Protein AF-A0A9E6JR99-F1 (afdb_monomer_lite)

Secondary structure (DSSP, 8-state):
--HHHHHHHHTTTSEEEEE-TTSSEEEEEEEETTEEEEEEEEE--S--S-S-HHHHHHHHTHHHHTTS-TTGGGGEEEEEE-SS--HHHHHHHHT--SSSEEEEE-HHHHHHHT-PPPP-------HHHHHHHHHHHTT-GGGGSS--HHHHHHHHHHT---------------------S-EEEEEE-TTS-S--S--EEE--SEEEEE-STTSSHHHHHHHHHHHHHSS-SS-TT--PPTTSEEEEETT-TT-EEE--TT-HHHHHHHHHHHH----SSS--HHHHHHHHHEE-HHHHHHHHH---HHHHHHHHHHHHH-HHHHHHHHHHHHHHHHHHHHHHHHHHHHHHHHHHHHHHHHHHHTS-----HHHHHHHHHHHHHHTT--S----STTS--HHHHHHHHHHHHHHHHHHHHHHHH---SHHHHHHHHHHHHHHHHHHHHHHHHHHHHHHHHHHHHHHHHHHHHHHHHHGGGGGGGG-GGGGGGTTHHHHHHHHHHHHHHHHHHHHHHTT-S-GGGGG--SBHHHHHHHHHHHHHHHHHHHHHHHHHHHHHHHHHHHHHHHHHHHHHHHHHHHHH-TT--B-TTT--B--HHHHHHHHH------TTHHHHHHHHHHHHHHHHHHHHHHHHHHHHHHHHHHHHHTT--TTGGGSBHHHHHHHHHHHHHHHHHHHHHHHHHHHHHHHHHHTT--HHHHHHHHHHHHHH-TT---SGGGHHHHHHHHHHHHHHHHHHHHHHHHHHHHHHHHHHHHHHHHHHH-TT--TTTHHHHHHHHHHHHHHHHHHHHHHTTTS---TT--HHHHHHHHHHHHHHHHHHHHHHHHHHHHHHHHHHHHHHHHHHHHHHHHHHHHHHHHHHHHHHHHHS-HHHHHHHHHHTTHHHHHHHHHHHSSS--EEEEEEETTTTEEEEEETTT--EEEGGGS-HHHHHHHHHHHHHHHHHT-SSS--EEEEES--SS--HHHHHHHHHHHHHHHHHH--EEEEEES-HHHHHHHHHHHGGGGGGEEEEE--SS-------

Radius of gyration: 55.4 Å; chains: 1; bounding box: 132×65×150 Å

pLDDT: mean 76.02, std 11.15, range [28.84, 95.31]

Structure (mmCIF, N/CA/C/O backbone):
data_AF-A0A9E6JR99-F1
#
_entry.id   AF-A0A9E6JR99-F1
#
loop_
_atom_site.group_PDB
_atom_site.id
_atom_site.type_symbol
_atom_site.label_atom_id
_atom_site.label_alt_id
_atom_site.label_comp_id
_atom_site.label_asym_id
_atom_site.label_entity_id
_atom_site.label_seq_id
_atom_site.pdbx_PDB_ins_code
_atom_site.Cartn_x
_atom_site.Cartn_y
_atom_site.Cartn_z
_atom_site.occupancy
_atom_site.B_iso_or_equiv
_atom_site.auth_seq_id
_atom_site.auth_comp_id
_atom_site.auth_asym_id
_atom_site.auth_atom_id
_atom_site.pdbx_PDB_model_num
ATOM 1 N N . MET A 1 1 ? 15.930 -29.385 -51.401 1.00 67.44 1 MET A N 1
ATOM 2 C CA . MET A 1 1 ? 14.508 -29.037 -51.634 1.00 67.44 1 MET A CA 1
ATOM 3 C C . MET A 1 1 ? 14.262 -28.978 -53.143 1.00 67.44 1 MET A C 1
ATOM 5 O O . MET A 1 1 ? 15.228 -28.753 -53.863 1.00 67.44 1 MET A O 1
ATOM 9 N N . GLN A 1 2 ? 13.046 -29.218 -53.656 1.00 72.00 2 GLN A N 1
ATOM 10 C CA . GLN A 1 2 ? 12.792 -29.095 -55.106 1.00 72.00 2 GLN A CA 1
ATOM 11 C C . GLN A 1 2 ? 12.828 -27.627 -55.553 1.00 72.00 2 GLN A C 1
ATOM 13 O O . GLN A 1 2 ? 12.330 -26.742 -54.858 1.00 72.00 2 GLN A O 1
ATOM 18 N N . LYS A 1 3 ? 13.423 -27.377 -56.723 1.00 71.75 3 LYS A N 1
ATOM 19 C CA . LYS A 1 3 ? 13.660 -26.036 -57.272 1.00 71.75 3 LYS A CA 1
ATOM 20 C C . LYS A 1 3 ? 12.361 -25.265 -57.508 1.00 71.75 3 LYS A C 1
ATOM 22 O O . LYS A 1 3 ? 12.309 -24.076 -57.197 1.00 71.75 3 LYS A O 1
ATOM 27 N N . GLU A 1 4 ? 11.323 -25.931 -58.018 1.00 72.25 4 GLU A N 1
ATOM 28 C CA . GLU A 1 4 ? 10.032 -25.291 -58.295 1.00 72.25 4 GLU A CA 1
ATOM 29 C C . GLU A 1 4 ? 9.395 -24.726 -57.014 1.00 72.25 4 GLU A C 1
ATOM 31 O O . GLU A 1 4 ? 8.879 -23.611 -57.025 1.00 72.25 4 GLU A O 1
ATOM 36 N N . VAL A 1 5 ? 9.529 -25.438 -55.889 1.00 75.81 5 VAL A N 1
ATOM 37 C CA . VAL A 1 5 ? 8.978 -25.033 -54.583 1.00 75.81 5 VAL A CA 1
ATOM 38 C C . VAL A 1 5 ? 9.647 -23.757 -54.066 1.00 75.81 5 VAL A C 1
ATOM 40 O O . VAL A 1 5 ? 8.979 -22.847 -53.581 1.00 75.81 5 VAL A O 1
ATOM 43 N N . VAL A 1 6 ? 10.973 -23.651 -54.196 1.00 75.75 6 VAL A N 1
ATOM 44 C CA . VAL A 1 6 ? 11.715 -22.457 -53.754 1.00 75.75 6 VAL A CA 1
ATOM 45 C C . VAL A 1 6 ? 11.389 -21.253 -54.636 1.00 75.75 6 VAL A C 1
ATOM 47 O O . VAL A 1 6 ? 11.233 -20.148 -54.121 1.00 75.75 6 VAL A O 1
ATOM 50 N N . GLN A 1 7 ? 11.242 -21.459 -55.949 1.00 75.94 7 GLN A N 1
ATOM 51 C CA . GLN A 1 7 ? 10.844 -20.402 -56.881 1.00 75.94 7 GLN A CA 1
ATOM 52 C C . GLN A 1 7 ? 9.421 -19.897 -56.614 1.00 75.94 7 GLN A C 1
ATOM 54 O O . GLN A 1 7 ? 9.189 -18.693 -56.699 1.00 75.94 7 GLN A O 1
ATOM 59 N N . GLU A 1 8 ? 8.493 -20.780 -56.243 1.00 78.31 8 GLU A N 1
ATOM 60 C CA . GLU A 1 8 ? 7.129 -20.403 -55.861 1.00 78.31 8 GLU A CA 1
ATOM 61 C C . GLU A 1 8 ? 7.104 -19.553 -54.578 1.00 78.31 8 GLU A C 1
ATOM 63 O O . GLU A 1 8 ? 6.392 -18.551 -54.515 1.00 78.31 8 GLU A O 1
ATOM 68 N N . LEU A 1 9 ? 7.938 -19.880 -53.581 1.00 75.31 9 LEU A N 1
ATOM 69 C CA . LEU A 1 9 ? 8.017 -19.139 -52.311 1.00 75.31 9 LEU A CA 1
ATOM 70 C C . LEU A 1 9 ? 8.501 -17.687 -52.465 1.00 75.31 9 LEU A C 1
ATOM 72 O O . LEU A 1 9 ? 8.133 -16.831 -51.658 1.00 75.31 9 LEU A O 1
ATOM 76 N N . ILE A 1 10 ? 9.316 -17.400 -53.482 1.00 78.00 10 ILE A N 1
ATOM 77 C CA . ILE A 1 10 ? 9.897 -16.068 -53.730 1.00 78.00 10 ILE A CA 1
ATOM 78 C C . ILE A 1 10 ? 9.244 -15.323 -54.904 1.00 78.00 10 ILE A C 1
ATOM 80 O O . ILE A 1 10 ? 9.599 -14.169 -55.179 1.00 78.00 10 ILE A O 1
ATOM 84 N N . ALA A 1 11 ? 8.309 -15.966 -55.608 1.00 73.56 11 ALA A N 1
ATOM 85 C CA . ALA A 1 11 ? 7.645 -15.408 -56.778 1.00 73.56 11 ALA A CA 1
ATOM 86 C C . ALA A 1 11 ? 6.922 -14.097 -56.428 1.00 73.56 11 ALA A C 1
ATOM 88 O O . ALA A 1 11 ? 6.152 -14.015 -55.471 1.00 73.56 11 ALA A O 1
ATOM 89 N N . GLY A 1 12 ? 7.197 -13.039 -57.196 1.00 69.31 12 GLY A N 1
ATOM 90 C CA . GLY A 1 12 ? 6.629 -11.705 -56.969 1.00 69.31 12 GLY A CA 1
ATOM 91 C C . GLY A 1 12 ? 7.204 -10.942 -55.766 1.00 69.31 12 GLY A C 1
ATOM 92 O O . GLY A 1 12 ? 6.765 -9.823 -55.509 1.00 69.31 12 GLY A O 1
ATOM 93 N N . LYS A 1 13 ? 8.179 -11.507 -55.038 1.00 75.38 13 LYS A N 1
ATOM 94 C CA . LYS A 1 13 ? 8.875 -10.848 -53.915 1.00 75.38 13 LYS A CA 1
ATOM 95 C C . LYS A 1 13 ? 10.273 -10.369 -54.293 1.00 75.38 13 LYS A C 1
ATOM 97 O O . LYS A 1 13 ? 10.665 -9.277 -53.894 1.00 75.38 13 LYS A O 1
ATOM 102 N N . LEU A 1 14 ? 11.012 -11.165 -55.066 1.00 80.19 14 LEU A N 1
ATOM 103 C CA . LEU A 1 14 ? 12.335 -10.819 -55.590 1.00 80.19 14 LEU A CA 1
ATOM 104 C C . LEU A 1 14 ? 12.273 -10.620 -57.112 1.00 80.19 14 LEU A C 1
ATOM 106 O O . LEU A 1 14 ? 11.574 -11.349 -57.814 1.00 80.19 14 LEU A O 1
ATOM 110 N N . ILE A 1 15 ? 13.021 -9.639 -57.614 1.00 76.50 15 ILE A N 1
ATOM 111 C CA . ILE A 1 15 ? 13.238 -9.361 -59.038 1.00 76.50 15 ILE A CA 1
ATOM 112 C C . ILE A 1 15 ? 14.622 -9.860 -59.481 1.00 76.50 15 ILE A C 1
ATOM 114 O O . ILE A 1 15 ? 15.508 -10.074 -58.653 1.00 76.50 15 ILE A O 1
ATOM 118 N N . ASP A 1 16 ? 14.814 -10.045 -60.790 1.00 74.69 16 ASP A N 1
ATOM 119 C CA . ASP A 1 16 ? 16.084 -10.480 -61.401 1.00 74.69 16 ASP A CA 1
ATOM 120 C C . ASP A 1 16 ? 16.668 -11.759 -60.786 1.00 74.69 16 ASP A C 1
ATOM 122 O O . ASP A 1 16 ? 17.859 -11.850 -60.475 1.00 74.69 16 ASP A O 1
ATOM 126 N N . VAL A 1 17 ? 15.793 -12.745 -60.587 1.00 76.62 17 VAL A N 1
ATOM 127 C CA . VAL A 1 17 ? 16.146 -14.029 -59.989 1.00 76.62 17 VAL A CA 1
ATOM 128 C C . VAL A 1 17 ? 17.011 -14.839 -60.956 1.00 76.62 17 VAL A C 1
ATOM 130 O O . VAL A 1 17 ? 16.530 -15.321 -61.980 1.00 76.62 17 VAL A O 1
ATOM 133 N N . ASN A 1 18 ? 18.284 -15.014 -60.608 1.00 76.12 18 ASN A N 1
ATOM 134 C CA . ASN A 1 18 ? 19.246 -15.833 -61.335 1.00 76.12 18 ASN A CA 1
ATOM 135 C C . ASN A 1 18 ? 19.590 -17.079 -60.523 1.00 76.12 18 ASN A C 1
ATOM 137 O O . ASN A 1 18 ? 19.822 -17.017 -59.316 1.00 76.12 18 ASN A O 1
ATOM 141 N N . ILE A 1 19 ? 19.657 -18.218 -61.203 1.00 65.44 19 ILE A N 1
ATOM 142 C CA . ILE A 1 19 ? 20.003 -19.496 -60.585 1.00 65.44 19 ILE A CA 1
ATOM 143 C C . ILE A 1 19 ? 21.328 -19.939 -61.168 1.00 65.44 19 ILE A C 1
ATOM 145 O O . ILE A 1 19 ? 21.461 -20.069 -62.386 1.00 65.44 19 ILE A O 1
ATOM 149 N N . ASN A 1 20 ? 22.305 -20.155 -60.297 1.00 66.88 20 ASN A N 1
ATOM 150 C CA . ASN A 1 20 ? 23.578 -20.704 -60.720 1.00 66.88 20 ASN A CA 1
ATOM 151 C C . ASN A 1 20 ? 23.377 -22.196 -61.030 1.00 66.88 20 ASN A C 1
ATOM 153 O O . ASN A 1 20 ? 22.970 -22.951 -60.159 1.00 66.88 20 ASN A O 1
ATOM 157 N N . GLN A 1 21 ? 23.594 -22.622 -62.276 1.00 55.81 21 GLN A N 1
ATOM 158 C CA . GLN A 1 21 ? 23.295 -24.000 -62.701 1.00 55.81 21 GLN A CA 1
ATOM 159 C C . GLN A 1 21 ? 24.216 -25.044 -62.039 1.00 55.81 21 GLN A C 1
ATOM 161 O O . GLN A 1 21 ? 23.830 -26.205 -61.946 1.00 55.81 21 GLN A O 1
ATOM 166 N N . ASP A 1 22 ? 25.370 -24.611 -61.518 1.00 55.47 22 ASP A N 1
ATOM 167 C CA . ASP A 1 22 ? 26.383 -25.457 -60.871 1.00 55.47 22 ASP A CA 1
ATOM 168 C C . ASP A 1 22 ? 26.304 -25.462 -59.325 1.00 55.47 22 ASP A C 1
ATOM 170 O O . ASP A 1 22 ? 27.141 -26.072 -58.657 1.00 55.47 22 ASP A O 1
ATOM 174 N N . SER A 1 23 ? 25.330 -24.770 -58.720 1.00 64.00 23 SER A N 1
ATOM 175 C CA . SER A 1 23 ? 25.145 -24.737 -57.259 1.00 64.00 23 SER A CA 1
ATOM 176 C C . SER A 1 23 ? 23.675 -24.558 -56.881 1.00 64.00 23 SER A C 1
ATOM 178 O O . SER A 1 23 ? 23.007 -23.729 -57.488 1.00 64.00 23 SER A O 1
ATOM 180 N N . ASP A 1 24 ? 23.198 -25.215 -55.822 1.00 78.69 24 ASP A N 1
ATOM 181 C CA . ASP A 1 24 ? 21.837 -25.057 -55.261 1.00 78.69 24 ASP A CA 1
ATOM 182 C C . ASP A 1 24 ? 21.623 -23.692 -54.550 1.00 78.69 24 ASP A C 1
ATOM 184 O O . ASP A 1 24 ? 21.050 -23.605 -53.463 1.00 78.69 24 ASP A O 1
ATOM 188 N N . ILE A 1 25 ? 22.122 -22.608 -55.152 1.00 81.69 25 ILE A N 1
ATOM 189 C CA . ILE A 1 25 ? 22.058 -21.233 -54.659 1.00 81.69 25 ILE A CA 1
ATOM 190 C C . ILE A 1 25 ? 21.282 -20.386 -55.662 1.00 81.69 25 ILE A C 1
ATOM 192 O O . ILE A 1 25 ? 21.608 -20.313 -56.852 1.00 81.69 25 ILE A O 1
ATOM 196 N N . LEU A 1 26 ? 20.273 -19.695 -55.149 1.00 84.62 26 LEU A N 1
ATOM 197 C CA . LEU A 1 26 ? 19.468 -18.735 -55.882 1.00 84.62 26 LEU A CA 1
ATOM 198 C C . LEU A 1 26 ? 19.881 -17.315 -55.505 1.00 84.62 26 LEU A C 1
ATOM 200 O O . LEU A 1 26 ? 19.999 -16.994 -54.327 1.00 84.62 26 LEU A O 1
ATOM 204 N N . TYR A 1 27 ? 20.061 -16.454 -56.500 1.00 83.88 27 TYR A N 1
ATOM 205 C CA . TYR A 1 27 ? 20.299 -15.028 -56.305 1.00 83.88 27 TYR A CA 1
ATOM 206 C C . TYR A 1 27 ? 19.080 -14.233 -56.767 1.00 83.88 27 TYR A C 1
ATOM 208 O O . TYR A 1 27 ? 18.587 -14.457 -57.869 1.00 83.88 27 TYR A O 1
ATOM 216 N N . GLY A 1 28 ? 18.607 -13.289 -55.957 1.00 83.25 28 GLY A N 1
ATOM 217 C CA . GLY A 1 28 ? 17.520 -12.383 -56.321 1.00 83.25 28 GLY A CA 1
ATOM 218 C C . GLY A 1 28 ? 17.668 -11.016 -55.662 1.00 83.25 28 GLY A C 1
ATOM 219 O O . GLY A 1 28 ? 18.274 -10.878 -54.598 1.00 83.25 28 GLY A O 1
ATOM 220 N N . ARG A 1 29 ? 17.106 -9.984 -56.293 1.00 81.25 29 ARG A N 1
ATOM 221 C CA . ARG A 1 29 ? 17.128 -8.609 -55.782 1.00 81.25 29 ARG A CA 1
ATOM 222 C C . ARG A 1 29 ? 15.774 -8.233 -55.201 1.00 81.25 29 ARG A C 1
ATOM 224 O O . ARG A 1 29 ? 14.744 -8.423 -55.834 1.00 81.25 29 ARG A O 1
ATOM 231 N N . TYR A 1 30 ? 15.764 -7.664 -54.005 1.00 81.12 30 TYR A N 1
ATOM 232 C CA . TYR A 1 30 ? 14.579 -7.039 -53.428 1.00 81.12 30 TYR A CA 1
ATOM 233 C C . TYR A 1 30 ? 14.566 -5.563 -53.816 1.00 81.12 30 TYR A C 1
ATOM 235 O O . TYR A 1 30 ? 15.539 -4.853 -53.541 1.00 81.12 30 TYR A O 1
ATOM 243 N N . ALA A 1 31 ? 13.499 -5.102 -54.469 1.00 74.50 31 ALA A N 1
ATOM 244 C CA . ALA A 1 31 ? 13.420 -3.751 -55.016 1.00 74.50 31 ALA A CA 1
ATOM 245 C C . ALA A 1 31 ? 12.130 -3.021 -54.629 1.00 74.50 31 ALA A C 1
ATOM 247 O O . ALA A 1 31 ? 11.076 -3.633 -54.480 1.00 74.50 31 ALA A O 1
ATOM 248 N N . TYR A 1 32 ? 12.226 -1.697 -54.518 1.00 70.19 32 TYR A N 1
ATOM 249 C CA . TYR A 1 32 ? 11.114 -0.774 -54.285 1.00 70.19 32 TYR A CA 1
ATOM 250 C C . TYR A 1 32 ? 11.232 0.375 -55.273 1.00 70.19 32 TYR A C 1
ATOM 252 O O . TYR A 1 32 ? 12.299 0.971 -55.385 1.00 70.19 32 TYR A O 1
ATOM 260 N N . ASN A 1 33 ? 10.164 0.659 -56.021 1.00 64.88 33 ASN A N 1
ATOM 261 C CA . ASN A 1 33 ? 10.154 1.679 -57.077 1.00 64.88 33 ASN A CA 1
ATOM 262 C C . ASN A 1 33 ? 11.367 1.582 -58.029 1.00 64.88 33 ASN A C 1
ATOM 264 O O . ASN A 1 33 ? 11.985 2.588 -58.351 1.00 64.88 33 ASN A O 1
ATOM 268 N N . GLN A 1 34 ? 11.718 0.361 -58.462 1.00 65.38 34 GLN A N 1
ATOM 269 C CA . GLN A 1 34 ? 12.872 0.043 -59.331 1.00 65.38 34 GLN A CA 1
ATOM 270 C C . GLN A 1 34 ? 14.269 0.229 -58.696 1.00 65.38 34 GLN A C 1
ATOM 272 O O . GLN A 1 34 ? 15.272 -0.114 -59.322 1.00 65.38 34 GLN A O 1
ATOM 277 N N . LEU A 1 35 ? 14.356 0.671 -57.438 1.00 70.00 35 LEU A N 1
ATOM 278 C CA . LEU A 1 35 ? 15.606 0.806 -56.687 1.00 70.00 35 LEU A CA 1
ATOM 279 C C . LEU A 1 35 ? 15.903 -0.480 -55.907 1.00 70.00 35 LEU A C 1
ATOM 281 O O . LEU A 1 35 ? 15.032 -1.032 -55.233 1.00 70.00 35 LEU A O 1
ATOM 285 N N . THR A 1 36 ? 17.139 -0.978 -55.997 1.00 72.19 36 THR A N 1
ATOM 286 C CA . THR A 1 36 ? 17.559 -2.202 -55.292 1.00 72.19 36 THR A CA 1
ATOM 287 C C . THR A 1 36 ? 17.780 -1.904 -53.808 1.00 72.19 36 THR A C 1
ATOM 289 O O . THR A 1 36 ? 18.669 -1.135 -53.453 1.00 72.19 36 THR A O 1
ATOM 292 N N . ILE A 1 37 ? 16.997 -2.544 -52.939 1.00 73.62 37 ILE A N 1
ATOM 293 C CA . ILE A 1 37 ? 17.062 -2.385 -51.479 1.00 73.62 37 ILE A CA 1
ATOM 294 C C . ILE A 1 37 ? 17.915 -3.475 -50.824 1.00 73.62 37 ILE A C 1
ATOM 296 O O . ILE A 1 37 ? 18.542 -3.234 -49.791 1.00 73.62 37 ILE A O 1
ATOM 300 N N . GLY A 1 38 ? 17.931 -4.683 -51.394 1.00 79.12 38 GLY A N 1
ATOM 301 C CA . GLY A 1 38 ? 18.677 -5.810 -50.841 1.00 79.12 38 GLY A CA 1
ATOM 302 C C . GLY A 1 38 ? 18.996 -6.890 -51.863 1.00 79.12 38 GLY A C 1
ATOM 303 O O . GLY A 1 38 ? 18.229 -7.126 -52.792 1.00 79.12 38 GLY A O 1
ATOM 304 N N . ASN A 1 39 ? 20.137 -7.543 -51.677 1.00 82.88 39 ASN A N 1
ATOM 305 C CA . ASN A 1 39 ? 20.600 -8.667 -52.481 1.00 82.88 39 ASN A CA 1
ATOM 306 C C . ASN A 1 39 ? 20.463 -9.942 -51.651 1.00 82.88 39 ASN A C 1
ATOM 308 O O . ASN A 1 39 ? 21.081 -10.041 -50.594 1.00 82.88 39 ASN A O 1
ATOM 312 N N . TYR A 1 40 ? 19.660 -10.894 -52.117 1.00 86.06 40 TYR A N 1
ATOM 313 C CA . TYR A 1 40 ? 19.358 -12.130 -51.404 1.00 86.06 40 TYR A CA 1
ATOM 314 C C . TYR A 1 40 ? 19.995 -13.324 -52.111 1.00 86.06 40 TYR A C 1
ATOM 316 O O . TYR A 1 40 ? 19.755 -13.557 -53.295 1.00 86.06 40 TYR A O 1
ATOM 324 N N . PHE A 1 41 ? 20.781 -14.088 -51.361 1.00 86.56 41 PHE A N 1
ATOM 325 C CA . PHE A 1 41 ? 21.331 -15.384 -51.734 1.00 86.56 41 PHE A CA 1
ATOM 326 C C . PHE A 1 41 ? 20.587 -16.439 -50.926 1.00 86.56 41 PHE A C 1
ATOM 328 O O . PHE A 1 41 ? 20.580 -16.367 -49.703 1.00 86.56 41 PHE A O 1
ATOM 335 N N . ILE A 1 42 ? 19.943 -17.396 -51.579 1.00 87.06 42 ILE A N 1
ATOM 336 C CA . ILE A 1 42 ? 19.162 -18.444 -50.922 1.00 87.06 42 ILE A CA 1
ATOM 337 C C . ILE A 1 42 ? 19.801 -19.787 -51.257 1.00 87.06 42 ILE A C 1
ATOM 339 O O . ILE A 1 42 ? 19.734 -20.231 -52.400 1.00 87.06 42 ILE A O 1
ATOM 343 N N . ASP A 1 43 ? 20.430 -20.415 -50.267 1.00 86.75 43 ASP A N 1
ATOM 344 C CA . ASP A 1 43 ? 20.947 -21.780 -50.346 1.00 86.75 43 ASP A CA 1
ATOM 345 C C . ASP A 1 43 ? 19.841 -22.768 -49.964 1.00 86.75 43 ASP A C 1
ATOM 347 O O . ASP A 1 43 ? 19.431 -22.842 -48.803 1.00 86.75 43 ASP A O 1
ATOM 351 N N . PHE A 1 44 ? 19.385 -23.551 -50.939 1.00 83.75 44 PHE A N 1
ATOM 352 C CA . PHE A 1 44 ? 18.362 -24.587 -50.771 1.00 83.75 44 PHE A CA 1
ATOM 353 C C . PHE A 1 44 ? 18.923 -26.012 -50.929 1.00 83.75 44 PHE A C 1
ATOM 355 O O . PHE A 1 44 ? 18.154 -26.968 -51.127 1.00 83.75 44 PHE A O 1
ATOM 362 N N . SER A 1 45 ? 20.251 -26.159 -50.832 1.00 79.31 45 SER A N 1
ATOM 363 C CA . SER A 1 45 ? 20.927 -27.455 -50.835 1.00 79.31 45 SER A CA 1
ATOM 364 C C . SER A 1 45 ? 20.442 -28.338 -49.684 1.00 79.31 45 SER A C 1
ATOM 366 O O . SER A 1 45 ? 20.080 -27.871 -48.603 1.00 79.31 45 SER A O 1
ATOM 368 N N . ASN A 1 46 ? 20.463 -29.653 -49.902 1.00 67.12 46 ASN A N 1
ATOM 369 C CA . ASN A 1 46 ? 20.158 -30.638 -48.858 1.00 67.12 46 ASN A CA 1
ATOM 370 C C . ASN A 1 46 ? 21.366 -30.932 -47.941 1.00 67.12 46 ASN A C 1
ATOM 372 O O . ASN A 1 46 ? 21.346 -31.908 -47.195 1.00 67.12 46 ASN A O 1
ATOM 376 N N . ASN A 1 47 ? 22.426 -30.121 -48.004 1.00 69.56 47 ASN A N 1
ATOM 377 C CA . ASN A 1 47 ? 23.633 -30.319 -47.206 1.00 69.56 47 ASN A CA 1
ATOM 378 C C . ASN A 1 47 ? 23.414 -29.844 -45.758 1.00 69.56 47 ASN A C 1
ATOM 380 O O . ASN A 1 47 ? 22.700 -28.863 -45.516 1.00 69.56 47 ASN A O 1
ATOM 384 N N . GLY A 1 48 ? 24.048 -30.529 -44.798 1.00 65.00 48 GLY A N 1
ATOM 385 C CA . GLY A 1 48 ? 24.038 -30.138 -43.384 1.00 65.00 48 GLY A CA 1
ATOM 386 C C . GLY A 1 48 ? 24.616 -28.735 -43.153 1.00 65.00 48 GLY A C 1
ATOM 387 O O . GLY A 1 48 ? 25.329 -28.204 -44.003 1.00 65.00 48 GLY A O 1
ATOM 388 N N . LEU A 1 49 ? 24.298 -28.130 -42.006 1.00 73.69 49 LEU A N 1
ATOM 389 C CA . LEU A 1 49 ? 24.720 -26.769 -41.641 1.00 73.69 49 LEU A CA 1
ATOM 390 C C . LEU A 1 49 ? 26.108 -26.714 -40.966 1.00 73.69 49 LEU A C 1
ATOM 392 O O . LEU A 1 49 ? 26.562 -25.634 -40.578 1.00 73.69 49 LEU A O 1
ATOM 396 N N . ASP A 1 50 ? 26.808 -27.847 -40.857 1.00 68.69 50 ASP A N 1
ATOM 397 C CA . ASP A 1 50 ? 28.199 -27.943 -40.396 1.00 68.69 50 ASP A CA 1
ATOM 398 C C . ASP A 1 50 ? 29.182 -27.618 -41.535 1.00 68.69 50 ASP A C 1
ATOM 400 O O . ASP A 1 50 ? 29.789 -28.484 -42.165 1.00 68.69 50 ASP A O 1
ATOM 404 N N . LEU A 1 51 ? 29.252 -26.331 -41.874 1.00 74.25 51 LEU A N 1
ATOM 405 C CA . LEU A 1 51 ? 30.086 -25.793 -42.947 1.00 74.25 51 LEU A CA 1
ATOM 406 C C . LEU A 1 51 ? 30.941 -24.613 -42.469 1.00 74.25 51 LEU A C 1
ATOM 408 O O . LEU A 1 51 ? 30.539 -23.844 -41.583 1.00 74.25 51 LEU A O 1
ATOM 412 N N . ASP A 1 52 ? 32.123 -24.470 -43.080 1.00 78.12 52 ASP A N 1
ATOM 413 C CA . ASP A 1 52 ? 32.996 -23.305 -42.918 1.00 78.12 52 ASP A CA 1
ATOM 414 C C . ASP A 1 52 ? 32.379 -22.110 -43.664 1.00 78.12 52 ASP A C 1
ATOM 416 O O . ASP A 1 52 ? 32.494 -21.961 -44.886 1.00 78.12 52 ASP A O 1
ATOM 420 N N . LEU A 1 53 ? 31.691 -21.257 -42.898 1.00 80.94 53 LEU A N 1
ATOM 421 C CA . LEU A 1 53 ? 30.980 -20.077 -43.393 1.00 80.94 53 LEU A CA 1
ATOM 422 C C . LEU A 1 53 ? 31.897 -19.101 -44.133 1.00 80.94 53 LEU A C 1
ATOM 424 O O . LEU A 1 53 ? 31.430 -18.386 -45.022 1.00 80.94 53 LEU A O 1
ATOM 428 N N . ARG A 1 54 ? 33.188 -19.046 -43.794 1.00 77.62 54 ARG A N 1
ATOM 429 C CA . ARG A 1 54 ? 34.119 -18.112 -44.427 1.00 77.62 54 ARG A CA 1
ATOM 430 C C . ARG A 1 54 ? 34.463 -18.571 -45.837 1.00 77.62 54 ARG A C 1
ATOM 432 O O . ARG A 1 54 ? 34.274 -17.807 -46.782 1.00 77.62 54 ARG A O 1
ATOM 439 N N . GLN A 1 55 ? 34.866 -19.832 -45.991 1.00 78.19 55 GLN A N 1
ATOM 440 C CA . GLN A 1 55 ? 35.162 -20.411 -47.307 1.00 78.19 55 GLN A CA 1
ATOM 441 C C . GLN A 1 55 ? 33.933 -20.418 -48.221 1.00 78.19 55 GLN A C 1
ATOM 443 O O . GLN A 1 55 ? 34.035 -20.141 -49.418 1.00 78.19 55 GLN A O 1
ATOM 448 N N . TYR A 1 56 ? 32.754 -20.692 -47.657 1.00 82.00 56 TYR A N 1
ATOM 449 C CA . TYR A 1 56 ? 31.498 -20.686 -48.402 1.00 82.00 56 TYR A CA 1
ATOM 450 C C . TYR A 1 56 ? 31.191 -19.304 -49.004 1.00 82.00 56 TYR A C 1
ATOM 452 O O . TYR A 1 56 ? 30.898 -19.180 -50.196 1.00 82.00 56 TYR A O 1
ATOM 460 N N . GLN A 1 57 ? 31.311 -18.244 -48.202 1.00 79.88 57 GLN A N 1
ATOM 461 C CA . GLN A 1 57 ? 31.044 -16.874 -48.648 1.00 79.88 57 GLN A CA 1
ATOM 462 C C . GLN A 1 57 ? 32.117 -16.347 -49.608 1.00 79.88 57 GLN A C 1
ATOM 464 O O . GLN A 1 57 ? 31.780 -15.663 -50.578 1.00 79.88 57 GLN A O 1
ATOM 469 N N . GLU A 1 58 ? 33.388 -16.699 -49.396 1.00 79.06 58 GLU A N 1
ATOM 470 C CA . GLU A 1 58 ? 34.481 -16.356 -50.315 1.00 79.06 58 GLU A CA 1
ATOM 471 C C . GLU A 1 58 ? 34.260 -16.960 -51.710 1.00 79.06 58 GLU A C 1
ATOM 473 O O . GLU A 1 58 ? 34.462 -16.282 -52.719 1.00 79.06 58 GLU A O 1
ATOM 478 N N . LYS A 1 59 ? 33.762 -18.200 -51.781 1.00 79.31 59 LYS A N 1
ATOM 479 C CA . LYS A 1 59 ? 33.496 -18.891 -53.048 1.00 79.31 59 LYS A CA 1
ATOM 480 C C . LYS A 1 59 ? 32.319 -18.300 -53.827 1.00 79.31 59 LYS A C 1
ATOM 482 O O . LYS A 1 59 ? 32.420 -18.138 -55.042 1.00 79.31 59 LYS A O 1
ATOM 487 N N . PHE A 1 60 ? 31.201 -18.012 -53.159 1.00 74.25 60 PHE A N 1
ATOM 488 C CA . PHE A 1 60 ? 29.939 -17.703 -53.846 1.00 74.25 60 PHE A CA 1
ATOM 489 C C . PHE A 1 60 ? 29.528 -16.227 -53.806 1.00 74.25 60 PHE A C 1
ATOM 491 O O . PHE A 1 60 ? 28.796 -15.783 -54.690 1.00 74.25 60 PHE A O 1
ATOM 498 N N . ILE A 1 61 ? 29.993 -15.452 -52.823 1.00 78.06 61 ILE A N 1
ATOM 499 C CA . ILE A 1 61 ? 29.466 -14.105 -52.549 1.00 78.06 61 ILE A CA 1
ATOM 500 C C . ILE A 1 61 ? 30.526 -13.016 -52.748 1.00 78.06 61 ILE A C 1
ATOM 502 O O . ILE A 1 61 ? 30.212 -11.957 -53.296 1.00 78.06 61 ILE A O 1
ATOM 506 N N . ALA A 1 62 ? 31.786 -13.264 -52.370 1.00 75.56 62 ALA A N 1
ATOM 507 C CA . ALA A 1 62 ? 32.836 -12.238 -52.339 1.00 75.56 62 ALA A CA 1
ATOM 508 C C . ALA A 1 62 ? 33.016 -11.486 -53.672 1.00 75.56 62 ALA A C 1
ATOM 510 O O . ALA A 1 62 ? 33.094 -10.259 -53.684 1.00 75.56 62 ALA A O 1
ATOM 511 N N . ASN A 1 63 ? 33.004 -12.190 -54.809 1.00 73.19 63 ASN A N 1
ATOM 512 C CA . ASN A 1 63 ? 33.150 -11.567 -56.133 1.00 73.19 63 ASN A CA 1
ATOM 513 C C . ASN A 1 63 ? 32.038 -10.538 -56.426 1.00 73.19 63 ASN A C 1
ATOM 515 O O . ASN A 1 63 ? 32.302 -9.489 -57.006 1.00 73.19 63 ASN A O 1
ATOM 519 N N . GLN A 1 64 ? 30.798 -10.812 -56.012 1.00 69.50 64 GLN A N 1
ATOM 520 C CA . GLN A 1 64 ? 29.690 -9.867 -56.182 1.00 69.50 64 GLN A CA 1
ATOM 521 C C . GLN A 1 64 ? 29.734 -8.753 -55.130 1.00 69.50 64 GLN A C 1
ATOM 523 O O . GLN A 1 64 ? 29.559 -7.586 -55.474 1.00 69.50 64 GLN A O 1
ATOM 528 N N . TYR A 1 65 ? 30.066 -9.087 -53.881 1.00 70.44 65 TYR A N 1
ATOM 529 C CA . TYR A 1 65 ? 30.184 -8.133 -52.776 1.00 70.44 65 TYR A CA 1
ATOM 530 C C . TYR A 1 65 ? 31.165 -6.983 -53.085 1.00 70.44 65 TYR A C 1
ATOM 532 O O . TYR A 1 65 ? 30.836 -5.813 -52.888 1.00 70.44 65 TYR A O 1
ATOM 540 N N . TYR A 1 66 ? 32.341 -7.283 -53.649 1.00 71.38 66 TYR A N 1
ATOM 541 C CA . TYR A 1 66 ? 33.353 -6.264 -53.966 1.00 71.38 66 TYR A CA 1
ATOM 542 C C . TYR A 1 66 ? 33.076 -5.450 -55.243 1.00 71.38 66 TYR A C 1
ATOM 544 O O . TYR A 1 66 ? 33.712 -4.419 -55.447 1.00 71.38 66 TYR A O 1
ATOM 552 N N . LYS A 1 67 ? 32.131 -5.869 -56.098 1.00 69.12 67 LYS A N 1
ATOM 553 C CA . LYS A 1 67 ? 31.797 -5.173 -57.358 1.00 69.12 67 LYS A CA 1
ATOM 554 C C . LYS A 1 67 ? 30.789 -4.033 -57.200 1.00 69.12 67 LYS A C 1
ATOM 556 O O . LYS A 1 67 ? 30.660 -3.211 -58.102 1.00 69.12 67 LYS A O 1
ATOM 561 N N . VAL A 1 68 ? 30.050 -3.997 -56.094 1.00 64.00 68 VAL A N 1
ATOM 562 C CA . VAL A 1 68 ? 28.927 -3.071 -55.884 1.00 64.00 68 VAL A CA 1
ATOM 563 C C . VAL A 1 68 ? 29.359 -1.893 -54.991 1.00 64.00 68 VAL A C 1
ATOM 565 O O . VAL A 1 68 ? 30.132 -2.107 -54.054 1.00 64.00 68 VAL A O 1
ATOM 568 N N . PRO A 1 69 ? 28.888 -0.649 -55.236 1.00 60.75 69 PRO A N 1
ATOM 569 C CA . PRO A 1 69 ? 29.235 0.515 -54.419 1.00 60.75 69 PRO A CA 1
ATOM 570 C C . PRO A 1 69 ? 28.928 0.316 -52.925 1.00 60.75 69 PRO A C 1
ATOM 572 O O . PRO A 1 69 ? 27.932 -0.300 -52.542 1.00 60.75 69 PRO A O 1
ATOM 575 N N . GLY A 1 70 ? 29.788 0.880 -52.071 1.00 59.03 70 GLY A N 1
ATOM 576 C CA . GLY A 1 70 ? 29.935 0.510 -50.655 1.00 59.03 70 GLY A CA 1
ATOM 577 C C . GLY A 1 70 ? 28.720 0.669 -49.727 1.00 59.03 70 GLY A C 1
ATOM 578 O O . GLY A 1 70 ? 28.781 0.198 -48.595 1.00 59.03 70 GLY A O 1
ATOM 579 N N . HIS A 1 71 ? 27.616 1.290 -50.155 1.00 62.19 71 HIS A N 1
ATOM 580 C CA . HIS A 1 71 ? 26.370 1.342 -49.372 1.00 62.19 71 HIS A CA 1
ATOM 581 C C . HIS A 1 71 ? 25.510 0.077 -49.562 1.00 62.19 71 HIS A C 1
ATOM 583 O O . HIS A 1 71 ? 24.954 -0.439 -48.596 1.00 62.19 71 HIS A O 1
ATOM 589 N N . LEU A 1 72 ? 25.472 -0.494 -50.772 1.00 63.47 72 LEU A N 1
ATOM 590 C CA . LEU A 1 72 ? 24.710 -1.714 -51.078 1.00 63.47 72 LEU A CA 1
ATOM 591 C C . LEU A 1 72 ? 25.345 -2.981 -50.491 1.00 63.47 72 LEU A C 1
ATOM 593 O O . LEU A 1 72 ? 24.641 -3.967 -50.291 1.00 63.47 72 LEU A O 1
ATOM 597 N N . GLN A 1 73 ? 26.643 -2.947 -50.172 1.00 70.00 73 GLN A N 1
ATOM 598 C CA . GLN A 1 73 ? 27.358 -4.029 -49.477 1.00 70.00 73 GLN A CA 1
ATOM 599 C C . GLN A 1 73 ? 26.713 -4.384 -48.126 1.00 70.00 73 GLN A C 1
ATOM 601 O O . GLN A 1 73 ? 26.654 -5.548 -47.751 1.00 70.00 73 GLN A O 1
ATOM 606 N N . TRP A 1 74 ? 26.126 -3.401 -47.436 1.00 68.50 74 TRP A N 1
ATOM 607 C CA . TRP A 1 74 ? 25.462 -3.586 -46.138 1.00 68.50 74 TRP A CA 1
ATOM 608 C C . TRP A 1 74 ? 24.054 -4.189 -46.250 1.00 68.50 74 TRP A C 1
ATOM 610 O O . TRP A 1 74 ? 23.388 -4.405 -45.236 1.00 68.50 74 TRP A O 1
ATOM 620 N N . ASN A 1 75 ? 23.596 -4.463 -47.474 1.00 76.06 75 ASN A N 1
ATOM 621 C CA . ASN A 1 75 ? 22.281 -5.015 -47.793 1.00 76.06 75 ASN A CA 1
ATOM 622 C C . ASN A 1 75 ? 22.378 -6.374 -48.506 1.00 76.06 75 ASN A C 1
ATOM 624 O O . ASN A 1 75 ? 21.519 -6.708 -49.323 1.00 76.06 75 ASN A O 1
ATOM 628 N N . TYR A 1 76 ? 23.432 -7.142 -48.227 1.00 83.12 76 TYR A N 1
ATOM 629 C CA . TYR A 1 76 ? 23.563 -8.528 -48.671 1.00 83.12 76 TYR A CA 1
ATOM 630 C C . TYR A 1 76 ? 23.018 -9.477 -47.606 1.00 83.12 76 TYR A C 1
ATOM 632 O O . TYR A 1 76 ? 23.415 -9.409 -46.441 1.00 83.12 76 TYR A O 1
ATOM 640 N N . TYR A 1 77 ? 22.146 -10.383 -48.028 1.00 85.44 77 TYR A N 1
ATOM 641 C CA . TYR A 1 77 ? 21.463 -11.350 -47.185 1.00 85.44 77 TYR A CA 1
ATOM 642 C C . TYR A 1 77 ? 21.711 -12.762 -47.719 1.00 85.44 77 TYR A C 1
ATOM 644 O O . TYR A 1 77 ? 21.536 -13.009 -48.908 1.00 85.44 77 TYR A O 1
ATOM 652 N N . LEU A 1 78 ? 22.104 -13.683 -46.847 1.00 87.06 78 LEU A N 1
ATOM 653 C CA . LEU A 1 78 ? 22.284 -15.102 -47.122 1.00 87.06 78 LEU A CA 1
ATOM 654 C C . LEU A 1 78 ? 21.264 -15.896 -46.304 1.00 87.06 78 LEU A C 1
ATOM 656 O O . LEU A 1 78 ? 21.248 -15.830 -45.081 1.00 87.06 78 LEU A O 1
ATOM 660 N N . ILE A 1 79 ? 20.406 -16.651 -46.972 1.00 87.62 79 ILE A N 1
ATOM 661 C CA . ILE A 1 79 ? 19.370 -17.465 -46.350 1.00 87.62 79 ILE A CA 1
ATOM 662 C C . ILE A 1 79 ? 19.702 -18.932 -46.599 1.00 87.62 79 ILE A C 1
ATOM 664 O O . ILE A 1 79 ? 19.768 -19.366 -47.746 1.00 87.62 79 ILE A O 1
ATOM 668 N N . PHE A 1 80 ? 19.865 -19.702 -45.531 1.00 87.69 80 PHE A N 1
ATOM 669 C CA . PHE A 1 80 ? 19.919 -21.158 -45.578 1.00 87.69 80 PHE A CA 1
ATOM 670 C C . PHE A 1 80 ? 18.506 -21.706 -45.393 1.00 87.69 80 PHE A C 1
ATOM 672 O O . PHE A 1 80 ? 17.925 -21.589 -44.314 1.00 87.69 80 PHE A O 1
ATOM 679 N N . LEU A 1 81 ? 17.940 -22.286 -46.449 1.00 85.56 81 LEU A N 1
ATOM 680 C CA . LEU A 1 81 ? 16.603 -22.868 -46.438 1.00 85.56 81 LEU A CA 1
ATOM 681 C C . LEU A 1 81 ? 16.699 -24.374 -46.160 1.00 85.56 81 LEU A C 1
ATOM 683 O O . LEU A 1 81 ? 17.264 -25.117 -46.966 1.00 85.56 81 LEU A O 1
ATOM 687 N N . ARG A 1 82 ? 16.173 -24.831 -45.019 1.00 86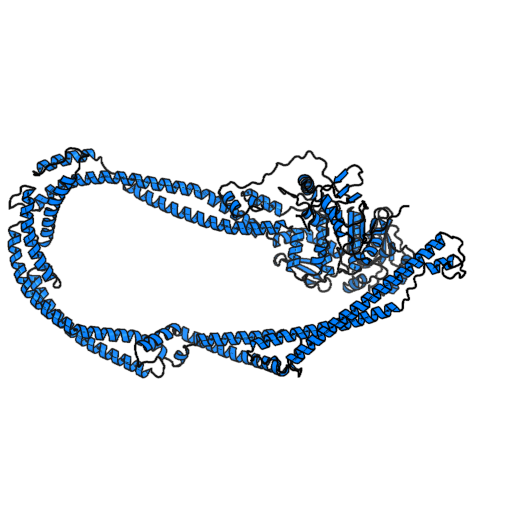.31 82 ARG A N 1
ATOM 688 C CA . ARG A 1 82 ? 16.200 -26.244 -44.587 1.00 86.31 82 ARG A CA 1
ATOM 689 C C . ARG A 1 82 ? 14.827 -26.670 -44.070 1.00 86.31 82 ARG A C 1
ATOM 691 O O . ARG A 1 82 ? 14.143 -25.882 -43.433 1.00 86.31 82 ARG A O 1
ATOM 698 N N . GLU A 1 83 ? 14.412 -27.911 -44.332 1.00 79.94 83 GLU A N 1
ATOM 699 C CA . GLU A 1 83 ? 13.134 -28.422 -43.798 1.00 79.94 83 GLU A CA 1
ATOM 700 C C . GLU A 1 83 ? 13.174 -28.566 -42.273 1.00 79.94 83 GLU A C 1
ATOM 702 O O . GLU A 1 83 ? 12.204 -28.218 -41.611 1.00 79.94 83 GLU A O 1
ATOM 707 N N . ASN A 1 84 ? 14.314 -29.008 -41.733 1.00 76.94 84 ASN A N 1
ATOM 708 C CA . ASN A 1 84 ? 14.600 -29.093 -40.303 1.00 76.94 84 ASN A CA 1
ATOM 709 C C . ASN A 1 84 ? 16.053 -28.661 -40.046 1.00 76.94 84 ASN A C 1
ATOM 711 O O . ASN A 1 84 ? 16.929 -28.922 -40.873 1.00 76.94 84 ASN A O 1
ATOM 715 N N . TYR A 1 85 ? 16.314 -28.033 -38.902 1.00 80.38 85 TYR A N 1
ATOM 716 C CA . TYR A 1 85 ? 17.649 -27.627 -38.448 1.00 80.38 85 TYR A CA 1
ATOM 717 C C . TYR A 1 85 ? 17.722 -27.682 -36.913 1.00 80.38 85 TYR A C 1
ATOM 719 O O . TYR A 1 85 ? 16.692 -27.611 -36.244 1.00 80.38 85 TYR A O 1
ATOM 727 N N . GLN A 1 86 ? 18.928 -27.805 -36.349 1.00 80.12 86 GLN A N 1
ATOM 728 C CA . GLN A 1 86 ? 19.143 -27.670 -34.903 1.00 80.12 86 GLN A CA 1
ATOM 729 C C . GLN A 1 86 ? 19.229 -26.182 -34.521 1.00 80.12 86 GLN A C 1
ATOM 731 O O . GLN A 1 86 ? 19.876 -25.395 -35.214 1.00 80.12 86 GLN A O 1
ATOM 736 N N . GLU A 1 87 ? 18.607 -25.778 -33.408 1.00 76.56 87 GLU A N 1
ATOM 737 C CA . GLU A 1 87 ? 18.614 -24.373 -32.950 1.00 76.56 87 GLU A CA 1
ATOM 738 C C . GLU A 1 87 ? 20.036 -23.870 -32.636 1.00 76.56 87 GLU A C 1
ATOM 740 O O . GLU A 1 87 ? 20.369 -22.719 -32.915 1.00 76.56 87 GLU A O 1
ATOM 745 N N . GLU A 1 88 ? 20.921 -24.741 -32.142 1.00 75.94 88 GLU A N 1
ATOM 746 C CA . GLU A 1 88 ? 22.332 -24.408 -31.897 1.00 75.94 88 GLU A CA 1
ATOM 747 C C . GLU A 1 88 ? 23.078 -24.033 -33.191 1.00 75.94 88 GLU A C 1
ATOM 749 O O . GLU A 1 88 ? 23.848 -23.069 -33.217 1.00 75.94 88 GLU A O 1
ATOM 754 N N . GLU A 1 89 ? 22.808 -24.744 -34.291 1.00 76.81 89 GLU A N 1
ATOM 755 C CA . GLU A 1 89 ? 23.399 -24.472 -35.606 1.00 76.81 89 GLU A CA 1
ATOM 756 C C . GLU A 1 89 ? 22.856 -23.173 -36.211 1.00 76.81 89 GLU A C 1
ATOM 758 O O . GLU A 1 89 ? 23.624 -22.381 -36.763 1.00 76.81 89 GLU A O 1
ATOM 763 N N . LYS A 1 90 ? 21.551 -22.910 -36.053 1.00 83.12 90 LYS A N 1
ATOM 764 C CA . LYS A 1 90 ? 20.916 -21.646 -36.460 1.00 83.12 90 LYS A CA 1
ATOM 765 C C . LYS A 1 90 ? 21.549 -20.455 -35.747 1.00 83.12 90 LYS A C 1
ATOM 767 O O . LYS A 1 90 ? 22.000 -19.516 -36.403 1.00 83.12 90 LYS A O 1
ATOM 772 N N . LEU A 1 91 ? 21.672 -20.522 -34.421 1.00 77.69 91 LEU A N 1
ATOM 773 C CA . LEU A 1 91 ? 22.309 -19.477 -33.617 1.00 77.69 91 LEU A CA 1
ATOM 774 C C . LEU A 1 91 ? 23.776 -19.257 -34.010 1.00 77.69 91 LEU A C 1
ATOM 776 O O . LEU A 1 91 ? 24.228 -18.113 -34.047 1.00 77.69 91 LEU A O 1
ATOM 780 N N . ARG A 1 92 ? 24.523 -20.328 -34.313 1.00 83.19 92 ARG A N 1
ATOM 781 C CA . ARG A 1 92 ? 25.918 -20.244 -34.777 1.00 83.19 92 ARG A CA 1
ATOM 782 C C . ARG A 1 92 ? 26.034 -19.458 -36.083 1.00 83.19 92 ARG A C 1
ATOM 784 O O . ARG A 1 92 ? 26.917 -18.614 -36.198 1.00 83.19 92 ARG A O 1
ATOM 791 N N . ILE A 1 93 ? 25.151 -19.727 -37.045 1.00 82.31 93 ILE A N 1
ATOM 792 C CA . ILE A 1 93 ? 25.157 -19.083 -38.365 1.00 82.31 93 ILE A CA 1
ATOM 793 C C . ILE A 1 93 ? 24.686 -17.625 -38.283 1.00 82.31 93 ILE A C 1
ATOM 795 O O . ILE A 1 93 ? 25.307 -16.753 -38.884 1.00 82.31 93 ILE A O 1
ATOM 799 N N . GLU A 1 94 ? 23.622 -17.336 -37.531 1.00 81.75 94 GLU A N 1
ATOM 800 C CA . GLU A 1 94 ? 23.056 -15.980 -37.421 1.00 81.75 94 GLU A CA 1
ATOM 801 C C . GLU A 1 94 ? 23.922 -15.011 -36.595 1.00 81.75 94 GLU A C 1
ATOM 803 O O . GLU A 1 94 ? 23.782 -13.794 -36.734 1.00 81.75 94 GLU A O 1
ATOM 808 N N . LYS A 1 95 ? 24.827 -15.530 -35.751 1.00 78.56 95 LYS A N 1
ATOM 809 C CA . LYS A 1 95 ? 25.821 -14.731 -35.012 1.00 78.56 95 LYS A CA 1
ATOM 810 C C . LYS A 1 95 ? 26.976 -14.229 -35.886 1.00 78.56 95 LYS A C 1
ATOM 812 O O . LYS A 1 95 ? 27.673 -13.311 -35.464 1.00 78.56 95 LYS A O 1
ATOM 817 N N . ASP A 1 96 ? 27.199 -14.818 -37.061 1.00 78.31 96 ASP A N 1
ATOM 818 C CA . ASP A 1 96 ? 28.290 -14.429 -37.959 1.00 78.31 96 ASP A CA 1
ATOM 819 C C . ASP A 1 96 ? 27.915 -13.179 -38.774 1.00 78.31 96 ASP A C 1
ATOM 821 O O . ASP A 1 96 ? 26.996 -13.192 -39.600 1.00 78.31 96 ASP A O 1
ATOM 825 N N . ASP A 1 97 ? 28.668 -12.100 -38.573 1.00 69.69 97 ASP A N 1
ATOM 826 C CA . ASP A 1 97 ? 28.474 -10.787 -39.191 1.00 69.69 97 ASP A CA 1
ATOM 827 C C . ASP A 1 97 ? 29.349 -10.547 -40.439 1.00 69.69 97 ASP A C 1
ATOM 829 O O . ASP A 1 97 ? 29.299 -9.476 -41.049 1.00 69.69 97 ASP A O 1
ATOM 833 N N . ILE A 1 98 ? 30.131 -11.546 -40.860 1.00 73.50 98 ILE A N 1
ATOM 834 C CA . ILE A 1 98 ? 31.131 -11.424 -41.925 1.00 73.50 98 ILE A CA 1
ATOM 835 C C . ILE A 1 98 ? 30.451 -11.534 -43.299 1.00 73.50 98 ILE A C 1
ATOM 837 O O . ILE A 1 98 ? 29.687 -12.466 -43.535 1.00 73.50 98 ILE A O 1
ATOM 841 N N . PHE A 1 99 ? 30.768 -10.628 -44.234 1.00 68.12 99 PHE A N 1
ATOM 842 C CA . PHE A 1 99 ? 30.257 -10.522 -45.622 1.00 68.12 99 PHE A CA 1
ATOM 843 C C . PHE A 1 99 ? 28.749 -10.275 -45.793 1.00 68.12 99 PHE A C 1
ATOM 845 O O . PHE A 1 99 ? 28.367 -9.382 -46.546 1.00 68.12 99 PHE A O 1
ATOM 852 N N . THR A 1 100 ? 27.884 -11.074 -45.167 1.00 76.62 100 THR A N 1
ATOM 853 C CA . THR A 1 100 ? 26.428 -11.037 -45.376 1.00 76.62 100 THR A CA 1
ATOM 854 C C . THR A 1 100 ? 25.646 -11.216 -44.087 1.00 76.62 100 THR A C 1
ATOM 856 O O . THR A 1 100 ? 26.109 -11.852 -43.138 1.00 76.62 100 THR A O 1
ATOM 859 N N . ARG A 1 101 ? 24.412 -10.707 -44.078 1.00 82.12 101 ARG A N 1
ATOM 860 C CA . ARG A 1 101 ? 23.427 -11.032 -43.049 1.00 82.12 101 ARG A CA 1
ATOM 861 C C . ARG A 1 101 ? 22.866 -12.420 -43.273 1.00 82.12 101 ARG A C 1
ATOM 863 O O . ARG A 1 101 ? 22.258 -12.658 -44.309 1.00 82.12 101 ARG A O 1
ATOM 870 N N . LYS A 1 102 ? 23.045 -13.309 -42.302 1.00 86.56 102 LYS A N 1
ATOM 871 C CA . LYS A 1 102 ? 22.681 -14.717 -42.442 1.00 86.56 102 LYS A CA 1
ATOM 872 C C . LYS A 1 102 ? 21.390 -15.026 -41.708 1.00 86.56 102 LYS A C 1
ATOM 874 O O . LYS A 1 102 ? 21.182 -14.521 -40.609 1.00 86.56 102 LYS A O 1
ATOM 879 N N . TYR A 1 103 ? 20.567 -15.873 -42.308 1.00 85.62 103 TYR A N 1
ATOM 880 C CA . TYR A 1 103 ? 19.358 -16.417 -41.705 1.00 85.62 103 TYR A CA 1
ATOM 881 C C . TYR A 1 103 ? 19.258 -17.906 -41.996 1.00 85.62 103 TYR A C 1
ATOM 883 O O . TYR A 1 103 ? 19.634 -18.348 -43.083 1.00 85.62 103 TYR A O 1
ATOM 891 N N . VAL A 1 104 ? 18.716 -18.668 -41.051 1.00 85.94 104 VAL A N 1
ATOM 892 C CA . VAL A 1 104 ? 18.348 -20.070 -41.277 1.00 85.94 104 VAL A CA 1
ATOM 893 C C . VAL A 1 104 ? 16.839 -20.185 -41.145 1.00 85.94 104 VAL A C 1
ATOM 895 O O . VAL A 1 104 ? 16.290 -19.944 -40.068 1.00 85.94 104 VAL A O 1
ATOM 898 N N . PHE A 1 105 ? 16.174 -20.524 -42.249 1.00 85.81 105 PHE A N 1
ATOM 899 C CA . PHE A 1 105 ? 14.719 -20.576 -42.322 1.00 85.81 105 PHE A CA 1
ATOM 900 C C . PHE A 1 105 ? 14.214 -21.935 -42.783 1.00 85.81 105 PHE A C 1
ATOM 902 O O . PHE A 1 105 ? 14.837 -22.608 -43.606 1.00 85.81 105 PHE A O 1
ATOM 909 N N . ASN A 1 106 ? 13.029 -22.294 -42.300 1.00 85.69 106 ASN A N 1
ATOM 910 C CA . ASN A 1 106 ? 12.190 -23.294 -42.951 1.00 85.69 106 ASN A CA 1
ATOM 911 C C . ASN A 1 106 ? 11.286 -22.649 -44.032 1.00 85.69 106 ASN A C 1
ATOM 913 O O . ASN A 1 106 ? 11.173 -21.420 -44.101 1.00 85.69 106 ASN A O 1
ATOM 917 N N . PRO A 1 107 ? 10.630 -23.441 -44.904 1.00 82.56 107 PRO A N 1
ATOM 918 C CA . PRO A 1 107 ? 9.748 -22.908 -45.950 1.00 82.56 107 PRO A CA 1
ATOM 919 C C . PRO A 1 107 ? 8.644 -21.966 -45.453 1.00 82.56 107 PRO A C 1
ATOM 921 O O . PRO A 1 107 ? 8.309 -20.997 -46.137 1.00 82.56 107 PRO A O 1
ATOM 924 N N . ALA A 1 108 ? 8.084 -22.226 -44.269 1.00 79.94 108 ALA A N 1
ATOM 925 C CA . ALA A 1 108 ? 7.039 -21.390 -43.687 1.00 79.94 108 ALA A CA 1
ATOM 926 C C . ALA A 1 108 ? 7.602 -20.051 -43.178 1.00 79.94 108 ALA A C 1
ATOM 928 O O . ALA A 1 108 ? 7.040 -18.998 -43.480 1.00 79.94 108 ALA A O 1
ATOM 929 N N . GLU A 1 109 ? 8.746 -20.077 -42.491 1.00 79.31 109 GLU A N 1
ATOM 930 C CA . GLU A 1 109 ? 9.453 -18.891 -41.993 1.00 79.31 109 GLU A CA 1
ATOM 931 C C . GLU A 1 109 ? 9.910 -17.978 -43.138 1.00 79.31 109 GLU A C 1
ATOM 933 O O . GLU A 1 109 ? 9.755 -16.760 -43.057 1.00 79.31 109 GLU A O 1
ATOM 938 N N . LEU A 1 110 ? 10.406 -18.546 -44.246 1.00 82.50 110 LEU A N 1
ATOM 939 C CA . LEU A 1 110 ? 10.787 -17.772 -45.432 1.00 82.50 110 LEU A CA 1
ATOM 940 C C . LEU A 1 110 ? 9.581 -17.040 -46.043 1.00 82.50 110 LEU A C 1
ATOM 942 O O . LEU A 1 110 ? 9.683 -15.874 -46.434 1.00 82.50 110 LEU A O 1
ATOM 946 N N . LYS A 1 111 ? 8.425 -17.714 -46.101 1.00 80.06 111 LYS A N 1
ATOM 947 C CA . LYS A 1 111 ? 7.174 -17.123 -46.591 1.00 80.06 111 LYS A CA 1
ATOM 948 C C . LYS A 1 111 ? 6.697 -15.985 -45.688 1.00 80.06 111 LYS A C 1
ATOM 950 O O . LYS A 1 111 ? 6.199 -14.978 -46.190 1.00 80.06 111 LYS A O 1
ATOM 955 N N . GLU A 1 112 ? 6.846 -16.125 -44.373 1.00 75.12 112 GLU A N 1
ATOM 956 C CA . GLU A 1 112 ? 6.502 -15.077 -43.407 1.00 75.12 112 GLU A CA 1
ATOM 957 C C . GLU A 1 112 ? 7.477 -13.891 -43.468 1.00 75.12 112 GLU A C 1
ATOM 959 O O . GLU A 1 112 ? 7.045 -12.740 -43.417 1.00 75.12 112 GLU A O 1
ATOM 964 N N . TYR A 1 113 ? 8.774 -14.138 -43.673 1.00 77.81 113 TYR A N 1
ATOM 965 C CA . TYR A 1 113 ? 9.804 -13.097 -43.740 1.00 77.81 113 TYR A CA 1
ATOM 966 C C . TYR A 1 113 ? 9.516 -12.031 -44.815 1.00 77.81 113 TYR A C 1
ATOM 968 O O . TYR A 1 113 ? 9.638 -10.833 -44.546 1.00 77.81 113 TYR A O 1
ATOM 976 N N . PHE A 1 114 ? 9.075 -12.446 -46.009 1.00 74.69 114 PHE A N 1
ATOM 977 C CA . PHE A 1 114 ? 8.721 -11.537 -47.113 1.00 74.69 114 PHE A CA 1
ATOM 978 C C . PHE A 1 114 ? 7.265 -11.030 -47.083 1.00 74.69 114 PHE A C 1
ATOM 980 O O . PHE A 1 114 ? 6.869 -10.216 -47.929 1.00 74.69 114 PHE A O 1
ATOM 987 N N . ASN A 1 115 ? 6.439 -11.500 -46.145 1.00 71.75 115 ASN A N 1
ATOM 988 C CA . ASN A 1 115 ? 5.058 -11.053 -45.987 1.00 71.75 115 ASN A CA 1
ATOM 989 C C . ASN A 1 115 ? 4.954 -10.040 -44.846 1.00 71.75 115 ASN A C 1
ATOM 991 O O . ASN A 1 115 ? 4.928 -10.378 -43.665 1.00 71.75 115 ASN A O 1
ATOM 995 N N . TYR A 1 116 ? 4.861 -8.763 -45.216 1.00 67.00 116 TYR A N 1
ATOM 996 C CA . TYR A 1 116 ? 4.565 -7.706 -44.260 1.00 67.00 116 TYR A CA 1
ATOM 997 C C . TYR A 1 116 ? 3.094 -7.770 -43.834 1.00 67.00 116 TYR A C 1
ATOM 999 O O . TYR A 1 116 ? 2.203 -7.602 -44.665 1.00 67.00 116 TYR A O 1
ATOM 1007 N N . GLN A 1 117 ? 2.836 -7.991 -42.545 1.00 62.12 117 GLN A N 1
ATOM 1008 C CA . GLN A 1 117 ? 1.495 -7.890 -41.970 1.00 62.12 117 GLN A CA 1
ATOM 1009 C C . GLN A 1 117 ? 1.256 -6.458 -41.480 1.00 62.12 117 GLN A C 1
ATOM 1011 O O . GLN A 1 117 ? 1.942 -5.974 -40.571 1.00 62.12 117 GLN A O 1
ATOM 1016 N N . LYS A 1 118 ? 0.281 -5.784 -42.098 1.00 59.72 118 LYS A N 1
ATOM 1017 C CA . LYS A 1 118 ? -0.287 -4.549 -41.551 1.00 59.72 118 LYS A CA 1
ATOM 1018 C C . LYS A 1 118 ? -1.091 -4.897 -40.298 1.00 59.72 118 LYS A C 1
ATOM 1020 O O . LYS A 1 118 ? -1.714 -5.953 -40.241 1.00 59.72 118 LYS A O 1
ATOM 1025 N N . SER A 1 119 ? -1.030 -4.031 -39.298 1.00 58.03 119 SER A N 1
ATOM 1026 C CA . SER A 1 119 ? -1.851 -4.108 -38.090 1.00 58.03 119 SER A CA 1
ATOM 1027 C C . SER A 1 119 ? -3.335 -4.003 -38.479 1.00 58.03 119 SER A C 1
ATOM 1029 O O . SER A 1 119 ? -3.735 -3.043 -39.130 1.00 58.03 119 SER A O 1
ATOM 1031 N N . GLU A 1 120 ? -4.145 -5.007 -38.125 1.00 48.84 120 GLU A N 1
ATOM 1032 C CA . GLU A 1 120 ? -5.597 -5.029 -38.404 1.00 48.84 120 GLU A CA 1
ATOM 1033 C C . GLU A 1 120 ? -6.435 -4.408 -37.271 1.00 48.84 120 GLU A C 1
ATOM 1035 O O . GLU A 1 120 ? -7.615 -4.123 -37.462 1.00 48.84 120 GLU A O 1
ATOM 1040 N N . SER A 1 121 ? -5.847 -4.187 -36.090 1.00 48.97 121 SER A N 1
ATOM 1041 C CA . SER A 1 121 ? -6.570 -3.696 -34.912 1.00 48.97 121 SER A CA 1
ATOM 1042 C C . SER A 1 121 ? -6.516 -2.172 -34.791 1.00 48.97 121 SER A C 1
ATOM 1044 O O . SER A 1 121 ? -5.444 -1.571 -34.727 1.00 48.97 121 SER A O 1
ATOM 1046 N N . SER A 1 122 ? -7.696 -1.549 -34.723 1.00 52.69 122 SER A N 1
ATOM 1047 C CA . SER A 1 122 ? -7.864 -0.161 -34.286 1.00 52.69 122 SER A CA 1
ATOM 1048 C C . SER A 1 122 ? -7.432 0.010 -32.828 1.00 52.69 122 SER A C 1
ATOM 1050 O O . SER A 1 122 ? -7.445 -0.955 -32.064 1.00 52.69 122 SER A O 1
ATOM 1052 N N . VAL A 1 123 ? -7.072 1.240 -32.442 1.00 50.94 123 VAL A N 1
ATOM 1053 C CA . VAL A 1 123 ? -6.847 1.633 -31.040 1.00 50.94 123 VAL A CA 1
ATOM 1054 C C . VAL A 1 123 ? -8.057 1.200 -30.210 1.00 50.94 123 VAL A C 1
ATOM 1056 O O . VAL A 1 123 ? -9.126 1.795 -30.319 1.00 50.94 123 VAL A O 1
ATOM 1059 N N . ASP A 1 124 ? -7.904 0.126 -29.437 1.00 46.94 124 ASP A N 1
ATOM 1060 C CA . ASP A 1 124 ? -8.967 -0.362 -28.568 1.00 46.94 124 ASP A CA 1
ATOM 1061 C C . ASP A 1 124 ? -9.066 0.535 -27.328 1.00 46.94 124 ASP A C 1
ATOM 1063 O O . ASP A 1 124 ? -8.069 1.067 -26.831 1.00 46.94 124 ASP A O 1
ATOM 1067 N N . THR A 1 125 ? -10.307 0.744 -26.902 1.00 48.69 125 THR A N 1
ATOM 1068 C CA . THR A 1 125 ? -10.809 1.845 -26.066 1.00 48.69 125 THR A CA 1
ATOM 1069 C C . THR A 1 125 ? -10.012 2.171 -24.799 1.00 48.69 125 THR A C 1
ATOM 1071 O O . THR A 1 125 ? -9.676 1.308 -23.989 1.00 48.69 125 THR A O 1
ATOM 1074 N N . ASP A 1 126 ? -9.804 3.474 -24.598 1.00 60.91 126 ASP A N 1
ATOM 1075 C CA . ASP A 1 126 ? -9.171 4.097 -23.439 1.00 60.91 126 ASP A CA 1
ATOM 1076 C C . ASP A 1 126 ? -9.890 3.747 -22.117 1.00 60.91 126 ASP A C 1
ATOM 1078 O O . ASP A 1 126 ? -11.019 4.162 -21.841 1.00 60.91 126 ASP A O 1
ATOM 1082 N N . VAL A 1 127 ? -9.216 2.980 -21.264 1.00 65.19 127 VAL A N 1
ATOM 1083 C CA . VAL A 1 127 ? -9.703 2.539 -19.943 1.00 65.19 127 VAL A CA 1
ATOM 1084 C C . VAL A 1 127 ? -10.060 3.733 -19.051 1.00 65.19 127 VAL A C 1
ATOM 1086 O O . VAL A 1 127 ? -11.021 3.677 -18.280 1.00 65.19 127 VAL A O 1
ATOM 1089 N N . ILE A 1 128 ? -9.344 4.852 -19.201 1.00 65.44 128 ILE A N 1
ATOM 1090 C CA . ILE A 1 128 ? -9.603 6.089 -18.458 1.00 65.44 128 ILE A CA 1
ATOM 1091 C C . ILE A 1 128 ? -10.953 6.692 -18.862 1.00 65.44 128 ILE A C 1
ATOM 1093 O O . ILE A 1 128 ? -11.687 7.192 -18.005 1.00 65.44 128 ILE A O 1
ATOM 1097 N N . SER A 1 129 ? -11.318 6.606 -20.140 1.00 66.50 129 SER A N 1
ATOM 1098 C CA . SER A 1 129 ? -12.624 7.051 -20.631 1.00 66.50 129 SER A CA 1
ATOM 1099 C C . SER A 1 129 ? -13.762 6.237 -20.000 1.00 66.50 129 SER A C 1
ATOM 1101 O O . SER A 1 129 ? -14.722 6.817 -19.490 1.00 66.50 129 SER A O 1
ATOM 1103 N N . THR A 1 130 ? -13.589 4.917 -19.874 1.00 70.38 130 THR A N 1
ATOM 1104 C CA . THR A 1 130 ? -14.549 4.036 -19.176 1.00 70.38 130 THR A CA 1
ATOM 1105 C C . THR A 1 130 ? -14.695 4.403 -17.690 1.00 70.38 130 THR A C 1
ATOM 1107 O O . THR A 1 130 ? -15.804 4.422 -17.149 1.00 70.38 130 THR A O 1
ATOM 1110 N N . TRP A 1 131 ? -13.595 4.738 -17.002 1.00 77.00 131 TRP A N 1
ATOM 1111 C CA . TRP A 1 131 ? -13.645 5.186 -15.602 1.00 77.00 131 TRP A CA 1
ATOM 1112 C C . TRP A 1 131 ? -14.385 6.513 -15.454 1.00 77.00 131 TRP A C 1
ATOM 1114 O O . TRP A 1 131 ? -15.232 6.654 -14.570 1.00 77.00 131 TRP A O 1
ATOM 1124 N N . LYS A 1 132 ? -14.084 7.482 -16.326 1.00 74.38 132 LYS A N 1
ATOM 1125 C CA . LYS A 1 132 ? -14.733 8.798 -16.331 1.00 74.38 132 LYS A CA 1
ATOM 1126 C C . LYS A 1 132 ? -16.245 8.652 -16.544 1.00 74.38 132 LYS A C 1
ATOM 1128 O O . LYS A 1 132 ? -17.006 9.305 -15.838 1.00 74.38 132 LYS A O 1
ATOM 1133 N N . GLU A 1 133 ? -16.702 7.762 -17.426 1.00 77.88 133 GLU A N 1
ATOM 1134 C CA . GLU A 1 133 ? -18.135 7.485 -17.629 1.00 77.88 133 GLU A CA 1
ATOM 1135 C C . GLU A 1 133 ? -18.816 6.868 -16.402 1.00 77.88 133 GLU A C 1
ATOM 1137 O O . GLU A 1 133 ? -19.857 7.362 -15.958 1.00 77.88 133 GLU A O 1
ATOM 1142 N N . LYS A 1 134 ? -18.210 5.834 -15.803 1.00 79.44 134 LYS A N 1
ATOM 1143 C CA . LYS A 1 134 ? -18.741 5.201 -14.586 1.00 79.44 134 LYS A CA 1
ATOM 1144 C C . LYS A 1 134 ? -18.851 6.192 -13.426 1.00 79.44 134 LYS A C 1
ATOM 1146 O O . LYS A 1 134 ? -19.853 6.197 -12.714 1.00 79.44 134 LYS A O 1
ATOM 1151 N N . LEU A 1 135 ? -17.852 7.059 -13.256 1.00 82.88 135 LEU A N 1
ATOM 1152 C CA . LEU A 1 135 ? -17.850 8.090 -12.215 1.00 82.88 135 LEU A CA 1
ATOM 1153 C C . LEU A 1 135 ? -18.895 9.181 -12.485 1.00 82.88 135 LEU A C 1
ATOM 1155 O O . LEU A 1 135 ? -19.593 9.587 -11.557 1.00 82.88 135 LEU A O 1
ATOM 1159 N N . LYS A 1 136 ? -19.081 9.598 -13.744 1.00 81.06 136 LYS A N 1
ATOM 1160 C CA . LYS A 1 136 ? -20.151 10.536 -14.137 1.00 81.06 136 LYS A CA 1
ATOM 1161 C C . LYS A 1 136 ? -21.547 9.987 -13.838 1.00 81.06 136 LYS A C 1
ATOM 1163 O O . LYS A 1 136 ? -22.412 10.738 -13.396 1.00 81.06 136 LYS A O 1
ATOM 1168 N N . ALA A 1 137 ? -21.771 8.683 -14.014 1.00 82.50 137 ALA A N 1
ATOM 1169 C CA . ALA A 1 137 ? -23.073 8.057 -13.756 1.00 82.50 137 ALA A CA 1
ATOM 1170 C C . ALA A 1 137 ? -23.553 8.203 -12.296 1.00 82.50 137 ALA A C 1
ATOM 1172 O O . ALA A 1 137 ? -24.755 8.143 -12.030 1.00 82.50 137 ALA A O 1
ATOM 1173 N N . VAL A 1 138 ? -22.631 8.425 -11.354 1.00 84.06 138 VAL A N 1
ATOM 1174 C CA . VAL A 1 138 ? -22.924 8.640 -9.928 1.00 84.06 138 VAL A CA 1
ATOM 1175 C C . VAL A 1 138 ? -22.641 10.070 -9.453 1.00 84.06 138 VAL A C 1
ATOM 1177 O O . VAL A 1 138 ? -22.663 10.313 -8.250 1.00 84.06 138 VAL A O 1
ATOM 1180 N N . ASP A 1 139 ? -22.430 11.022 -10.371 1.00 81.75 139 ASP A N 1
ATOM 1181 C CA . ASP A 1 139 ? -22.001 12.404 -10.099 1.00 81.75 139 ASP A CA 1
ATOM 1182 C C . ASP A 1 139 ? -20.674 12.484 -9.290 1.00 81.75 139 ASP A C 1
ATOM 1184 O O . ASP A 1 139 ? -20.525 13.318 -8.396 1.00 81.75 139 ASP A O 1
ATOM 1188 N N . LEU A 1 140 ? -19.704 11.599 -9.551 1.00 83.75 140 LEU A N 1
ATOM 1189 C CA . LEU A 1 140 ? -18.343 11.646 -8.984 1.00 83.75 140 LEU A CA 1
ATOM 1190 C C . LEU A 1 140 ? -17.328 12.263 -9.961 1.00 83.75 140 LEU A C 1
ATOM 1192 O O . LEU A 1 140 ? -16.158 11.892 -9.988 1.00 83.75 140 LEU A O 1
ATOM 1196 N N . ASP A 1 141 ? -17.755 13.246 -10.748 1.00 81.81 141 ASP A N 1
ATOM 1197 C CA . ASP A 1 141 ? -16.935 13.967 -11.727 1.00 81.81 141 ASP A CA 1
ATOM 1198 C C . ASP A 1 141 ? -15.671 14.588 -11.100 1.00 81.81 141 ASP A C 1
ATOM 1200 O O . ASP A 1 141 ? -14.588 14.606 -11.683 1.00 81.81 141 ASP A O 1
ATOM 1204 N N . GLU A 1 142 ? -15.778 15.069 -9.859 1.00 78.75 142 GLU A N 1
ATOM 1205 C CA . GLU A 1 142 ? -14.658 15.674 -9.132 1.00 78.75 142 GLU A CA 1
ATOM 1206 C C . GLU A 1 142 ? -13.626 14.640 -8.627 1.00 78.75 142 GLU A C 1
ATOM 1208 O O . GLU A 1 142 ? -12.556 15.014 -8.131 1.00 78.75 142 GLU A O 1
ATOM 1213 N N . ALA A 1 143 ? -13.887 13.336 -8.789 1.00 80.06 143 ALA A N 1
ATOM 1214 C CA . ALA A 1 143 ? -12.931 12.279 -8.461 1.00 80.06 143 ALA A CA 1
ATOM 1215 C C . ALA A 1 143 ? -11.713 12.273 -9.397 1.00 80.06 143 ALA A C 1
ATOM 1217 O O . ALA A 1 143 ? -10.642 11.838 -8.983 1.00 80.06 143 ALA A O 1
ATOM 1218 N N . TYR A 1 144 ? -11.832 12.829 -10.604 1.00 71.69 144 TYR A N 1
ATOM 1219 C CA . TYR A 1 144 ? -10.725 12.989 -11.554 1.00 71.69 144 TYR A CA 1
ATOM 1220 C C . TYR A 1 144 ? -10.347 14.461 -11.819 1.00 71.69 144 TYR A C 1
ATOM 1222 O O . TYR A 1 144 ? -9.523 14.735 -12.687 1.00 71.69 144 TYR A O 1
ATOM 1230 N N . SER A 1 145 ? -10.894 15.423 -11.064 1.00 72.00 145 SER A N 1
ATOM 1231 C CA . SER A 1 145 ? -10.505 16.842 -11.151 1.00 72.00 145 SER A CA 1
ATOM 1232 C C . SER A 1 145 ? -9.252 17.175 -10.314 1.00 72.00 145 SER A C 1
ATOM 1234 O O . SER A 1 145 ? -8.660 16.308 -9.671 1.00 72.00 145 SER A O 1
ATOM 1236 N N . GLU A 1 146 ? -8.832 18.445 -10.297 1.00 66.81 146 GLU A N 1
ATOM 1237 C CA . GLU A 1 146 ? -7.811 18.973 -9.367 1.00 66.81 146 GLU A CA 1
ATOM 1238 C C . GLU A 1 146 ? -8.397 19.439 -8.017 1.00 66.81 146 GLU A C 1
ATOM 1240 O O . GLU A 1 146 ? -7.662 19.873 -7.133 1.00 66.81 146 GLU A O 1
ATOM 1245 N N . THR A 1 147 ? -9.720 19.373 -7.814 1.00 76.50 147 THR A N 1
ATOM 1246 C CA . THR A 1 147 ? -10.366 19.984 -6.637 1.00 76.50 147 THR A CA 1
ATOM 1247 C C . THR A 1 147 ? -9.866 19.356 -5.321 1.00 76.50 147 THR A C 1
ATOM 1249 O O . THR A 1 147 ? -9.758 18.138 -5.228 1.00 76.50 147 THR A O 1
ATOM 1252 N N . PRO A 1 148 ? -9.596 20.100 -4.243 1.00 79.31 148 PRO A N 1
ATOM 1253 C CA . PRO A 1 148 ? -9.289 19.479 -2.953 1.00 79.31 148 PRO A CA 1
ATOM 1254 C C . PRO A 1 148 ? -10.464 18.649 -2.397 1.00 79.31 148 PRO A C 1
ATOM 1256 O O . PRO A 1 148 ? -11.626 19.044 -2.515 1.00 79.31 148 PRO A O 1
ATOM 1259 N N . TYR A 1 149 ? -10.180 17.534 -1.710 1.00 82.62 149 TYR A N 1
ATOM 1260 C CA . TYR A 1 149 ? -11.211 16.658 -1.117 1.00 82.62 149 TYR A CA 1
ATOM 1261 C C . TYR A 1 149 ? -12.153 17.384 -0.146 1.00 82.62 149 TYR A C 1
ATOM 1263 O O . TYR A 1 149 ? -13.328 17.041 -0.047 1.00 82.62 149 TYR A O 1
ATOM 1271 N N . THR A 1 150 ? -11.640 18.401 0.553 1.00 79.56 150 THR A N 1
ATOM 1272 C CA . THR A 1 150 ? -12.393 19.243 1.496 1.00 79.56 150 THR A CA 1
ATOM 1273 C C . THR A 1 150 ? -13.520 20.028 0.834 1.00 79.56 150 THR A C 1
ATOM 1275 O O . THR A 1 150 ? -14.446 20.438 1.521 1.00 79.56 150 THR A O 1
ATOM 1278 N N . GLN A 1 151 ? -13.453 20.234 -0.482 1.00 78.88 151 GLN A N 1
ATOM 1279 C CA . GLN A 1 151 ? -14.482 20.920 -1.259 1.00 78.88 151 GLN A CA 1
ATOM 1280 C C . GLN A 1 151 ? -15.322 19.927 -2.069 1.00 78.88 151 GLN A C 1
ATOM 1282 O O . GLN A 1 151 ? -16.542 20.059 -2.120 1.00 78.88 151 GLN A O 1
ATOM 1287 N N . ALA A 1 152 ? -14.686 18.906 -2.651 1.00 81.19 152 ALA A N 1
ATOM 1288 C CA . ALA A 1 152 ? -15.356 17.936 -3.516 1.00 81.19 152 ALA A CA 1
ATOM 1289 C C . ALA A 1 152 ? -16.349 17.029 -2.764 1.00 81.19 152 ALA A C 1
ATOM 1291 O O . ALA A 1 152 ? -17.429 16.740 -3.273 1.00 81.19 152 ALA A O 1
ATOM 1292 N N . ILE A 1 153 ? -16.022 16.596 -1.538 1.00 82.38 153 ILE A N 1
ATOM 1293 C CA . ILE A 1 153 ? -16.896 15.700 -0.761 1.00 82.38 153 ILE A CA 1
ATOM 1294 C C . ILE A 1 153 ? -18.169 16.413 -0.284 1.00 82.38 153 ILE A C 1
ATOM 1296 O O . ILE A 1 153 ? -19.252 15.880 -0.526 1.00 82.38 153 ILE A O 1
ATOM 1300 N N . PRO A 1 154 ? -18.107 17.621 0.314 1.00 81.06 154 PRO A N 1
ATOM 1301 C CA . PRO A 1 154 ? -19.320 18.363 0.649 1.00 81.06 154 PRO A CA 1
ATOM 1302 C C . PRO A 1 154 ? -20.220 18.634 -0.561 1.00 81.06 154 PRO A C 1
ATOM 1304 O O . PRO A 1 154 ? -21.429 18.467 -0.447 1.00 81.06 154 PRO A O 1
ATOM 1307 N N . ARG A 1 155 ? -19.651 18.964 -1.731 1.00 81.75 155 ARG A N 1
ATOM 1308 C CA . ARG A 1 155 ? -20.417 19.166 -2.978 1.00 81.75 155 ARG A CA 1
ATOM 1309 C C . ARG A 1 155 ? -21.084 17.895 -3.486 1.00 81.75 155 ARG A C 1
ATOM 1311 O O . ARG A 1 155 ? -22.214 17.933 -3.972 1.00 81.75 155 ARG A O 1
ATOM 1318 N N . PHE A 1 156 ? -20.408 16.756 -3.346 1.00 84.25 156 PHE A N 1
ATOM 1319 C CA . PHE A 1 156 ? -20.998 15.456 -3.639 1.00 84.25 156 PHE A CA 1
ATOM 1320 C C . PHE A 1 156 ? -22.220 15.177 -2.758 1.00 84.25 156 PHE A C 1
ATOM 1322 O O . PHE A 1 156 ? -23.237 14.709 -3.273 1.00 84.25 156 PHE A O 1
ATOM 1329 N N . LEU A 1 157 ? -22.156 15.528 -1.470 1.00 79.31 157 LEU A N 1
ATOM 1330 C CA . LEU A 1 157 ? -23.265 15.376 -0.523 1.00 79.31 157 LEU A CA 1
ATOM 1331 C C . LEU A 1 157 ? -24.408 16.369 -0.790 1.00 79.31 157 LEU A C 1
ATOM 1333 O O . LEU A 1 157 ? -25.567 15.960 -0.809 1.00 79.31 157 LEU A O 1
ATOM 1337 N N . SER A 1 158 ? -24.097 17.642 -1.063 1.00 75.12 158 SER A N 1
ATOM 1338 C CA . SER A 1 158 ? -25.089 18.704 -1.310 1.00 75.12 158 SER A CA 1
ATOM 1339 C C . SER A 1 158 ? -25.719 18.667 -2.705 1.00 75.12 158 SER A C 1
ATOM 1341 O O . SER A 1 158 ? -26.635 19.439 -2.984 1.00 75.12 158 SER A O 1
ATOM 1343 N N . LYS A 1 159 ? -25.278 17.748 -3.578 1.00 75.56 159 LYS A N 1
ATOM 1344 C CA . LYS A 1 159 ? -25.720 17.629 -4.980 1.00 75.56 159 LYS A CA 1
ATOM 1345 C C . LYS A 1 159 ? -25.321 18.829 -5.855 1.00 75.56 159 LYS A C 1
ATOM 1347 O O . LYS A 1 159 ? -25.902 19.049 -6.914 1.00 75.56 159 LYS A O 1
ATOM 1352 N N . GLU A 1 160 ? -24.283 19.549 -5.444 1.00 75.62 160 GLU A N 1
ATOM 1353 C CA . GLU A 1 160 ? -23.702 20.711 -6.130 1.00 75.62 160 GLU A CA 1
ATOM 1354 C C . GLU A 1 160 ? -22.365 20.352 -6.796 1.00 75.62 160 GLU A C 1
ATOM 1356 O O . GLU A 1 160 ? -21.427 21.149 -6.837 1.00 75.62 160 GLU A O 1
ATOM 1361 N N . VAL A 1 161 ? -22.252 19.113 -7.279 1.00 73.81 161 VAL A N 1
ATOM 1362 C CA . VAL A 1 161 ? -21.054 18.635 -7.976 1.00 73.81 161 VAL A CA 1
ATOM 1363 C C . VAL A 1 161 ? -20.842 19.482 -9.220 1.00 73.81 161 VAL A C 1
ATOM 1365 O O . VAL A 1 161 ? -21.766 19.673 -10.018 1.00 73.81 161 VAL A O 1
ATOM 1368 N N . ILE A 1 162 ? -19.614 19.963 -9.410 1.00 72.38 162 ILE A N 1
ATOM 1369 C CA . ILE A 1 162 ? -19.242 20.648 -10.644 1.00 72.38 162 ILE A CA 1
ATOM 1370 C C . ILE A 1 162 ? -19.179 19.600 -11.756 1.00 72.38 162 ILE A C 1
ATOM 1372 O O . ILE A 1 162 ? -18.169 18.916 -11.939 1.00 72.38 162 ILE A O 1
ATOM 1376 N N . LYS A 1 163 ? -20.286 19.461 -12.491 1.00 64.19 163 LYS A N 1
ATOM 1377 C CA . LYS A 1 163 ? -20.411 18.481 -13.568 1.00 64.19 163 LYS A CA 1
ATOM 1378 C C . LYS A 1 163 ? -19.383 18.741 -14.663 1.00 64.19 163 LYS A C 1
ATOM 1380 O O . LYS A 1 163 ? -19.129 19.865 -15.088 1.00 64.19 163 LYS A O 1
ATOM 1385 N N . ASP A 1 164 ? -18.752 17.675 -15.134 1.00 59.50 164 ASP A N 1
ATOM 1386 C CA . ASP A 1 164 ? -19.022 17.205 -16.486 1.00 59.50 164 ASP A CA 1
ATOM 1387 C C . ASP A 1 164 ? -19.630 18.111 -17.570 1.00 59.50 164 ASP A C 1
ATOM 1389 O O . ASP A 1 164 ? -20.600 17.620 -18.130 1.00 59.50 164 ASP A O 1
ATOM 1393 N N . ILE A 1 165 ? -19.257 19.371 -17.858 1.00 49.91 165 ILE A N 1
ATOM 1394 C CA . ILE A 1 165 ? -19.857 20.043 -19.034 1.00 49.91 165 ILE A CA 1
ATOM 1395 C C . ILE A 1 165 ? -19.378 19.301 -20.291 1.00 49.91 165 ILE A C 1
ATOM 1397 O O . ILE A 1 165 ? -18.340 19.627 -20.864 1.00 49.91 165 ILE A O 1
ATOM 1401 N N . GLN A 1 166 ? -20.155 18.302 -20.715 1.00 38.72 166 GLN A N 1
ATOM 1402 C CA . GLN A 1 166 ? -20.290 17.954 -22.115 1.00 38.72 166 GLN A CA 1
ATOM 1403 C C . GLN A 1 166 ? -20.777 19.233 -22.790 1.00 38.72 166 GLN A C 1
ATOM 1405 O O . GLN A 1 166 ? -21.925 19.636 -22.617 1.00 38.72 166 GLN A O 1
ATOM 1410 N N . GLN A 1 167 ? -19.905 19.889 -23.553 1.00 31.88 167 GLN A N 1
ATOM 1411 C CA . GLN A 1 167 ? -20.446 20.377 -24.806 1.00 31.88 167 GLN A CA 1
ATOM 1412 C C . GLN A 1 167 ? -20.933 19.129 -25.525 1.00 31.88 167 GLN A C 1
ATOM 1414 O O . GLN A 1 167 ? -20.231 18.110 -25.554 1.00 31.88 167 GLN A O 1
ATOM 1419 N N . ASP A 1 168 ? -22.170 19.224 -26.003 1.00 29.61 168 ASP A N 1
ATOM 1420 C CA . ASP A 1 168 ? -22.707 18.409 -27.072 1.00 29.61 168 ASP A CA 1
ATOM 1421 C C . ASP A 1 168 ? -21.592 17.986 -28.018 1.00 29.61 168 ASP A C 1
ATOM 1423 O O . ASP A 1 168 ? -20.600 18.702 -28.187 1.00 29.61 168 ASP A O 1
ATOM 1427 N N . GLN A 1 169 ? -21.778 16.842 -28.671 1.00 33.88 169 GLN A N 1
ATOM 1428 C CA . GLN A 1 169 ? -21.156 16.633 -29.965 1.00 33.88 169 GLN A CA 1
ATOM 1429 C C . GLN A 1 169 ? -21.248 17.957 -30.721 1.00 33.88 169 GLN A C 1
ATOM 1431 O O . GLN A 1 169 ? -22.311 18.342 -31.206 1.00 33.88 169 GLN A O 1
ATOM 1436 N N . VAL A 1 170 ? -20.136 18.689 -30.764 1.00 31.52 170 VAL A N 1
ATOM 1437 C CA . VAL A 1 170 ? -19.939 19.695 -31.771 1.00 31.52 170 VAL A CA 1
ATOM 1438 C C . VAL A 1 170 ? -19.937 18.793 -32.988 1.00 31.52 170 VAL A C 1
ATOM 1440 O O . VAL A 1 170 ? -18.957 18.107 -33.274 1.00 31.52 170 VAL A O 1
ATOM 1443 N N . THR A 1 171 ? -21.086 18.707 -33.662 1.00 32.72 171 THR A N 1
ATOM 1444 C CA . THR A 1 171 ? -21.105 18.713 -35.114 1.00 32.72 171 THR A CA 1
ATOM 1445 C C . THR A 1 171 ? -20.265 19.918 -35.486 1.00 32.72 171 THR A C 1
ATOM 1447 O O . THR A 1 171 ? -20.775 21.010 -35.717 1.00 32.72 171 THR A O 1
ATOM 1450 N N . ALA A 1 172 ? -18.948 19.734 -35.416 1.00 31.92 172 ALA A N 1
ATOM 1451 C CA . ALA A 1 172 ? -18.026 20.527 -36.157 1.00 31.92 172 ALA A CA 1
ATOM 1452 C C . ALA A 1 172 ? -18.496 20.227 -37.565 1.00 31.92 172 ALA A C 1
ATOM 1454 O O . ALA A 1 172 ? -18.427 19.085 -38.033 1.00 31.92 172 ALA A O 1
ATOM 1455 N N . GLU A 1 173 ? -19.088 21.233 -38.197 1.00 32.06 173 GLU A N 1
ATOM 1456 C CA . GLU A 1 173 ? -18.893 21.385 -39.624 1.00 32.06 173 GLU A CA 1
ATOM 1457 C C . GLU A 1 173 ? -17.440 20.983 -39.869 1.00 32.06 173 GLU A C 1
ATOM 1459 O O . GLU A 1 173 ? -16.533 21.547 -39.258 1.00 32.06 173 GLU A O 1
ATOM 1464 N N . GLN A 1 174 ? -17.259 19.869 -40.578 1.00 34.78 174 GLN A N 1
ATOM 1465 C CA . GLN A 1 174 ? -15.967 19.246 -40.798 1.00 34.78 174 GLN A CA 1
ATOM 1466 C C . GLN A 1 174 ? -15.091 20.231 -41.582 1.00 34.78 174 GLN A C 1
ATOM 1468 O O . GLN A 1 174 ? -14.965 20.124 -42.800 1.00 34.78 174 GLN A O 1
ATOM 1473 N N . GLU A 1 175 ? -14.467 21.190 -40.903 1.00 39.75 175 GLU A N 1
ATOM 1474 C CA . GLU A 1 175 ? -13.177 21.687 -41.340 1.00 39.75 175 GLU A CA 1
ATOM 1475 C C . GLU A 1 175 ? -12.256 20.471 -41.294 1.00 39.75 175 GLU A C 1
ATOM 1477 O O . GLU A 1 175 ? -12.128 19.798 -40.270 1.00 39.75 175 GLU A O 1
ATOM 1482 N N . GLN A 1 176 ? -11.745 20.100 -42.467 1.00 48.06 176 GLN A N 1
ATOM 1483 C CA . GLN A 1 176 ? -10.974 18.884 -42.692 1.00 48.06 176 GLN A CA 1
ATOM 1484 C C . GLN A 1 176 ? -9.914 18.739 -41.597 1.00 48.06 176 GLN A C 1
ATOM 1486 O O . GLN A 1 176 ? -8.985 19.543 -41.521 1.00 48.06 176 GLN A O 1
ATOM 1491 N N . ALA A 1 177 ? -10.072 17.728 -40.740 1.00 59.62 177 ALA A N 1
ATOM 1492 C CA . ALA A 1 177 ? -9.128 17.454 -39.671 1.00 59.62 177 ALA A CA 1
ATOM 1493 C C . ALA A 1 177 ? -7.701 17.412 -40.235 1.00 59.62 177 ALA A C 1
ATOM 1495 O O . ALA A 1 177 ? -7.451 16.769 -41.257 1.00 59.62 177 ALA A O 1
ATOM 1496 N N . LEU A 1 178 ? -6.770 18.125 -39.598 1.00 74.25 178 LEU A N 1
ATOM 1497 C CA . LEU A 1 178 ? -5.392 18.233 -40.072 1.00 74.25 178 LEU A CA 1
ATOM 1498 C C . LEU A 1 178 ? -4.731 16.848 -40.064 1.00 74.25 178 LEU A C 1
ATOM 1500 O O . LEU A 1 178 ? -4.332 16.355 -39.013 1.00 74.25 178 LEU A O 1
ATOM 1504 N N . ILE A 1 179 ? -4.581 16.225 -41.229 1.00 79.06 179 ILE A N 1
ATOM 1505 C CA . ILE A 1 179 ? -3.858 14.958 -41.378 1.00 79.06 179 ILE A CA 1
ATOM 1506 C C . ILE A 1 179 ? -2.390 15.277 -41.647 1.00 79.06 179 ILE A C 1
ATOM 1508 O O . ILE A 1 179 ? -2.060 15.884 -42.665 1.00 79.06 179 ILE A O 1
ATOM 1512 N N . ILE A 1 180 ? -1.491 14.850 -40.760 1.00 85.38 180 ILE A N 1
ATOM 1513 C CA . ILE A 1 180 ? -0.047 15.033 -40.944 1.00 85.38 180 ILE A CA 1
ATOM 1514 C C . ILE A 1 180 ? 0.568 13.720 -41.434 1.00 85.38 180 ILE A C 1
ATOM 1516 O O . ILE A 1 180 ? 0.892 12.836 -40.642 1.00 85.38 180 ILE A O 1
ATOM 1520 N N . ASN A 1 181 ? 0.761 13.603 -42.749 1.00 83.56 181 ASN A N 1
ATOM 1521 C CA . ASN A 1 181 ? 1.487 12.475 -43.337 1.00 83.56 181 ASN A CA 1
ATOM 1522 C C . ASN A 1 181 ? 2.999 12.710 -43.327 1.00 83.56 181 ASN A C 1
ATOM 1524 O O . ASN A 1 181 ? 3.771 11.778 -43.123 1.00 83.56 181 ASN A O 1
ATOM 1528 N N . LYS A 1 182 ? 3.419 13.957 -43.562 1.00 87.06 182 LYS A N 1
ATOM 1529 C CA . LYS A 1 182 ? 4.827 14.350 -43.640 1.00 87.06 182 LYS A CA 1
ATOM 1530 C C . LYS A 1 182 ? 4.987 15.809 -43.222 1.00 87.06 182 LYS A C 1
ATOM 1532 O O . LYS A 1 182 ? 4.223 16.662 -43.665 1.00 87.06 182 LYS A O 1
ATOM 1537 N N . ILE A 1 183 ? 6.006 16.125 -42.432 1.00 91.56 183 ILE A N 1
ATOM 1538 C CA . ILE A 1 183 ? 6.513 17.492 -42.273 1.00 91.56 183 ILE A CA 1
ATOM 1539 C C . ILE A 1 183 ? 7.470 17.747 -43.431 1.00 91.56 183 ILE A C 1
ATOM 1541 O O . ILE A 1 183 ? 8.443 17.013 -43.577 1.00 91.56 183 ILE A O 1
ATOM 1545 N N . SER A 1 184 ? 7.203 18.746 -44.268 1.00 89.31 184 SER A N 1
ATOM 1546 C CA . SER A 1 184 ? 8.067 19.086 -45.405 1.00 89.31 184 SER A CA 1
ATOM 1547 C C . SER A 1 184 ? 9.122 20.123 -45.032 1.00 89.31 184 SER A C 1
ATOM 1549 O O . SER A 1 184 ? 10.255 20.031 -45.500 1.00 89.31 184 SER A O 1
ATOM 1551 N N . HIS A 1 185 ? 8.772 21.085 -44.175 1.00 91.31 185 HIS A N 1
ATOM 1552 C CA . HIS A 1 185 ? 9.661 22.179 -43.785 1.00 91.31 185 HIS A CA 1
ATOM 1553 C C . HIS A 1 185 ? 9.454 22.596 -42.329 1.00 91.31 185 HIS A C 1
ATOM 1555 O O . HIS A 1 185 ? 8.323 22.568 -41.843 1.00 91.31 185 HIS A O 1
ATOM 1561 N N . LEU A 1 186 ? 10.526 23.030 -41.663 1.00 93.00 186 LEU A N 1
ATOM 1562 C CA . LEU A 1 186 ? 10.509 23.592 -40.310 1.00 93.00 186 LEU A CA 1
ATOM 1563 C C . LEU A 1 186 ? 11.464 24.790 -40.211 1.00 93.00 186 LEU A C 1
ATOM 1565 O O . LEU A 1 186 ? 12.637 24.686 -40.569 1.00 93.00 186 LEU A O 1
ATOM 1569 N N . SER A 1 187 ? 10.955 25.907 -39.693 1.00 92.00 187 SER A N 1
ATOM 1570 C CA . SER A 1 187 ? 11.683 27.158 -39.449 1.00 92.00 187 SER A CA 1
ATOM 1571 C C . SER A 1 187 ? 11.712 27.453 -37.947 1.00 92.00 187 SER A C 1
ATOM 1573 O O . SER A 1 187 ? 10.661 27.573 -37.315 1.00 92.00 187 SER A O 1
ATOM 1575 N N . LEU A 1 188 ? 12.905 27.648 -37.389 1.00 92.62 188 LEU A N 1
ATOM 1576 C CA . LEU A 1 188 ? 13.146 28.035 -35.998 1.00 92.62 188 LEU A CA 1
ATOM 1577 C C . LEU A 1 188 ? 13.573 29.507 -35.941 1.00 92.62 188 LEU A C 1
ATOM 1579 O O . LEU A 1 188 ? 14.656 29.870 -36.401 1.00 92.62 188 LEU A O 1
ATOM 1583 N N . LYS A 1 189 ? 12.754 30.384 -35.357 1.00 90.94 189 LYS A N 1
ATOM 1584 C CA . LYS A 1 189 ? 13.093 31.810 -35.226 1.00 90.94 189 LYS A CA 1
ATOM 1585 C C . LYS A 1 189 ? 14.189 32.024 -34.176 1.00 90.94 189 LYS A C 1
ATOM 1587 O O . LYS A 1 189 ? 14.435 31.182 -33.321 1.00 90.94 189 LYS A O 1
ATOM 1592 N N . GLN A 1 190 ? 14.816 33.203 -34.183 1.00 86.00 190 GLN A N 1
ATOM 1593 C CA . GLN A 1 190 ? 15.859 33.563 -33.203 1.00 86.00 190 GLN A CA 1
ATOM 1594 C C . GLN A 1 190 ? 15.352 33.634 -31.754 1.00 86.00 190 GLN A C 1
ATOM 1596 O O . GLN A 1 190 ? 16.147 33.596 -30.820 1.00 86.00 190 GLN A O 1
ATOM 1601 N N . THR A 1 191 ? 14.036 33.747 -31.570 1.00 87.38 191 THR A N 1
ATOM 1602 C CA . THR A 1 191 ? 13.366 33.679 -30.267 1.00 87.38 191 THR A CA 1
ATOM 1603 C C . THR A 1 191 ? 13.269 32.256 -29.721 1.00 87.38 191 THR A C 1
ATOM 1605 O O . THR A 1 191 ? 13.002 32.091 -28.536 1.00 87.38 191 THR A O 1
ATOM 1608 N N . TYR A 1 192 ? 13.491 31.237 -30.556 1.00 89.06 192 TYR A N 1
ATOM 1609 C CA . TYR A 1 192 ? 13.628 29.852 -30.128 1.00 89.06 192 TYR A CA 1
ATOM 1610 C C . TYR A 1 192 ? 15.043 29.589 -29.589 1.00 89.06 192 TYR A C 1
ATOM 1612 O O . TYR A 1 192 ? 15.998 30.288 -29.941 1.00 89.06 192 TYR A O 1
ATOM 1620 N N . ARG A 1 193 ? 15.182 28.560 -28.743 1.00 88.62 193 ARG A N 1
ATOM 1621 C CA . ARG A 1 193 ? 16.415 28.148 -28.041 1.00 88.62 193 ARG A CA 1
ATOM 1622 C C . ARG A 1 193 ? 17.705 28.343 -28.853 1.00 88.62 193 ARG A C 1
ATOM 1624 O O . ARG A 1 193 ? 17.743 28.159 -30.070 1.00 88.62 193 ARG A O 1
ATOM 1631 N N . LYS A 1 194 ? 18.813 28.647 -28.160 1.00 85.19 194 LYS A N 1
ATOM 1632 C CA . LYS A 1 194 ? 20.123 28.963 -28.775 1.00 85.19 194 LYS A CA 1
ATOM 1633 C C . LYS A 1 194 ? 20.639 27.894 -29.752 1.00 85.19 194 LYS A C 1
ATOM 1635 O O . LYS A 1 194 ? 21.276 28.245 -30.737 1.00 85.19 194 LYS A O 1
ATOM 1640 N N . PHE A 1 195 ? 20.391 26.618 -29.464 1.00 85.25 195 PHE A N 1
ATOM 1641 C CA . PHE A 1 195 ? 20.736 25.497 -30.338 1.00 85.25 195 PHE A CA 1
ATOM 1642 C C . PHE A 1 195 ? 19.454 24.774 -30.780 1.00 85.25 195 PHE A C 1
ATOM 1644 O O . PHE A 1 195 ? 18.552 24.627 -29.949 1.00 85.25 195 PHE A O 1
ATOM 1651 N N . PRO A 1 196 ? 19.376 24.283 -32.031 1.00 86.56 196 PRO A N 1
ATOM 1652 C CA . PRO A 1 196 ? 20.452 24.242 -33.034 1.00 86.56 196 PRO A CA 1
ATOM 1653 C C . PRO A 1 196 ? 20.782 25.583 -33.699 1.00 86.56 196 PRO A C 1
ATOM 1655 O O . PRO A 1 196 ? 19.959 26.493 -33.715 1.00 86.56 196 PRO A O 1
ATOM 1658 N N . LEU A 1 197 ? 22.002 25.689 -34.242 1.00 85.12 197 LEU A N 1
ATOM 1659 C CA . LEU A 1 197 ? 22.455 26.871 -34.990 1.00 85.12 197 LEU A CA 1
ATOM 1660 C C . LEU A 1 197 ? 21.741 26.996 -36.340 1.00 85.12 197 LEU A C 1
ATOM 1662 O O . LEU A 1 197 ? 21.360 28.095 -36.739 1.00 85.12 197 LEU A O 1
ATOM 1666 N N . THR A 1 198 ? 21.539 25.870 -37.025 1.00 86.56 198 THR A N 1
ATOM 1667 C CA . THR A 1 198 ? 20.713 25.800 -38.231 1.00 86.56 198 THR A CA 1
ATOM 1668 C C . THR A 1 198 ? 19.265 26.095 -37.861 1.00 86.56 198 THR A C 1
ATOM 1670 O O . THR A 1 198 ? 18.748 25.557 -36.881 1.00 86.56 198 THR A O 1
ATOM 1673 N N . ARG A 1 199 ? 18.623 26.976 -38.628 1.00 89.69 199 ARG A N 1
ATOM 1674 C CA . ARG A 1 199 ? 17.267 27.462 -38.345 1.00 89.69 199 ARG A CA 1
ATOM 1675 C C . ARG A 1 199 ? 16.227 27.032 -39.374 1.00 89.69 199 ARG A C 1
ATOM 1677 O O . ARG A 1 199 ? 15.056 26.985 -39.033 1.00 89.69 199 ARG A O 1
ATOM 1684 N N . GLU A 1 200 ? 16.645 26.683 -40.584 1.00 90.81 200 GLU A N 1
ATOM 1685 C CA . GLU A 1 200 ? 15.759 26.286 -41.680 1.00 90.81 200 GLU A CA 1
ATOM 1686 C C . GLU A 1 200 ? 16.038 24.838 -42.075 1.00 90.81 200 GLU A C 1
ATOM 1688 O O . GLU A 1 200 ? 17.192 24.471 -42.311 1.00 90.81 200 GLU A O 1
ATOM 1693 N N . PHE A 1 201 ? 14.990 24.019 -42.155 1.00 91.88 201 PHE A N 1
ATOM 1694 C CA . PHE A 1 201 ? 15.113 22.590 -42.424 1.00 91.88 201 PHE A CA 1
ATOM 1695 C C . PHE A 1 201 ? 14.056 22.118 -43.419 1.00 91.88 201 PHE A C 1
ATOM 1697 O O . PHE A 1 201 ? 12.865 22.279 -43.172 1.00 91.88 201 PHE A O 1
ATOM 1704 N N . ALA A 1 202 ? 14.496 21.476 -44.504 1.00 91.06 202 ALA A N 1
ATOM 1705 C CA . ALA A 1 202 ? 13.631 20.835 -45.495 1.00 91.06 202 ALA A CA 1
ATOM 1706 C C . ALA A 1 202 ? 13.783 19.308 -45.425 1.00 91.06 202 ALA A C 1
ATOM 1708 O O . ALA A 1 202 ? 14.883 18.784 -45.621 1.00 91.06 202 ALA A O 1
ATOM 1709 N N . PHE A 1 203 ? 12.692 18.594 -45.151 1.00 92.94 203 PHE A N 1
ATOM 1710 C CA . PHE A 1 203 ? 12.717 17.182 -44.771 1.00 92.94 203 PHE A CA 1
ATOM 1711 C C . PHE A 1 203 ? 12.364 16.216 -45.900 1.00 92.94 203 PHE A C 1
ATOM 1713 O O . PHE A 1 203 ? 11.518 16.473 -46.759 1.00 92.94 203 PHE A O 1
ATOM 1720 N N . GLY A 1 204 ? 12.991 15.044 -45.840 1.00 90.00 204 GLY A N 1
ATOM 1721 C CA . GLY A 1 204 ? 12.635 13.872 -46.631 1.00 90.00 204 GLY A CA 1
ATOM 1722 C C . GLY A 1 204 ? 11.718 12.927 -45.857 1.00 90.00 204 GLY A C 1
ATOM 1723 O O . GLY A 1 204 ? 11.271 13.232 -44.745 1.00 90.00 204 GLY A O 1
ATOM 1724 N N . GLN A 1 205 ? 11.438 11.767 -46.441 1.00 89.94 205 GLN A N 1
ATOM 1725 C CA . GLN A 1 205 ? 10.793 10.653 -45.751 1.00 89.94 205 GLN A CA 1
ATOM 1726 C C . GLN A 1 205 ? 11.631 10.147 -44.565 1.00 89.94 205 GLN A C 1
ATOM 1728 O O . GLN A 1 205 ? 11.077 9.740 -43.548 1.00 89.94 205 GLN A O 1
ATOM 1733 N N . VAL A 1 206 ? 12.962 10.202 -44.666 1.00 93.38 206 VAL A N 1
ATOM 1734 C CA . VAL A 1 206 ? 13.879 9.789 -43.597 1.00 93.38 206 VAL A CA 1
ATOM 1735 C C . VAL A 1 206 ? 14.890 10.897 -43.318 1.00 93.38 206 VAL A C 1
ATOM 1737 O O . VAL A 1 206 ? 15.545 11.395 -44.230 1.00 93.38 206 VAL A O 1
ATOM 1740 N N . ASN A 1 207 ? 15.036 11.275 -42.050 1.00 95.31 207 ASN A N 1
ATOM 1741 C CA . ASN A 1 207 ? 15.838 12.413 -41.609 1.00 95.31 207 ASN A CA 1
ATOM 1742 C C . ASN A 1 207 ? 16.789 11.981 -40.486 1.00 95.31 207 ASN A C 1
ATOM 1744 O O . ASN A 1 207 ? 16.346 11.617 -39.397 1.00 95.31 207 ASN A O 1
ATOM 1748 N N . LEU A 1 208 ? 18.097 12.032 -40.742 1.00 93.81 208 LEU A N 1
ATOM 1749 C CA . LEU A 1 208 ? 19.146 11.708 -39.774 1.00 93.81 208 LEU A CA 1
ATOM 1750 C C . LEU A 1 208 ? 19.741 12.990 -39.178 1.00 93.81 208 LEU A C 1
ATOM 1752 O O . LEU A 1 208 ? 20.320 13.805 -39.896 1.00 93.81 208 LEU A O 1
ATOM 1756 N N . LEU A 1 209 ? 19.650 13.142 -37.858 1.00 93.12 209 LEU A N 1
ATOM 1757 C CA . LEU A 1 209 ? 20.223 14.247 -37.090 1.00 93.12 209 LEU A CA 1
ATOM 1758 C C . LEU A 1 209 ? 21.499 13.738 -36.405 1.00 93.12 209 LEU A C 1
ATOM 1760 O O . LEU A 1 209 ? 21.428 12.982 -35.432 1.00 93.12 209 LEU A O 1
ATOM 1764 N N . LYS A 1 210 ? 22.677 14.124 -36.909 1.00 89.69 210 LYS A N 1
ATOM 1765 C CA . LYS A 1 210 ? 23.971 13.654 -36.378 1.00 89.69 210 LYS A CA 1
ATOM 1766 C C . LYS A 1 210 ? 24.773 14.795 -35.766 1.00 89.69 210 LYS A C 1
ATOM 1768 O O . LYS A 1 210 ? 24.865 15.868 -36.345 1.00 89.69 210 LYS A O 1
ATOM 1773 N N . GLY A 1 211 ? 25.375 14.572 -34.602 1.00 85.19 211 GLY A N 1
ATOM 1774 C CA . GLY A 1 211 ? 26.203 15.583 -33.935 1.00 85.19 211 GLY A CA 1
ATOM 1775 C C . GLY A 1 211 ? 26.511 15.230 -32.485 1.00 85.19 211 GLY A C 1
ATOM 1776 O O . GLY A 1 211 ? 25.838 14.388 -31.895 1.00 85.19 211 GLY A O 1
ATOM 1777 N N . VAL A 1 212 ? 27.508 15.874 -31.881 1.00 82.06 212 VAL A N 1
ATOM 1778 C CA . VAL A 1 212 ? 27.914 15.605 -30.486 1.00 82.06 212 VAL A CA 1
ATOM 1779 C C . VAL A 1 212 ? 26.801 15.919 -29.470 1.00 82.06 212 VAL A C 1
ATOM 1781 O O . VAL A 1 212 ? 25.824 16.609 -29.770 1.00 82.06 212 VAL A O 1
ATOM 1784 N N . ASN A 1 213 ? 26.914 15.414 -28.240 1.00 81.25 213 ASN A N 1
ATOM 1785 C CA . ASN A 1 213 ? 25.934 15.713 -27.192 1.00 81.25 213 ASN A CA 1
ATOM 1786 C C . ASN A 1 213 ? 25.835 17.217 -26.907 1.00 81.25 213 ASN A C 1
ATOM 1788 O O . ASN A 1 213 ? 26.833 17.936 -26.844 1.00 81.25 213 ASN A O 1
ATOM 1792 N N . GLY A 1 214 ? 24.597 17.694 -26.760 1.00 75.31 214 GLY A N 1
ATOM 1793 C CA . GLY A 1 214 ? 24.289 19.105 -26.548 1.00 75.31 214 GLY A CA 1
ATOM 1794 C C . GLY A 1 214 ? 24.619 20.025 -27.732 1.00 75.31 214 GLY A C 1
ATOM 1795 O O . GLY A 1 214 ? 24.944 21.186 -27.497 1.00 75.31 214 GLY A O 1
ATOM 1796 N N . SER A 1 215 ? 24.577 19.529 -28.975 1.00 84.00 215 SER A N 1
ATOM 1797 C CA . SER A 1 215 ? 24.583 20.348 -30.203 1.00 84.00 215 SER A CA 1
ATOM 1798 C C . SER A 1 215 ? 23.187 20.830 -30.642 1.00 84.00 215 SER A C 1
ATOM 1800 O O . SER A 1 215 ? 23.066 21.574 -31.610 1.00 84.00 215 SER A O 1
ATOM 1802 N N . GLY A 1 216 ? 22.127 20.437 -29.922 1.00 85.56 216 GLY A N 1
ATOM 1803 C CA . GLY A 1 216 ? 20.742 20.852 -30.189 1.00 85.56 216 GLY A CA 1
ATOM 1804 C C . GLY A 1 216 ? 19.851 19.808 -30.871 1.00 85.56 216 GLY A C 1
ATOM 1805 O O . GLY A 1 216 ? 18.758 20.169 -31.281 1.00 85.56 216 GLY A O 1
ATOM 1806 N N . LYS A 1 217 ? 20.279 18.539 -30.989 1.00 90.00 217 LYS A N 1
ATOM 1807 C CA . LYS A 1 217 ? 19.478 17.445 -31.585 1.00 90.00 217 LYS A CA 1
ATOM 1808 C C . LYS A 1 217 ? 18.137 17.232 -30.872 1.00 90.00 217 LYS A C 1
ATOM 1810 O O . LYS A 1 217 ? 17.088 17.345 -31.491 1.00 90.00 217 LYS A O 1
ATOM 1815 N N . THR A 1 218 ? 18.192 17.007 -29.561 1.00 89.31 218 THR A N 1
ATOM 1816 C CA . THR A 1 218 ? 17.019 16.892 -28.692 1.00 89.31 218 THR A CA 1
ATOM 1817 C C . THR A 1 218 ? 16.151 18.142 -28.780 1.00 89.31 218 THR A C 1
ATOM 1819 O O . THR A 1 218 ? 14.973 18.030 -29.078 1.00 89.31 218 THR A O 1
ATOM 1822 N N . SER A 1 219 ? 16.735 19.343 -28.649 1.00 89.44 219 SER A N 1
ATOM 1823 C CA . SER A 1 219 ? 15.992 20.602 -28.817 1.00 89.44 219 SER A CA 1
ATOM 1824 C C . SER A 1 219 ? 15.269 20.670 -30.164 1.00 89.44 219 SER A C 1
ATOM 1826 O O . SER A 1 219 ? 14.144 21.136 -30.239 1.00 89.44 219 SER A O 1
ATOM 1828 N N . PHE A 1 220 ? 15.885 20.188 -31.241 1.00 92.81 220 PHE A N 1
ATOM 1829 C CA . PHE A 1 220 ? 15.240 20.129 -32.545 1.00 92.81 220 PHE A CA 1
ATOM 1830 C C . PHE A 1 220 ? 14.067 19.136 -32.576 1.00 92.81 220 PHE A C 1
ATOM 1832 O O . PHE A 1 220 ? 12.998 19.493 -33.064 1.00 92.81 220 PHE A O 1
ATOM 1839 N N . LEU A 1 221 ? 14.210 17.925 -32.032 1.00 93.25 221 LEU A N 1
ATOM 1840 C CA . LEU A 1 221 ? 13.088 16.977 -31.955 1.00 93.25 221 LEU A CA 1
ATOM 1841 C C . LEU A 1 221 ? 11.947 17.529 -31.087 1.00 93.25 221 LEU A C 1
ATOM 1843 O O . LEU A 1 221 ? 10.782 17.445 -31.464 1.00 93.25 221 LEU A O 1
ATOM 1847 N N . GLU A 1 222 ? 12.282 18.200 -29.987 1.00 91.62 222 GLU A N 1
ATOM 1848 C CA . GLU A 1 222 ? 11.317 18.895 -29.136 1.00 91.62 222 GLU A CA 1
ATOM 1849 C C . GLU A 1 222 ? 10.656 20.078 -29.857 1.00 91.62 222 GLU A C 1
ATOM 1851 O O . GLU A 1 222 ? 9.510 20.397 -29.571 1.00 91.62 222 GLU A O 1
ATOM 1856 N N . SER A 1 223 ? 11.307 20.716 -30.835 1.00 92.69 223 SER A N 1
ATOM 1857 C CA . SER A 1 223 ? 10.647 21.734 -31.665 1.00 92.69 223 SER A CA 1
ATOM 1858 C C . SER A 1 223 ? 9.547 21.143 -32.556 1.00 92.69 223 SER A C 1
ATOM 1860 O O . SER A 1 223 ? 8.516 21.788 -32.755 1.00 92.69 223 SER A O 1
ATOM 1862 N N . ILE A 1 224 ? 9.726 19.901 -33.031 1.00 93.50 224 ILE A N 1
ATOM 1863 C CA . ILE A 1 224 ? 8.692 19.150 -33.757 1.00 93.50 224 ILE A CA 1
ATOM 1864 C C . ILE A 1 224 ? 7.554 18.765 -32.806 1.00 93.50 224 ILE A C 1
ATOM 1866 O O . ILE A 1 224 ? 6.386 18.913 -33.160 1.00 93.50 224 ILE A O 1
ATOM 1870 N N . GLU A 1 225 ? 7.878 18.319 -31.591 1.00 92.88 225 GLU A N 1
ATOM 1871 C CA . GLU A 1 225 ? 6.874 18.073 -30.553 1.00 92.88 225 GLU A CA 1
ATOM 1872 C C . GLU A 1 225 ? 6.071 19.354 -30.281 1.00 92.88 225 GLU A C 1
ATOM 1874 O O . GLU A 1 225 ? 4.863 19.366 -30.479 1.00 92.88 225 GLU A O 1
ATOM 1879 N N . LEU A 1 226 ? 6.733 20.469 -29.965 1.00 91.94 226 LEU A N 1
ATOM 1880 C CA . LEU A 1 226 ? 6.097 21.743 -29.625 1.00 91.94 226 LEU A CA 1
ATOM 1881 C C . LEU A 1 226 ? 5.148 22.258 -30.714 1.00 91.94 226 LEU A C 1
ATOM 1883 O O . LEU A 1 226 ? 4.032 22.659 -30.392 1.00 91.94 226 LEU A O 1
ATOM 1887 N N . ILE A 1 227 ? 5.537 22.246 -31.994 1.00 91.19 227 ILE A N 1
ATOM 1888 C CA . ILE A 1 227 ? 4.656 22.728 -33.077 1.00 91.19 227 ILE A CA 1
ATOM 1889 C C . ILE A 1 227 ? 3.418 21.837 -33.266 1.00 91.19 227 ILE A C 1
ATOM 1891 O O . ILE A 1 227 ? 2.331 22.329 -33.587 1.00 91.19 227 ILE A O 1
ATOM 1895 N N . ILE A 1 228 ? 3.555 20.530 -33.030 1.00 90.00 228 ILE A N 1
ATOM 1896 C CA . ILE A 1 228 ? 2.460 19.565 -33.159 1.00 90.00 228 ILE A CA 1
ATOM 1897 C C . ILE A 1 228 ? 1.536 19.630 -31.943 1.00 90.00 228 ILE A C 1
ATOM 1899 O O . ILE A 1 228 ? 0.314 19.658 -32.110 1.00 90.00 228 ILE A O 1
ATOM 1903 N N . THR A 1 229 ? 2.110 19.667 -30.744 1.00 89.75 229 THR A N 1
ATOM 1904 C CA . THR A 1 229 ? 1.422 19.371 -29.488 1.00 89.75 229 THR A CA 1
ATOM 1905 C C . THR A 1 229 ? 1.228 20.589 -28.599 1.00 89.75 229 THR A C 1
ATOM 1907 O O . THR A 1 229 ? 0.437 20.522 -27.674 1.00 89.75 229 THR A O 1
ATOM 1910 N N . GLY A 1 230 ? 1.946 21.689 -28.821 1.00 87.69 230 GLY A N 1
ATOM 1911 C CA . GLY A 1 230 ? 1.886 22.911 -28.017 1.00 87.69 230 GLY A CA 1
ATOM 1912 C C . GLY A 1 230 ? 2.660 22.885 -26.700 1.00 87.69 230 GLY A C 1
ATOM 1913 O O . GLY A 1 230 ? 2.869 23.950 -26.123 1.00 87.69 230 GLY A O 1
ATOM 1914 N N . LYS A 1 231 ? 3.083 21.711 -26.225 1.00 88.31 231 LYS A N 1
ATOM 1915 C CA . LYS A 1 231 ? 3.823 21.522 -24.970 1.00 88.31 231 LYS A CA 1
ATOM 1916 C C . LYS A 1 231 ? 4.866 20.423 -25.121 1.00 88.31 231 LYS A C 1
ATOM 1918 O O . LYS A 1 231 ? 4.715 19.520 -25.932 1.00 88.31 231 LYS A O 1
ATOM 1923 N N . ASN A 1 232 ? 5.901 20.476 -24.300 1.00 85.81 232 ASN A N 1
ATOM 1924 C CA . ASN A 1 232 ? 6.930 19.448 -24.257 1.00 85.81 232 ASN A CA 1
ATOM 1925 C C . ASN A 1 232 ? 6.671 18.469 -23.101 1.00 85.81 232 ASN A C 1
ATOM 1927 O O . ASN A 1 232 ? 6.287 18.895 -22.012 1.00 85.81 232 ASN A O 1
ATOM 1931 N N . ASN A 1 233 ? 6.900 17.171 -23.322 1.00 82.00 233 ASN A N 1
ATOM 1932 C CA . ASN A 1 233 ? 6.657 16.150 -22.299 1.00 82.00 233 ASN A CA 1
ATOM 1933 C C . ASN A 1 233 ? 7.607 16.233 -21.091 1.00 82.00 233 ASN A C 1
ATOM 1935 O O . ASN A 1 233 ? 7.198 15.929 -19.970 1.00 82.00 233 ASN A O 1
ATOM 1939 N N . ARG A 1 234 ? 8.855 16.675 -21.287 1.00 77.56 234 ARG A N 1
ATOM 1940 C CA . ARG A 1 234 ? 9.846 16.806 -20.205 1.00 77.56 234 ARG A CA 1
ATOM 1941 C C . ARG A 1 234 ? 9.569 17.996 -19.302 1.00 77.56 234 ARG A C 1
ATOM 1943 O O . ARG A 1 234 ? 9.781 17.906 -18.096 1.00 77.56 234 ARG A O 1
ATOM 1950 N N . GLU A 1 235 ? 9.075 19.095 -19.869 1.00 79.38 235 GLU A N 1
ATOM 1951 C CA . GLU A 1 235 ? 8.753 20.309 -19.116 1.00 79.38 235 GLU A CA 1
ATOM 1952 C C . GLU A 1 235 ? 7.407 20.934 -19.548 1.00 79.38 235 GLU A C 1
ATOM 1954 O O . GLU A 1 235 ? 7.377 21.989 -20.183 1.00 79.38 235 GLU A O 1
ATOM 1959 N N . PRO A 1 236 ? 6.256 20.334 -19.170 1.00 77.94 236 PRO A N 1
ATOM 1960 C CA . PRO A 1 236 ? 4.932 20.780 -19.633 1.00 77.94 236 PRO A CA 1
ATOM 1961 C C . PRO A 1 236 ? 4.512 22.165 -19.122 1.00 77.94 236 PRO A C 1
ATOM 1963 O O . PRO A 1 236 ? 3.602 22.789 -19.672 1.00 77.94 236 PRO A O 1
ATOM 1966 N N . SER A 1 237 ? 5.139 22.619 -18.033 1.00 75.44 237 SER A N 1
ATOM 1967 C CA . SER A 1 237 ? 4.877 23.910 -17.388 1.00 75.44 237 SER A CA 1
ATOM 1968 C C . SER A 1 237 ? 5.596 25.074 -18.070 1.00 75.44 237 SER A C 1
ATOM 1970 O O . SER A 1 237 ? 5.245 26.229 -17.827 1.00 75.44 237 SER A O 1
ATOM 1972 N N . PHE A 1 238 ? 6.605 24.788 -18.894 1.00 78.12 238 PHE A N 1
ATOM 1973 C CA . PHE A 1 238 ? 7.387 25.794 -19.596 1.00 78.12 238 PHE A CA 1
ATOM 1974 C C . PHE A 1 238 ? 6.889 25.936 -21.037 1.00 78.12 238 PHE A C 1
ATOM 1976 O O . PHE A 1 238 ? 6.725 24.952 -21.755 1.00 78.12 238 PHE A O 1
ATOM 1983 N N . ALA A 1 239 ? 6.652 27.174 -21.471 1.00 84.00 239 ALA A N 1
ATOM 1984 C CA . ALA A 1 239 ? 6.197 27.478 -22.822 1.00 84.00 239 ALA A CA 1
ATOM 1985 C C . ALA A 1 239 ? 7.197 28.398 -23.524 1.00 84.00 239 ALA A C 1
ATOM 1987 O O . ALA A 1 239 ? 7.524 29.477 -23.030 1.00 84.00 239 ALA A O 1
ATOM 1988 N N . GLU A 1 240 ? 7.644 27.982 -24.708 1.00 87.94 240 GLU A N 1
ATOM 1989 C CA . GLU A 1 240 ? 8.449 28.825 -25.595 1.00 87.94 240 GLU A CA 1
ATOM 1990 C C . GLU A 1 240 ? 7.636 30.034 -26.120 1.00 87.94 240 GLU A C 1
ATOM 1992 O O . GLU A 1 240 ? 6.400 30.010 -26.086 1.00 87.94 240 GLU A O 1
ATOM 1997 N N . PRO A 1 241 ? 8.281 31.096 -26.639 1.00 88.06 241 PRO A N 1
ATOM 1998 C CA . PRO A 1 241 ? 7.576 32.262 -27.173 1.00 88.06 241 PRO A CA 1
ATOM 1999 C C . PRO A 1 241 ? 6.627 31.922 -28.335 1.00 88.06 241 PRO A C 1
ATOM 2001 O O . PRO A 1 241 ? 6.938 31.090 -29.184 1.00 88.06 241 PRO A O 1
ATOM 2004 N N . ASN A 1 242 ? 5.484 32.608 -28.418 1.00 88.62 242 ASN A N 1
ATOM 2005 C CA . ASN A 1 242 ? 4.528 32.432 -29.518 1.00 88.62 242 ASN A CA 1
ATOM 2006 C C . ASN A 1 242 ? 5.181 32.735 -30.885 1.00 88.62 242 ASN A C 1
ATOM 2008 O O . ASN A 1 242 ? 5.891 33.731 -31.022 1.00 88.62 242 ASN A O 1
ATOM 2012 N N . GLY A 1 243 ? 4.937 31.885 -31.884 1.00 86.69 243 GLY A N 1
ATOM 2013 C CA . GLY A 1 243 ? 5.474 32.022 -33.242 1.00 86.69 243 GLY A CA 1
ATOM 2014 C C . GLY A 1 243 ? 6.974 31.751 -33.377 1.00 86.69 243 GLY A C 1
ATOM 2015 O O . GLY A 1 243 ? 7.572 32.099 -34.392 1.00 86.69 243 GLY A O 1
ATOM 2016 N N . CYS A 1 244 ? 7.619 31.153 -32.370 1.00 90.00 244 CYS A N 1
ATOM 2017 C CA . CYS A 1 244 ? 9.049 30.846 -32.441 1.00 90.00 244 CYS A CA 1
ATOM 2018 C C . CYS A 1 244 ? 9.382 29.675 -33.387 1.00 90.00 244 CYS A C 1
ATOM 2020 O O . CYS A 1 244 ? 10.534 29.544 -33.802 1.00 90.00 244 CYS A O 1
ATOM 2022 N N . ILE A 1 245 ? 8.389 28.853 -33.748 1.00 92.81 245 ILE A N 1
ATOM 2023 C CA . ILE A 1 245 ? 8.515 27.697 -34.644 1.00 92.81 245 ILE A CA 1
ATOM 2024 C C . ILE A 1 245 ? 7.407 27.762 -35.700 1.00 92.81 245 ILE A C 1
ATOM 2026 O O . ILE A 1 245 ? 6.247 28.015 -35.370 1.00 92.81 245 ILE A O 1
ATOM 2030 N N . GLU A 1 246 ? 7.763 27.489 -36.952 1.00 91.88 246 GLU A N 1
ATOM 2031 C CA . GLU A 1 246 ? 6.845 27.392 -38.091 1.00 91.88 246 GLU A CA 1
ATOM 2032 C C . GLU A 1 246 ? 7.071 26.065 -38.825 1.00 91.88 246 GLU A C 1
ATOM 2034 O O . GLU A 1 246 ? 8.219 25.701 -39.082 1.00 91.88 246 GLU A O 1
ATOM 2039 N N . ALA A 1 247 ? 6.002 25.356 -39.190 1.00 90.81 247 ALA A N 1
ATOM 2040 C CA . ALA A 1 247 ? 6.069 24.099 -39.936 1.00 90.81 247 ALA A CA 1
ATOM 2041 C C . ALA A 1 247 ? 5.177 24.119 -41.181 1.00 90.81 247 ALA A C 1
ATOM 2043 O O . ALA A 1 247 ? 4.136 24.774 -41.213 1.00 90.81 247 ALA A O 1
ATOM 2044 N N . LYS A 1 248 ? 5.571 23.359 -42.204 1.00 89.75 248 LYS A N 1
ATOM 2045 C CA . LYS A 1 248 ? 4.747 23.057 -43.383 1.00 89.75 248 LYS A CA 1
ATOM 2046 C C . LYS A 1 248 ? 4.557 21.550 -43.499 1.00 89.75 248 LYS A C 1
ATOM 2048 O O . LYS A 1 248 ? 5.500 20.790 -43.262 1.00 89.75 248 LYS A O 1
ATOM 2053 N N . TYR A 1 249 ? 3.356 21.125 -43.879 1.00 88.12 249 TYR A N 1
ATOM 2054 C CA . TYR A 1 249 ? 2.976 19.713 -43.948 1.00 88.12 249 TYR A CA 1
ATOM 2055 C C . TYR A 1 249 ? 2.635 19.273 -45.383 1.00 88.12 249 TYR A C 1
ATOM 2057 O O . TYR A 1 249 ? 2.256 20.082 -46.225 1.00 88.12 249 TYR A O 1
ATOM 2065 N N . ASN A 1 250 ? 2.784 17.976 -45.663 1.00 83.06 250 ASN A N 1
ATOM 2066 C CA . ASN A 1 250 ? 2.310 17.265 -46.861 1.00 83.06 250 ASN A CA 1
ATOM 2067 C C . ASN A 1 250 ? 2.741 17.845 -48.227 1.00 83.06 250 ASN A C 1
ATOM 2069 O O . ASN A 1 250 ? 2.091 17.584 -49.233 1.00 83.06 250 ASN A O 1
ATOM 2073 N N . ASN A 1 251 ? 3.848 18.595 -48.283 1.00 68.44 251 ASN A N 1
ATOM 2074 C CA . ASN A 1 251 ? 4.346 19.305 -49.476 1.00 68.44 251 ASN A CA 1
ATOM 2075 C C . ASN A 1 251 ? 3.406 20.397 -50.031 1.00 68.44 251 ASN A C 1
ATOM 2077 O O . ASN A 1 251 ? 3.668 20.935 -51.108 1.00 68.44 251 ASN A O 1
ATOM 2081 N N . GLU A 1 252 ? 2.360 20.782 -49.298 1.00 60.97 252 GLU A N 1
ATOM 2082 C CA . GLU A 1 252 ? 1.481 21.879 -49.695 1.00 60.97 252 GLU A CA 1
ATOM 2083 C C . GLU A 1 252 ? 2.077 23.224 -49.261 1.00 60.97 252 GLU A C 1
ATOM 2085 O O . GLU A 1 252 ? 2.404 23.451 -48.097 1.00 60.97 252 GLU A O 1
ATOM 2090 N N . ILE A 1 253 ? 2.233 24.145 -50.216 1.00 50.44 253 ILE A N 1
ATOM 2091 C CA . ILE A 1 253 ? 2.808 25.483 -49.983 1.00 50.44 253 ILE A CA 1
ATOM 2092 C C . ILE A 1 253 ? 1.868 26.360 -49.126 1.00 50.44 253 ILE A C 1
ATOM 2094 O O . ILE A 1 253 ? 2.314 27.346 -48.540 1.00 50.44 253 ILE A O 1
ATOM 2098 N N . THR A 1 254 ? 0.590 25.989 -49.022 1.00 47.59 254 THR A N 1
ATOM 2099 C CA . THR A 1 254 ? -0.513 26.799 -48.484 1.00 47.59 254 THR A CA 1
ATOM 2100 C C . THR A 1 254 ? -0.829 26.598 -46.999 1.00 47.59 254 THR A C 1
ATOM 2102 O O . THR A 1 254 ? -1.454 27.480 -46.418 1.00 47.59 254 THR A O 1
ATOM 2105 N N . VAL A 1 255 ? -0.391 25.507 -46.355 1.00 56.22 255 VAL A N 1
ATOM 2106 C CA . VAL A 1 255 ? -0.678 25.235 -44.930 1.00 56.22 255 VAL A CA 1
ATOM 2107 C C . VAL A 1 255 ? 0.590 25.431 -44.097 1.00 56.22 255 VAL A C 1
ATOM 2109 O O . VAL A 1 255 ? 1.356 24.496 -43.861 1.00 56.22 255 VAL A O 1
ATOM 2112 N N . SER A 1 256 ? 0.843 26.674 -43.683 1.00 70.38 256 SER A N 1
ATOM 2113 C CA . SER A 1 256 ? 1.877 26.993 -42.693 1.00 70.38 256 SER A CA 1
ATOM 2114 C C . SER A 1 256 ? 1.270 26.968 -41.296 1.00 70.38 256 SER A C 1
ATOM 2116 O O . SER A 1 256 ? 0.414 27.796 -40.983 1.00 70.38 256 SER A O 1
ATOM 2118 N N . ASP A 1 257 ? 1.725 26.045 -40.457 1.00 85.38 257 ASP A N 1
ATOM 2119 C CA . ASP A 1 257 ? 1.381 26.034 -39.045 1.00 85.38 257 ASP A CA 1
ATOM 2120 C C . ASP A 1 257 ? 2.410 26.816 -38.225 1.00 85.38 257 ASP A C 1
ATOM 2122 O O . ASP A 1 257 ? 3.610 26.757 -38.490 1.00 85.38 257 ASP A O 1
ATOM 2126 N N . SER A 1 258 ? 1.940 27.532 -37.209 1.00 88.19 258 SER A N 1
ATOM 2127 C CA . SER A 1 258 ? 2.772 28.312 -36.293 1.00 88.19 258 SER A CA 1
ATOM 2128 C C . SER A 1 258 ? 2.574 27.828 -34.862 1.00 88.19 258 SER A C 1
ATOM 2130 O O . SER A 1 258 ? 1.466 27.468 -34.449 1.00 88.19 258 SER A O 1
ATOM 2132 N N . TYR A 1 259 ? 3.652 27.834 -34.081 1.00 90.94 259 TYR A N 1
ATOM 2133 C CA . TYR A 1 259 ? 3.619 27.395 -32.693 1.00 90.94 259 TYR A CA 1
ATOM 2134 C C . TYR A 1 259 ? 2.896 28.423 -31.830 1.00 90.94 259 TYR A C 1
ATOM 2136 O O . TYR A 1 259 ? 3.354 29.552 -31.672 1.00 90.94 259 TYR A O 1
ATOM 2144 N N . THR A 1 260 ? 1.761 28.017 -31.267 1.00 88.88 260 THR A N 1
ATOM 2145 C CA . THR A 1 260 ? 0.863 28.881 -30.494 1.00 88.88 260 THR A CA 1
ATOM 2146 C C . THR A 1 260 ? 0.544 28.233 -29.146 1.00 88.88 260 THR A C 1
ATOM 2148 O O . THR A 1 260 ? -0.499 27.591 -29.035 1.00 88.88 260 THR A O 1
ATOM 2151 N N . PRO A 1 261 ? 1.396 28.355 -28.111 1.00 84.75 261 PRO A N 1
ATOM 2152 C CA . PRO A 1 261 ? 1.246 27.601 -26.856 1.00 84.75 261 PRO A CA 1
ATOM 2153 C C . PRO A 1 261 ? -0.068 27.877 -26.115 1.00 84.75 261 PRO A C 1
ATOM 2155 O O . PRO A 1 261 ? -0.589 27.004 -25.432 1.00 84.75 261 PRO A O 1
ATOM 2158 N N . GLY A 1 262 ? -0.632 29.078 -26.273 1.00 80.25 262 GLY A N 1
ATOM 2159 C CA . GLY A 1 262 ? -1.909 29.458 -25.660 1.00 80.25 262 GLY A CA 1
ATOM 2160 C C . GLY A 1 262 ? -3.160 28.954 -26.393 1.00 80.25 262 GLY A C 1
ATOM 2161 O O . GLY A 1 262 ? -4.261 29.108 -25.868 1.00 80.25 262 GLY A O 1
ATOM 2162 N N . ASN A 1 263 ? -3.032 28.368 -27.590 1.00 84.69 263 ASN A N 1
ATOM 2163 C CA . ASN A 1 263 ? -4.176 27.896 -28.375 1.00 84.69 263 ASN A CA 1
ATOM 2164 C C . ASN A 1 263 ? -4.541 26.448 -28.014 1.00 84.69 263 ASN A C 1
ATOM 2166 O O . ASN A 1 263 ? -4.304 25.513 -28.776 1.00 84.69 263 ASN A O 1
ATOM 2170 N N . ASN A 1 264 ? -5.120 26.268 -26.827 1.00 83.00 264 ASN A N 1
ATOM 2171 C CA . ASN A 1 264 ? -5.533 24.953 -26.330 1.00 83.00 264 ASN A CA 1
ATOM 2172 C C . ASN A 1 264 ? -6.587 24.271 -27.221 1.00 83.00 264 ASN A C 1
ATOM 2174 O O . ASN A 1 264 ? -6.577 23.048 -27.327 1.00 83.00 264 ASN A O 1
ATOM 2178 N N . ASN A 1 265 ? -7.459 25.039 -27.885 1.00 79.38 265 ASN A N 1
ATOM 2179 C CA . ASN A 1 265 ? -8.496 24.491 -28.767 1.00 79.38 265 ASN A CA 1
ATOM 2180 C C . ASN A 1 265 ? -7.880 23.774 -29.973 1.00 79.38 265 ASN A C 1
ATOM 2182 O O . ASN A 1 265 ? -8.195 22.611 -30.202 1.00 79.38 265 ASN A O 1
ATOM 2186 N N . LYS A 1 266 ? -6.915 24.412 -30.652 1.00 85.75 266 LYS A N 1
ATOM 2187 C CA . LYS A 1 266 ? -6.170 23.820 -31.777 1.00 85.75 266 LYS A CA 1
ATOM 2188 C C . LYS A 1 266 ? -5.574 22.453 -31.425 1.00 85.75 266 LYS A C 1
ATOM 2190 O O . LYS A 1 266 ? -5.693 21.498 -32.188 1.00 85.75 266 LYS A O 1
ATOM 2195 N N . TYR A 1 267 ? -4.888 22.355 -30.286 1.00 86.38 267 TYR A N 1
ATOM 2196 C CA . TYR A 1 267 ? -4.236 21.103 -29.886 1.00 86.38 267 TYR A CA 1
ATOM 2197 C C . TYR A 1 267 ? -5.236 20.057 -29.389 1.00 86.38 267 TYR A C 1
ATOM 2199 O O . TYR A 1 267 ? -5.029 18.868 -29.596 1.00 86.38 267 TYR A O 1
ATOM 2207 N N . ARG A 1 268 ? -6.358 20.485 -28.810 1.00 79.12 268 ARG A N 1
ATOM 2208 C CA . ARG A 1 268 ? -7.443 19.587 -28.411 1.00 79.12 268 ARG A CA 1
ATOM 2209 C C . ARG A 1 268 ? -8.177 18.977 -29.598 1.00 79.12 268 ARG A C 1
ATOM 2211 O O . ARG A 1 268 ? -8.457 17.786 -29.576 1.00 79.12 268 ARG A O 1
ATOM 2218 N N . GLU A 1 269 ? -8.453 19.755 -30.639 1.00 78.56 269 GLU A N 1
ATOM 2219 C CA . GLU A 1 269 ? -9.047 19.245 -31.882 1.00 78.56 269 GLU A CA 1
ATOM 2220 C C . GLU A 1 269 ? -8.149 18.195 -32.541 1.00 78.56 269 GLU A C 1
ATOM 2222 O O . GLU A 1 269 ? -8.627 17.140 -32.957 1.00 78.56 269 GLU A O 1
ATOM 2227 N N . ARG A 1 270 ? -6.833 18.442 -32.559 1.00 84.75 270 ARG A N 1
ATOM 2228 C CA . ARG A 1 270 ? -5.834 17.460 -33.001 1.00 84.75 270 ARG A CA 1
ATOM 2229 C C . ARG A 1 270 ? -5.879 16.186 -32.167 1.00 84.75 270 ARG A C 1
ATOM 2231 O O . ARG A 1 270 ? -5.892 15.105 -32.738 1.00 84.75 270 ARG A O 1
ATOM 2238 N N . ASP A 1 271 ? -5.928 16.297 -30.844 1.00 78.88 271 ASP A N 1
ATOM 2239 C CA . ASP A 1 271 ? -5.919 15.126 -29.962 1.00 78.88 271 ASP A CA 1
ATOM 2240 C C . ASP A 1 271 ? -7.184 14.265 -30.117 1.00 78.88 271 ASP A C 1
ATOM 2242 O O . ASP A 1 271 ? -7.099 13.051 -30.312 1.00 78.88 271 ASP A O 1
ATOM 2246 N N . ILE A 1 272 ? -8.358 14.904 -30.181 1.00 71.81 272 ILE A N 1
ATOM 2247 C CA . ILE A 1 272 ? -9.635 14.235 -30.477 1.00 71.81 272 ILE A CA 1
ATOM 2248 C C . ILE A 1 272 ? -9.576 13.552 -31.849 1.00 71.81 272 ILE A C 1
ATOM 2250 O O . ILE A 1 272 ? -9.974 12.396 -31.986 1.00 71.81 272 ILE A O 1
ATOM 2254 N N . SER A 1 273 ? -9.065 14.242 -32.871 1.00 74.94 273 SER A N 1
ATOM 2255 C CA . SER A 1 273 ? -9.014 13.692 -34.225 1.00 74.94 273 SER A CA 1
ATOM 2256 C C . SER A 1 273 ? -8.009 12.551 -34.381 1.00 74.94 273 SER A C 1
ATOM 2258 O O . SER A 1 273 ? -8.247 11.654 -35.187 1.00 74.94 273 SER A O 1
ATOM 2260 N N . TRP A 1 274 ? -6.866 12.610 -33.701 1.00 80.75 274 TRP A N 1
ATOM 2261 C CA . TRP A 1 274 ? -5.742 11.699 -33.930 1.00 80.75 274 TRP A CA 1
ATOM 2262 C C . TRP A 1 274 ? -5.736 10.509 -32.979 1.00 80.75 274 TRP A C 1
ATOM 2264 O O . TRP A 1 274 ? -5.408 9.398 -33.399 1.00 80.75 274 TRP A O 1
ATOM 2274 N N . TYR A 1 275 ? -6.097 10.740 -31.717 1.00 74.00 275 TYR A N 1
ATOM 2275 C CA . TYR A 1 275 ? -6.017 9.751 -30.642 1.00 74.00 275 TYR A CA 1
ATOM 2276 C C . TYR A 1 275 ? -7.356 9.530 -29.930 1.00 74.00 275 TYR A C 1
ATOM 2278 O O . TYR A 1 275 ? -7.421 8.703 -29.023 1.00 74.00 275 TYR A O 1
ATOM 2286 N N . SER A 1 276 ? -8.418 10.242 -30.332 1.00 64.31 276 SER A N 1
ATOM 2287 C CA . SER A 1 276 ? -9.766 10.125 -29.754 1.00 64.31 276 SER A CA 1
ATOM 2288 C C . SER A 1 276 ? -9.817 10.381 -28.243 1.00 64.31 276 SER A C 1
ATOM 2290 O O . SER A 1 276 ? -10.662 9.825 -27.543 1.00 64.31 276 SER A O 1
ATOM 2292 N N . SER A 1 277 ? -8.931 11.239 -27.730 1.00 60.94 277 SER A N 1
ATOM 2293 C CA . SER A 1 277 ? -8.895 11.590 -26.310 1.00 60.94 277 SER A CA 1
ATOM 2294 C C . SER A 1 277 ? -9.969 12.634 -25.962 1.00 60.94 277 SER A C 1
ATOM 2296 O O . SER A 1 277 ? -10.216 13.588 -26.701 1.00 60.94 277 SER A O 1
ATOM 2298 N N . ALA A 1 278 ? -10.632 12.469 -24.815 1.00 49.81 278 ALA A N 1
ATOM 2299 C CA . ALA A 1 278 ? -11.663 13.391 -24.340 1.00 49.81 278 ALA A CA 1
ATOM 2300 C C . ALA A 1 278 ? -11.237 14.051 -23.017 1.00 49.81 278 ALA A C 1
ATOM 2302 O O . ALA A 1 278 ? -11.433 13.499 -21.932 1.00 49.81 278 ALA A O 1
ATOM 2303 N N . TYR A 1 279 ? -10.668 15.258 -23.093 1.00 55.34 279 TYR A N 1
ATOM 2304 C CA . TYR A 1 279 ? -10.329 16.077 -21.921 1.00 55.34 279 TYR A CA 1
ATOM 2305 C C . TYR A 1 279 ? -10.966 17.466 -21.993 1.00 55.34 279 TYR A C 1
ATOM 2307 O O . TYR A 1 279 ? -11.315 17.957 -23.059 1.00 55.34 279 TYR A O 1
ATOM 2315 N N . LYS A 1 280 ? -11.179 18.079 -20.825 1.00 42.97 280 LYS A N 1
ATOM 2316 C CA . LYS A 1 280 ? -12.128 19.186 -20.614 1.00 42.97 280 LYS A CA 1
ATOM 2317 C C . LYS A 1 280 ? -11.524 20.583 -20.775 1.00 42.97 280 LYS A C 1
ATOM 2319 O O . LYS A 1 280 ? -12.190 21.492 -21.267 1.00 42.97 280 LYS A O 1
ATOM 2324 N N . THR A 1 281 ? -10.276 20.754 -20.348 1.00 50.94 281 THR A N 1
ATOM 2325 C CA . THR A 1 281 ? -9.546 22.029 -20.314 1.00 50.94 281 THR A CA 1
ATOM 2326 C C . THR A 1 281 ? -8.052 21.761 -20.394 1.00 50.94 281 THR A C 1
ATOM 2328 O O . THR A 1 281 ? -7.582 20.813 -19.775 1.00 50.94 281 THR A O 1
ATOM 2331 N N . GLY A 1 282 ? -7.300 22.628 -21.068 1.00 69.44 282 GLY A N 1
ATOM 2332 C CA . GLY A 1 282 ? -5.848 22.492 -21.182 1.00 69.44 282 GLY A CA 1
ATOM 2333 C C . GLY A 1 282 ? -5.429 21.847 -22.497 1.00 69.44 282 GLY A C 1
ATOM 2334 O O . GLY A 1 282 ? -6.081 22.049 -23.517 1.00 69.44 282 GLY A O 1
ATOM 2335 N N . ASN A 1 283 ? -4.310 21.133 -22.475 1.00 78.88 283 ASN A N 1
ATOM 2336 C CA . ASN A 1 283 ? -3.685 20.542 -23.648 1.00 78.88 283 ASN A CA 1
ATOM 2337 C C . ASN A 1 283 ? -2.782 19.397 -23.192 1.00 78.88 283 ASN A C 1
ATOM 2339 O O . ASN A 1 283 ? -1.748 19.682 -22.576 1.00 78.88 283 ASN A O 1
ATOM 2343 N N . ASP A 1 284 ? -3.199 18.169 -23.505 1.00 75.62 284 ASP A N 1
ATOM 2344 C CA . ASP A 1 284 ? -2.523 16.916 -23.145 1.00 75.62 284 ASP A CA 1
ATOM 2345 C C . ASP A 1 284 ? -2.083 16.112 -24.381 1.00 75.62 284 ASP A C 1
ATOM 2347 O O . ASP A 1 284 ? -1.528 15.019 -24.256 1.00 75.62 284 ASP A O 1
ATOM 2351 N N . LEU A 1 285 ? -2.219 16.701 -25.576 1.00 83.44 285 LEU A N 1
ATOM 2352 C CA . LEU A 1 285 ? -1.801 16.117 -26.852 1.00 83.44 285 LEU A CA 1
ATOM 2353 C C . LEU A 1 285 ? -0.337 15.656 -26.834 1.00 83.44 285 LEU A C 1
ATOM 2355 O O . LEU A 1 285 ? 0.026 14.677 -27.482 1.00 83.44 285 LEU A O 1
ATOM 2359 N N . TYR A 1 286 ? 0.519 16.350 -26.083 1.00 84.31 286 TYR A N 1
ATOM 2360 C CA . TYR A 1 286 ? 1.930 16.000 -25.946 1.00 84.31 286 TYR A CA 1
ATOM 2361 C C . TYR A 1 286 ? 2.137 14.620 -25.309 1.00 84.31 286 TYR A C 1
ATOM 2363 O O . TYR A 1 286 ? 3.050 13.909 -25.713 1.00 84.31 286 TYR A O 1
ATOM 2371 N N . VAL A 1 287 ? 1.264 14.198 -24.387 1.00 78.00 287 VAL A N 1
ATOM 2372 C CA . VAL A 1 287 ? 1.331 12.883 -23.732 1.00 78.00 287 VAL A CA 1
ATOM 2373 C C . VAL A 1 287 ? 0.995 11.780 -24.732 1.00 78.00 287 VAL A C 1
ATOM 2375 O O . VAL A 1 287 ? 1.733 10.800 -24.848 1.00 78.00 287 VAL A O 1
ATOM 2378 N N . ALA A 1 288 ? -0.093 11.954 -25.488 1.00 78.00 288 ALA A N 1
ATOM 2379 C CA . ALA A 1 288 ? -0.485 11.015 -26.535 1.00 78.00 288 ALA A CA 1
ATOM 2380 C C . ALA A 1 288 ? 0.579 10.952 -27.643 1.00 78.00 288 ALA A C 1
ATOM 2382 O O . ALA A 1 288 ? 0.995 9.872 -28.061 1.00 78.00 288 ALA A O 1
ATOM 2383 N N . PHE A 1 289 ? 1.105 12.102 -28.065 1.00 87.00 289 PHE A N 1
ATOM 2384 C CA . PHE A 1 289 ? 2.165 12.158 -29.065 1.00 87.00 289 PHE A CA 1
ATOM 2385 C C . PHE A 1 289 ? 3.444 11.445 -28.606 1.00 87.00 289 PHE A C 1
ATOM 2387 O O . PHE A 1 289 ? 4.002 10.667 -29.375 1.00 87.00 289 PHE A O 1
ATOM 2394 N N . ASN A 1 290 ? 3.885 11.635 -27.359 1.00 84.06 290 ASN A N 1
ATOM 2395 C CA . ASN A 1 290 ? 5.058 10.937 -26.826 1.00 84.06 290 ASN A CA 1
ATOM 2396 C C . ASN A 1 290 ? 4.819 9.417 -26.744 1.00 84.06 290 ASN A C 1
ATOM 2398 O O . ASN A 1 290 ? 5.657 8.627 -27.166 1.00 84.06 290 ASN A O 1
ATOM 2402 N N . ARG A 1 291 ? 3.618 8.995 -26.328 1.00 78.25 291 ARG A N 1
ATOM 2403 C CA . ARG A 1 291 ? 3.235 7.576 -26.252 1.00 78.25 291 ARG A CA 1
ATOM 2404 C C . ARG A 1 291 ? 3.324 6.845 -27.593 1.00 78.25 291 ARG A C 1
ATOM 2406 O O . ARG A 1 291 ? 3.754 5.694 -27.622 1.00 78.25 291 ARG A O 1
ATOM 2413 N N . TYR A 1 292 ? 2.880 7.484 -28.674 1.00 82.69 292 TYR A N 1
ATOM 2414 C CA . TYR A 1 292 ? 2.725 6.812 -29.964 1.00 82.69 292 TYR A CA 1
ATOM 2415 C C . TYR A 1 292 ? 3.733 7.237 -31.040 1.00 82.69 292 TYR A C 1
ATOM 2417 O O . TYR A 1 292 ? 3.864 6.524 -32.026 1.00 82.69 292 TYR A O 1
ATOM 2425 N N . ASN A 1 293 ? 4.414 8.381 -30.916 1.00 89.69 293 ASN A N 1
ATOM 2426 C CA . ASN A 1 293 ? 5.207 8.961 -32.012 1.00 89.69 293 ASN A CA 1
ATOM 2427 C C . ASN A 1 293 ? 6.611 9.426 -31.618 1.00 89.69 293 ASN A C 1
ATOM 2429 O O . ASN A 1 293 ? 7.458 9.527 -32.506 1.00 89.69 293 ASN A O 1
ATOM 2433 N N . PHE A 1 294 ? 6.903 9.671 -30.335 1.00 90.19 294 PHE A N 1
ATOM 2434 C CA . PHE A 1 294 ? 8.219 10.162 -29.912 1.00 90.19 294 PHE A CA 1
ATOM 2435 C C . PHE A 1 294 ? 8.861 9.298 -28.821 1.00 90.19 294 PHE A C 1
ATOM 2437 O O . PHE A 1 294 ? 8.452 9.315 -27.670 1.00 90.19 294 PHE A O 1
ATOM 2444 N N . TYR A 1 295 ? 9.923 8.582 -29.191 1.00 86.75 295 TYR A N 1
ATOM 2445 C CA . TYR A 1 295 ? 10.770 7.827 -28.275 1.00 86.75 295 TYR A CA 1
ATOM 2446 C C . TYR A 1 295 ? 11.961 8.684 -27.816 1.00 86.75 295 TYR A C 1
ATOM 2448 O O . TYR A 1 295 ? 12.934 8.860 -28.560 1.00 86.75 295 TYR A O 1
ATOM 2456 N N . ASP A 1 296 ? 11.867 9.247 -26.610 1.00 80.56 296 ASP A N 1
ATOM 2457 C CA . ASP A 1 296 ? 12.855 10.189 -26.075 1.00 80.56 296 ASP A CA 1
ATOM 2458 C C . ASP A 1 296 ? 14.095 9.519 -25.429 1.00 80.56 296 ASP A C 1
ATOM 2460 O O . ASP A 1 296 ? 14.130 8.315 -25.144 1.00 80.56 296 ASP A O 1
ATOM 2464 N N . SER A 1 297 ? 15.143 10.313 -25.173 1.00 70.75 297 SER A N 1
ATOM 2465 C CA . SER A 1 297 ? 16.402 9.805 -24.606 1.00 70.75 297 SER A CA 1
ATOM 2466 C C . SER A 1 297 ? 16.306 9.367 -23.134 1.00 70.75 297 SER A C 1
ATOM 2468 O O . SER A 1 297 ? 17.132 8.574 -22.678 1.00 70.75 297 SER A O 1
ATOM 2470 N N . ASP A 1 298 ? 15.323 9.864 -22.375 1.00 67.12 298 ASP A N 1
ATOM 2471 C CA . ASP A 1 298 ? 15.138 9.528 -20.956 1.00 67.12 298 ASP A CA 1
ATOM 2472 C C . ASP A 1 298 ? 14.450 8.167 -20.813 1.00 67.12 298 ASP A C 1
ATOM 2474 O O . ASP A 1 298 ? 14.813 7.367 -19.942 1.00 67.12 298 ASP A O 1
ATOM 2478 N N . ALA A 1 299 ? 13.517 7.862 -21.717 1.00 64.62 299 ALA A N 1
ATOM 2479 C CA . ALA A 1 299 ? 12.971 6.531 -21.928 1.00 64.62 299 ALA A CA 1
ATOM 2480 C C . ALA A 1 299 ? 14.105 5.542 -22.239 1.00 64.62 299 ALA A C 1
ATOM 2482 O O . ALA A 1 299 ? 14.273 4.555 -21.517 1.00 64.62 299 ALA A O 1
ATOM 2483 N N . ALA A 1 300 ? 14.959 5.849 -23.222 1.00 62.53 300 ALA A N 1
ATOM 2484 C CA . ALA A 1 300 ? 16.101 5.007 -23.593 1.00 62.53 300 ALA A CA 1
ATOM 2485 C C . ALA A 1 300 ? 17.103 4.779 -22.433 1.00 62.53 300 ALA A C 1
ATOM 2487 O O . ALA A 1 300 ? 17.640 3.676 -22.263 1.00 62.53 300 ALA A O 1
ATOM 2488 N N . TYR A 1 301 ? 17.345 5.795 -21.598 1.00 64.44 301 TYR A N 1
ATOM 2489 C CA . TYR A 1 301 ? 18.242 5.703 -20.441 1.00 64.44 301 TYR A CA 1
ATOM 2490 C C . TYR A 1 301 ? 17.658 4.881 -19.279 1.00 64.44 301 TYR A C 1
ATOM 2492 O O . TYR A 1 301 ? 18.332 3.999 -18.739 1.00 64.44 301 TYR A O 1
ATOM 2500 N N . ASN A 1 302 ? 16.399 5.124 -18.896 1.00 61.31 302 ASN A N 1
ATOM 2501 C CA . ASN A 1 302 ? 15.759 4.401 -17.789 1.00 61.31 302 ASN A CA 1
ATOM 2502 C C . ASN A 1 302 ? 15.696 2.885 -18.044 1.00 61.31 302 ASN A C 1
ATOM 2504 O O . ASN A 1 302 ? 15.850 2.097 -17.109 1.00 61.31 302 ASN A O 1
ATOM 2508 N N . LEU A 1 303 ? 15.544 2.491 -19.308 1.00 56.94 303 LEU A N 1
ATOM 2509 C CA . LEU A 1 303 ? 15.497 1.101 -19.761 1.00 56.94 303 LEU A CA 1
ATOM 2510 C C . LEU A 1 303 ? 16.852 0.381 -19.722 1.00 56.94 303 LEU A C 1
ATOM 2512 O O . LEU A 1 303 ? 16.904 -0.827 -19.480 1.00 56.94 303 LEU A O 1
ATOM 2516 N N . SER A 1 304 ? 17.949 1.107 -19.952 1.00 56.50 304 SER A N 1
ATOM 2517 C CA . SER A 1 304 ? 19.283 0.512 -20.090 1.00 56.50 304 SER A CA 1
ATOM 2518 C C . SER A 1 304 ? 20.009 0.307 -18.758 1.00 56.50 304 SER A C 1
ATOM 2520 O O . SER A 1 304 ? 20.761 -0.658 -18.637 1.00 56.50 304 SER A O 1
ATOM 2522 N N . TYR A 1 305 ? 19.778 1.146 -17.740 1.00 55.88 305 TYR A N 1
ATOM 2523 C CA . TYR A 1 305 ? 20.617 1.143 -16.527 1.00 55.88 305 TYR A CA 1
ATOM 2524 C C . TYR A 1 305 ? 19.983 0.601 -15.245 1.00 55.88 305 TYR A C 1
ATOM 2526 O O . TYR A 1 305 ? 20.711 0.112 -14.381 1.00 55.88 305 TYR A O 1
ATOM 2534 N N . LYS A 1 306 ? 18.659 0.661 -15.073 1.00 52.72 306 LYS A N 1
ATOM 2535 C CA . LYS A 1 306 ? 18.032 0.277 -13.796 1.00 52.72 306 LYS A CA 1
ATOM 2536 C C . LYS A 1 306 ? 17.611 -1.195 -13.842 1.00 52.72 306 LYS A C 1
ATOM 2538 O O . LYS A 1 306 ? 16.769 -1.591 -14.638 1.00 52.72 306 LYS A O 1
ATOM 2543 N N . SER A 1 307 ? 18.251 -2.030 -13.026 1.00 46.84 307 SER A N 1
ATOM 2544 C CA . SER A 1 307 ? 18.040 -3.487 -12.924 1.00 46.84 307 SER A CA 1
ATOM 2545 C C . SER A 1 307 ? 16.806 -3.895 -12.103 1.00 46.84 307 SER A C 1
ATOM 2547 O O . SER A 1 307 ? 16.585 -5.086 -11.887 1.00 46.84 307 SER A O 1
ATOM 2549 N N . ASP A 1 308 ? 15.999 -2.935 -11.646 1.00 53.91 308 ASP A N 1
ATOM 2550 C CA . ASP A 1 308 ? 14.835 -3.197 -10.801 1.00 53.91 308 ASP A CA 1
ATOM 2551 C C . ASP A 1 308 ? 13.595 -3.547 -11.643 1.00 53.91 308 ASP A C 1
ATOM 2553 O O . ASP A 1 308 ? 13.079 -2.730 -12.412 1.00 53.91 308 ASP A O 1
ATOM 2557 N N . VAL A 1 309 ? 13.111 -4.779 -11.473 1.00 52.28 309 VAL A N 1
ATOM 2558 C CA . VAL A 1 309 ? 11.932 -5.342 -12.154 1.00 52.28 309 VAL A CA 1
ATOM 2559 C C . VAL A 1 309 ? 10.680 -4.491 -11.900 1.00 52.28 309 VAL A C 1
ATOM 2561 O O . VAL A 1 309 ? 9.856 -4.337 -12.801 1.00 52.28 309 VAL A O 1
ATOM 2564 N N . ASN A 1 310 ? 10.580 -3.852 -10.728 1.00 53.78 310 ASN A N 1
ATOM 2565 C CA . ASN A 1 310 ? 9.441 -3.005 -10.357 1.00 53.78 310 ASN A CA 1
ATOM 2566 C C . ASN A 1 310 ? 9.411 -1.654 -11.086 1.00 53.78 310 ASN A C 1
ATOM 2568 O O . ASN A 1 310 ? 8.366 -1.010 -11.153 1.00 53.78 310 ASN A O 1
ATOM 2572 N N . ILE A 1 311 ? 10.552 -1.181 -11.595 1.00 52.31 311 ILE A N 1
ATOM 2573 C CA . ILE A 1 311 ? 10.631 0.093 -12.325 1.00 52.31 311 ILE A CA 1
ATOM 2574 C C . ILE A 1 311 ? 10.228 -0.121 -13.783 1.00 52.31 311 ILE A C 1
ATOM 2576 O O . ILE A 1 311 ? 9.553 0.726 -14.362 1.00 52.31 311 ILE A O 1
ATOM 2580 N N . LEU A 1 312 ? 10.587 -1.270 -14.360 1.00 53.03 312 LEU A N 1
ATOM 2581 C CA . LEU A 1 312 ? 10.225 -1.607 -15.731 1.00 53.03 312 LEU A CA 1
ATOM 2582 C C . LEU A 1 312 ? 8.730 -1.922 -15.871 1.00 53.03 312 LEU A C 1
ATOM 2584 O O . LEU A 1 312 ? 8.132 -1.459 -16.832 1.00 53.03 312 LEU A O 1
ATOM 2588 N N . SER A 1 313 ? 8.101 -2.630 -14.922 1.00 55.81 313 SER A N 1
ATOM 2589 C CA . SER A 1 313 ? 6.641 -2.837 -14.948 1.00 55.81 313 SER A CA 1
ATOM 2590 C C . SER A 1 313 ? 5.874 -1.516 -14.846 1.00 55.81 313 SER A C 1
ATOM 2592 O O . SER A 1 313 ? 4.971 -1.283 -15.641 1.00 55.81 313 SER A O 1
ATOM 2594 N N . LYS A 1 314 ? 6.311 -0.599 -13.970 1.00 58.16 314 LYS A N 1
ATOM 2595 C CA . LYS A 1 314 ? 5.794 0.780 -13.893 1.00 58.16 314 LYS A CA 1
ATOM 2596 C C . LYS A 1 314 ? 6.021 1.583 -15.172 1.00 58.16 314 LYS A C 1
ATOM 2598 O O . LYS A 1 314 ? 5.216 2.434 -15.527 1.00 58.16 314 LYS A O 1
ATOM 2603 N N . PHE A 1 315 ? 7.137 1.356 -15.857 1.00 57.75 315 PHE A N 1
ATOM 2604 C CA . PHE A 1 315 ? 7.431 2.017 -17.125 1.00 57.75 315 PHE A CA 1
ATOM 2605 C C . PHE A 1 315 ? 6.550 1.465 -18.255 1.00 57.75 315 PHE A C 1
ATOM 2607 O O . PHE A 1 315 ? 5.960 2.234 -19.008 1.00 57.75 315 PHE A O 1
ATOM 2614 N N . LEU A 1 316 ? 6.380 0.144 -18.327 1.00 59.38 316 LEU A N 1
ATOM 2615 C CA . LEU A 1 316 ? 5.463 -0.518 -19.256 1.00 59.38 316 LEU A CA 1
ATOM 2616 C C . LEU A 1 316 ? 4.010 -0.101 -19.004 1.00 59.38 316 LEU A C 1
ATOM 2618 O O . LEU A 1 316 ? 3.305 0.224 -19.958 1.00 59.38 316 LEU A O 1
ATOM 2622 N N . SER A 1 317 ? 3.588 -0.015 -17.739 1.00 59.28 317 SER A N 1
ATOM 2623 C CA . SER A 1 317 ? 2.277 0.520 -17.374 1.00 59.28 317 SER A CA 1
ATOM 2624 C C . SER A 1 317 ? 2.164 2.006 -17.711 1.00 59.28 317 SER A C 1
ATOM 2626 O O . SER A 1 317 ? 1.137 2.422 -18.227 1.00 59.28 317 SER A O 1
ATOM 2628 N N . SER A 1 318 ? 3.224 2.807 -17.557 1.00 58.31 318 SER A N 1
ATOM 2629 C CA . SER A 1 318 ? 3.210 4.215 -17.980 1.00 58.31 318 SER A CA 1
ATOM 2630 C C . SER A 1 318 ? 3.082 4.394 -19.500 1.00 58.31 318 SER A C 1
ATOM 2632 O O . SER A 1 318 ? 2.328 5.259 -19.943 1.00 58.31 318 SER A O 1
ATOM 2634 N N . ILE A 1 319 ? 3.742 3.547 -20.300 1.00 58.09 319 ILE A N 1
ATOM 2635 C CA . ILE A 1 319 ? 3.657 3.551 -21.770 1.00 58.09 319 ILE A CA 1
ATOM 2636 C C . ILE A 1 319 ? 2.280 3.058 -22.247 1.00 58.09 319 ILE A C 1
ATOM 2638 O O . ILE A 1 319 ? 1.743 3.567 -23.231 1.00 58.09 319 ILE A O 1
ATOM 2642 N N . ALA A 1 320 ? 1.688 2.081 -21.554 1.00 59.03 320 ALA A N 1
ATOM 2643 C CA . ALA A 1 320 ? 0.405 1.485 -21.923 1.00 59.03 320 ALA A CA 1
ATOM 2644 C C . ALA A 1 320 ? -0.828 2.235 -21.369 1.00 59.03 320 ALA A C 1
ATOM 2646 O O . ALA A 1 320 ? -1.861 2.269 -22.031 1.00 59.03 320 ALA A O 1
ATOM 2647 N N . LEU A 1 321 ? -0.747 2.833 -20.177 1.00 61.22 321 LEU A N 1
ATOM 2648 C CA . LEU A 1 321 ? -1.886 3.409 -19.434 1.00 61.22 321 LEU A CA 1
ATOM 2649 C C . LEU A 1 321 ? -1.796 4.933 -19.255 1.00 61.22 321 LEU A C 1
ATOM 2651 O O . LEU A 1 321 ? -2.804 5.579 -18.982 1.00 61.22 321 LEU A O 1
ATOM 2655 N N . GLY A 1 322 ? -0.611 5.524 -19.428 1.00 56.84 322 GLY A N 1
ATOM 2656 C CA . GLY A 1 322 ? -0.379 6.962 -19.299 1.00 56.84 322 GLY A CA 1
ATOM 2657 C C . GLY A 1 322 ? -0.275 7.485 -17.851 1.00 56.84 322 GLY A C 1
ATOM 2658 O O . GLY A 1 322 ? -0.520 6.759 -16.884 1.00 56.84 322 GLY A O 1
ATOM 2659 N N . PRO A 1 323 ? 0.085 8.772 -17.665 1.00 51.56 323 PRO A N 1
ATOM 2660 C CA . PRO A 1 323 ? 0.286 9.382 -16.344 1.00 51.56 323 PRO A CA 1
ATOM 2661 C C . PRO A 1 323 ? -1.015 9.592 -15.546 1.00 51.56 323 PRO A C 1
ATOM 2663 O O . PRO A 1 323 ? -0.989 9.614 -14.313 1.00 51.56 323 PRO A O 1
ATOM 2666 N N . GLU A 1 324 ? -2.159 9.750 -16.228 1.00 55.91 324 GLU A N 1
ATOM 2667 C CA . GLU A 1 324 ? -3.460 10.015 -15.591 1.00 55.91 324 GLU A CA 1
ATOM 2668 C C . GLU A 1 324 ? -3.987 8.822 -14.783 1.00 55.91 324 GLU A C 1
ATOM 2670 O O . GLU A 1 324 ? -4.628 9.024 -13.750 1.00 55.91 324 GLU A O 1
ATOM 2675 N N . PHE A 1 325 ? -3.687 7.589 -15.206 1.00 70.62 325 PHE A N 1
ATOM 2676 C CA . PHE A 1 325 ? -4.186 6.367 -14.571 1.00 70.62 325 PHE A CA 1
ATOM 2677 C C . PHE A 1 325 ? -3.831 6.314 -13.078 1.00 70.62 325 PHE A C 1
ATOM 2679 O O . PHE A 1 325 ? -4.707 6.246 -12.212 1.00 70.62 325 PHE A O 1
ATOM 2686 N N . ASN A 1 326 ? -2.540 6.459 -12.766 1.00 63.88 326 ASN A N 1
ATOM 2687 C CA . ASN A 1 326 ? -2.023 6.421 -11.395 1.00 63.88 326 ASN A CA 1
ATOM 2688 C C . ASN A 1 326 ? -2.584 7.555 -10.531 1.00 63.88 326 ASN A C 1
ATOM 2690 O O . ASN A 1 326 ? -2.869 7.382 -9.341 1.00 63.88 326 ASN A O 1
ATOM 2694 N N . ARG A 1 327 ? -2.777 8.729 -11.137 1.00 70.25 327 ARG A N 1
ATOM 2695 C CA . ARG A 1 327 ? -3.336 9.897 -10.463 1.00 70.25 327 ARG A CA 1
ATOM 2696 C C . ARG A 1 327 ? -4.802 9.680 -10.088 1.00 70.25 327 ARG A C 1
ATOM 2698 O O . ARG A 1 327 ? -5.158 9.899 -8.929 1.00 70.25 327 ARG A O 1
ATOM 2705 N N . ILE A 1 328 ? -5.641 9.258 -11.036 1.00 73.75 328 ILE A N 1
ATOM 2706 C CA . ILE A 1 328 ? -7.069 9.012 -10.787 1.00 73.75 328 ILE A CA 1
ATOM 2707 C C . ILE A 1 328 ? -7.222 7.872 -9.777 1.00 73.75 328 ILE A C 1
ATOM 2709 O O . ILE A 1 328 ? -7.982 8.006 -8.823 1.00 73.75 328 ILE A O 1
ATOM 2713 N N . GLN A 1 329 ? -6.437 6.801 -9.902 1.00 76.56 329 GLN A N 1
ATOM 2714 C CA . GLN A 1 329 ? -6.469 5.675 -8.970 1.00 76.56 329 GLN A CA 1
ATOM 2715 C C . GLN A 1 329 ? -6.124 6.092 -7.528 1.00 76.56 329 GLN A C 1
ATOM 2717 O O . GLN A 1 329 ? -6.836 5.741 -6.585 1.00 76.56 329 GLN A O 1
ATOM 2722 N N . SER A 1 330 ? -5.058 6.878 -7.341 1.00 73.62 330 SER A N 1
ATOM 2723 C CA . SER A 1 330 ? -4.674 7.412 -6.026 1.00 73.62 330 SER A CA 1
ATOM 2724 C C . SER A 1 330 ? -5.771 8.303 -5.437 1.00 73.62 330 SER A C 1
ATOM 2726 O O . SER A 1 330 ? -6.108 8.225 -4.251 1.00 73.62 330 SER A O 1
ATOM 2728 N N . ARG A 1 331 ? -6.405 9.106 -6.292 1.00 81.88 331 ARG A N 1
ATOM 2729 C CA . ARG A 1 331 ? -7.491 9.992 -5.896 1.00 81.88 331 ARG A CA 1
ATOM 2730 C C . ARG A 1 331 ? -8.758 9.232 -5.506 1.00 81.88 331 ARG A C 1
ATOM 2732 O O . ARG A 1 331 ? -9.345 9.548 -4.474 1.00 81.88 331 ARG A O 1
ATOM 2739 N N . LEU A 1 332 ? -9.125 8.183 -6.243 1.00 85.88 332 LEU A N 1
ATOM 2740 C CA . LEU A 1 332 ? -10.245 7.292 -5.921 1.00 85.88 332 LEU A CA 1
ATOM 2741 C C . LEU A 1 332 ? -10.069 6.611 -4.559 1.00 85.88 332 LEU A C 1
ATOM 2743 O O . LEU A 1 332 ? -11.012 6.600 -3.768 1.00 85.88 332 LEU A O 1
ATOM 2747 N N . LYS A 1 333 ? -8.855 6.149 -4.225 1.00 84.94 333 LYS A N 1
ATOM 2748 C CA . LYS A 1 333 ? -8.539 5.632 -2.878 1.00 84.94 333 LYS A CA 1
ATOM 2749 C C . LYS A 1 333 ? -8.772 6.691 -1.791 1.00 84.94 333 LYS A C 1
ATOM 2751 O O . LYS A 1 333 ? -9.351 6.397 -0.749 1.00 84.94 333 LYS A O 1
ATOM 2756 N N . GLY A 1 334 ? -8.398 7.944 -2.059 1.00 83.75 334 GLY A N 1
ATOM 2757 C CA . GLY A 1 334 ? -8.651 9.070 -1.155 1.00 83.75 334 GLY A CA 1
ATOM 2758 C C . GLY A 1 334 ? -10.132 9.454 -1.006 1.00 83.75 334 GLY A C 1
ATOM 2759 O O . GLY A 1 334 ? -10.522 9.967 0.049 1.00 83.75 334 GLY A O 1
ATOM 2760 N N . PHE A 1 335 ? -10.959 9.227 -2.031 1.00 86.94 335 PHE A N 1
ATOM 2761 C CA . PHE A 1 335 ? -12.417 9.372 -1.945 1.00 86.94 335 PHE A CA 1
ATOM 2762 C C . PHE A 1 335 ? -13.053 8.218 -1.162 1.00 86.94 335 PHE A C 1
ATOM 2764 O O . PHE A 1 335 ? -13.916 8.475 -0.324 1.00 86.94 335 PHE A O 1
ATOM 2771 N N . LEU A 1 336 ? -12.595 6.981 -1.378 1.00 87.88 336 LEU A N 1
ATOM 2772 C CA . LEU A 1 336 ? -13.085 5.777 -0.702 1.00 87.88 336 LEU A CA 1
ATOM 2773 C C . LEU A 1 336 ? -13.018 5.907 0.827 1.00 87.88 336 LEU A C 1
ATOM 2775 O O . LEU A 1 336 ? -14.022 5.741 1.521 1.00 87.88 336 LEU A O 1
ATOM 2779 N N . GLU A 1 337 ? -11.843 6.262 1.350 1.00 87.81 337 GLU A N 1
ATOM 2780 C CA . GLU A 1 337 ? -11.614 6.395 2.791 1.00 87.81 337 GLU A CA 1
ATOM 2781 C C . GLU A 1 337 ? -12.540 7.447 3.417 1.00 87.81 337 GLU A C 1
ATOM 2783 O O . GLU A 1 337 ? -13.205 7.195 4.421 1.00 87.81 337 GLU A O 1
ATOM 2788 N N . ARG A 1 338 ? -12.652 8.626 2.801 1.00 87.94 338 ARG A N 1
ATOM 2789 C CA . ARG A 1 338 ? -13.450 9.720 3.364 1.00 87.94 338 ARG A CA 1
ATOM 2790 C C . ARG A 1 338 ? -14.958 9.487 3.241 1.00 87.94 338 ARG A C 1
ATOM 2792 O O . ARG A 1 338 ? -15.681 9.748 4.200 1.00 87.94 338 ARG A O 1
ATOM 2799 N N . LEU A 1 339 ? -15.433 8.969 2.106 1.00 88.75 339 LEU A N 1
ATOM 2800 C CA . LEU A 1 339 ? -16.851 8.649 1.907 1.00 88.75 339 LEU A CA 1
ATOM 2801 C C . LEU A 1 339 ? -17.322 7.521 2.838 1.00 88.75 339 LEU A C 1
ATOM 2803 O O . LEU A 1 339 ? -18.419 7.608 3.383 1.00 88.75 339 LEU A O 1
ATOM 2807 N N . SER A 1 340 ? -16.485 6.511 3.103 1.00 87.06 340 SER A N 1
ATOM 2808 C CA . SER A 1 340 ? -16.804 5.443 4.066 1.00 87.06 340 SER A CA 1
ATOM 2809 C C . SER A 1 340 ? -17.006 5.967 5.500 1.00 87.06 340 SER A C 1
ATOM 2811 O O . SER A 1 340 ? -17.910 5.526 6.221 1.00 87.06 340 SER A O 1
ATOM 2813 N N . LYS A 1 341 ? -16.215 6.971 5.904 1.00 89.00 341 LYS A N 1
ATOM 2814 C CA . LYS A 1 341 ? -16.325 7.624 7.216 1.00 89.00 341 LYS A CA 1
ATOM 2815 C C . LYS A 1 341 ? -17.622 8.424 7.349 1.00 89.00 341 LYS A C 1
ATOM 2817 O O . LYS A 1 341 ? -18.316 8.299 8.358 1.00 89.00 341 LYS A O 1
ATOM 2822 N N . GLU A 1 342 ? -17.969 9.203 6.326 1.00 86.12 342 GLU A N 1
ATOM 2823 C CA . GLU A 1 342 ? -19.232 9.953 6.282 1.00 86.12 342 GLU A CA 1
ATOM 2824 C C . GLU A 1 342 ? -20.455 9.025 6.275 1.00 86.12 342 GLU A C 1
ATOM 2826 O O . GLU A 1 342 ? -21.417 9.266 7.008 1.00 86.12 342 GLU A O 1
ATOM 2831 N N . HIS A 1 343 ? -20.397 7.912 5.534 1.00 88.19 343 HIS A N 1
ATOM 2832 C CA . HIS A 1 343 ? -21.454 6.894 5.530 1.00 88.19 343 HIS A CA 1
ATOM 2833 C C . HIS A 1 343 ? -21.737 6.351 6.936 1.00 88.19 343 HIS A C 1
ATOM 2835 O O . HIS A 1 343 ? -22.887 6.326 7.382 1.00 88.19 343 HIS A O 1
ATOM 2841 N N . SER A 1 344 ? -20.678 5.999 7.668 1.00 86.62 344 SER A N 1
ATOM 2842 C CA . SER A 1 344 ? -20.779 5.462 9.029 1.00 86.62 344 SER A CA 1
ATOM 2843 C C . SER A 1 344 ? -21.394 6.469 10.011 1.00 86.62 344 SER A C 1
ATOM 2845 O O . SER A 1 344 ? -22.252 6.105 10.819 1.00 86.62 344 SER A O 1
ATOM 2847 N N . ASN A 1 345 ? -21.002 7.746 9.924 1.00 87.62 345 ASN A N 1
ATOM 2848 C CA . ASN A 1 345 ? -21.536 8.813 10.776 1.00 87.62 345 ASN A CA 1
ATOM 2849 C C . ASN A 1 345 ? -23.037 9.042 10.539 1.00 87.62 345 ASN A C 1
ATOM 2851 O O . ASN A 1 345 ? -23.820 9.049 11.491 1.00 87.62 345 ASN A O 1
ATOM 2855 N N . ARG A 1 346 ? -23.434 9.179 9.269 1.00 85.81 346 ARG A N 1
ATOM 2856 C CA . ARG A 1 346 ? -24.823 9.405 8.839 1.00 85.81 346 ARG A CA 1
ATOM 2857 C C . ARG A 1 346 ? -25.746 8.252 9.244 1.00 85.81 346 ARG A C 1
ATOM 2859 O O . ARG A 1 346 ? -26.856 8.483 9.720 1.00 85.81 346 ARG A O 1
ATOM 2866 N N . LYS A 1 347 ? -25.274 7.007 9.119 1.00 87.50 347 LYS A N 1
ATOM 2867 C CA . LYS A 1 347 ? -26.030 5.806 9.508 1.00 87.50 347 LYS A CA 1
ATOM 2868 C C . LYS A 1 347 ? -26.316 5.752 11.012 1.00 87.50 347 LYS A C 1
ATOM 2870 O O . LYS A 1 347 ? -27.419 5.375 11.403 1.00 87.50 347 LYS A O 1
ATOM 2875 N N . ARG A 1 348 ? -25.355 6.162 11.848 1.00 89.19 348 ARG A N 1
ATOM 2876 C CA . ARG A 1 348 ? -25.541 6.264 13.305 1.00 89.19 348 ARG A CA 1
ATOM 2877 C C . ARG A 1 348 ? -26.591 7.318 13.670 1.00 89.19 348 ARG A C 1
ATOM 2879 O O . ARG A 1 348 ? -27.488 7.031 14.451 1.00 89.19 348 ARG A O 1
ATOM 2886 N N . GLU A 1 349 ? -26.520 8.497 13.054 1.00 88.38 349 GLU A N 1
ATOM 2887 C CA . GLU A 1 349 ? -27.439 9.616 13.319 1.00 88.38 349 GLU A CA 1
ATOM 2888 C C . GLU A 1 349 ? -28.909 9.276 12.995 1.00 88.38 349 GLU A C 1
ATOM 2890 O O . GLU A 1 349 ? -29.816 9.639 13.744 1.00 88.38 349 GLU A O 1
ATOM 2895 N N . ILE A 1 350 ? -29.156 8.515 11.920 1.00 87.12 350 ILE A N 1
ATOM 2896 C CA . ILE A 1 350 ? -30.499 8.008 11.582 1.00 87.12 350 ILE A CA 1
ATOM 2897 C C . ILE A 1 350 ? -31.029 7.051 12.664 1.00 87.12 350 ILE A C 1
ATOM 2899 O O . ILE A 1 350 ? -32.221 7.091 12.982 1.00 87.12 350 ILE A O 1
ATOM 2903 N N . GLY A 1 351 ? -30.166 6.200 13.229 1.00 86.31 351 GLY A N 1
ATOM 2904 C CA . GLY A 1 351 ? -30.532 5.282 14.311 1.00 86.31 351 GLY A CA 1
ATOM 2905 C C . GLY A 1 351 ? -31.038 6.028 15.548 1.00 86.31 351 GLY A C 1
ATOM 2906 O O . GLY A 1 351 ? -32.159 5.787 15.995 1.00 86.31 351 GLY A O 1
ATOM 2907 N N . ASP A 1 352 ? -30.265 7.009 16.017 1.00 87.12 352 ASP A N 1
ATOM 2908 C CA . ASP A 1 352 ? -30.565 7.771 17.236 1.00 87.12 352 ASP A CA 1
ATOM 2909 C C . ASP A 1 352 ? -31.902 8.539 17.155 1.00 87.12 352 ASP A C 1
ATOM 2911 O O . ASP A 1 352 ? -32.688 8.556 18.108 1.00 87.12 352 ASP A O 1
ATOM 2915 N N . GLU A 1 353 ? -32.197 9.185 16.021 1.00 86.19 353 GLU A N 1
ATOM 2916 C CA . GLU A 1 353 ? -33.451 9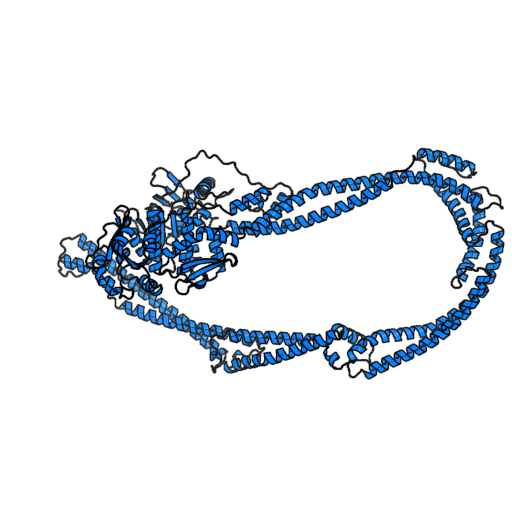.938 15.844 1.00 86.19 353 GLU A CA 1
ATOM 2917 C C . GLU A 1 353 ? -34.677 9.017 15.685 1.00 86.19 353 GLU A C 1
ATOM 2919 O O . GLU A 1 353 ? -35.786 9.384 16.089 1.00 86.19 353 GLU A O 1
ATOM 2924 N N . THR A 1 354 ? -34.496 7.799 15.162 1.00 84.75 354 THR A N 1
ATOM 2925 C CA . THR A 1 354 ? -35.583 6.811 15.023 1.00 84.75 354 THR A CA 1
ATOM 2926 C C . THR A 1 354 ? -36.070 6.328 16.392 1.00 84.75 354 THR A C 1
ATOM 2928 O O . THR A 1 354 ? -37.280 6.239 16.635 1.00 84.75 354 THR A O 1
ATOM 2931 N N . ASP A 1 355 ? -35.143 6.084 17.318 1.00 85.44 355 ASP A N 1
ATOM 2932 C CA . ASP A 1 355 ? -35.467 5.650 18.678 1.00 85.44 355 ASP A CA 1
ATOM 2933 C C . ASP A 1 355 ? -36.189 6.744 19.480 1.00 85.44 355 ASP A C 1
ATOM 2935 O O . ASP A 1 355 ? -37.160 6.465 20.195 1.00 85.44 355 ASP A O 1
ATOM 2939 N N . ARG A 1 356 ? -35.797 8.015 19.307 1.00 85.12 356 ARG A N 1
ATOM 2940 C CA . ARG A 1 356 ? -36.480 9.163 19.935 1.00 85.12 356 ARG A CA 1
ATOM 2941 C C . ARG A 1 356 ? -37.948 9.272 19.521 1.00 85.12 356 ARG A C 1
ATOM 2943 O O . ARG A 1 356 ? -38.818 9.415 20.384 1.00 85.12 356 ARG A O 1
ATOM 2950 N N . ALA A 1 357 ? -38.239 9.165 18.224 1.00 84.06 357 ALA A N 1
ATOM 2951 C CA . ALA A 1 357 ? -39.605 9.258 17.706 1.00 84.06 357 ALA A CA 1
ATOM 2952 C C . ALA A 1 357 ? -40.503 8.108 18.200 1.00 84.06 357 ALA A C 1
ATOM 2954 O O . ALA A 1 357 ? -41.693 8.306 18.465 1.00 84.06 357 ALA A O 1
ATOM 2955 N N . LYS A 1 358 ? -39.940 6.903 18.351 1.00 85.31 358 LYS A N 1
ATOM 2956 C CA . LYS A 1 358 ? -40.652 5.719 18.852 1.00 85.31 358 LYS A CA 1
ATOM 2957 C C . LYS A 1 358 ? -41.107 5.894 20.303 1.00 85.31 358 LYS A C 1
ATOM 2959 O O . LYS A 1 358 ? -42.263 5.609 20.615 1.00 85.31 358 LYS A O 1
ATOM 2964 N N . ASN A 1 359 ? -40.232 6.411 21.165 1.00 82.69 359 ASN A N 1
ATOM 2965 C CA . ASN A 1 359 ? -40.537 6.615 22.583 1.00 82.69 359 ASN A CA 1
ATOM 2966 C C . ASN A 1 359 ? -41.654 7.651 22.798 1.00 82.69 359 ASN A C 1
ATOM 2968 O O . ASN A 1 359 ? -42.568 7.411 23.582 1.00 82.69 359 ASN A O 1
ATOM 2972 N N . ALA A 1 360 ? -41.642 8.763 22.055 1.00 80.75 360 ALA A N 1
ATOM 2973 C CA . ALA A 1 360 ? -42.666 9.806 22.174 1.00 80.75 360 ALA A CA 1
ATOM 2974 C C . ALA A 1 360 ? -44.064 9.356 21.690 1.00 80.75 360 ALA A C 1
ATOM 2976 O O . ALA A 1 360 ? -45.078 9.780 22.249 1.00 80.75 360 ALA A O 1
ATOM 2977 N N . LYS A 1 361 ? -44.141 8.465 20.686 1.00 80.25 361 LYS A N 1
ATOM 2978 C CA . LYS A 1 361 ? -45.415 7.891 20.201 1.00 80.25 361 LYS A CA 1
ATOM 2979 C C . LYS A 1 361 ? -46.112 7.041 21.266 1.00 80.25 361 LYS A C 1
ATOM 2981 O O . LYS A 1 361 ? -47.325 7.156 21.421 1.00 80.25 361 LYS A O 1
ATOM 2986 N N . ALA A 1 362 ? -45.356 6.262 22.040 1.00 78.19 362 ALA A N 1
ATOM 2987 C CA . ALA A 1 362 ? -45.903 5.435 23.117 1.00 78.19 362 ALA A CA 1
ATOM 2988 C C . ALA A 1 362 ? -46.581 6.272 24.223 1.00 78.19 362 ALA A C 1
ATOM 2990 O O . ALA A 1 362 ? -47.590 5.859 24.790 1.00 78.19 362 ALA A O 1
ATOM 2991 N N . THR A 1 363 ? -46.074 7.477 24.501 1.00 72.88 363 THR A N 1
ATOM 2992 C CA . THR A 1 363 ? -46.643 8.383 25.513 1.00 72.88 363 THR A CA 1
ATOM 2993 C C . THR A 1 363 ? -48.005 8.965 25.101 1.00 72.88 363 THR A C 1
ATOM 2995 O O . THR A 1 363 ? -48.867 9.171 25.952 1.00 72.88 363 THR A O 1
ATOM 2998 N N . LEU A 1 364 ? -48.242 9.206 23.805 1.00 71.81 364 LEU A N 1
ATOM 2999 C CA . LEU A 1 364 ? -49.489 9.811 23.307 1.00 71.81 364 LEU A CA 1
ATOM 3000 C C . LEU A 1 364 ? -50.703 8.881 23.378 1.00 71.81 364 LEU A C 1
ATOM 3002 O O . LEU A 1 364 ? -51.827 9.350 23.579 1.00 71.81 364 LEU A O 1
ATOM 3006 N N . GLU A 1 365 ? -50.499 7.577 23.199 1.00 69.75 365 GLU A N 1
ATOM 3007 C CA . GLU A 1 365 ? -51.594 6.602 23.230 1.00 69.75 365 GLU A CA 1
ATOM 3008 C C . GLU A 1 365 ? -52.200 6.449 24.633 1.00 69.75 365 GLU A C 1
ATOM 3010 O O . GLU A 1 365 ? -53.378 6.124 24.763 1.00 69.75 365 GLU A O 1
ATOM 3015 N N . ALA A 1 366 ? -51.449 6.782 25.684 1.00 67.69 366 ALA A N 1
ATOM 3016 C CA . ALA A 1 366 ? -51.875 6.597 27.066 1.00 67.69 366 ALA A CA 1
ATOM 3017 C C . ALA A 1 366 ? -52.868 7.659 27.609 1.00 67.69 366 ALA A C 1
ATOM 3019 O O . ALA A 1 366 ? -53.490 7.412 28.641 1.00 67.69 366 ALA A O 1
ATOM 3020 N N . ILE A 1 367 ? -53.041 8.836 26.974 1.00 65.62 367 ILE A N 1
ATOM 3021 C CA . ILE A 1 367 ? -53.637 10.031 27.638 1.00 65.62 367 ILE A CA 1
ATOM 3022 C C . ILE A 1 367 ? -55.063 10.434 27.143 1.00 65.62 367 ILE A C 1
ATOM 3024 O O . ILE A 1 367 ? -55.739 11.240 27.781 1.00 65.62 367 ILE A O 1
ATOM 3028 N N . LYS A 1 368 ? -55.603 9.874 26.050 1.00 55.25 368 LYS A N 1
ATOM 3029 C CA . LYS A 1 368 ? -56.777 10.412 25.299 1.00 55.25 368 LYS A CA 1
ATOM 3030 C C . LYS A 1 368 ? -58.209 10.343 25.920 1.00 55.25 368 LYS A C 1
ATOM 3032 O O . LYS A 1 368 ? -59.152 10.676 25.209 1.00 55.25 368 LYS A O 1
ATOM 3037 N N . THR A 1 369 ? -58.451 9.966 27.184 1.00 53.00 369 THR A N 1
ATOM 3038 C CA . THR A 1 369 ? -59.809 9.554 27.664 1.00 53.00 369 THR A CA 1
ATOM 3039 C C . THR A 1 369 ? -60.419 10.309 28.881 1.00 53.00 369 THR A C 1
ATOM 3041 O O . THR A 1 369 ? -60.980 9.659 29.761 1.00 53.00 369 THR A O 1
ATOM 3044 N N . GLY A 1 370 ? -60.350 11.649 28.994 1.00 54.84 370 GLY A N 1
ATOM 3045 C CA . GLY A 1 370 ? -60.824 12.399 30.195 1.00 54.84 370 GLY A CA 1
ATOM 3046 C C . GLY A 1 370 ? -61.913 13.482 29.991 1.00 54.84 370 GLY A C 1
ATOM 3047 O O . GLY A 1 370 ? -61.950 14.115 28.942 1.00 54.84 370 GLY A O 1
ATOM 3048 N N . SER A 1 371 ? -62.770 13.692 31.011 1.00 56.81 371 SER A N 1
ATOM 3049 C CA . SER A 1 371 ? -63.973 14.572 31.061 1.00 56.81 371 SER A CA 1
ATOM 3050 C C . SER A 1 371 ? -63.729 16.093 31.227 1.00 56.81 371 SER A C 1
ATOM 3052 O O . SER A 1 371 ? -62.655 16.510 31.652 1.00 56.81 371 SER A O 1
ATOM 3054 N N . ASP A 1 372 ? -64.773 16.907 30.966 1.00 63.75 372 ASP A N 1
ATOM 3055 C CA . ASP A 1 372 ? -64.778 18.390 30.954 1.00 63.75 372 ASP A CA 1
ATOM 3056 C C . ASP A 1 372 ? -64.716 19.069 32.361 1.00 63.75 372 ASP A C 1
ATOM 3058 O O . ASP A 1 372 ? -65.603 18.841 33.196 1.00 63.75 372 ASP A O 1
ATOM 3062 N N . PRO A 1 373 ? -63.714 19.934 32.642 1.00 60.69 373 PRO A N 1
ATOM 3063 C CA . PRO A 1 373 ? -63.469 20.546 33.960 1.00 60.69 373 PRO A CA 1
ATOM 3064 C C . PRO A 1 373 ? -64.575 21.448 34.549 1.00 60.69 373 PRO A C 1
ATOM 3066 O O . PRO A 1 373 ? -64.670 21.559 35.773 1.00 60.69 373 PRO A O 1
ATOM 3069 N N . GLN A 1 374 ? -65.425 22.094 33.738 1.00 64.75 374 GLN A N 1
ATOM 3070 C CA . GLN A 1 374 ? -66.414 23.076 34.233 1.00 64.75 374 GLN A CA 1
ATOM 3071 C C . GLN A 1 374 ? -67.563 22.457 35.038 1.00 64.75 374 GLN A C 1
ATOM 3073 O O . GLN A 1 374 ? -68.083 23.061 35.981 1.00 64.75 374 GLN A O 1
ATOM 3078 N N . THR A 1 375 ? -67.942 21.229 34.697 1.00 68.12 375 THR A N 1
ATOM 3079 C CA . THR A 1 375 ? -69.046 20.514 35.351 1.00 68.12 375 THR A CA 1
ATOM 3080 C C . THR A 1 375 ? -68.664 20.058 36.766 1.00 68.12 375 THR A C 1
ATOM 3082 O O . THR A 1 375 ? -69.499 20.041 37.671 1.00 68.12 375 THR A O 1
ATOM 3085 N N . ILE A 1 376 ? -67.382 19.757 36.986 1.00 68.75 376 ILE A N 1
ATOM 3086 C CA . ILE A 1 376 ? -66.851 19.241 38.256 1.00 68.75 376 ILE A CA 1
ATOM 3087 C C . ILE A 1 376 ? -66.795 20.348 39.334 1.00 68.75 376 ILE A C 1
ATOM 3089 O O . ILE A 1 376 ? -67.031 20.077 40.511 1.00 68.75 376 ILE A O 1
ATOM 3093 N N . PHE A 1 377 ? -66.588 21.611 38.943 1.00 72.94 377 PHE A N 1
ATOM 3094 C CA . PHE A 1 377 ? -66.479 22.753 39.865 1.00 72.94 377 PHE A CA 1
ATOM 3095 C C . PHE A 1 377 ? -67.789 23.100 40.599 1.00 72.94 377 PHE A C 1
ATOM 3097 O O . PHE A 1 377 ? -67.780 23.362 41.800 1.00 72.94 377 PHE A O 1
ATOM 3104 N N . LYS A 1 378 ? -68.943 23.056 39.919 1.00 73.69 378 LYS A N 1
ATOM 3105 C CA . LYS A 1 378 ? -70.244 23.381 40.545 1.00 73.69 378 LYS A CA 1
ATOM 3106 C C . LYS A 1 378 ? -70.641 22.384 41.637 1.00 73.69 378 LYS A C 1
ATOM 3108 O O . LYS A 1 378 ? -71.255 22.762 42.631 1.00 73.69 378 LYS A O 1
ATOM 3113 N N . TYR A 1 379 ? -70.272 21.118 41.461 1.00 74.25 379 TYR A N 1
ATOM 3114 C CA . TYR A 1 379 ? -70.573 20.055 42.416 1.00 74.25 379 TYR A CA 1
ATOM 3115 C C . TYR A 1 379 ? -69.752 20.191 43.711 1.00 74.25 379 TYR A C 1
ATOM 3117 O O . TYR A 1 379 ? -70.287 20.003 44.803 1.00 74.25 379 TYR A O 1
ATOM 3125 N N . PHE A 1 380 ? -68.490 20.619 43.599 1.00 76.88 380 PHE A N 1
ATOM 3126 C CA . PHE A 1 380 ? -67.586 20.856 44.728 1.00 76.88 380 PHE A CA 1
ATOM 3127 C C . PHE A 1 380 ? -68.148 21.853 45.762 1.00 76.88 380 PHE A C 1
ATOM 3129 O O . PHE A 1 380 ? -68.174 21.553 46.955 1.00 76.88 380 PHE A O 1
ATOM 3136 N N . VAL A 1 381 ? -68.671 22.999 45.313 1.00 74.88 381 VAL A N 1
ATOM 3137 C CA . VAL A 1 381 ? -69.180 24.058 46.208 1.00 74.88 381 VAL A CA 1
ATOM 3138 C C . VAL A 1 381 ? -70.415 23.603 46.998 1.00 74.88 381 VAL A C 1
ATOM 3140 O O . VAL A 1 381 ? -70.527 23.885 48.188 1.00 74.88 381 VAL A O 1
ATOM 3143 N N . SER A 1 382 ? -71.320 22.848 46.365 1.00 73.75 382 SER A N 1
ATOM 3144 C CA . SER A 1 382 ? -72.567 22.388 46.999 1.00 73.75 382 SER A CA 1
ATOM 3145 C C . SER A 1 382 ? -72.353 21.395 48.150 1.00 73.75 382 SER A C 1
ATOM 3147 O O . SER A 1 382 ? -73.051 21.445 49.163 1.00 73.75 382 SER A O 1
ATOM 3149 N N . TYR A 1 383 ? -71.353 20.520 48.027 1.00 75.50 383 TYR A N 1
ATOM 3150 C CA . TYR A 1 383 ? -71.073 19.482 49.019 1.00 75.50 383 TYR A CA 1
ATOM 3151 C C . TYR A 1 383 ? -70.360 20.045 50.263 1.00 75.50 383 TYR A C 1
ATOM 3153 O O . TYR A 1 383 ? -70.569 19.568 51.378 1.00 75.50 383 TYR A O 1
ATOM 3161 N N . ALA A 1 384 ? -69.568 21.110 50.106 1.00 69.12 384 ALA A N 1
ATOM 3162 C CA . ALA A 1 384 ? -68.862 21.759 51.213 1.00 69.12 384 ALA A CA 1
ATOM 3163 C C . ALA A 1 384 ? -69.811 22.452 52.213 1.00 69.12 384 ALA A C 1
ATOM 3165 O O . ALA A 1 384 ? -69.557 22.463 53.418 1.00 69.12 384 ALA A O 1
ATOM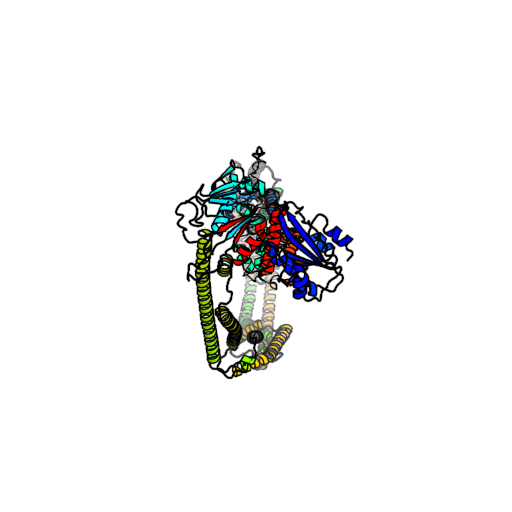 3166 N N . THR A 1 385 ? -70.940 22.985 51.738 1.00 71.94 385 THR A N 1
ATOM 3167 C CA . THR A 1 385 ? -71.969 23.591 52.598 1.00 71.94 385 THR A CA 1
ATOM 3168 C C . THR A 1 385 ? -72.769 22.567 53.413 1.00 71.94 385 THR A C 1
ATOM 3170 O O . THR A 1 385 ? -73.199 22.873 54.523 1.00 71.94 385 THR A O 1
ATOM 3173 N N . GLU A 1 386 ? -72.933 21.338 52.913 1.00 71.81 386 GLU A N 1
ATOM 3174 C CA . GLU A 1 386 ? -73.688 20.262 53.579 1.00 71.81 386 GLU A CA 1
ATOM 3175 C C . GLU A 1 386 ? -72.976 19.739 54.840 1.00 71.81 386 GLU A C 1
ATOM 3177 O O . GLU A 1 386 ? -73.607 19.453 55.857 1.00 71.81 386 GLU A O 1
ATOM 3182 N N . ILE A 1 387 ? -71.642 19.682 54.813 1.00 71.38 387 ILE A N 1
ATOM 3183 C CA . ILE A 1 387 ? -70.807 19.190 55.922 1.00 71.38 387 ILE A CA 1
ATOM 3184 C C . ILE A 1 387 ? -70.546 20.243 57.016 1.00 71.38 387 ILE A C 1
ATOM 3186 O O . ILE A 1 387 ? -69.716 20.015 57.895 1.00 71.38 387 ILE A O 1
ATOM 3190 N N . LYS A 1 388 ? -71.245 21.389 56.966 1.00 69.81 388 LYS A N 1
ATOM 3191 C CA . LYS A 1 388 ? -71.098 22.527 57.894 1.00 69.81 388 LYS A CA 1
ATOM 3192 C C . LYS A 1 388 ? -69.644 22.992 58.054 1.00 69.81 388 LYS A C 1
ATOM 3194 O O . LYS A 1 388 ? -69.175 23.241 59.166 1.00 69.81 388 LYS A O 1
ATOM 3199 N N . TRP A 1 389 ? -68.927 23.107 56.937 1.00 74.31 389 TRP A N 1
ATOM 3200 C CA . TRP A 1 389 ? -67.568 23.643 56.928 1.00 74.31 389 TRP A CA 1
ATOM 3201 C C . TRP A 1 389 ? -67.562 25.092 57.436 1.00 74.31 389 TRP A C 1
ATOM 3203 O O . TRP A 1 389 ? -68.262 25.945 56.893 1.00 74.31 389 TRP A O 1
ATOM 3213 N N . LYS A 1 390 ? -66.795 25.384 58.495 1.00 66.75 390 LYS A N 1
ATOM 3214 C CA . LYS A 1 390 ? -66.862 26.676 59.209 1.00 66.75 390 LYS A CA 1
ATOM 3215 C C . LYS A 1 390 ? -66.083 27.834 58.541 1.00 66.75 390 LYS A C 1
ATOM 3217 O O . LYS A 1 390 ? -66.080 28.935 59.087 1.00 66.75 390 LYS A O 1
ATOM 3222 N N . LYS A 1 391 ? -65.394 27.619 57.410 1.00 67.81 391 LYS A N 1
ATOM 3223 C CA . LYS A 1 391 ? -64.479 28.593 56.754 1.00 67.81 391 LYS A CA 1
ATOM 3224 C C . LYS A 1 391 ? -64.921 28.956 55.316 1.00 67.81 391 LYS A C 1
ATOM 3226 O O . LYS A 1 391 ? -65.733 28.246 54.734 1.00 67.81 391 LYS A O 1
ATOM 3231 N N . GLU A 1 392 ? -64.415 30.065 54.757 1.00 66.50 392 GLU A N 1
ATOM 3232 C CA . GLU A 1 392 ? -64.814 30.623 53.439 1.00 66.50 392 GLU A CA 1
ATOM 3233 C C . GLU A 1 392 ? -64.392 29.756 52.222 1.00 66.50 392 GLU A C 1
ATOM 3235 O O . GLU A 1 392 ? -63.368 29.078 52.276 1.00 66.50 392 GLU A O 1
ATOM 3240 N N . LEU A 1 393 ? -65.163 29.793 51.115 1.00 72.06 393 LEU A N 1
ATOM 3241 C CA . LEU A 1 393 ? -64.975 28.976 49.892 1.00 72.06 393 LEU A CA 1
ATOM 3242 C C . LEU A 1 393 ? -64.871 29.826 48.589 1.00 72.06 393 LEU A C 1
ATOM 3244 O O . LEU A 1 393 ? -65.474 30.903 48.539 1.00 72.06 393 LEU A O 1
ATOM 3248 N N . PRO A 1 394 ? -64.177 29.351 47.519 1.00 68.50 394 PRO A N 1
ATOM 3249 C CA . PRO A 1 394 ? -63.988 30.075 46.240 1.00 68.50 394 PRO A CA 1
ATOM 3250 C C . PRO A 1 394 ? -65.267 30.266 45.400 1.00 68.50 394 PRO A C 1
ATOM 3252 O O . PRO A 1 394 ? -66.193 29.457 45.495 1.00 68.50 394 PRO A O 1
ATOM 3255 N N . LYS A 1 395 ? -65.316 31.299 44.535 1.00 61.56 395 LYS A N 1
ATOM 3256 C CA . LYS A 1 395 ? -66.537 31.718 43.804 1.00 61.56 395 LYS A CA 1
ATOM 3257 C C . LYS A 1 395 ? -66.502 31.462 42.280 1.00 61.56 395 LYS A C 1
ATOM 3259 O O . LYS A 1 395 ? -67.574 31.303 41.697 1.00 61.56 395 LYS A O 1
ATOM 3264 N N . GLN A 1 396 ? -65.331 31.389 41.635 1.00 66.19 396 GLN A N 1
ATOM 3265 C CA . GLN A 1 396 ? -65.123 31.149 40.188 1.00 66.19 396 GLN A CA 1
ATOM 3266 C C . GLN A 1 396 ? -64.041 30.080 39.902 1.00 66.19 396 GLN A C 1
ATOM 3268 O O . GLN A 1 396 ? -63.288 29.699 40.791 1.00 66.19 396 GLN A O 1
ATOM 3273 N N . LEU A 1 397 ? -63.969 29.565 38.661 1.00 59.19 397 LEU A N 1
ATOM 3274 C CA . LEU A 1 397 ? -63.082 28.446 38.275 1.00 59.19 397 LEU A CA 1
ATOM 3275 C C . LEU A 1 397 ? -61.625 28.888 38.051 1.00 59.19 397 LEU A C 1
ATOM 3277 O O . LEU A 1 397 ? -60.704 28.082 38.188 1.00 59.19 397 LEU A O 1
ATOM 3281 N N . GLU A 1 398 ? -61.413 30.165 37.730 1.00 57.34 398 GLU A N 1
ATOM 3282 C CA . GLU A 1 398 ? -60.094 30.799 37.685 1.00 57.34 398 GLU A CA 1
ATOM 3283 C C . GLU A 1 398 ? -59.595 31.299 39.057 1.00 57.34 398 GLU A C 1
ATOM 3285 O O . GLU A 1 398 ? -58.436 31.712 39.147 1.00 57.34 398 GLU A O 1
ATOM 3290 N N . ASP A 1 399 ? -60.418 31.249 40.116 1.00 63.38 399 ASP A N 1
ATOM 3291 C CA . ASP A 1 399 ? -60.019 31.697 41.457 1.00 63.38 399 ASP A CA 1
ATOM 3292 C C . ASP A 1 399 ? -58.892 30.826 42.038 1.00 63.38 399 ASP A C 1
ATOM 3294 O O . ASP A 1 399 ? -58.720 29.649 41.708 1.00 63.38 399 ASP A O 1
ATOM 3298 N N . SER A 1 400 ? -58.117 31.403 42.959 1.00 60.06 400 SER A N 1
ATOM 3299 C CA . SER A 1 400 ? -57.102 30.653 43.697 1.00 60.06 400 SER A CA 1
ATOM 3300 C C . SER A 1 400 ? -57.756 29.657 44.659 1.00 60.06 400 SER A C 1
ATOM 3302 O O . SER A 1 400 ? -58.479 30.039 45.576 1.00 60.06 400 SER A O 1
ATOM 3304 N N . PHE A 1 401 ? -57.445 28.371 44.489 1.00 68.44 401 PHE A N 1
ATOM 3305 C CA . PHE A 1 401 ? -57.883 27.286 45.377 1.00 68.44 401 PHE A CA 1
ATOM 3306 C C . PHE A 1 401 ? -56.931 27.047 46.559 1.00 68.44 401 PHE A C 1
ATOM 3308 O O . PHE A 1 401 ? -57.139 26.114 47.334 1.00 68.44 401 PHE A O 1
ATOM 3315 N N . ALA A 1 402 ? -55.893 27.878 46.703 1.00 64.88 402 ALA A N 1
ATOM 3316 C CA . ALA A 1 402 ? -54.821 27.685 47.676 1.00 64.88 402 ALA A CA 1
ATOM 3317 C C . ALA A 1 402 ? -55.325 27.675 49.128 1.00 64.88 402 ALA A C 1
ATOM 3319 O O . ALA A 1 402 ? -54.873 26.855 49.925 1.00 64.88 402 ALA A O 1
ATOM 3320 N N . ASP A 1 403 ? -56.300 28.521 49.470 1.00 69.12 403 ASP A N 1
ATOM 3321 C CA . ASP A 1 403 ? -56.831 28.591 50.835 1.00 69.12 403 ASP A CA 1
ATOM 3322 C C . ASP A 1 403 ? -57.634 27.337 51.201 1.00 69.12 403 ASP A C 1
ATOM 3324 O O . ASP A 1 403 ? -57.482 26.802 52.300 1.00 69.12 403 ASP A O 1
ATOM 3328 N N . TYR A 1 404 ? -58.429 26.806 50.265 1.00 75.75 404 TYR A N 1
ATOM 3329 C CA . TYR A 1 404 ? -59.136 25.539 50.459 1.00 75.75 404 TYR A CA 1
ATOM 3330 C C . TYR A 1 404 ? -58.165 24.354 50.512 1.00 75.75 404 TYR A C 1
ATOM 3332 O O . TYR A 1 404 ? -58.289 23.528 51.412 1.00 75.75 404 TYR A O 1
ATOM 3340 N N . GLU A 1 405 ? -57.181 24.276 49.604 1.00 68.44 405 GLU A N 1
ATOM 3341 C CA . GLU A 1 405 ? -56.146 23.232 49.651 1.00 68.44 405 GLU A CA 1
ATOM 3342 C C . GLU A 1 405 ? -55.414 23.265 51.001 1.00 68.44 405 GLU A C 1
ATOM 3344 O O . GLU A 1 405 ? -55.242 22.218 51.614 1.00 68.44 405 GLU A O 1
ATOM 3349 N N . THR A 1 406 ? -55.066 24.449 51.515 1.00 74.81 406 THR A N 1
ATOM 3350 C CA . THR A 1 406 ? -54.362 24.604 52.800 1.00 74.81 406 THR A CA 1
ATOM 3351 C C . THR A 1 406 ? -55.232 24.170 53.982 1.00 74.81 406 THR A C 1
ATOM 3353 O O . THR A 1 406 ? -54.771 23.461 54.877 1.00 74.81 406 THR A O 1
ATOM 3356 N N . GLN A 1 407 ? -56.512 24.545 53.991 1.00 75.94 407 GLN A N 1
ATOM 3357 C CA . GLN A 1 407 ? -57.445 24.176 55.060 1.00 75.94 407 GLN A CA 1
ATOM 3358 C C . GLN A 1 407 ? -57.817 22.688 55.020 1.00 75.94 407 GLN A C 1
ATOM 3360 O O . GLN A 1 407 ? -57.833 22.024 56.058 1.00 75.94 407 GLN A O 1
ATOM 3365 N N . TYR A 1 408 ? -58.079 22.141 53.830 1.00 77.88 408 TYR A N 1
ATOM 3366 C CA . TYR A 1 408 ? -58.297 20.711 53.643 1.00 77.88 408 TYR A CA 1
ATOM 3367 C C . TYR A 1 408 ? -57.049 19.923 54.032 1.00 77.88 408 TYR A C 1
ATOM 3369 O O . TYR A 1 408 ? -57.168 18.924 54.731 1.00 77.88 408 TYR A O 1
ATOM 3377 N N . GLN A 1 409 ? -55.853 20.377 53.650 1.00 74.19 409 GLN A N 1
ATOM 3378 C CA . GLN A 1 409 ? -54.602 19.752 54.072 1.00 74.19 409 GLN A CA 1
ATOM 3379 C C . GLN A 1 409 ? -54.436 19.799 55.587 1.00 74.19 409 GLN A C 1
ATOM 3381 O O . GLN A 1 409 ? -54.025 18.796 56.152 1.00 74.19 409 GLN A O 1
ATOM 3386 N N . ALA A 1 410 ? -54.794 20.891 56.266 1.00 77.31 410 ALA A N 1
ATOM 3387 C CA . ALA A 1 410 ? -54.732 20.956 57.725 1.00 77.31 410 ALA A CA 1
ATOM 3388 C C . ALA A 1 410 ? -55.674 19.930 58.382 1.00 77.31 410 ALA A C 1
ATOM 3390 O O . ALA A 1 410 ? -55.245 19.143 59.224 1.00 77.31 410 ALA A O 1
ATOM 3391 N N . VAL A 1 411 ? -56.938 19.867 57.953 1.00 75.12 411 VAL A N 1
ATOM 3392 C CA . VAL A 1 411 ? -57.937 18.943 58.521 1.00 75.12 411 VAL A CA 1
ATOM 3393 C C . VAL A 1 411 ? -57.659 17.492 58.129 1.00 75.12 411 VAL A C 1
ATOM 3395 O O . VAL A 1 411 ? -57.671 16.612 58.983 1.00 75.12 411 VAL A O 1
ATOM 3398 N N . SER A 1 412 ? -57.350 17.228 56.861 1.00 72.12 412 SER A N 1
ATOM 3399 C CA . SER A 1 412 ? -56.943 15.909 56.372 1.00 72.12 412 SER A CA 1
ATOM 3400 C C . SER A 1 412 ? -55.631 15.467 57.016 1.00 72.12 412 SER A C 1
ATOM 3402 O O . SER A 1 412 ? -55.500 14.298 57.339 1.00 72.12 412 SER A O 1
ATOM 3404 N N . SER A 1 413 ? -54.683 16.368 57.292 1.00 76.44 413 SER A N 1
ATOM 3405 C CA . SER A 1 413 ? -53.460 16.056 58.046 1.00 76.44 413 SER A CA 1
ATOM 3406 C C . SER A 1 413 ? -53.777 15.658 59.482 1.00 76.44 413 SER A C 1
ATOM 3408 O O . SER A 1 413 ? -53.230 14.673 59.968 1.00 76.44 413 SER A O 1
ATOM 3410 N N . LEU A 1 414 ? -54.701 16.346 60.153 1.00 76.88 414 LEU A N 1
ATOM 3411 C CA . LEU A 1 414 ? -55.120 15.993 61.511 1.00 76.88 414 LEU A CA 1
ATOM 3412 C C . LEU A 1 414 ? -55.902 14.670 61.552 1.00 76.88 414 LEU A C 1
ATOM 3414 O O . LEU A 1 414 ? -55.628 13.824 62.402 1.00 76.88 414 LEU A O 1
ATOM 3418 N N . ILE A 1 415 ? -56.824 14.453 60.611 1.00 74.25 415 ILE A N 1
ATOM 3419 C CA . ILE A 1 415 ? -57.592 13.206 60.481 1.00 74.25 415 ILE A CA 1
ATOM 3420 C C . ILE A 1 415 ? -56.681 12.050 60.074 1.00 74.25 415 ILE A C 1
ATOM 3422 O O . ILE A 1 415 ? -56.786 10.975 60.648 1.00 74.25 415 ILE A O 1
ATOM 3426 N N . ASN A 1 416 ? -55.748 12.257 59.145 1.00 74.00 416 ASN A N 1
ATOM 3427 C CA . ASN A 1 416 ? -54.735 11.264 58.807 1.00 74.00 416 ASN A CA 1
ATOM 3428 C C . ASN A 1 416 ? -53.818 11.011 59.995 1.00 74.00 416 ASN A C 1
ATOM 3430 O O . ASN A 1 416 ? -53.530 9.859 60.269 1.00 74.00 416 ASN A O 1
ATOM 3434 N N . SER A 1 417 ? -53.408 12.034 60.744 1.00 78.25 417 SER A N 1
ATOM 3435 C CA . SER A 1 417 ? -52.617 11.847 61.965 1.00 78.25 417 SER A CA 1
ATOM 3436 C C . SER A 1 417 ? -53.380 10.988 62.973 1.00 78.25 417 SER A C 1
ATOM 3438 O O . SER A 1 417 ? -52.801 10.073 63.547 1.00 78.25 417 SER A O 1
ATOM 3440 N N . LEU A 1 418 ? -54.693 11.187 63.122 1.00 72.12 418 LEU A N 1
ATOM 3441 C CA . LEU A 1 418 ? -55.545 10.310 63.926 1.00 72.12 418 LEU A CA 1
ATOM 3442 C C . LEU A 1 418 ? -55.701 8.907 63.334 1.00 72.12 418 LEU A C 1
ATOM 3444 O O . LEU A 1 418 ? -55.496 7.935 64.045 1.00 72.12 418 LEU A O 1
ATOM 3448 N N . ASN A 1 419 ? -56.018 8.759 62.052 1.00 71.88 419 ASN A N 1
ATOM 3449 C CA . ASN A 1 419 ? -56.176 7.457 61.405 1.00 71.88 419 ASN A CA 1
ATOM 3450 C C . ASN A 1 419 ? -54.867 6.654 61.414 1.00 71.88 419 ASN A C 1
ATOM 3452 O O . ASN A 1 419 ? -54.893 5.449 61.648 1.00 71.88 419 ASN A O 1
ATOM 3456 N N . GLN A 1 420 ? -53.720 7.315 61.263 1.00 68.31 420 GLN A N 1
ATOM 3457 C CA . GLN A 1 420 ? -52.394 6.720 61.435 1.00 68.31 420 GLN A CA 1
ATOM 3458 C C . GLN A 1 420 ? -52.192 6.226 62.868 1.00 68.31 420 GLN A C 1
ATOM 3460 O O . GLN A 1 420 ? -51.728 5.110 63.082 1.00 68.31 420 GLN A O 1
ATOM 3465 N N . LEU A 1 421 ? -52.629 7.001 63.861 1.00 69.75 421 LEU A N 1
ATOM 3466 C CA . LEU A 1 421 ? -52.629 6.546 65.251 1.00 69.75 421 LEU A CA 1
ATOM 3467 C C . LEU A 1 421 ? -53.565 5.345 65.475 1.00 69.75 421 LEU A C 1
ATOM 3469 O O . LEU A 1 421 ? -53.233 4.434 66.238 1.00 69.75 421 LEU A O 1
ATOM 3473 N N . LEU A 1 422 ? -54.715 5.305 64.796 1.00 62.66 422 LEU A N 1
ATOM 3474 C CA . LEU A 1 422 ? -55.697 4.221 64.898 1.00 62.66 422 LEU A CA 1
ATOM 3475 C C . LEU A 1 422 ? -55.210 2.898 64.313 1.00 62.66 422 LEU A C 1
ATOM 3477 O O . LEU A 1 422 ? -55.612 1.848 64.817 1.00 62.66 422 LEU A O 1
ATOM 3481 N N . ILE A 1 423 ? -54.334 2.925 63.308 1.00 63.00 423 ILE A N 1
ATOM 3482 C CA . ILE A 1 423 ? -53.693 1.714 62.774 1.00 63.00 423 ILE A CA 1
ATOM 3483 C C . ILE A 1 423 ? -52.924 0.991 63.890 1.00 63.00 423 ILE A C 1
ATOM 3485 O O . ILE A 1 423 ? -53.020 -0.231 64.023 1.00 63.00 423 ILE A O 1
ATOM 3489 N N . THR A 1 424 ? -52.229 1.748 64.739 1.00 59.00 424 THR A N 1
ATOM 3490 C CA . THR A 1 424 ? -51.341 1.212 65.782 1.00 59.00 424 THR A CA 1
ATOM 3491 C C . THR A 1 424 ? -52.072 0.884 67.085 1.00 59.00 424 THR A C 1
ATOM 3493 O O . THR A 1 424 ? -51.738 -0.075 67.788 1.00 59.00 424 THR A O 1
ATOM 3496 N N . ILE A 1 425 ? -53.073 1.683 67.448 1.00 64.38 425 ILE A N 1
ATOM 3497 C CA . ILE A 1 425 ? -53.689 1.612 68.777 1.00 64.38 425 ILE A CA 1
ATOM 3498 C C . ILE A 1 425 ? -55.116 1.036 68.727 1.00 64.38 425 ILE A C 1
ATOM 3500 O O . ILE A 1 425 ? -55.586 0.529 69.734 1.00 64.38 425 ILE A O 1
ATOM 3504 N N . LYS A 1 426 ? -55.782 0.995 67.562 1.00 62.12 426 LYS A N 1
ATOM 3505 C CA . LYS A 1 426 ? -57.135 0.426 67.338 1.00 62.12 426 LYS A CA 1
ATOM 3506 C C . LYS A 1 426 ? -58.264 1.004 68.212 1.00 62.12 426 LYS A C 1
ATOM 3508 O O . LYS A 1 426 ? -59.372 0.471 68.209 1.00 62.12 426 LYS A O 1
ATOM 3513 N N . LEU A 1 427 ? -58.023 2.105 68.920 1.00 71.56 427 LEU A N 1
ATOM 3514 C CA . LEU A 1 427 ? -58.984 2.740 69.826 1.00 71.56 427 LEU A CA 1
ATOM 3515 C C . LEU A 1 427 ? -59.540 4.015 69.197 1.00 71.56 427 LEU A C 1
ATOM 3517 O O . LEU A 1 427 ? -58.834 5.010 69.094 1.00 71.56 427 LEU A O 1
ATOM 3521 N N . ARG A 1 428 ? -60.807 3.978 68.779 1.00 66.12 428 ARG A N 1
ATOM 3522 C CA . ARG A 1 428 ? -61.415 4.991 67.894 1.00 66.12 428 ARG A CA 1
ATOM 3523 C C . ARG A 1 428 ? -62.044 6.191 68.592 1.00 66.12 428 ARG A C 1
ATOM 3525 O O . ARG A 1 428 ? -62.556 7.081 67.926 1.00 66.12 428 ARG A O 1
ATOM 3532 N N . ASN A 1 429 ? -61.979 6.226 69.919 1.00 71.81 429 ASN A N 1
ATOM 3533 C CA . ASN A 1 429 ? -62.503 7.319 70.724 1.00 71.81 429 ASN A CA 1
ATOM 3534 C C . ASN A 1 429 ? -61.524 7.722 71.835 1.00 71.81 429 ASN A C 1
ATOM 3536 O O . ASN A 1 429 ? -60.655 6.955 72.261 1.00 71.81 429 ASN A O 1
ATOM 3540 N N . SER A 1 430 ? -61.684 8.956 72.309 1.00 66.12 430 SER A N 1
ATOM 3541 C CA . SER A 1 430 ? -60.765 9.610 73.249 1.00 66.12 430 SER A CA 1
ATOM 3542 C C . SER A 1 430 ? -60.707 8.945 74.638 1.00 66.12 430 SER A C 1
ATOM 3544 O O . SER A 1 430 ? -59.683 9.003 75.320 1.00 66.12 430 SER A O 1
ATOM 3546 N N . THR A 1 431 ? -61.776 8.273 75.073 1.00 66.75 431 THR A N 1
ATOM 3547 C CA . THR A 1 431 ? -61.856 7.609 76.386 1.00 66.75 431 THR A CA 1
ATOM 3548 C C . THR A 1 431 ? -61.054 6.314 76.448 1.00 66.75 431 THR A C 1
ATOM 3550 O O . THR A 1 431 ? -60.375 6.077 77.447 1.00 66.75 431 THR A O 1
ATOM 3553 N N . ALA A 1 432 ? -61.067 5.498 75.394 1.00 70.00 432 ALA A N 1
ATOM 3554 C CA . ALA A 1 432 ? -60.330 4.240 75.389 1.00 70.00 432 ALA A CA 1
ATOM 3555 C C . ALA A 1 432 ? -58.803 4.447 75.328 1.00 70.00 432 ALA A C 1
ATOM 3557 O O . ALA A 1 432 ? -58.063 3.737 76.011 1.00 70.00 432 ALA A O 1
ATOM 3558 N N . LEU A 1 433 ? -58.327 5.470 74.601 1.00 69.06 433 LEU A N 1
ATOM 3559 C CA . LEU A 1 433 ? -56.896 5.813 74.488 1.00 69.06 433 LEU A CA 1
ATOM 3560 C C . LEU A 1 433 ? -56.218 6.045 75.853 1.00 69.06 433 LEU A C 1
ATOM 3562 O O . LEU A 1 433 ? -55.047 5.720 76.034 1.00 69.06 433 LEU A O 1
ATOM 3566 N N . LYS A 1 434 ? -56.948 6.560 76.848 1.00 70.44 434 LYS A N 1
ATOM 3567 C CA . LYS A 1 434 ? -56.395 6.856 78.181 1.00 70.44 434 LYS A CA 1
ATOM 3568 C C . LYS A 1 434 ? -56.120 5.610 79.033 1.00 70.44 434 LYS A C 1
ATOM 3570 O O . LYS A 1 434 ? -55.247 5.661 79.893 1.00 70.44 434 LYS A O 1
ATOM 3575 N N . ALA A 1 435 ? -56.839 4.506 78.820 1.00 71.38 435 ALA A N 1
ATOM 3576 C CA . ALA A 1 435 ? -56.700 3.290 79.628 1.00 71.38 435 ALA A CA 1
ATOM 3577 C C . ALA A 1 435 ? -55.503 2.416 79.203 1.00 71.38 435 ALA A C 1
ATOM 3579 O O . ALA A 1 435 ? -54.856 1.805 80.052 1.00 71.38 435 ALA A O 1
ATOM 3580 N N . GLU A 1 436 ? -55.189 2.385 77.906 1.00 75.38 436 GLU A N 1
ATOM 3581 C CA . GLU A 1 436 ? -54.086 1.592 77.337 1.00 75.38 436 GLU A CA 1
ATOM 3582 C C . GLU A 1 436 ? -52.704 2.155 77.704 1.00 75.38 436 GLU A C 1
ATOM 3584 O O . GLU A 1 436 ? -51.760 1.406 77.956 1.00 75.38 436 GLU A O 1
ATOM 3589 N N . LEU A 1 437 ? -52.603 3.483 77.826 1.00 77.12 437 LEU A N 1
ATOM 3590 C CA . LEU A 1 437 ? -51.367 4.190 78.168 1.00 77.12 437 LEU A CA 1
ATOM 3591 C C . LEU A 1 437 ? -50.743 3.695 79.483 1.00 77.12 437 LEU A C 1
ATOM 3593 O O . LEU A 1 437 ? -49.533 3.511 79.557 1.00 77.12 437 LEU A O 1
ATOM 3597 N N . LYS A 1 438 ? -51.570 3.396 80.492 1.00 74.69 438 LYS A N 1
ATOM 3598 C CA . LYS A 1 438 ? -51.106 2.977 81.822 1.00 74.69 438 LYS A CA 1
ATOM 3599 C C . LYS A 1 438 ? -50.437 1.591 81.833 1.00 74.69 438 LYS A C 1
ATOM 3601 O O . LYS A 1 438 ? -49.528 1.365 82.618 1.00 74.69 438 LYS A O 1
ATOM 3606 N N . LYS A 1 439 ? -50.863 0.658 80.972 1.00 76.69 439 LYS A N 1
ATOM 3607 C CA . LYS A 1 439 ? -50.327 -0.721 80.943 1.00 76.69 439 LYS A CA 1
ATOM 3608 C C . LYS A 1 439 ? -48.941 -0.813 80.300 1.00 76.69 439 LYS A C 1
ATOM 3610 O O . LYS A 1 439 ? -48.121 -1.629 80.707 1.00 76.69 439 LYS A O 1
ATOM 3615 N N . ILE A 1 440 ? -48.682 0.017 79.290 1.00 77.25 440 ILE A N 1
ATOM 3616 C CA . ILE A 1 440 ? -47.425 0.002 78.526 1.00 77.25 440 ILE A CA 1
ATOM 3617 C C . ILE A 1 440 ? -46.263 0.575 79.357 1.00 77.25 440 ILE A C 1
ATOM 3619 O O . ILE A 1 440 ? -45.132 0.099 79.249 1.00 77.25 440 ILE A O 1
ATOM 3623 N N . GLU A 1 441 ? -46.540 1.543 80.234 1.00 76.94 441 GLU A N 1
ATOM 3624 C CA . GLU A 1 441 ? -45.535 2.161 81.111 1.00 76.94 441 GLU A CA 1
ATOM 3625 C C . GLU A 1 441 ? -44.898 1.154 82.093 1.00 76.94 441 GLU A C 1
ATOM 3627 O O . GLU A 1 441 ? -43.685 1.184 82.303 1.00 76.94 441 GLU A O 1
ATOM 3632 N N . GLU A 1 442 ? -45.671 0.210 82.641 1.00 77.06 442 GLU A N 1
ATOM 3633 C CA . GLU A 1 442 ? -45.178 -0.790 83.605 1.00 77.06 442 GLU A CA 1
ATOM 3634 C C . GLU A 1 442 ? -44.268 -1.857 82.950 1.00 77.06 442 GLU A C 1
ATOM 3636 O O . GLU A 1 442 ? -43.252 -2.256 83.525 1.00 77.06 442 GLU A O 1
ATOM 3641 N N . ALA A 1 443 ? -44.564 -2.277 81.714 1.00 76.56 443 ALA A N 1
ATOM 3642 C CA . ALA A 1 443 ? -43.788 -3.291 80.981 1.00 76.56 443 ALA A CA 1
ATOM 3643 C C . ALA A 1 443 ? -42.426 -2.789 80.464 1.00 76.56 443 ALA A C 1
ATOM 3645 O O . ALA A 1 443 ? -41.473 -3.568 80.321 1.00 76.56 443 ALA A O 1
ATOM 3646 N N . LEU A 1 444 ? -42.318 -1.483 80.203 1.00 79.88 444 LEU A N 1
ATOM 3647 C CA . LEU A 1 444 ? -41.093 -0.830 79.738 1.00 79.88 444 LEU A CA 1
ATOM 3648 C C . LEU A 1 444 ? -39.950 -0.940 80.757 1.00 79.88 444 LEU A C 1
ATOM 3650 O O . LEU A 1 444 ? -38.799 -1.179 80.389 1.00 79.88 444 LEU A O 1
ATOM 3654 N N . VAL A 1 445 ? -40.264 -0.789 82.044 1.00 78.31 445 VAL A N 1
ATOM 3655 C CA . VAL A 1 445 ? -39.267 -0.754 83.123 1.00 78.31 445 VAL A CA 1
ATOM 3656 C C . VAL A 1 445 ? -38.594 -2.117 83.317 1.00 78.31 445 VAL A C 1
ATOM 3658 O O . VAL A 1 445 ? -37.371 -2.193 83.426 1.00 78.31 445 VAL A O 1
ATOM 3661 N N . ALA A 1 446 ? -39.364 -3.208 83.315 1.00 75.12 446 ALA A N 1
ATOM 3662 C CA . ALA A 1 446 ? -38.834 -4.557 83.528 1.00 75.12 446 ALA A CA 1
ATOM 3663 C C . ALA A 1 446 ? -37.922 -5.031 82.380 1.00 75.12 446 ALA A C 1
ATOM 3665 O O . ALA A 1 446 ? -36.908 -5.688 82.615 1.00 75.12 446 ALA A O 1
ATOM 3666 N N . SER A 1 447 ? -38.252 -4.662 81.141 1.00 76.44 447 SER A N 1
ATOM 3667 C CA . SER A 1 447 ? -37.527 -5.103 79.943 1.00 76.44 447 SER A CA 1
ATOM 3668 C C . SER A 1 447 ? -36.180 -4.380 79.751 1.00 76.44 447 SER A C 1
ATOM 3670 O O . SER A 1 447 ? -35.225 -4.991 79.264 1.00 76.44 447 SER A O 1
ATOM 3672 N N . LYS A 1 448 ? -36.048 -3.125 80.217 1.00 78.75 448 LYS A N 1
ATOM 3673 C CA . LYS A 1 448 ? -34.781 -2.356 80.219 1.00 78.75 448 LYS A CA 1
ATOM 3674 C C . LYS A 1 448 ? -33.666 -3.034 81.017 1.00 78.75 448 LYS A C 1
ATOM 3676 O O . LYS A 1 448 ? -32.552 -3.184 80.525 1.00 78.75 448 LYS A O 1
ATOM 3681 N N . LYS A 1 449 ? -33.989 -3.546 82.206 1.00 80.25 449 LYS A N 1
ATOM 3682 C CA . LYS A 1 449 ? -33.030 -4.219 83.099 1.00 80.25 449 LYS A CA 1
ATOM 3683 C C . LYS A 1 449 ? -32.359 -5.446 82.458 1.00 80.25 449 LYS A C 1
ATOM 3685 O O . LYS A 1 449 ? -31.176 -5.701 82.675 1.00 80.25 449 LYS A O 1
ATOM 3690 N N . ASN A 1 450 ? -33.102 -6.205 81.648 1.00 79.25 450 ASN A N 1
ATOM 3691 C CA . ASN A 1 450 ? -32.561 -7.369 80.938 1.00 79.25 450 ASN A CA 1
ATOM 3692 C C . ASN A 1 450 ? -31.627 -6.962 79.784 1.00 79.25 450 ASN A C 1
ATOM 3694 O O . ASN A 1 450 ? -30.642 -7.652 79.529 1.00 79.25 450 ASN A O 1
ATOM 3698 N N . LYS A 1 451 ? -31.904 -5.835 79.114 1.00 78.56 451 LYS A N 1
ATOM 3699 C CA . LYS A 1 451 ? -31.088 -5.312 78.007 1.00 78.56 451 LYS A CA 1
ATOM 3700 C C . LYS A 1 451 ? -29.713 -4.820 78.472 1.00 78.56 451 LYS A C 1
ATOM 3702 O O . LYS A 1 451 ? -28.711 -5.173 77.857 1.00 78.56 451 LYS A O 1
ATOM 3707 N N . GLU A 1 452 ? -29.649 -4.113 79.599 1.00 80.25 452 GLU A N 1
ATOM 3708 C CA . GLU A 1 452 ? -28.382 -3.653 80.199 1.00 80.25 452 GLU A CA 1
ATOM 3709 C C . GLU A 1 452 ? -27.431 -4.822 80.524 1.00 80.25 452 GLU A C 1
ATOM 3711 O O . GLU A 1 452 ? -26.223 -4.743 80.310 1.00 80.25 452 GLU A O 1
ATOM 3716 N N . SER A 1 453 ? -27.979 -5.956 80.975 1.00 80.19 453 SER A N 1
ATOM 3717 C CA . SER A 1 453 ? -27.192 -7.165 81.263 1.00 80.19 453 SER A CA 1
ATOM 3718 C C . SER A 1 453 ? -26.631 -7.827 79.992 1.00 80.19 453 SER A C 1
ATOM 3720 O O . SER A 1 453 ? -25.565 -8.439 80.031 1.00 80.19 453 SER A O 1
ATOM 3722 N N . ILE A 1 454 ? -27.322 -7.701 78.852 1.00 80.69 454 ILE A N 1
ATOM 3723 C CA . ILE A 1 454 ? -26.863 -8.219 77.552 1.00 80.69 454 ILE A CA 1
ATOM 3724 C C . ILE A 1 454 ? -25.730 -7.363 76.978 1.00 80.69 454 ILE A C 1
ATOM 3726 O O . ILE A 1 454 ? -24.779 -7.915 76.422 1.00 80.69 454 ILE A O 1
ATOM 3730 N N . GLU A 1 455 ? -25.801 -6.036 77.112 1.00 78.81 455 GLU A N 1
ATOM 3731 C CA . GLU A 1 455 ? -24.753 -5.126 76.623 1.00 78.81 455 GLU A CA 1
ATOM 3732 C C . GLU A 1 455 ? -23.405 -5.389 77.306 1.00 78.81 455 GLU A C 1
ATOM 3734 O O . GLU A 1 455 ? -22.391 -5.529 76.623 1.00 78.81 455 GLU A O 1
ATOM 3739 N N . GLN A 1 456 ? -23.404 -5.617 78.622 1.00 80.94 456 GLN A N 1
ATOM 3740 C CA . GLN A 1 456 ? -22.192 -5.973 79.371 1.00 80.94 456 GLN A CA 1
ATOM 3741 C C . GLN A 1 456 ? -21.530 -7.267 78.861 1.00 80.94 456 GLN A C 1
ATOM 3743 O O . GLN A 1 456 ? -20.304 -7.350 78.752 1.00 80.94 456 GLN A O 1
ATOM 3748 N N . ILE A 1 457 ? -22.332 -8.278 78.505 1.00 80.88 457 ILE A N 1
ATOM 3749 C CA . ILE A 1 457 ? -21.825 -9.541 77.947 1.00 80.88 457 ILE A CA 1
ATOM 3750 C C . ILE A 1 457 ? -21.251 -9.310 76.541 1.00 80.88 457 ILE A C 1
ATOM 3752 O O . ILE A 1 457 ? -20.148 -9.781 76.249 1.00 80.88 457 ILE A O 1
ATOM 3756 N N . LYS A 1 458 ? -21.945 -8.542 75.687 1.00 78.81 458 LYS A N 1
ATOM 3757 C CA . LYS A 1 458 ? -21.482 -8.216 74.327 1.00 78.81 458 LYS A CA 1
ATOM 3758 C C . LYS A 1 458 ? -20.154 -7.455 74.342 1.00 78.81 458 LYS A C 1
ATOM 3760 O O . LYS A 1 458 ? -19.241 -7.844 73.611 1.00 78.81 458 LYS A O 1
ATOM 3765 N N . ASP A 1 459 ? -19.994 -6.464 75.213 1.00 79.62 459 ASP A N 1
ATOM 3766 C CA . ASP A 1 459 ? -18.752 -5.688 75.315 1.00 79.62 459 ASP A CA 1
ATOM 3767 C C . ASP A 1 459 ? -17.553 -6.545 75.741 1.00 79.62 459 ASP A C 1
ATOM 3769 O O . ASP A 1 459 ? -16.480 -6.452 75.139 1.00 79.62 459 ASP A O 1
ATOM 3773 N N . SER A 1 460 ? -17.741 -7.465 76.693 1.00 77.69 460 SER A N 1
ATOM 3774 C CA . SER A 1 460 ? -16.682 -8.394 77.123 1.00 77.69 460 SER A CA 1
ATOM 3775 C C . SER A 1 460 ? -16.238 -9.388 76.031 1.00 77.69 460 SER A C 1
ATOM 3777 O O . SER A 1 460 ? -15.114 -9.890 76.063 1.00 77.69 460 SER A O 1
ATOM 3779 N N . SER A 1 461 ? -17.097 -9.654 75.038 1.00 80.75 461 SER A N 1
ATOM 3780 C CA . SER A 1 461 ? -16.824 -10.570 73.917 1.00 80.75 461 SER A CA 1
ATOM 3781 C C . SER A 1 461 ? -16.185 -9.894 72.692 1.00 80.75 461 SER A C 1
ATOM 3783 O O . SER A 1 461 ? -15.617 -10.567 71.830 1.00 80.75 461 SER A O 1
ATOM 3785 N N . LYS A 1 462 ? -16.225 -8.557 72.613 1.00 81.50 462 LYS A N 1
ATOM 3786 C CA . LYS A 1 462 ? -15.818 -7.778 71.431 1.00 81.50 462 LYS A CA 1
ATOM 3787 C C . LYS A 1 462 ? -14.328 -7.902 71.101 1.00 81.50 462 LYS A C 1
ATOM 3789 O O . LYS A 1 462 ? -13.966 -8.045 69.933 1.00 81.50 462 LYS A O 1
ATOM 3794 N N . SER A 1 463 ? -13.462 -7.887 72.117 1.00 79.00 463 SER A N 1
ATOM 3795 C CA . SER A 1 463 ? -12.014 -8.073 71.941 1.00 79.00 463 SER A CA 1
ATOM 3796 C C . SER A 1 463 ? -11.688 -9.465 71.387 1.00 79.00 463 SER A C 1
ATOM 3798 O O . SER A 1 463 ? -10.895 -9.583 70.454 1.00 79.00 463 SER A O 1
ATOM 3800 N N . LYS A 1 464 ? -12.382 -10.500 71.870 1.00 82.31 464 LYS A N 1
ATOM 3801 C CA . LYS A 1 464 ? -12.223 -11.893 71.424 1.00 82.31 464 LYS A CA 1
ATOM 3802 C C . LYS A 1 464 ? -12.630 -12.086 69.961 1.00 82.31 464 LYS A C 1
ATOM 3804 O O . LYS A 1 464 ? -11.889 -12.697 69.198 1.00 82.31 464 LYS A O 1
ATOM 3809 N N . ILE A 1 465 ? -13.744 -11.480 69.538 1.00 82.38 465 ILE A N 1
ATOM 3810 C CA . ILE A 1 465 ? -14.194 -11.483 68.131 1.00 82.38 465 ILE A CA 1
ATOM 3811 C C . ILE A 1 465 ? -13.176 -10.776 67.227 1.00 82.38 465 ILE A C 1
ATOM 3813 O O . ILE A 1 465 ? -12.849 -11.270 66.151 1.00 82.38 465 ILE A O 1
ATOM 3817 N N . SER A 1 466 ? -12.641 -9.631 67.664 1.00 81.88 466 SER A N 1
ATOM 3818 C CA . SER A 1 466 ? -11.643 -8.895 66.879 1.00 81.88 466 SER A CA 1
ATOM 3819 C C . SER A 1 466 ? -10.352 -9.693 66.671 1.00 81.88 466 SER A C 1
ATOM 3821 O O . SER A 1 466 ? -9.773 -9.654 65.588 1.00 81.88 466 SER A O 1
ATOM 3823 N N . GLN A 1 467 ? -9.937 -10.463 67.679 1.00 82.31 467 GLN A N 1
ATOM 3824 C CA . GLN A 1 467 ? -8.762 -11.324 67.604 1.00 82.31 467 GLN A CA 1
ATOM 3825 C C . GLN A 1 467 ? -9.005 -12.554 66.718 1.00 82.31 467 GLN A C 1
ATOM 3827 O O . GLN A 1 467 ? -8.154 -12.891 65.904 1.00 82.31 467 GLN A O 1
ATOM 3832 N N . HIS A 1 468 ? -10.191 -13.163 66.793 1.00 84.62 468 HIS A N 1
ATOM 3833 C CA . HIS A 1 468 ? -10.597 -14.246 65.894 1.00 84.62 468 HIS A CA 1
ATOM 3834 C C . HIS A 1 468 ? -10.630 -13.800 64.420 1.00 84.62 468 HIS A C 1
ATOM 3836 O O . HIS A 1 468 ? -10.171 -14.520 63.536 1.00 84.62 468 HIS A O 1
ATOM 3842 N N . ASN A 1 469 ? -11.115 -12.585 64.143 1.00 82.56 469 ASN A N 1
ATOM 3843 C CA . ASN A 1 469 ? -11.128 -12.044 62.782 1.00 82.56 469 ASN A CA 1
ATOM 3844 C C . ASN A 1 469 ? -9.717 -11.791 62.242 1.00 82.56 469 ASN A C 1
ATOM 3846 O O . ASN A 1 469 ? -9.446 -12.166 61.107 1.00 82.56 469 ASN A O 1
ATOM 3850 N N . ARG A 1 470 ? -8.808 -11.246 63.065 1.00 82.81 470 ARG A N 1
ATOM 3851 C CA . ARG A 1 470 ? -7.389 -11.104 62.693 1.00 82.81 470 ARG A CA 1
ATOM 3852 C C . ARG A 1 470 ? -6.757 -12.453 62.358 1.00 82.81 470 ARG A C 1
ATOM 3854 O O . ARG A 1 470 ? -6.175 -12.584 61.293 1.00 82.81 470 ARG A O 1
ATOM 3861 N N . ASN A 1 471 ? -6.978 -13.472 63.191 1.00 83.75 471 ASN A N 1
ATOM 3862 C CA . ASN A 1 471 ? -6.501 -14.831 62.921 1.00 83.75 471 ASN A CA 1
ATOM 3863 C C . ASN A 1 471 ? -7.022 -15.375 61.575 1.00 83.75 471 ASN A C 1
ATOM 3865 O O . ASN A 1 471 ? -6.291 -16.051 60.858 1.00 83.75 471 ASN A O 1
ATOM 3869 N N . ASN A 1 472 ? -8.273 -15.082 61.206 1.00 82.44 472 ASN A N 1
ATOM 3870 C CA . ASN A 1 472 ? -8.827 -15.501 59.916 1.00 82.44 472 ASN A CA 1
ATOM 3871 C C . ASN A 1 472 ? -8.268 -14.709 58.729 1.00 82.44 472 ASN A C 1
ATOM 3873 O O . ASN A 1 472 ? -8.095 -15.282 57.656 1.00 82.44 472 ASN A O 1
ATOM 3877 N N . ASP A 1 473 ? -8.001 -13.416 58.893 1.00 81.62 473 ASP A N 1
ATOM 3878 C CA . ASP A 1 473 ? -7.380 -12.605 57.844 1.00 81.62 473 ASP A CA 1
ATOM 3879 C C . ASP A 1 473 ? -5.914 -13.014 57.624 1.00 81.62 473 ASP A C 1
ATOM 3881 O O . ASP A 1 473 ? -5.498 -13.185 56.478 1.00 81.62 473 ASP A O 1
ATOM 3885 N N . ASP A 1 474 ? -5.181 -13.320 58.696 1.00 82.25 474 ASP A N 1
ATOM 3886 C CA . ASP A 1 474 ? -3.835 -13.896 58.623 1.00 82.25 474 ASP A CA 1
ATOM 3887 C C . ASP A 1 474 ? -3.850 -15.263 57.912 1.00 82.25 474 ASP A C 1
ATOM 3889 O O . ASP A 1 474 ? -3.016 -15.530 57.048 1.00 82.25 474 ASP A O 1
ATOM 3893 N N . LEU A 1 475 ? -4.840 -16.124 58.188 1.00 82.06 475 LEU A N 1
ATOM 3894 C CA . LEU A 1 475 ? -4.994 -17.404 57.482 1.00 82.06 475 LEU A CA 1
ATOM 3895 C C . LEU A 1 475 ? -5.304 -17.230 55.989 1.00 82.06 475 LEU A C 1
ATOM 3897 O O . LEU A 1 475 ? -4.767 -17.984 55.180 1.00 82.06 475 LEU A O 1
ATOM 3901 N N . LYS A 1 476 ? -6.106 -16.233 55.595 1.00 82.94 476 LYS A N 1
ATOM 3902 C CA . LYS A 1 476 ? -6.375 -15.942 54.172 1.00 82.94 476 LYS A CA 1
ATOM 3903 C C . LYS A 1 476 ? -5.124 -15.507 53.415 1.00 82.94 476 LYS A C 1
ATOM 3905 O O . LYS A 1 476 ? -5.015 -15.806 52.231 1.00 82.94 476 LYS A O 1
ATOM 3910 N N . LEU A 1 477 ? -4.207 -14.802 54.079 1.00 80.81 477 LEU A N 1
ATOM 3911 C CA . LEU A 1 477 ? -2.921 -14.422 53.495 1.00 80.81 477 LEU A CA 1
ATOM 3912 C C . LEU A 1 477 ? -1.974 -15.623 53.394 1.00 80.81 477 LEU A C 1
ATOM 3914 O O . LEU A 1 477 ? -1.217 -15.727 52.430 1.00 80.81 477 LEU A O 1
ATOM 3918 N N . LEU A 1 478 ? -2.021 -16.535 54.371 1.00 80.00 478 LEU A N 1
ATOM 3919 C CA . LEU A 1 478 ? -1.061 -17.631 54.463 1.00 80.00 478 LEU A CA 1
ATOM 3920 C C . LEU A 1 478 ? -1.461 -18.899 53.671 1.00 80.00 478 LEU A C 1
ATOM 3922 O O . LEU A 1 478 ? -0.625 -19.593 53.098 1.00 80.00 478 LEU A O 1
ATOM 3926 N N . GLU A 1 479 ? -2.745 -19.242 53.589 1.00 80.94 479 GLU A N 1
ATOM 3927 C CA . GLU A 1 479 ? -3.183 -20.485 52.932 1.00 80.94 479 GLU A CA 1
ATOM 3928 C C . GLU A 1 479 ? -2.877 -20.583 51.421 1.00 80.94 479 GLU A C 1
ATOM 3930 O O . GLU A 1 479 ? -2.472 -21.671 50.989 1.00 80.94 479 GLU A O 1
ATOM 3935 N N . PRO A 1 480 ? -2.987 -19.507 50.610 1.00 80.19 480 PRO A N 1
ATOM 3936 C CA . PRO A 1 480 ? -2.668 -19.548 49.181 1.00 80.19 480 PRO A CA 1
ATOM 3937 C C . PRO A 1 480 ? -1.216 -19.931 48.881 1.00 80.19 480 PRO A C 1
ATOM 3939 O O . PRO A 1 480 ? -0.946 -20.541 47.848 1.00 80.19 480 PRO A O 1
ATOM 3942 N N . ALA A 1 481 ? -0.275 -19.638 49.783 1.00 80.38 481 ALA A N 1
ATOM 3943 C CA . ALA A 1 481 ? 1.137 -19.941 49.572 1.00 80.38 481 ALA A CA 1
ATOM 3944 C C . ALA A 1 481 ? 1.454 -21.447 49.621 1.00 80.38 481 ALA A C 1
ATOM 3946 O O . ALA A 1 481 ? 2.460 -21.885 49.060 1.00 80.38 481 ALA A O 1
ATOM 3947 N N . ASN A 1 482 ? 0.590 -22.265 50.240 1.00 79.94 482 ASN A N 1
ATOM 3948 C CA . ASN A 1 482 ? 0.805 -23.708 50.400 1.00 79.94 482 ASN A CA 1
ATOM 3949 C C . ASN A 1 482 ? 0.998 -24.443 49.066 1.00 79.94 482 ASN A C 1
ATOM 3951 O O . ASN A 1 482 ? 1.754 -25.415 49.010 1.00 79.94 482 ASN A O 1
ATOM 3955 N N . LYS A 1 483 ? 0.368 -23.967 47.982 1.00 81.56 483 LYS A N 1
ATOM 3956 C CA . LYS A 1 483 ? 0.502 -24.578 46.649 1.00 81.56 483 LYS A CA 1
ATOM 3957 C C . LYS A 1 483 ? 1.935 -24.502 46.103 1.00 81.56 483 LYS A C 1
ATOM 3959 O O . LYS A 1 483 ? 2.378 -25.410 45.403 1.00 81.56 483 LYS A O 1
ATOM 3964 N N . TYR A 1 484 ? 2.699 -23.481 46.491 1.00 81.06 484 TYR A N 1
ATOM 3965 C CA . TYR A 1 484 ? 4.089 -23.311 46.065 1.00 81.06 484 TYR A CA 1
ATOM 3966 C C . TYR A 1 484 ? 5.070 -24.159 46.886 1.00 81.06 484 TYR A C 1
ATOM 3968 O O . TYR A 1 484 ? 6.095 -24.578 46.361 1.00 81.06 484 TYR A O 1
ATOM 3976 N N . PHE A 1 485 ? 4.728 -24.516 48.128 1.00 81.44 485 PHE A N 1
ATOM 3977 C CA . PHE A 1 485 ? 5.539 -25.385 48.997 1.00 81.44 485 PHE A CA 1
ATOM 3978 C C . PHE A 1 485 ? 5.454 -26.889 48.665 1.00 81.44 485 PHE A C 1
ATOM 3980 O O . PHE A 1 485 ? 6.071 -27.710 49.358 1.00 81.44 485 PHE A O 1
ATOM 3987 N N . ALA A 1 486 ? 4.697 -27.274 47.631 1.00 78.81 486 ALA A N 1
ATOM 3988 C CA . ALA A 1 486 ? 4.545 -28.666 47.208 1.00 78.81 486 ALA A CA 1
ATOM 3989 C C . ALA A 1 486 ? 5.867 -29.277 46.707 1.00 78.81 486 ALA A C 1
ATOM 3991 O O . ALA A 1 486 ? 6.213 -30.390 47.098 1.00 78.81 486 ALA A O 1
ATOM 3992 N N . GLU A 1 487 ? 6.629 -28.536 45.899 1.00 78.81 487 GLU A N 1
ATOM 3993 C CA . GLU A 1 487 ? 7.892 -28.980 45.305 1.00 78.81 487 GLU A CA 1
ATOM 3994 C C . GLU A 1 487 ? 8.923 -27.844 45.351 1.00 78.81 487 GLU A C 1
ATOM 3996 O O . GLU A 1 487 ? 8.596 -26.693 45.068 1.00 78.81 487 GLU A O 1
ATOM 4001 N N . GLU A 1 488 ? 10.188 -28.156 45.648 1.00 77.62 488 GLU A N 1
ATOM 4002 C CA . GLU A 1 488 ? 11.273 -27.159 45.698 1.00 77.62 488 GLU A CA 1
ATOM 4003 C C . GLU A 1 488 ? 11.439 -26.418 44.359 1.00 77.62 488 GLU A C 1
ATOM 4005 O O . GLU A 1 488 ? 11.645 -25.204 44.328 1.00 77.62 488 GLU A O 1
ATOM 4010 N N . LYS A 1 489 ? 11.247 -27.124 43.235 1.00 75.81 489 LYS A N 1
ATOM 4011 C CA . LYS A 1 489 ? 11.348 -26.544 41.889 1.00 75.81 489 LYS A CA 1
ATOM 4012 C C . LYS A 1 489 ? 10.335 -25.429 41.614 1.00 75.81 489 LYS A C 1
ATOM 4014 O O . LYS A 1 489 ? 10.603 -24.591 40.760 1.00 75.81 489 LYS A O 1
ATOM 4019 N N . ASN A 1 490 ? 9.227 -25.345 42.349 1.00 81.94 490 ASN A N 1
ATOM 4020 C CA . ASN A 1 490 ? 8.228 -24.288 42.155 1.00 81.94 490 ASN A CA 1
ATOM 4021 C C . ASN A 1 490 ? 8.775 -22.896 42.517 1.00 81.94 490 ASN A C 1
ATOM 4023 O O . ASN A 1 490 ? 8.293 -21.895 42.002 1.00 81.94 490 ASN A O 1
ATOM 4027 N N . PHE A 1 491 ? 9.824 -22.820 43.342 1.00 79.88 491 PHE A N 1
ATOM 4028 C CA . PHE A 1 491 ? 10.494 -21.561 43.682 1.00 79.88 491 PHE A CA 1
ATOM 4029 C C . PHE A 1 491 ? 11.419 -21.052 42.563 1.00 79.88 491 PHE A C 1
ATOM 4031 O O . PHE A 1 491 ? 11.769 -19.873 42.555 1.00 79.88 491 PHE A O 1
ATOM 4038 N N . SER A 1 492 ? 11.773 -21.903 41.587 1.00 74.38 492 SER A N 1
ATOM 4039 C CA . SER A 1 492 ? 12.533 -21.500 40.388 1.00 74.38 492 SER A CA 1
ATOM 4040 C C . SER A 1 492 ? 11.716 -20.666 39.393 1.00 74.38 492 SER A C 1
ATOM 4042 O O . SER A 1 492 ? 12.277 -20.103 38.459 1.00 74.38 492 SER A O 1
ATOM 4044 N N . LEU A 1 493 ? 10.405 -20.542 39.632 1.00 77.69 493 LEU A N 1
ATOM 4045 C CA . LEU A 1 493 ? 9.492 -19.645 38.925 1.00 77.69 493 LEU A CA 1
ATOM 4046 C C . LEU A 1 493 ? 9.924 -18.172 39.048 1.00 77.69 493 LEU A C 1
ATOM 4048 O O . LEU A 1 493 ? 9.688 -17.378 38.141 1.00 77.69 493 LEU A O 1
ATOM 4052 N N . LEU A 1 494 ? 10.585 -17.805 40.153 1.00 73.44 494 LEU A N 1
ATOM 4053 C CA . LEU A 1 494 ? 11.041 -16.441 40.395 1.00 73.44 494 LEU A CA 1
ATOM 4054 C C . LEU A 1 494 ? 12.111 -16.041 39.363 1.00 73.44 494 LEU A C 1
ATOM 4056 O O . LEU A 1 494 ? 13.225 -16.567 39.377 1.00 73.44 494 LEU A O 1
ATOM 4060 N N . ASN A 1 495 ? 11.789 -15.061 38.514 1.00 77.00 495 ASN A N 1
ATOM 4061 C CA . ASN A 1 495 ? 12.642 -14.553 37.432 1.00 77.00 495 ASN A CA 1
ATOM 4062 C C . ASN A 1 495 ? 12.825 -15.537 36.263 1.00 77.00 495 ASN A C 1
ATOM 4064 O O . ASN A 1 495 ? 13.738 -15.359 35.451 1.00 77.00 495 ASN A O 1
ATOM 4068 N N . LEU A 1 496 ? 11.968 -16.557 36.143 1.00 82.75 496 LEU A N 1
ATOM 4069 C CA . LEU A 1 496 ? 12.004 -17.506 35.028 1.00 82.75 496 LEU A CA 1
ATOM 4070 C C . LEU A 1 496 ? 11.728 -16.798 33.693 1.00 82.75 496 LEU A C 1
ATOM 4072 O O . LEU A 1 496 ? 12.457 -16.997 32.720 1.00 82.75 496 LEU A O 1
ATOM 4076 N N . SER A 1 497 ? 10.735 -15.903 33.666 1.00 80.00 497 SER A N 1
ATOM 4077 C CA . SER A 1 497 ? 10.439 -15.048 32.509 1.00 80.00 497 SER A CA 1
ATOM 4078 C C . SER A 1 497 ? 11.635 -14.180 32.097 1.00 80.00 497 SER A C 1
ATOM 4080 O O . SER A 1 497 ? 11.984 -14.119 30.918 1.00 80.00 497 SER A O 1
ATOM 4082 N N . GLU A 1 498 ? 12.336 -13.570 33.056 1.00 82.81 498 GLU A N 1
ATOM 4083 C CA . GLU A 1 498 ? 13.546 -12.787 32.780 1.00 82.81 498 GLU A CA 1
ATOM 4084 C C . GLU A 1 498 ? 14.693 -13.640 32.223 1.00 82.81 498 GLU A C 1
ATOM 4086 O O . GLU A 1 498 ? 15.422 -13.188 31.337 1.00 82.81 498 GLU A O 1
ATOM 4091 N N . GLN A 1 499 ? 14.868 -14.869 32.718 1.00 84.62 499 GLN A N 1
ATOM 4092 C CA . GLN A 1 499 ? 15.879 -15.799 32.206 1.00 84.62 499 GLN A CA 1
ATOM 4093 C C . GLN A 1 499 ? 15.580 -16.220 30.761 1.00 84.62 499 GLN A C 1
ATOM 4095 O O . GLN A 1 499 ? 16.494 -16.235 29.937 1.00 84.62 499 GLN A O 1
ATOM 4100 N N . ILE A 1 500 ? 14.311 -16.476 30.425 1.00 85.19 500 ILE A N 1
ATOM 4101 C CA . ILE A 1 500 ? 13.868 -16.782 29.053 1.00 85.19 500 ILE A CA 1
ATOM 4102 C C . ILE A 1 500 ? 14.106 -15.583 28.123 1.00 85.19 500 ILE A C 1
ATOM 4104 O O . ILE A 1 500 ? 14.620 -15.740 27.013 1.00 85.19 500 ILE A O 1
ATOM 4108 N N . ILE A 1 501 ? 13.799 -14.361 28.569 1.00 83.56 501 ILE A N 1
ATOM 4109 C CA . ILE A 1 501 ? 14.043 -13.137 27.786 1.00 83.56 501 ILE A CA 1
ATOM 4110 C C . ILE A 1 501 ? 15.546 -12.935 27.538 1.00 83.56 501 ILE A C 1
ATOM 4112 O O . ILE A 1 501 ? 15.956 -12.652 26.412 1.00 83.56 501 ILE A O 1
ATOM 4116 N N . LYS A 1 502 ? 16.390 -13.122 28.559 1.00 84.88 502 LYS A N 1
ATOM 4117 C CA . LYS A 1 502 ? 17.852 -13.019 28.413 1.00 84.88 502 LYS A CA 1
ATOM 4118 C C . LYS A 1 502 ? 18.406 -14.094 27.471 1.00 84.88 502 LYS A C 1
ATOM 4120 O O . LYS A 1 502 ? 19.159 -13.767 26.557 1.00 84.88 502 LYS A O 1
ATOM 4125 N N . SER A 1 503 ? 17.983 -15.347 27.642 1.00 85.31 503 SER A N 1
ATOM 4126 C CA . SER A 1 503 ? 18.425 -16.478 26.816 1.00 85.31 503 SER A CA 1
ATOM 4127 C C . SER A 1 503 ? 17.982 -16.340 25.351 1.00 85.31 503 SER A C 1
ATOM 4129 O O . SER A 1 503 ? 18.780 -16.530 24.433 1.00 85.31 503 SER A O 1
ATOM 4131 N N . SER A 1 504 ? 16.742 -15.911 25.098 1.00 84.56 504 SER A N 1
ATOM 4132 C CA . SER A 1 504 ? 16.244 -15.651 23.737 1.00 84.56 504 SER A CA 1
ATOM 4133 C C . SER A 1 504 ? 16.954 -14.477 23.050 1.00 84.56 504 SER A C 1
ATOM 4135 O O . SER A 1 504 ? 17.282 -14.568 21.865 1.00 84.56 504 SER A O 1
ATOM 4137 N N . ALA A 1 505 ? 17.273 -13.405 23.782 1.00 83.62 505 ALA A N 1
ATOM 4138 C CA . ALA A 1 505 ? 18.073 -12.299 23.260 1.00 83.62 505 ALA A CA 1
ATOM 4139 C C . ALA A 1 505 ? 19.501 -12.740 22.876 1.00 83.62 505 ALA A C 1
ATOM 4141 O O . ALA A 1 505 ? 20.004 -12.330 21.827 1.00 83.62 505 ALA A O 1
ATOM 4142 N N . GLU A 1 506 ? 20.140 -13.600 23.677 1.00 83.12 506 GLU A N 1
ATOM 4143 C CA . GLU A 1 506 ? 21.435 -14.218 23.345 1.00 83.12 506 GLU A CA 1
ATOM 4144 C C . GLU A 1 506 ? 21.343 -15.100 22.089 1.00 83.12 506 GLU A C 1
ATOM 4146 O O . GLU A 1 506 ? 22.166 -14.963 21.182 1.00 83.12 506 GLU A O 1
ATOM 4151 N N . ILE A 1 507 ? 20.309 -15.942 21.975 1.00 85.19 507 ILE A N 1
ATOM 4152 C CA . ILE A 1 507 ? 20.075 -16.797 20.796 1.00 85.19 507 ILE A CA 1
ATOM 4153 C C . ILE A 1 507 ? 19.923 -15.964 19.522 1.00 85.19 507 ILE A C 1
ATOM 4155 O O . ILE A 1 507 ? 20.481 -16.329 18.485 1.00 85.19 507 ILE A O 1
ATOM 4159 N N . ASN A 1 508 ? 19.193 -14.849 19.582 1.00 84.75 508 ASN A N 1
ATOM 4160 C CA . ASN A 1 508 ? 18.991 -13.970 18.431 1.00 84.75 508 ASN A CA 1
ATOM 4161 C C . ASN A 1 508 ? 20.304 -13.315 17.979 1.00 84.75 508 ASN A C 1
ATOM 4163 O O . ASN A 1 508 ? 20.598 -13.300 16.783 1.00 84.75 508 ASN A O 1
ATOM 4167 N N . ARG A 1 509 ? 21.131 -12.844 18.923 1.00 83.00 509 ARG A N 1
ATOM 4168 C CA . ARG A 1 509 ? 22.464 -12.292 18.617 1.00 83.00 509 ARG A CA 1
ATOM 4169 C C . ARG A 1 509 ? 23.369 -13.332 17.960 1.00 83.00 509 ARG A C 1
ATOM 4171 O O . ARG A 1 509 ? 23.938 -13.067 16.905 1.00 83.00 509 ARG A O 1
ATOM 4178 N N . ILE A 1 510 ? 23.451 -14.532 18.535 1.00 84.12 510 ILE A N 1
ATOM 4179 C CA . ILE A 1 510 ? 24.288 -15.616 18.002 1.00 84.12 510 ILE A CA 1
ATOM 4180 C C . ILE A 1 510 ? 23.773 -16.099 16.633 1.00 84.12 510 ILE A C 1
ATOM 4182 O O . ILE A 1 510 ? 24.561 -16.364 15.725 1.00 84.12 510 ILE A O 1
ATOM 4186 N N . SER A 1 511 ? 22.453 -16.172 16.438 1.00 83.88 511 SER A N 1
ATOM 4187 C CA . SER A 1 511 ? 21.863 -16.545 15.142 1.00 83.88 511 SER A CA 1
ATOM 4188 C C . SER A 1 511 ? 22.205 -15.521 14.058 1.00 83.88 511 SER A C 1
ATOM 4190 O O . SER A 1 511 ? 22.552 -15.906 12.943 1.00 83.88 511 SER A O 1
ATOM 4192 N N . ARG A 1 512 ? 22.216 -14.227 14.404 1.00 84.31 512 ARG A N 1
ATOM 4193 C CA . ARG A 1 512 ? 22.614 -13.150 13.492 1.00 84.31 512 ARG A CA 1
ATOM 4194 C C . ARG A 1 512 ? 24.082 -13.243 13.068 1.00 84.31 512 ARG A C 1
ATOM 4196 O O . ARG A 1 512 ? 24.389 -13.004 11.905 1.00 84.31 512 ARG A O 1
ATOM 4203 N N . VAL A 1 513 ? 24.978 -13.626 13.978 1.00 84.69 513 VAL A N 1
ATOM 4204 C CA . VAL A 1 513 ? 26.394 -13.899 13.657 1.00 84.69 513 VAL A CA 1
ATOM 4205 C C . VAL A 1 513 ? 26.510 -15.018 12.617 1.00 84.69 513 VAL A C 1
ATOM 4207 O O . VAL A 1 513 ? 27.245 -14.876 11.644 1.00 84.69 513 VAL A O 1
ATOM 4210 N N . ASN A 1 514 ? 25.745 -16.101 12.780 1.00 82.56 514 ASN A N 1
ATOM 4211 C CA . ASN A 1 514 ? 25.756 -17.242 11.859 1.00 82.56 514 ASN A CA 1
ATOM 4212 C C . ASN A 1 514 ? 25.213 -16.878 10.460 1.00 82.56 514 ASN A C 1
ATOM 4214 O O . ASN A 1 514 ? 25.741 -17.330 9.448 1.00 82.56 514 ASN A O 1
ATOM 4218 N N . GLU A 1 515 ? 24.189 -16.021 10.384 1.00 84.62 515 GLU A N 1
ATOM 4219 C CA . GLU A 1 515 ? 23.677 -15.493 9.109 1.00 84.62 515 GLU A CA 1
ATOM 4220 C C . GLU A 1 515 ? 24.696 -14.620 8.368 1.00 84.62 515 GLU A C 1
ATOM 4222 O O . GLU A 1 515 ? 24.777 -14.680 7.142 1.00 84.62 515 GLU A O 1
ATOM 4227 N N . LEU A 1 516 ? 25.444 -13.789 9.101 1.00 84.88 516 LEU A N 1
ATOM 4228 C CA . LEU A 1 516 ? 26.465 -12.908 8.532 1.00 84.88 516 LEU A CA 1
ATOM 4229 C C . LEU A 1 516 ? 27.685 -13.707 8.052 1.00 84.88 516 LEU A C 1
ATOM 4231 O O . LEU A 1 516 ? 28.187 -13.441 6.964 1.00 84.88 516 LEU A O 1
ATOM 4235 N N . GLU A 1 517 ? 28.108 -14.731 8.802 1.00 82.38 517 GLU A N 1
ATOM 4236 C CA . GLU A 1 517 ? 29.179 -15.656 8.393 1.00 82.38 517 GLU A CA 1
ATOM 4237 C C . GLU A 1 517 ? 28.822 -16.435 7.119 1.00 82.38 517 GLU A C 1
ATOM 4239 O O . GLU A 1 517 ? 29.668 -16.621 6.247 1.00 82.38 517 GLU A O 1
ATOM 4244 N N . ALA A 1 518 ? 27.560 -16.847 6.965 1.00 83.06 518 ALA A N 1
ATOM 4245 C CA . ALA A 1 518 ? 27.096 -17.571 5.782 1.00 83.06 518 ALA A CA 1
ATOM 4246 C C . ALA A 1 518 ? 27.137 -16.740 4.482 1.00 83.06 518 ALA A C 1
ATOM 4248 O O . ALA A 1 518 ? 27.122 -17.318 3.397 1.00 83.06 518 ALA A O 1
ATOM 4249 N N . GLN A 1 519 ? 27.182 -15.408 4.583 1.00 83.75 519 GLN A N 1
ATOM 4250 C CA . GLN A 1 519 ? 27.235 -14.488 3.438 1.00 83.75 519 GLN A CA 1
ATOM 4251 C C . GLN A 1 519 ? 28.662 -14.155 2.984 1.00 83.75 519 GLN A C 1
ATOM 4253 O O . GLN A 1 519 ? 28.821 -13.492 1.959 1.00 83.75 519 GLN A O 1
ATOM 4258 N N . ILE A 1 520 ? 29.681 -14.597 3.730 1.00 84.62 520 ILE A N 1
ATOM 4259 C CA . ILE A 1 520 ? 31.091 -14.393 3.388 1.00 84.62 520 ILE A CA 1
ATOM 4260 C C . ILE A 1 520 ? 31.444 -15.286 2.199 1.00 84.62 520 ILE A C 1
ATOM 4262 O O . ILE A 1 520 ? 31.279 -16.509 2.251 1.00 84.62 520 ILE A O 1
ATOM 4266 N N . SER A 1 521 ? 31.938 -14.660 1.133 1.00 78.06 521 SER A N 1
ATOM 4267 C CA . SER A 1 521 ? 32.201 -15.312 -0.151 1.00 78.06 521 SER A CA 1
ATOM 4268 C C . SER A 1 521 ? 33.461 -16.179 -0.093 1.00 78.06 521 SER A C 1
ATOM 4270 O O . SER A 1 521 ? 33.446 -17.317 -0.564 1.00 78.06 521 SER A O 1
ATOM 4272 N N . ASP A 1 522 ? 34.536 -15.668 0.517 1.00 79.19 522 ASP A N 1
ATOM 4273 C CA . ASP A 1 522 ? 35.807 -16.377 0.672 1.00 79.19 522 ASP A CA 1
ATOM 4274 C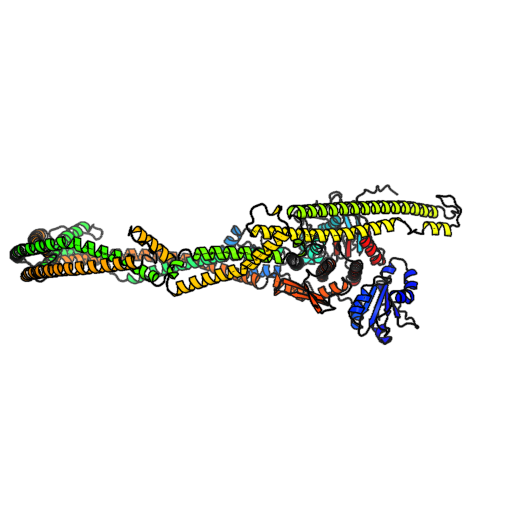 C . ASP A 1 522 ? 36.168 -16.622 2.147 1.00 79.19 522 ASP A C 1
ATOM 4276 O O . ASP A 1 522 ? 36.662 -15.756 2.869 1.00 79.19 522 ASP A O 1
ATOM 4280 N N . LYS A 1 523 ? 35.977 -17.863 2.607 1.00 76.00 523 LYS A N 1
ATOM 4281 C CA . LYS A 1 523 ? 36.296 -18.260 3.989 1.00 76.00 523 LYS A CA 1
ATOM 4282 C C . LYS A 1 523 ? 37.796 -18.409 4.257 1.00 76.00 523 LYS A C 1
ATOM 4284 O O . LYS A 1 523 ? 38.189 -18.566 5.414 1.00 76.00 523 LYS A O 1
ATOM 4289 N N . THR A 1 524 ? 38.649 -18.350 3.231 1.00 76.81 524 THR A N 1
ATOM 4290 C CA . THR A 1 524 ? 40.109 -18.409 3.410 1.00 76.81 524 THR A CA 1
ATOM 4291 C C . THR A 1 524 ? 40.671 -17.138 4.051 1.00 76.81 524 THR A C 1
ATOM 4293 O O . THR A 1 524 ? 41.769 -17.176 4.604 1.00 76.81 524 THR A O 1
ATOM 4296 N N . ILE A 1 525 ? 39.887 -16.050 4.107 1.00 78.00 525 ILE A N 1
ATOM 4297 C CA . ILE A 1 525 ? 40.224 -14.801 4.814 1.00 78.00 525 ILE A CA 1
ATOM 4298 C C . ILE A 1 525 ? 40.571 -15.065 6.289 1.00 78.00 525 ILE A C 1
ATOM 4300 O O . ILE A 1 525 ? 41.481 -14.443 6.838 1.00 78.00 525 ILE A O 1
ATOM 4304 N N . PHE A 1 526 ? 39.920 -16.045 6.922 1.00 78.56 526 PHE A N 1
ATOM 4305 C CA . PHE A 1 526 ? 40.204 -16.431 8.307 1.00 78.56 526 PHE A CA 1
ATOM 4306 C C . PHE A 1 526 ? 41.527 -17.192 8.483 1.00 78.56 526 PHE A C 1
ATOM 4308 O O . PHE A 1 526 ? 41.936 -17.425 9.610 1.00 78.56 526 PHE A O 1
ATOM 4315 N N . GLN A 1 527 ? 42.217 -17.588 7.410 1.00 78.50 527 GLN A N 1
ATOM 4316 C CA . GLN A 1 527 ? 43.528 -18.254 7.476 1.00 78.50 527 GLN A CA 1
ATOM 4317 C C . GLN A 1 527 ? 44.696 -17.256 7.406 1.00 78.50 527 GLN A C 1
ATOM 4319 O O . GLN A 1 527 ? 45.862 -17.639 7.513 1.00 78.50 527 GLN A O 1
ATOM 4324 N N . ILE A 1 528 ? 44.398 -15.967 7.224 1.00 79.75 528 ILE A N 1
ATOM 4325 C CA . ILE A 1 528 ? 45.395 -14.912 7.064 1.00 79.75 528 ILE A CA 1
ATOM 4326 C C . ILE A 1 528 ? 45.937 -14.508 8.438 1.00 79.75 528 ILE A C 1
ATOM 4328 O O . ILE A 1 528 ? 45.219 -13.987 9.287 1.00 79.75 528 ILE A O 1
ATOM 4332 N N . ASN A 1 529 ? 47.242 -14.691 8.646 1.00 80.31 529 ASN A N 1
ATOM 4333 C CA . ASN A 1 529 ? 47.923 -14.324 9.890 1.00 80.31 529 ASN A CA 1
ATOM 4334 C C . ASN A 1 529 ? 48.274 -12.821 9.932 1.00 80.31 529 ASN A C 1
ATOM 4336 O O . ASN A 1 529 ? 49.444 -12.437 9.972 1.00 80.31 529 ASN A O 1
ATOM 4340 N N . LYS A 1 530 ? 47.254 -11.963 9.839 1.00 83.06 530 LYS A N 1
ATOM 4341 C CA . LYS A 1 530 ? 47.362 -10.502 9.967 1.00 83.06 530 LYS A CA 1
ATOM 4342 C C . LYS A 1 530 ? 46.276 -9.981 10.900 1.00 83.06 530 LYS A C 1
ATOM 4344 O O . LYS A 1 530 ? 45.202 -10.578 10.994 1.00 83.06 530 LYS A O 1
ATOM 4349 N N . SER A 1 531 ? 46.549 -8.861 11.571 1.00 83.25 531 SER A N 1
ATOM 4350 C CA . SER A 1 531 ? 45.519 -8.188 12.359 1.00 83.25 531 SER A CA 1
ATOM 4351 C C . SER A 1 531 ? 44.441 -7.602 11.450 1.00 83.25 531 SER A C 1
ATOM 4353 O O . SER A 1 531 ? 44.729 -7.147 10.337 1.00 83.25 531 SER A O 1
ATOM 4355 N N . PHE A 1 532 ? 43.199 -7.593 11.935 1.00 82.31 532 PHE A N 1
ATOM 4356 C CA . PHE A 1 532 ? 42.038 -7.101 11.193 1.00 82.31 532 PHE A CA 1
ATOM 4357 C C . PHE A 1 532 ? 42.256 -5.679 10.652 1.00 82.31 532 PHE A C 1
ATOM 4359 O O . PHE A 1 532 ? 42.001 -5.403 9.479 1.00 82.31 532 PHE A O 1
ATOM 4366 N N . LYS A 1 533 ? 42.817 -4.787 11.478 1.00 83.38 533 LYS A N 1
ATOM 4367 C CA . LYS A 1 533 ? 43.131 -3.402 11.103 1.00 83.38 533 LYS A CA 1
ATOM 4368 C C . LYS A 1 533 ? 44.170 -3.303 9.989 1.00 83.38 533 LYS A C 1
ATOM 4370 O O . LYS A 1 533 ? 43.990 -2.505 9.071 1.00 83.38 533 LYS A O 1
ATOM 4375 N N . VAL A 1 534 ? 45.250 -4.081 10.073 1.00 84.06 534 VAL A N 1
ATOM 4376 C CA . VAL A 1 534 ? 46.329 -4.049 9.074 1.00 84.06 534 VAL A CA 1
ATOM 4377 C C . VAL A 1 534 ? 45.825 -4.598 7.746 1.00 84.06 534 VAL A C 1
ATOM 4379 O O . VAL A 1 534 ? 46.027 -3.968 6.714 1.00 84.06 534 VAL A O 1
ATOM 4382 N N . PHE A 1 535 ? 45.096 -5.713 7.770 1.00 84.81 535 PHE A N 1
ATOM 4383 C CA . PHE A 1 535 ? 44.548 -6.309 6.556 1.00 84.81 535 PHE A CA 1
ATOM 4384 C C . PHE A 1 535 ? 43.510 -5.404 5.874 1.00 84.81 535 PHE A C 1
ATOM 4386 O O . PHE A 1 535 ? 43.563 -5.204 4.662 1.00 84.81 535 PHE A O 1
ATOM 4393 N N . LYS A 1 536 ? 42.614 -4.776 6.650 1.00 84.56 536 LYS A N 1
ATOM 4394 C CA . LYS A 1 536 ? 41.646 -3.796 6.130 1.00 84.56 536 LYS A CA 1
ATOM 4395 C C . LYS A 1 536 ? 42.343 -2.581 5.506 1.00 84.56 536 LYS A C 1
ATOM 4397 O O . LYS A 1 536 ? 41.949 -2.148 4.427 1.00 84.56 536 LYS A O 1
ATOM 4402 N N . ALA A 1 537 ? 43.390 -2.055 6.145 1.00 84.50 537 ALA A N 1
ATOM 4403 C CA . ALA A 1 537 ? 44.161 -0.934 5.608 1.00 84.50 537 ALA A CA 1
ATOM 4404 C C . ALA A 1 537 ? 44.881 -1.294 4.295 1.00 84.50 537 ALA A C 1
ATOM 4406 O O . ALA A 1 537 ? 44.818 -0.524 3.341 1.00 84.50 537 ALA A O 1
ATOM 4407 N N . GLU A 1 538 ? 45.498 -2.477 4.212 1.00 84.69 538 GLU A N 1
ATOM 4408 C CA . GLU A 1 538 ? 46.163 -2.958 2.991 1.00 84.69 538 GLU A CA 1
ATOM 4409 C C . GLU A 1 538 ? 45.188 -3.155 1.819 1.00 84.69 538 GLU A C 1
ATOM 4411 O O . GLU A 1 538 ? 45.541 -2.879 0.669 1.00 84.69 538 GLU A O 1
ATOM 4416 N N . LEU A 1 539 ? 43.963 -3.621 2.087 1.00 84.12 539 LEU A N 1
ATOM 4417 C CA . LEU A 1 539 ? 42.922 -3.778 1.066 1.00 84.12 539 LEU A CA 1
ATOM 4418 C C . LEU A 1 539 ? 42.442 -2.431 0.527 1.00 84.12 539 LEU A C 1
ATOM 4420 O O . LEU A 1 539 ? 42.324 -2.271 -0.686 1.00 84.12 539 LEU A O 1
ATOM 4424 N N . ILE A 1 540 ? 42.218 -1.457 1.413 1.00 83.75 540 ILE A N 1
ATOM 4425 C CA . ILE A 1 540 ? 41.838 -0.092 1.025 1.00 83.75 540 ILE A CA 1
ATOM 4426 C C . ILE A 1 540 ? 42.960 0.548 0.198 1.00 83.75 540 ILE A C 1
ATOM 4428 O O . ILE A 1 540 ? 42.704 1.078 -0.880 1.00 83.75 540 ILE A O 1
ATOM 4432 N N . GLU A 1 541 ? 44.215 0.420 0.639 1.00 86.12 541 GLU A N 1
ATOM 4433 C CA . GLU A 1 541 ? 45.375 0.930 -0.103 1.00 86.12 541 GLU A CA 1
ATOM 4434 C C . GLU A 1 541 ? 45.524 0.247 -1.477 1.00 86.12 541 GLU A C 1
ATOM 4436 O O . GLU A 1 541 ? 45.913 0.874 -2.465 1.00 86.12 541 GLU A O 1
ATOM 4441 N N . SER A 1 542 ? 45.199 -1.045 -1.568 1.00 84.50 542 SER A N 1
ATOM 4442 C CA . SER A 1 542 ? 45.220 -1.792 -2.829 1.00 84.50 542 SER A CA 1
ATOM 4443 C C . SER A 1 542 ? 44.097 -1.360 -3.777 1.00 84.50 542 SER A C 1
ATOM 4445 O O . SER A 1 542 ? 44.361 -1.180 -4.966 1.00 84.50 542 SER A O 1
ATOM 4447 N N . ASP A 1 543 ? 42.876 -1.130 -3.280 1.00 85.12 543 ASP A N 1
ATOM 4448 C CA . ASP A 1 543 ? 41.765 -0.602 -4.088 1.00 85.12 543 ASP A CA 1
ATOM 4449 C C . ASP A 1 543 ? 42.068 0.811 -4.609 1.00 85.12 543 ASP A C 1
ATOM 4451 O O . ASP A 1 543 ? 41.895 1.078 -5.800 1.00 85.12 543 ASP A O 1
ATOM 4455 N N . GLU A 1 544 ? 42.648 1.683 -3.776 1.00 84.12 544 GLU A N 1
ATOM 4456 C CA . GLU A 1 544 ? 43.114 3.009 -4.202 1.00 84.12 544 GLU A CA 1
ATOM 4457 C C . GLU A 1 544 ? 44.203 2.920 -5.284 1.00 84.12 544 GLU A C 1
ATOM 4459 O O . GLU A 1 544 ? 44.166 3.656 -6.276 1.00 84.12 544 GLU A O 1
ATOM 4464 N N . LYS A 1 545 ? 45.162 1.991 -5.151 1.00 87.19 545 LYS A N 1
ATOM 4465 C CA . LYS A 1 545 ? 46.188 1.742 -6.181 1.00 87.19 545 LYS A CA 1
ATOM 4466 C C . LYS A 1 545 ? 45.574 1.274 -7.498 1.00 87.19 545 LYS A C 1
ATOM 4468 O O . LYS A 1 545 ? 45.978 1.767 -8.556 1.00 87.19 545 LYS A O 1
ATOM 4473 N N . PHE A 1 546 ? 44.606 0.357 -7.461 1.00 85.19 546 PHE A N 1
ATOM 4474 C CA . PHE A 1 546 ? 43.915 -0.102 -8.667 1.00 85.19 546 PHE A CA 1
ATOM 4475 C C . PHE A 1 546 ? 43.105 1.021 -9.317 1.00 85.19 546 PHE A C 1
ATOM 4477 O O . PHE A 1 546 ? 43.198 1.206 -10.532 1.00 85.19 546 PHE A O 1
ATOM 4484 N N . LEU A 1 547 ? 42.395 1.827 -8.525 1.00 81.56 547 LEU A N 1
ATOM 4485 C CA . LEU A 1 547 ? 41.606 2.957 -9.011 1.00 81.56 547 LEU A CA 1
ATOM 4486 C C . LEU A 1 547 ? 42.486 4.025 -9.680 1.00 81.56 547 LEU A C 1
ATOM 4488 O O . LEU A 1 547 ? 42.193 4.472 -10.792 1.00 81.56 547 LEU A O 1
ATOM 4492 N N . ASN A 1 548 ? 43.606 4.384 -9.047 1.00 84.44 548 ASN A N 1
ATOM 4493 C CA . ASN A 1 548 ? 44.575 5.327 -9.605 1.00 84.44 548 ASN A CA 1
ATOM 4494 C C . ASN A 1 548 ? 45.170 4.807 -10.922 1.00 84.44 548 ASN A C 1
ATOM 4496 O O . ASN A 1 548 ? 45.284 5.552 -11.900 1.00 84.44 548 ASN A O 1
ATOM 4500 N N . LYS A 1 549 ? 45.490 3.509 -10.994 1.00 83.88 549 LYS A N 1
ATOM 4501 C CA . LYS A 1 549 ? 46.049 2.902 -12.207 1.00 83.88 549 LYS A CA 1
ATOM 4502 C C . LYS A 1 549 ? 45.018 2.771 -13.335 1.00 83.88 549 LYS A C 1
ATOM 4504 O O . LYS A 1 549 ? 45.366 3.003 -14.493 1.00 83.88 549 LYS A O 1
ATOM 4509 N N . GLN A 1 550 ? 43.746 2.508 -13.017 1.00 82.38 550 GLN A N 1
ATOM 4510 C CA . GLN A 1 550 ? 42.637 2.579 -13.980 1.00 82.38 550 GLN A CA 1
ATOM 4511 C C . GLN A 1 550 ? 42.491 3.983 -14.570 1.00 82.38 550 GLN A C 1
ATOM 4513 O O . GLN A 1 550 ? 42.344 4.127 -15.784 1.00 82.38 550 GLN A O 1
ATOM 4518 N N . GLN A 1 551 ? 42.533 5.025 -13.733 1.00 82.56 551 GLN A N 1
ATOM 4519 C CA . GLN A 1 551 ? 42.438 6.412 -14.196 1.00 82.56 551 GLN A CA 1
ATOM 4520 C C . GLN A 1 551 ? 43.624 6.793 -15.091 1.00 82.56 551 GLN A C 1
ATOM 4522 O O . GLN A 1 551 ? 43.433 7.424 -16.133 1.00 82.56 551 GLN A O 1
ATOM 4527 N N . GLN A 1 552 ? 44.835 6.360 -14.732 1.00 84.06 552 GLN A N 1
ATOM 4528 C CA . GLN A 1 552 ? 46.038 6.600 -15.525 1.00 84.06 552 GLN A CA 1
ATOM 4529 C C . GLN A 1 552 ? 45.978 5.909 -16.896 1.00 84.06 552 GLN A C 1
ATOM 4531 O O . GLN A 1 552 ? 46.239 6.550 -17.911 1.00 84.06 552 GLN A O 1
ATOM 4536 N N . LEU A 1 553 ? 45.578 4.636 -16.958 1.00 83.31 553 LEU A N 1
ATOM 4537 C CA . LEU A 1 553 ? 45.441 3.912 -18.229 1.00 83.31 553 LEU A CA 1
ATOM 4538 C C . LEU A 1 553 ? 44.327 4.499 -19.105 1.00 83.31 553 LEU A C 1
ATOM 4540 O O . LEU A 1 553 ? 44.514 4.671 -20.308 1.00 83.31 553 LEU A O 1
ATOM 4544 N N . LYS A 1 554 ? 43.187 4.879 -18.513 1.00 80.75 554 LYS A N 1
ATOM 4545 C CA . LYS A 1 554 ? 42.090 5.537 -19.243 1.00 80.75 554 LYS A CA 1
ATOM 4546 C C . LYS A 1 554 ? 42.516 6.881 -19.837 1.00 80.75 554 LYS A C 1
ATOM 4548 O O . LYS A 1 554 ? 42.132 7.174 -20.968 1.00 80.75 554 LYS A O 1
ATOM 4553 N N . SER A 1 555 ? 43.320 7.672 -19.120 1.00 80.19 555 SER A N 1
ATOM 4554 C CA . SER A 1 555 ? 43.836 8.949 -19.635 1.00 80.19 555 SER A CA 1
ATOM 4555 C C . SER A 1 555 ? 44.891 8.763 -20.732 1.00 80.19 555 SER A C 1
ATOM 4557 O O . SER A 1 555 ? 44.921 9.521 -21.699 1.00 80.19 555 SER A O 1
ATOM 4559 N N . GLN A 1 556 ? 45.723 7.722 -20.643 1.00 80.88 556 GLN A N 1
ATOM 4560 C CA . GLN A 1 556 ? 46.676 7.372 -21.699 1.00 80.88 556 GLN A CA 1
ATOM 4561 C C . GLN A 1 556 ? 45.963 6.905 -22.973 1.00 80.88 556 GLN A C 1
ATOM 4563 O O . GLN A 1 556 ? 46.298 7.367 -24.063 1.00 80.88 556 GLN A O 1
ATOM 4568 N N . ILE A 1 557 ? 44.938 6.057 -22.839 1.00 79.06 557 ILE A N 1
ATOM 4569 C CA . ILE A 1 557 ? 44.113 5.594 -23.963 1.00 79.06 557 ILE A CA 1
ATOM 4570 C C . ILE A 1 557 ? 43.370 6.768 -24.614 1.00 79.06 557 ILE A C 1
ATOM 4572 O O . ILE A 1 557 ? 43.314 6.843 -25.841 1.00 79.06 557 ILE A O 1
ATOM 4576 N N . SER A 1 558 ? 42.811 7.699 -23.831 1.00 75.06 558 SER A N 1
ATOM 4577 C CA . SER A 1 558 ? 42.108 8.860 -24.391 1.00 75.06 558 SER A CA 1
ATOM 4578 C C . SER A 1 558 ? 43.056 9.825 -25.103 1.00 75.06 558 SER A C 1
ATOM 4580 O O . SER A 1 558 ? 42.734 10.280 -26.198 1.00 75.06 558 SER A O 1
ATOM 4582 N N . ASN A 1 559 ? 44.243 10.083 -24.546 1.00 79.50 559 ASN A N 1
ATOM 4583 C CA . ASN A 1 559 ? 45.254 10.924 -25.187 1.00 79.50 559 ASN A CA 1
ATOM 4584 C C . ASN A 1 559 ? 45.781 10.311 -26.491 1.00 79.50 559 ASN A C 1
ATOM 4586 O O . ASN A 1 559 ? 45.919 11.024 -27.483 1.00 79.50 559 ASN A O 1
ATOM 4590 N N . LEU A 1 560 ? 46.037 8.998 -26.519 1.00 77.06 560 LEU A N 1
ATOM 4591 C CA . LEU A 1 560 ? 46.452 8.299 -27.740 1.00 77.06 560 LEU A CA 1
ATOM 4592 C C . LEU A 1 560 ? 45.358 8.334 -28.810 1.00 77.06 560 LEU A C 1
ATOM 4594 O O . LEU A 1 560 ? 45.658 8.644 -29.958 1.00 77.06 560 LEU A O 1
ATOM 4598 N N . LYS A 1 561 ? 44.090 8.113 -28.437 1.00 72.06 561 LYS A N 1
ATOM 4599 C CA . LYS A 1 561 ? 42.953 8.249 -29.363 1.00 72.06 561 LYS A CA 1
ATOM 4600 C C . LYS A 1 561 ? 42.829 9.666 -29.920 1.00 72.06 561 LYS A C 1
ATOM 4602 O O . LYS A 1 561 ? 42.744 9.827 -31.127 1.00 72.06 561 LYS A O 1
ATOM 4607 N N . LEU A 1 562 ? 42.919 10.692 -29.071 1.00 76.31 562 LEU A N 1
ATOM 4608 C CA . LEU A 1 562 ? 42.866 12.091 -29.513 1.00 76.31 562 LEU A CA 1
ATOM 4609 C C . LEU A 1 562 ? 44.009 12.455 -30.468 1.00 76.31 562 LEU A C 1
ATOM 4611 O O . LEU A 1 562 ? 43.807 13.229 -31.401 1.00 76.31 562 LEU A O 1
ATOM 4615 N N . ASN A 1 563 ? 45.213 11.930 -30.237 1.00 73.69 563 ASN A N 1
ATOM 4616 C CA . ASN A 1 563 ? 46.348 12.159 -31.128 1.00 73.69 563 ASN A CA 1
ATOM 4617 C C . ASN A 1 563 ? 46.184 11.415 -32.459 1.00 73.69 563 ASN A C 1
ATOM 4619 O O . ASN A 1 563 ? 46.472 11.995 -33.504 1.00 73.69 563 ASN A O 1
ATOM 4623 N N . LEU A 1 564 ? 45.660 10.188 -32.433 1.00 71.12 564 LEU A N 1
ATOM 4624 C CA . LEU A 1 564 ? 45.322 9.424 -33.635 1.00 71.12 564 LEU A CA 1
ATOM 4625 C C . LEU A 1 564 ? 44.231 10.111 -34.460 1.00 71.12 564 LEU A C 1
ATOM 4627 O O . LEU A 1 564 ? 44.401 10.266 -35.666 1.00 71.12 564 LEU A O 1
ATOM 4631 N N . ASP A 1 565 ? 43.172 10.603 -33.818 1.00 66.44 565 ASP A N 1
ATOM 4632 C CA . ASP A 1 565 ? 42.089 11.340 -34.476 1.00 66.44 565 ASP A CA 1
ATOM 4633 C C . ASP A 1 565 ? 42.616 12.632 -35.126 1.00 66.44 565 ASP A C 1
ATOM 4635 O O . ASP A 1 565 ? 42.262 12.959 -36.260 1.00 66.44 565 ASP A O 1
ATOM 4639 N N . LYS A 1 566 ? 43.528 13.351 -34.449 1.00 73.06 566 LYS A N 1
ATOM 4640 C CA . LYS A 1 566 ? 44.197 14.541 -35.007 1.00 73.06 566 LYS A CA 1
ATOM 4641 C C . LYS A 1 566 ? 45.093 14.203 -36.197 1.00 73.06 566 LYS A C 1
ATOM 4643 O O . LYS A 1 566 ? 45.040 14.902 -37.205 1.00 73.06 566 LYS A O 1
ATOM 4648 N N . LEU A 1 567 ? 45.908 13.151 -36.099 1.00 67.56 567 LEU A N 1
ATOM 4649 C CA . LEU A 1 567 ? 46.777 12.709 -37.194 1.00 67.56 567 LEU A CA 1
ATOM 4650 C C . LEU A 1 567 ? 45.956 12.248 -38.403 1.00 67.56 567 LEU A C 1
ATOM 4652 O O . LEU A 1 567 ? 46.275 12.615 -39.533 1.00 67.56 567 LEU A O 1
ATOM 4656 N N . GLN A 1 568 ? 44.867 11.512 -38.177 1.00 66.62 568 GLN A N 1
ATOM 4657 C CA . GLN A 1 568 ? 43.930 11.121 -39.230 1.00 66.62 568 GLN A CA 1
ATOM 4658 C C . GLN A 1 568 ? 43.247 12.337 -39.866 1.00 66.62 568 GLN A C 1
ATOM 4660 O O . GLN A 1 568 ? 43.126 12.385 -41.090 1.00 66.62 568 GLN A O 1
ATOM 4665 N N . GLY A 1 569 ? 42.871 13.340 -39.065 1.00 68.12 569 GLY A N 1
ATOM 4666 C CA . GLY A 1 569 ? 42.342 14.616 -39.550 1.00 68.12 569 GLY A CA 1
ATOM 4667 C C . GLY A 1 569 ? 43.312 15.331 -40.493 1.00 68.12 569 GLY A C 1
ATOM 4668 O O . GLY A 1 569 ? 42.957 15.616 -41.635 1.00 68.12 569 GLY A O 1
ATOM 4669 N N . VAL A 1 570 ? 44.566 15.522 -40.071 1.00 68.38 570 VAL A N 1
ATOM 4670 C CA . VAL A 1 570 ? 45.606 16.184 -40.883 1.00 68.38 570 VAL A CA 1
ATOM 4671 C C . VAL A 1 570 ? 45.902 15.408 -42.171 1.00 68.38 570 VAL A C 1
ATOM 4673 O O . VAL A 1 570 ? 45.999 15.993 -43.248 1.00 68.38 570 VAL A O 1
ATOM 4676 N N . VAL A 1 571 ? 46.007 14.076 -42.104 1.00 67.19 571 VAL A N 1
ATOM 4677 C CA . VAL A 1 571 ? 46.218 13.241 -43.300 1.00 67.19 571 VAL A CA 1
ATOM 4678 C C . VAL A 1 571 ? 45.028 13.335 -44.263 1.00 67.19 571 VAL A C 1
ATOM 4680 O O . VAL A 1 571 ? 45.222 13.363 -45.481 1.00 67.19 571 VAL A O 1
ATOM 4683 N N . SER A 1 572 ? 43.803 13.414 -43.740 1.00 64.19 572 SER A N 1
ATOM 4684 C CA . SER A 1 572 ? 42.589 13.598 -44.539 1.00 64.19 572 SER A CA 1
ATOM 4685 C C . SER A 1 572 ? 42.554 14.967 -45.229 1.00 64.19 572 SER A C 1
ATOM 4687 O O . SER A 1 572 ? 42.246 15.044 -46.421 1.00 64.19 572 SER A O 1
ATOM 4689 N N . GLU A 1 573 ? 42.949 16.039 -44.537 1.00 71.31 573 GLU A N 1
ATOM 4690 C CA . GLU A 1 573 ? 43.052 17.391 -45.108 1.00 71.31 573 GLU A CA 1
ATOM 4691 C C . GLU A 1 573 ? 44.091 17.463 -46.235 1.00 71.31 573 GLU A C 1
ATOM 4693 O O . GLU A 1 573 ? 43.799 17.980 -47.319 1.00 71.31 573 GLU A O 1
ATOM 4698 N N . ILE A 1 574 ? 45.275 16.871 -46.034 1.00 69.88 574 ILE A N 1
ATOM 4699 C CA . ILE A 1 574 ? 46.337 16.809 -47.052 1.00 69.88 574 ILE A CA 1
ATOM 4700 C C . ILE A 1 574 ? 45.849 16.059 -48.298 1.00 69.88 574 ILE A C 1
ATOM 4702 O O . ILE A 1 574 ? 46.044 16.523 -49.423 1.00 69.88 574 ILE A O 1
ATOM 4706 N N . LYS A 1 575 ? 45.167 14.920 -48.126 1.00 67.19 575 LYS A N 1
ATOM 4707 C CA . LYS A 1 575 ? 44.627 14.137 -49.251 1.00 67.19 575 LYS A CA 1
ATOM 4708 C C . LYS A 1 575 ? 43.468 14.836 -49.954 1.00 67.19 575 LYS A C 1
ATOM 4710 O O . LYS A 1 575 ? 43.353 14.732 -51.173 1.00 67.19 575 LYS A O 1
ATOM 4715 N N . THR A 1 576 ? 42.632 15.563 -49.219 1.00 71.00 576 THR A N 1
ATOM 4716 C CA . THR A 1 576 ? 41.533 16.358 -49.788 1.00 71.00 576 THR A CA 1
ATOM 4717 C C . THR A 1 576 ? 42.082 17.504 -50.633 1.00 71.00 576 THR A C 1
ATOM 4719 O O . THR A 1 576 ? 41.666 17.673 -51.778 1.00 71.00 576 THR A O 1
ATOM 4722 N N . SER A 1 577 ? 43.103 18.197 -50.129 1.00 72.94 577 SER A N 1
ATOM 4723 C CA . SER A 1 577 ? 43.822 19.247 -50.859 1.00 72.94 577 SER A CA 1
ATOM 4724 C C . SER A 1 577 ? 44.537 18.685 -52.096 1.00 72.94 577 SER A C 1
ATOM 4726 O O . SER A 1 577 ? 44.489 19.275 -53.172 1.00 72.94 577 SER A O 1
ATOM 4728 N N . GLY A 1 578 ? 45.130 17.489 -51.987 1.00 71.88 578 GLY A N 1
ATOM 4729 C CA . GLY A 1 578 ? 45.721 16.767 -53.118 1.00 71.88 578 GLY A CA 1
ATOM 4730 C C . GLY A 1 578 ? 44.700 16.375 -54.195 1.00 71.88 578 GLY A C 1
ATOM 4731 O O . GLY A 1 578 ? 44.977 16.517 -55.384 1.00 71.88 578 GLY A O 1
ATOM 4732 N N . LYS A 1 579 ? 43.493 15.940 -53.807 1.00 69.62 579 LYS A N 1
ATOM 4733 C CA . LYS A 1 579 ? 42.391 15.660 -54.748 1.00 69.62 579 LYS A CA 1
ATOM 4734 C C . LYS A 1 579 ? 41.874 16.930 -55.425 1.00 69.62 579 LYS A C 1
ATOM 4736 O O . LYS A 1 579 ? 41.629 16.912 -56.628 1.00 69.62 579 LYS A O 1
ATOM 4741 N N . GLN A 1 580 ? 41.752 18.029 -54.681 1.00 71.00 580 GLN A N 1
ATOM 4742 C CA . GLN A 1 580 ? 41.387 19.332 -55.242 1.00 71.00 580 GLN A CA 1
ATOM 4743 C C . GLN A 1 580 ? 42.433 19.822 -56.253 1.00 71.00 580 GLN A C 1
ATOM 4745 O O . GLN A 1 580 ? 42.068 20.262 -57.342 1.00 71.00 580 GLN A O 1
ATOM 4750 N N . TYR A 1 581 ? 43.726 19.657 -55.960 1.00 72.50 581 TYR A N 1
ATOM 4751 C CA . TYR A 1 581 ? 44.805 19.970 -56.902 1.00 72.50 581 TYR A CA 1
ATOM 4752 C C . TYR A 1 581 ? 44.674 19.193 -58.223 1.00 72.50 581 TYR A C 1
ATOM 4754 O O . TYR A 1 581 ? 44.723 19.792 -59.296 1.00 72.50 581 TYR A O 1
ATOM 4762 N N . LEU A 1 582 ? 44.424 17.879 -58.155 1.00 68.38 582 LEU A N 1
ATOM 4763 C CA . LEU A 1 582 ? 44.203 17.047 -59.347 1.00 68.38 582 LEU A CA 1
ATOM 4764 C C . LEU A 1 582 ? 42.934 17.430 -60.126 1.00 68.38 582 LEU A C 1
ATOM 4766 O O . LEU A 1 582 ? 42.892 17.249 -61.339 1.00 68.38 582 LEU A O 1
ATOM 4770 N N . SER A 1 583 ? 41.909 17.969 -59.454 1.00 65.69 583 SER A N 1
ATOM 4771 C CA . SER A 1 583 ? 40.676 18.426 -60.114 1.00 65.69 583 SER A CA 1
ATOM 4772 C C . SER A 1 583 ? 40.834 19.749 -60.872 1.00 65.69 583 SER A C 1
ATOM 4774 O O . SER A 1 583 ? 40.139 19.973 -61.858 1.00 65.69 583 SER A O 1
ATOM 4776 N N . LEU A 1 584 ? 41.765 20.608 -60.440 1.00 71.19 584 LEU A N 1
ATOM 4777 C CA . LEU A 1 584 ? 42.041 21.908 -61.059 1.00 71.19 584 LEU A CA 1
ATOM 4778 C C . LEU A 1 584 ? 43.105 21.827 -62.162 1.00 71.19 584 LEU A C 1
ATOM 4780 O O . LEU A 1 584 ? 43.136 22.686 -63.040 1.00 71.19 584 LEU A O 1
ATOM 4784 N N . LYS A 1 585 ? 43.975 20.810 -62.134 1.00 68.94 585 LYS A N 1
ATOM 4785 C CA . LYS A 1 585 ? 45.019 20.600 -63.141 1.00 68.94 585 LYS A CA 1
ATOM 4786 C C . LYS A 1 585 ? 44.958 19.164 -63.673 1.00 68.94 585 LYS A C 1
ATOM 4788 O O . LYS A 1 585 ? 45.582 18.258 -63.125 1.00 68.94 585 LYS A O 1
ATOM 4793 N N . THR A 1 586 ? 44.211 18.971 -64.758 1.00 59.62 586 THR A N 1
ATOM 4794 C CA . THR A 1 586 ? 43.910 17.664 -65.379 1.00 59.62 586 THR A CA 1
ATOM 4795 C C . THR A 1 586 ? 45.107 16.956 -66.024 1.00 59.62 586 THR A C 1
ATOM 4797 O O . THR A 1 586 ? 45.024 15.783 -66.375 1.00 59.62 586 THR A O 1
ATOM 4800 N N . ASP A 1 587 ? 46.231 17.655 -66.148 1.00 62.12 587 ASP A N 1
ATOM 4801 C CA . ASP A 1 587 ? 47.451 17.240 -66.843 1.00 62.12 587 ASP A CA 1
ATOM 4802 C C . ASP A 1 587 ? 48.672 17.376 -65.910 1.00 62.12 587 ASP A C 1
ATOM 4804 O O . ASP A 1 587 ? 49.807 17.586 -66.333 1.00 62.12 587 ASP A O 1
ATOM 4808 N N . ALA A 1 588 ? 48.435 17.261 -64.597 1.00 62.22 588 ALA A N 1
ATOM 4809 C CA . ALA A 1 588 ? 49.489 17.235 -63.592 1.00 62.22 588 ALA A CA 1
ATOM 4810 C C . ALA A 1 588 ? 50.349 15.960 -63.717 1.00 62.22 588 ALA A C 1
ATOM 4812 O O . ALA A 1 588 ? 49.873 14.849 -63.484 1.00 62.22 588 ALA A O 1
ATOM 4813 N N . ASP A 1 589 ? 51.631 16.138 -64.051 1.00 66.12 589 ASP A N 1
ATOM 4814 C CA . ASP A 1 589 ? 52.649 15.085 -64.172 1.00 66.12 589 ASP A CA 1
ATOM 4815 C C . ASP A 1 589 ? 53.606 15.027 -62.967 1.00 66.12 589 ASP A C 1
ATOM 4817 O O . ASP A 1 589 ? 54.557 14.244 -62.967 1.00 66.12 589 ASP A O 1
ATOM 4821 N N . SER A 1 590 ? 53.369 15.842 -61.932 1.00 66.56 590 SER A N 1
ATOM 4822 C CA . SER A 1 590 ? 54.201 15.936 -60.730 1.00 66.56 590 SER A CA 1
ATOM 4823 C C . SER A 1 590 ? 53.376 16.070 -59.447 1.00 66.56 590 SER A C 1
ATOM 4825 O O . SER A 1 590 ? 52.309 16.685 -59.414 1.00 66.56 590 SER A O 1
ATOM 4827 N N . CYS A 1 591 ? 53.872 15.470 -58.362 1.00 67.56 591 CYS A N 1
ATOM 4828 C CA . CYS A 1 591 ? 53.250 15.575 -57.044 1.00 67.56 591 CYS A CA 1
ATOM 4829 C C . CYS A 1 591 ? 53.414 16.999 -56.471 1.00 67.56 591 CYS A C 1
ATOM 4831 O O . CYS A 1 591 ? 54.546 17.464 -56.365 1.00 67.56 591 CYS A O 1
ATOM 4833 N N . PRO A 1 592 ? 52.350 17.675 -56.005 1.00 65.44 592 PRO A N 1
ATOM 4834 C CA . PRO A 1 592 ? 52.438 19.048 -55.492 1.00 65.44 592 PRO A CA 1
ATOM 4835 C C . PRO A 1 592 ? 53.172 19.183 -54.146 1.00 65.44 592 PRO A C 1
ATOM 4837 O O . PRO A 1 592 ? 53.534 20.287 -53.761 1.00 65.44 592 PRO A O 1
ATOM 4840 N N . LEU A 1 593 ? 53.381 18.079 -53.417 1.00 70.12 593 LEU A N 1
ATOM 4841 C CA . LEU A 1 593 ? 54.058 18.071 -52.111 1.00 70.12 593 LEU A CA 1
ATOM 4842 C C . LEU A 1 593 ? 55.553 17.740 -52.195 1.00 70.12 593 LEU A C 1
ATOM 4844 O O . LEU A 1 593 ? 56.320 18.185 -51.348 1.00 70.12 593 LEU A O 1
ATOM 4848 N N . CYS A 1 594 ? 55.968 16.929 -53.173 1.00 74.75 594 CYS A N 1
ATOM 4849 C CA . CYS A 1 594 ? 57.351 16.449 -53.285 1.00 74.75 594 CYS A CA 1
ATOM 4850 C C . CYS A 1 594 ? 57.940 16.534 -54.703 1.00 74.75 594 CYS A C 1
ATOM 4852 O O . CYS A 1 594 ? 59.024 16.004 -54.937 1.00 74.75 594 CYS A O 1
ATOM 4854 N N . GLU A 1 595 ? 57.210 17.127 -55.653 1.00 61.78 595 GLU A N 1
ATOM 4855 C CA . GLU A 1 595 ? 57.592 17.421 -57.050 1.00 61.78 595 GLU A CA 1
ATOM 4856 C C . GLU A 1 595 ? 58.056 16.223 -57.893 1.00 61.78 595 GLU A C 1
ATOM 4858 O O . GLU A 1 595 ? 58.475 16.361 -59.043 1.00 61.78 595 GLU A O 1
ATOM 4863 N N . THR A 1 596 ? 57.930 15.014 -57.354 1.00 73.25 596 THR A N 1
ATOM 4864 C CA . THR A 1 596 ? 58.310 13.783 -58.040 1.00 73.25 596 THR A CA 1
ATOM 4865 C C . THR A 1 596 ? 57.329 13.507 -59.176 1.00 73.25 596 THR A C 1
ATOM 4867 O O . THR A 1 596 ? 56.114 13.634 -58.990 1.00 73.25 596 THR A O 1
ATOM 4870 N N . LYS A 1 597 ? 57.852 13.143 -60.353 1.00 68.94 597 LYS A N 1
ATOM 4871 C CA . LYS A 1 597 ? 57.036 12.903 -61.545 1.00 68.94 597 LYS A CA 1
ATOM 4872 C C . LYS A 1 597 ? 56.342 11.549 -61.498 1.00 68.94 597 LYS A C 1
ATOM 4874 O O . LYS A 1 597 ? 57.003 10.532 -61.308 1.00 68.94 597 LYS A O 1
ATOM 4879 N N . TYR A 1 598 ? 55.036 11.550 -61.731 1.00 72.06 598 TYR A N 1
ATOM 4880 C CA . TYR A 1 598 ? 54.213 10.345 -61.793 1.00 72.06 598 TYR A CA 1
ATOM 4881 C C . TYR A 1 598 ? 53.194 10.464 -62.933 1.00 72.06 598 TYR A C 1
ATOM 4883 O O . TYR A 1 598 ? 52.673 11.556 -63.168 1.00 72.06 598 TYR A O 1
ATOM 4891 N N . PRO A 1 599 ? 52.852 9.360 -63.620 1.00 70.88 599 PRO A N 1
ATOM 4892 C CA . PRO A 1 599 ? 51.677 9.321 -64.484 1.00 70.88 599 PRO A CA 1
ATOM 4893 C C . PRO A 1 599 ? 50.414 9.663 -63.679 1.00 70.88 599 PRO A C 1
ATOM 4895 O O . PRO A 1 599 ? 50.255 9.189 -62.554 1.00 70.88 599 PRO A O 1
ATOM 4898 N N . PHE A 1 600 ? 49.489 10.433 -64.259 1.00 69.75 600 PHE A N 1
ATOM 4899 C CA . PHE A 1 600 ? 48.277 10.923 -63.578 1.00 69.75 600 PHE A CA 1
ATOM 4900 C C . PHE A 1 600 ? 47.471 9.812 -62.875 1.00 69.75 600 PHE A C 1
ATOM 4902 O O . PHE A 1 600 ? 47.014 9.990 -61.747 1.00 69.75 600 PHE A O 1
ATOM 4909 N N . ALA A 1 601 ? 47.357 8.635 -63.501 1.00 65.44 601 ALA A N 1
ATOM 4910 C CA . ALA A 1 601 ? 46.674 7.477 -62.922 1.00 65.44 601 ALA A CA 1
ATOM 4911 C C . ALA A 1 601 ? 47.369 6.943 -61.655 1.00 65.44 601 ALA A C 1
ATOM 4913 O O . ALA A 1 601 ? 46.700 6.599 -60.686 1.00 65.44 601 ALA A O 1
ATOM 4914 N N . GLU A 1 602 ? 48.704 6.927 -61.632 1.00 68.50 602 GLU A N 1
ATOM 4915 C CA . GLU A 1 602 ? 49.489 6.454 -60.487 1.00 68.50 602 GLU A CA 1
ATOM 4916 C C . GLU A 1 602 ? 49.499 7.484 -59.346 1.00 68.50 602 GLU A C 1
ATOM 4918 O O . GLU A 1 602 ? 49.434 7.130 -58.169 1.00 68.50 602 GLU A O 1
ATOM 4923 N N . LEU A 1 603 ? 49.523 8.777 -59.688 1.00 69.25 603 LEU A N 1
ATOM 4924 C CA . LEU A 1 603 ? 49.424 9.869 -58.719 1.00 69.25 603 LEU A CA 1
ATOM 4925 C C . LEU A 1 603 ? 48.042 9.904 -58.049 1.00 69.25 603 LEU A C 1
ATOM 4927 O O . LEU A 1 603 ? 47.948 10.074 -56.833 1.00 69.25 603 LEU A O 1
ATOM 4931 N N . SER A 1 604 ? 46.979 9.701 -58.834 1.00 65.56 604 SER A N 1
ATOM 4932 C CA . SER A 1 604 ? 45.604 9.600 -58.340 1.00 65.56 604 SER A CA 1
ATOM 4933 C C . SER A 1 604 ? 45.437 8.409 -57.393 1.00 65.56 604 SER A C 1
ATOM 4935 O O . SER A 1 604 ? 44.918 8.585 -56.288 1.00 65.56 604 SER A O 1
ATOM 4937 N N . ASP A 1 605 ? 45.972 7.242 -57.765 1.00 68.94 605 ASP A N 1
ATOM 4938 C CA . ASP A 1 605 ? 45.856 6.016 -56.973 1.00 68.94 605 ASP A CA 1
ATOM 4939 C C . ASP A 1 605 ? 46.580 6.125 -55.617 1.00 68.94 605 ASP A C 1
ATOM 4941 O O . ASP A 1 605 ? 46.010 5.808 -54.566 1.00 68.94 605 ASP A O 1
ATOM 4945 N N . ARG A 1 606 ? 47.794 6.701 -55.607 1.00 66.56 606 ARG A N 1
ATOM 4946 C CA . ARG A 1 606 ? 48.587 6.955 -54.385 1.00 66.56 606 ARG A CA 1
ATOM 4947 C C . ARG A 1 606 ? 47.950 7.978 -53.440 1.00 66.56 606 ARG A C 1
ATOM 4949 O O . ARG A 1 606 ? 48.107 7.872 -52.225 1.00 66.56 606 ARG A O 1
ATOM 4956 N N . ILE A 1 607 ? 47.227 8.968 -53.968 1.00 65.69 607 ILE A N 1
ATOM 4957 C CA . ILE A 1 607 ? 46.475 9.938 -53.152 1.00 65.69 607 ILE A CA 1
ATOM 4958 C C . ILE A 1 607 ? 45.204 9.291 -52.571 1.00 65.69 607 ILE A C 1
ATOM 4960 O O . ILE A 1 607 ? 44.765 9.667 -51.479 1.00 65.69 607 ILE A O 1
ATOM 4964 N N . SER A 1 608 ? 44.629 8.288 -53.247 1.00 58.22 608 SER A N 1
ATOM 4965 C CA . SER A 1 608 ? 43.444 7.562 -52.774 1.00 58.22 608 SER A CA 1
ATOM 4966 C C . SER A 1 608 ? 43.714 6.392 -51.825 1.00 58.22 608 SER A C 1
ATOM 4968 O O . SER A 1 608 ? 42.817 6.043 -51.057 1.00 58.22 608 SER A O 1
ATOM 4970 N N . THR A 1 609 ? 44.914 5.806 -51.803 1.00 56.28 609 THR A N 1
ATOM 4971 C CA . THR A 1 609 ? 45.209 4.661 -50.925 1.00 56.28 609 THR A CA 1
ATOM 4972 C C . THR A 1 609 ? 45.351 5.101 -49.462 1.00 56.28 609 THR A C 1
ATOM 4974 O O . THR A 1 609 ? 46.146 5.980 -49.114 1.00 56.28 609 THR A O 1
ATOM 4977 N N . ILE A 1 610 ? 44.554 4.514 -48.566 1.00 51.09 610 ILE A N 1
ATOM 4978 C CA . ILE A 1 610 ? 44.665 4.701 -47.113 1.00 51.09 610 ILE A CA 1
ATOM 4979 C C . ILE A 1 610 ? 45.709 3.704 -46.604 1.00 51.09 610 ILE A C 1
ATOM 4981 O O . ILE A 1 610 ? 45.476 2.499 -46.630 1.00 51.09 610 ILE A O 1
ATOM 4985 N N . ALA A 1 611 ? 46.867 4.193 -46.158 1.00 45.53 611 ALA A N 1
ATOM 4986 C CA . ALA A 1 611 ? 47.812 3.365 -45.422 1.00 45.53 611 ALA A CA 1
ATOM 4987 C C . ALA A 1 611 ? 47.212 3.067 -44.037 1.00 45.53 611 ALA A C 1
ATOM 4989 O O . ALA A 1 611 ? 47.100 3.967 -43.209 1.00 45.53 611 ALA A O 1
ATOM 4990 N N . ASN A 1 612 ? 46.805 1.816 -43.812 1.00 47.41 612 ASN A N 1
ATOM 4991 C CA . ASN A 1 612 ? 46.303 1.317 -42.525 1.00 47.41 612 ASN A CA 1
ATOM 4992 C C . ASN A 1 612 ? 47.421 0.959 -41.527 1.00 47.41 612 ASN A C 1
ATOM 4994 O O . ASN A 1 612 ? 47.131 0.499 -40.426 1.00 47.41 612 ASN A O 1
ATOM 4998 N N . ASP A 1 613 ? 48.688 1.192 -41.866 1.00 47.09 613 ASP A N 1
ATOM 4999 C CA . ASP A 1 613 ? 49.811 0.852 -40.995 1.00 47.09 613 ASP A CA 1
ATOM 5000 C C . ASP A 1 613 ? 50.237 2.050 -40.147 1.00 47.09 613 ASP A C 1
ATOM 5002 O O . ASP A 1 613 ? 51.216 2.738 -40.439 1.00 47.09 613 ASP A O 1
ATOM 5006 N N . ILE A 1 614 ? 49.516 2.283 -39.051 1.00 49.50 614 ILE A N 1
ATOM 5007 C CA . ILE A 1 614 ? 50.046 3.079 -37.943 1.00 49.50 614 ILE A CA 1
ATOM 5008 C C . ILE A 1 614 ? 50.435 2.102 -36.831 1.00 49.50 614 ILE A C 1
ATOM 5010 O O . ILE A 1 614 ? 49.583 1.450 -36.228 1.00 49.50 614 ILE A O 1
ATOM 5014 N N . LYS A 1 615 ? 51.740 2.028 -36.535 1.00 49.75 615 LYS A N 1
ATOM 5015 C CA . LYS A 1 615 ? 52.346 1.233 -35.443 1.00 49.75 615 LYS A CA 1
ATOM 5016 C C . LYS A 1 615 ? 51.743 1.505 -34.047 1.00 49.75 615 LYS A C 1
ATOM 5018 O O . LYS A 1 615 ? 52.052 0.789 -33.103 1.00 49.75 615 LYS A O 1
ATOM 5023 N N . GLU A 1 616 ? 50.879 2.508 -33.909 1.00 51.16 616 GLU A N 1
ATOM 5024 C CA . GLU A 1 616 ? 50.247 2.951 -32.660 1.00 51.16 616 GLU A CA 1
ATOM 5025 C C . GLU A 1 616 ? 48.998 2.135 -32.263 1.00 51.16 616 GLU A C 1
ATOM 5027 O O . GLU A 1 616 ? 48.642 2.129 -31.085 1.00 51.16 616 GLU A O 1
ATOM 5032 N N . ASN A 1 617 ? 48.375 1.370 -33.176 1.00 55.03 617 ASN A N 1
ATOM 5033 C CA . ASN A 1 617 ? 47.247 0.481 -32.828 1.00 55.03 617 ASN A CA 1
ATOM 5034 C C . ASN A 1 617 ? 47.660 -0.661 -31.878 1.00 55.03 617 ASN A C 1
ATOM 5036 O O . ASN A 1 617 ? 46.886 -1.053 -31.009 1.00 55.03 617 ASN A O 1
ATOM 5040 N N . VAL A 1 618 ? 48.907 -1.137 -31.973 1.00 57.19 618 VAL A N 1
ATOM 5041 C CA . VAL A 1 618 ? 49.450 -2.173 -31.074 1.00 57.19 618 VAL A CA 1
ATOM 5042 C C . VAL A 1 618 ? 49.565 -1.653 -29.633 1.00 57.19 618 VAL A C 1
ATOM 5044 O O . VAL A 1 618 ? 49.262 -2.379 -28.689 1.00 57.19 618 VAL A O 1
ATOM 5047 N N . ALA A 1 619 ? 49.921 -0.376 -29.454 1.00 61.50 619 ALA A N 1
ATOM 5048 C CA . ALA A 1 619 ? 50.011 0.251 -28.135 1.00 61.50 619 ALA A CA 1
ATOM 5049 C C . ALA A 1 619 ? 48.630 0.454 -27.479 1.00 61.50 619 ALA A C 1
ATOM 5051 O O . ALA A 1 619 ? 48.504 0.325 -26.261 1.00 61.50 619 ALA A O 1
ATOM 5052 N N . LEU A 1 620 ? 47.581 0.731 -28.266 1.00 65.12 620 LEU A N 1
ATOM 5053 C CA . LEU A 1 620 ? 46.203 0.808 -27.760 1.00 65.12 620 LEU A CA 1
ATOM 5054 C C . LEU A 1 620 ? 45.682 -0.555 -27.287 1.00 65.12 620 LEU A C 1
ATOM 5056 O O . LEU A 1 620 ? 45.051 -0.626 -26.230 1.00 65.12 620 LEU A O 1
ATOM 5060 N N . ASP A 1 621 ? 45.985 -1.626 -28.020 1.00 66.62 621 ASP A N 1
ATOM 5061 C CA . ASP A 1 621 ? 45.599 -2.989 -27.644 1.00 66.62 621 ASP A CA 1
ATOM 5062 C C . ASP A 1 621 ? 46.343 -3.480 -26.392 1.00 66.62 621 ASP A C 1
ATOM 5064 O O . ASP A 1 621 ? 45.748 -4.126 -25.525 1.00 66.62 621 ASP A O 1
ATOM 5068 N N . GLU A 1 622 ? 47.631 -3.152 -26.246 1.00 74.25 622 GLU A N 1
ATOM 5069 C CA . GLU A 1 622 ? 48.404 -3.476 -25.041 1.00 74.25 622 GLU A CA 1
ATOM 5070 C C . GLU A 1 622 ? 47.883 -2.743 -23.797 1.00 74.25 622 GLU A C 1
ATOM 5072 O O . GLU A 1 622 ? 47.693 -3.370 -22.749 1.00 74.25 622 GLU A O 1
ATOM 5077 N N . LEU A 1 623 ? 47.579 -1.444 -23.905 1.00 76.25 623 LEU A N 1
ATOM 5078 C CA . LEU A 1 623 ? 46.982 -0.670 -22.809 1.00 76.25 623 LEU A CA 1
ATOM 5079 C C . LEU A 1 623 ? 45.559 -1.149 -22.477 1.00 76.25 623 LEU A C 1
ATOM 5081 O O . LEU A 1 623 ? 45.184 -1.200 -21.304 1.00 76.25 623 LEU A O 1
ATOM 5085 N N . GLY A 1 624 ? 44.783 -1.559 -23.486 1.00 73.00 624 GLY A N 1
ATOM 5086 C CA . GLY A 1 624 ? 43.460 -2.160 -23.307 1.00 73.00 624 GLY A CA 1
ATOM 5087 C C . GLY A 1 624 ? 43.509 -3.485 -22.538 1.00 73.00 624 GLY A C 1
ATOM 5088 O O . GLY A 1 624 ? 42.737 -3.680 -21.600 1.00 73.00 624 GLY A O 1
ATOM 5089 N N . LYS A 1 625 ? 44.465 -4.368 -22.858 1.00 81.88 625 LYS A N 1
ATOM 5090 C CA . LYS A 1 625 ? 44.686 -5.625 -22.116 1.00 81.88 625 LYS A CA 1
ATOM 5091 C C . LYS A 1 625 ? 45.078 -5.377 -20.659 1.00 81.88 625 LYS A C 1
ATOM 5093 O O . LYS A 1 625 ? 44.565 -6.054 -19.771 1.00 81.88 625 LYS A O 1
ATOM 5098 N N . GLN A 1 626 ? 45.944 -4.395 -20.400 1.00 81.25 626 GLN A N 1
ATOM 5099 C CA . GLN A 1 626 ? 46.314 -4.018 -19.030 1.00 81.25 626 GLN A CA 1
ATOM 5100 C C . GLN A 1 626 ? 45.116 -3.485 -18.233 1.00 81.25 626 GLN A C 1
ATOM 5102 O O . GLN A 1 626 ? 44.990 -3.798 -17.050 1.00 81.25 626 GLN A O 1
ATOM 5107 N N . LEU A 1 627 ? 44.215 -2.731 -18.872 1.00 80.94 627 LEU A N 1
ATOM 5108 C CA . LEU A 1 627 ? 43.006 -2.222 -18.225 1.00 80.94 627 LEU A CA 1
ATOM 5109 C C . LEU A 1 627 ? 42.052 -3.358 -17.816 1.00 80.94 627 LEU A C 1
ATOM 5111 O O . LEU A 1 627 ? 41.562 -3.354 -16.693 1.00 80.94 627 LEU A O 1
ATOM 5115 N N . ILE A 1 628 ? 41.860 -4.366 -18.675 1.00 77.38 628 ILE A N 1
ATOM 5116 C CA . ILE A 1 628 ? 41.007 -5.535 -18.384 1.00 77.38 628 ILE A CA 1
ATOM 5117 C C . ILE A 1 628 ? 41.535 -6.335 -17.182 1.00 77.38 628 ILE A C 1
ATOM 5119 O O . ILE A 1 628 ? 40.758 -6.744 -16.319 1.00 77.38 628 ILE A O 1
ATOM 5123 N N . ILE A 1 629 ? 42.854 -6.547 -17.106 1.00 83.88 629 ILE A N 1
ATOM 5124 C CA . ILE A 1 629 ? 43.484 -7.264 -15.985 1.00 83.88 629 ILE A CA 1
ATOM 5125 C C . ILE A 1 629 ? 43.253 -6.503 -14.672 1.00 83.88 629 ILE A C 1
ATOM 5127 O O . ILE A 1 629 ? 42.812 -7.091 -13.686 1.00 83.88 629 ILE A O 1
ATOM 5131 N N . ILE A 1 630 ? 43.468 -5.184 -14.677 1.00 84.38 630 ILE A N 1
ATOM 5132 C CA . ILE A 1 630 ? 43.267 -4.343 -13.490 1.00 84.38 630 ILE A CA 1
ATOM 5133 C C . ILE A 1 630 ? 41.787 -4.267 -13.084 1.00 84.38 630 ILE A C 1
ATOM 5135 O O . ILE A 1 630 ? 41.490 -4.270 -11.892 1.00 84.38 630 ILE A O 1
ATOM 5139 N N . ASP A 1 631 ? 40.849 -4.243 -14.034 1.00 78.31 631 ASP A N 1
ATOM 5140 C CA . ASP A 1 631 ? 39.409 -4.269 -13.743 1.00 78.31 631 ASP A CA 1
ATOM 5141 C C . ASP A 1 631 ? 38.984 -5.587 -13.070 1.00 78.31 631 ASP A C 1
ATOM 5143 O O . ASP A 1 631 ? 38.197 -5.580 -12.114 1.00 78.31 631 ASP A O 1
ATOM 5147 N N . SER A 1 632 ? 39.550 -6.715 -13.511 1.00 82.94 632 SER A N 1
ATOM 5148 C CA . SER A 1 632 ? 39.378 -8.020 -12.858 1.00 82.94 632 SER A CA 1
ATOM 5149 C C . SER A 1 632 ? 39.933 -8.012 -11.428 1.00 82.94 632 SER A C 1
ATOM 5151 O O . SER A 1 632 ? 39.252 -8.444 -10.496 1.00 82.94 632 SER A O 1
ATOM 5153 N N . ASP A 1 633 ? 41.147 -7.499 -11.229 1.00 83.50 633 ASP A N 1
ATOM 5154 C CA . ASP A 1 633 ? 41.796 -7.493 -9.913 1.00 83.50 633 ASP A CA 1
ATOM 5155 C C . ASP A 1 633 ? 41.128 -6.512 -8.932 1.00 83.50 633 ASP A C 1
ATOM 5157 O O . ASP A 1 633 ? 40.934 -6.851 -7.763 1.00 83.50 633 ASP A O 1
ATOM 5161 N N . SER A 1 634 ? 40.653 -5.354 -9.408 1.00 83.06 634 SER A N 1
ATOM 5162 C CA . SER A 1 634 ? 39.827 -4.425 -8.618 1.00 83.06 634 SER A CA 1
ATOM 5163 C C . SER A 1 634 ? 38.505 -5.068 -8.191 1.00 83.06 634 SER A C 1
ATOM 5165 O O . SER A 1 634 ? 38.073 -4.907 -7.050 1.00 83.06 634 SER A O 1
ATOM 5167 N N . SER A 1 635 ? 37.874 -5.851 -9.071 1.00 80.31 635 SER A N 1
ATOM 5168 C CA . SER A 1 635 ? 36.624 -6.550 -8.751 1.00 80.31 635 SER A CA 1
ATOM 5169 C C . SER A 1 635 ? 36.821 -7.610 -7.662 1.00 80.31 635 SER A C 1
ATOM 5171 O O . SER A 1 635 ? 36.002 -7.708 -6.747 1.00 80.31 635 SER A O 1
ATOM 5173 N N . LYS A 1 636 ? 37.935 -8.356 -7.707 1.00 84.25 636 LYS A N 1
ATOM 5174 C CA . LYS A 1 636 ? 38.318 -9.298 -6.642 1.00 84.25 636 LYS A CA 1
ATOM 5175 C C . LYS A 1 636 ? 38.599 -8.574 -5.324 1.00 84.25 636 LYS A C 1
ATOM 5177 O O . LYS A 1 636 ? 38.091 -8.995 -4.292 1.00 84.25 636 LYS A O 1
ATOM 5182 N N . CYS A 1 637 ? 39.339 -7.463 -5.359 1.00 84.06 637 CYS A N 1
ATOM 5183 C CA . CYS A 1 637 ? 39.633 -6.654 -4.171 1.00 84.06 637 CYS A CA 1
ATOM 5184 C C . CYS A 1 637 ? 38.345 -6.164 -3.481 1.00 84.06 637 CYS A C 1
ATOM 5186 O O . CYS A 1 637 ? 38.183 -6.316 -2.271 1.00 84.06 637 CYS A O 1
ATOM 5188 N N . LYS A 1 638 ? 37.371 -5.669 -4.257 1.00 83.56 638 LYS A N 1
ATOM 5189 C CA . LYS A 1 638 ? 36.072 -5.200 -3.742 1.00 83.56 638 LYS A CA 1
ATOM 5190 C C . LYS A 1 638 ? 35.217 -6.305 -3.127 1.00 83.56 638 LYS A C 1
ATOM 5192 O O . LYS A 1 638 ? 34.526 -6.053 -2.142 1.00 83.56 638 LYS A O 1
ATOM 5197 N N . ALA A 1 639 ? 35.270 -7.520 -3.672 1.00 84.06 639 ALA A N 1
ATOM 5198 C CA . ALA A 1 639 ? 34.600 -8.670 -3.068 1.00 84.06 639 ALA A CA 1
ATOM 5199 C C . ALA A 1 639 ? 35.175 -8.983 -1.673 1.00 84.06 639 ALA A C 1
ATOM 5201 O O . ALA A 1 639 ? 34.415 -9.177 -0.729 1.00 84.06 639 ALA A O 1
ATOM 5202 N N . VAL A 1 640 ? 36.502 -8.922 -1.521 1.00 85.31 640 VAL A N 1
ATOM 5203 C CA . VAL A 1 640 ? 37.175 -9.139 -0.229 1.00 85.31 640 VAL A CA 1
ATOM 5204 C C . VAL A 1 640 ? 36.882 -8.006 0.768 1.00 85.31 640 VAL A C 1
ATOM 5206 O O . VAL A 1 640 ? 36.689 -8.272 1.951 1.00 85.31 640 VAL A O 1
ATOM 5209 N N . ILE A 1 641 ? 36.781 -6.749 0.316 1.00 84.69 641 ILE A N 1
ATOM 5210 C CA . ILE A 1 641 ? 36.370 -5.617 1.173 1.00 84.69 641 ILE A CA 1
ATOM 5211 C C . ILE A 1 641 ? 34.968 -5.850 1.747 1.00 84.69 641 ILE A C 1
ATOM 5213 O O . ILE A 1 641 ? 34.759 -5.687 2.948 1.00 84.69 641 ILE A O 1
ATOM 5217 N N . LYS A 1 642 ? 34.025 -6.296 0.912 1.00 86.75 642 LYS A N 1
ATOM 5218 C CA . LYS A 1 642 ? 32.666 -6.632 1.348 1.00 86.75 642 LYS A CA 1
ATOM 5219 C C . LYS A 1 642 ? 32.661 -7.762 2.383 1.00 86.75 642 LYS A C 1
ATOM 5221 O O . LYS A 1 642 ? 31.956 -7.676 3.385 1.00 86.75 642 LYS A O 1
ATOM 5226 N N . ASP A 1 643 ? 33.457 -8.805 2.164 1.00 86.56 643 ASP A N 1
ATOM 5227 C CA . ASP A 1 643 ? 33.598 -9.904 3.123 1.00 86.56 643 ASP A CA 1
ATOM 5228 C C . ASP A 1 643 ? 34.163 -9.404 4.474 1.00 86.56 643 ASP A C 1
ATOM 5230 O O . ASP A 1 643 ? 33.703 -9.824 5.535 1.00 86.56 643 ASP A O 1
ATOM 5234 N N . ILE A 1 644 ? 35.084 -8.433 4.464 1.00 84.19 644 ILE A N 1
ATOM 5235 C CA . ILE A 1 644 ? 35.624 -7.794 5.678 1.00 84.19 644 ILE A CA 1
ATOM 5236 C C . ILE A 1 644 ? 34.583 -6.942 6.419 1.00 84.19 644 ILE A C 1
ATOM 5238 O O . ILE A 1 644 ? 34.546 -6.968 7.650 1.00 84.19 644 ILE A O 1
ATOM 5242 N N . GLU A 1 645 ? 33.704 -6.232 5.712 1.00 85.31 645 GLU A N 1
ATOM 5243 C CA . GLU A 1 645 ? 32.586 -5.487 6.319 1.00 85.31 645 GLU A CA 1
ATOM 5244 C C . GLU A 1 645 ? 31.562 -6.420 6.990 1.00 85.31 645 GLU A C 1
ATOM 5246 O O . GLU A 1 645 ? 31.019 -6.113 8.059 1.00 85.31 645 GLU A O 1
ATOM 5251 N N . LEU A 1 646 ? 31.320 -7.591 6.393 1.00 85.56 646 LEU A N 1
ATOM 5252 C CA . LEU A 1 646 ? 30.480 -8.635 6.984 1.00 85.56 646 LEU A CA 1
ATOM 5253 C C . LEU A 1 646 ? 31.119 -9.221 8.250 1.00 85.56 646 LEU A C 1
ATOM 5255 O O . LEU A 1 646 ? 30.419 -9.419 9.245 1.00 85.56 646 LEU A O 1
ATOM 5259 N N . ILE A 1 647 ? 32.440 -9.429 8.250 1.00 84.69 647 ILE A N 1
ATOM 5260 C CA . ILE A 1 647 ? 33.200 -9.861 9.433 1.00 84.69 647 ILE A CA 1
ATOM 5261 C C . ILE A 1 647 ? 33.133 -8.803 10.545 1.00 84.69 647 ILE A C 1
ATOM 5263 O O . ILE A 1 647 ? 32.857 -9.145 11.692 1.00 84.69 647 ILE A O 1
ATOM 5267 N N . GLU A 1 648 ? 33.306 -7.518 10.226 1.00 83.50 648 GLU A N 1
ATOM 5268 C CA . GLU A 1 648 ? 33.180 -6.407 11.188 1.00 83.50 648 GLU A CA 1
ATOM 5269 C C . GLU A 1 648 ? 31.783 -6.364 11.822 1.00 83.50 648 GLU A C 1
ATOM 5271 O O . GLU A 1 648 ? 31.624 -6.229 13.040 1.00 83.50 648 GLU A O 1
ATOM 5276 N N . SER A 1 649 ? 30.759 -6.564 10.991 1.00 83.50 649 SER A N 1
ATOM 5277 C CA . SER A 1 649 ? 29.368 -6.639 11.427 1.00 83.50 649 SER A CA 1
ATOM 5278 C C . SER A 1 649 ? 29.125 -7.848 12.332 1.00 83.50 649 SER A C 1
ATOM 5280 O O . SER A 1 649 ? 28.466 -7.705 13.361 1.00 83.50 649 SER A O 1
ATOM 5282 N N . ALA A 1 650 ? 29.684 -9.016 12.006 1.00 84.00 650 ALA A N 1
ATOM 5283 C CA . ALA A 1 650 ? 29.584 -10.216 12.834 1.00 84.00 650 ALA A CA 1
ATOM 5284 C C . ALA A 1 650 ? 30.279 -10.027 14.195 1.00 84.00 650 ALA A C 1
ATOM 5286 O O . ALA A 1 650 ? 29.693 -10.339 15.229 1.00 84.00 650 ALA A O 1
ATOM 5287 N N . ILE A 1 651 ? 31.473 -9.428 14.219 1.00 80.06 651 ILE A N 1
ATOM 5288 C CA . ILE A 1 651 ? 32.219 -9.117 15.448 1.00 80.06 651 ILE A CA 1
ATOM 5289 C C . ILE A 1 651 ? 31.438 -8.160 16.357 1.00 80.06 651 ILE A C 1
ATOM 5291 O O . ILE A 1 651 ? 31.394 -8.365 17.571 1.00 80.06 651 ILE A O 1
ATOM 5295 N N . SER A 1 652 ? 30.773 -7.149 15.786 1.00 78.44 652 SER A N 1
ATOM 5296 C CA . SER A 1 652 ? 29.977 -6.184 16.562 1.00 78.44 652 SER A CA 1
ATOM 5297 C C . SER A 1 652 ? 28.855 -6.837 17.383 1.00 78.44 652 SER A C 1
ATOM 5299 O O . SER A 1 652 ? 28.461 -6.315 18.426 1.00 78.44 652 SER A O 1
ATOM 5301 N N . GLN A 1 653 ? 28.361 -8.000 16.945 1.00 78.62 653 GLN A N 1
ATOM 5302 C CA . GLN A 1 653 ? 27.311 -8.751 17.634 1.00 78.62 653 GLN A CA 1
ATOM 5303 C C . GLN A 1 653 ? 27.848 -9.634 18.775 1.00 78.62 653 GLN A C 1
ATOM 5305 O O . GLN A 1 653 ? 27.069 -10.032 19.640 1.00 78.62 653 GLN A O 1
ATOM 5310 N N . ILE A 1 654 ? 29.158 -9.914 18.812 1.00 74.81 654 ILE A N 1
ATOM 5311 C CA . ILE A 1 654 ? 29.802 -10.859 19.749 1.00 74.81 654 ILE A CA 1
ATOM 5312 C C . ILE A 1 654 ? 30.186 -10.194 21.096 1.00 74.81 654 ILE A C 1
ATOM 5314 O O . ILE A 1 654 ? 30.712 -10.852 21.983 1.00 74.81 654 ILE A O 1
ATOM 5318 N N . GLN A 1 655 ? 29.869 -8.909 21.320 1.00 61.72 655 GLN A N 1
ATOM 5319 C CA . GLN A 1 655 ? 30.227 -8.171 22.554 1.00 61.72 655 GLN A CA 1
ATOM 5320 C C . GLN A 1 655 ? 31.720 -8.274 22.926 1.00 61.72 655 GLN A C 1
ATOM 5322 O O . GLN A 1 655 ? 32.084 -8.335 24.099 1.00 61.72 655 GLN A O 1
ATOM 5327 N N . ILE A 1 656 ? 32.609 -8.264 21.933 1.00 58.53 656 ILE A N 1
ATOM 5328 C CA . ILE A 1 656 ? 34.037 -8.101 22.207 1.00 58.53 656 ILE A CA 1
ATOM 5329 C C . ILE A 1 656 ? 34.268 -6.637 22.587 1.00 58.53 656 ILE A C 1
ATOM 5331 O O . ILE A 1 656 ? 33.847 -5.729 21.863 1.00 58.53 656 ILE A O 1
ATOM 5335 N N . ASP A 1 657 ? 34.944 -6.407 23.713 1.00 54.16 657 ASP A N 1
ATOM 5336 C CA . ASP A 1 657 ? 35.460 -5.091 24.080 1.00 54.16 657 ASP A CA 1
ATOM 5337 C C . ASP A 1 657 ? 36.235 -4.461 22.908 1.00 54.16 657 ASP A C 1
ATOM 5339 O O . ASP A 1 657 ? 36.787 -5.156 22.058 1.00 54.16 657 ASP A O 1
ATOM 5343 N N . LYS A 1 658 ? 36.267 -3.124 22.866 1.00 53.84 658 LYS A N 1
ATOM 5344 C CA . LYS A 1 658 ? 36.654 -2.228 21.749 1.00 53.84 658 LYS A CA 1
ATOM 5345 C C . LYS A 1 658 ? 38.024 -2.458 21.054 1.00 53.84 658 LYS A C 1
ATOM 5347 O O . LYS A 1 658 ? 38.411 -1.637 20.230 1.00 53.84 658 LYS A O 1
ATOM 5352 N N . ASN A 1 659 ? 38.737 -3.547 21.332 1.00 60.28 659 ASN A N 1
ATOM 5353 C CA . ASN A 1 659 ? 40.065 -3.903 20.825 1.00 60.28 659 ASN A CA 1
ATOM 5354 C C . ASN A 1 659 ? 40.083 -5.014 19.752 1.00 60.28 659 ASN A C 1
ATOM 5356 O O . ASN A 1 659 ? 41.130 -5.603 19.494 1.00 60.28 659 ASN A O 1
ATOM 5360 N N . TYR A 1 660 ? 38.963 -5.297 19.076 1.00 69.50 660 TYR A N 1
ATOM 5361 C CA . TYR A 1 660 ? 38.935 -6.303 17.998 1.00 69.50 660 TYR A CA 1
ATOM 5362 C C . TYR A 1 660 ? 39.816 -5.946 16.786 1.00 69.50 660 TYR A C 1
ATOM 5364 O O . TYR A 1 660 ? 40.170 -6.817 15.997 1.00 69.50 660 TYR A O 1
ATOM 5372 N N . ALA A 1 661 ? 40.186 -4.671 16.639 1.00 67.50 661 ALA A N 1
ATOM 5373 C CA . ALA A 1 661 ? 41.012 -4.175 15.544 1.00 67.50 661 ALA A CA 1
ATOM 5374 C C . ALA A 1 661 ? 42.421 -4.805 15.515 1.00 67.50 661 ALA A C 1
ATOM 5376 O O . ALA A 1 661 ? 42.997 -4.966 14.436 1.00 67.50 661 ALA A O 1
ATOM 5377 N N . ASP A 1 662 ? 42.949 -5.188 16.682 1.00 77.44 662 ASP A N 1
ATOM 5378 C CA . ASP A 1 662 ? 44.289 -5.767 16.828 1.00 77.44 662 ASP A CA 1
ATOM 5379 C C . ASP A 1 662 ? 44.283 -7.307 16.825 1.00 77.44 662 ASP A C 1
ATOM 5381 O O . ASP A 1 662 ? 45.348 -7.923 16.796 1.00 77.44 662 ASP A O 1
ATOM 5385 N N . LEU A 1 663 ? 43.101 -7.939 16.809 1.00 79.94 663 LEU A N 1
ATOM 5386 C CA . LEU A 1 663 ? 42.974 -9.394 16.731 1.00 79.94 663 LEU A CA 1
ATOM 5387 C C . LEU A 1 663 ? 43.380 -9.912 15.351 1.00 79.94 663 LEU A C 1
ATOM 5389 O O . LEU A 1 663 ? 43.113 -9.283 14.320 1.00 79.94 663 LEU A O 1
ATOM 5393 N N . ILE A 1 664 ? 44.000 -11.090 15.342 1.00 83.94 664 ILE A N 1
ATOM 5394 C CA . ILE A 1 664 ? 44.358 -11.807 14.121 1.00 83.94 664 ILE A CA 1
ATOM 5395 C C . ILE A 1 664 ? 43.082 -12.413 13.520 1.00 83.94 664 ILE A C 1
ATOM 5397 O O . ILE A 1 664 ? 42.214 -12.905 14.243 1.00 83.94 664 ILE A O 1
ATOM 5401 N N . LEU A 1 665 ? 42.953 -12.392 12.190 1.00 80.62 665 LEU A N 1
ATOM 5402 C CA . LEU A 1 665 ? 41.783 -12.935 11.480 1.00 80.62 665 LEU A CA 1
ATOM 5403 C C . LEU A 1 665 ? 41.505 -14.417 11.801 1.00 80.62 665 LEU A C 1
ATOM 5405 O O . LEU A 1 665 ? 40.345 -14.824 11.830 1.00 80.62 665 LEU A O 1
ATOM 5409 N N . THR A 1 666 ? 42.537 -15.203 12.119 1.00 82.50 666 THR A N 1
ATOM 5410 C CA . THR A 1 666 ? 42.404 -16.588 12.605 1.00 82.50 666 THR A CA 1
ATOM 5411 C C . THR A 1 666 ? 41.673 -16.675 13.939 1.00 82.50 666 THR A C 1
ATOM 5413 O O . THR A 1 666 ? 40.809 -17.532 14.118 1.00 82.50 666 THR A O 1
ATOM 5416 N N . ASP A 1 667 ? 41.968 -15.765 14.864 1.00 80.62 667 ASP A N 1
ATOM 5417 C CA . ASP A 1 667 ? 41.350 -15.739 16.191 1.00 80.62 667 ASP A CA 1
ATOM 5418 C C . ASP A 1 667 ? 39.892 -15.283 16.099 1.00 80.62 667 ASP A C 1
ATOM 5420 O O . ASP A 1 667 ? 39.021 -15.831 16.773 1.00 80.62 667 ASP A O 1
ATOM 5424 N N . ILE A 1 668 ? 39.608 -14.344 15.191 1.00 81.50 668 ILE A N 1
ATOM 5425 C CA . ILE A 1 668 ? 38.248 -13.915 14.846 1.00 81.50 668 ILE A CA 1
ATOM 5426 C C . ILE A 1 668 ? 37.443 -15.089 14.272 1.00 81.50 668 ILE A C 1
ATOM 5428 O O . ILE A 1 668 ? 36.314 -15.325 14.702 1.00 81.50 668 ILE A O 1
ATOM 5432 N N . GLY A 1 669 ? 38.020 -15.855 13.342 1.00 81.38 669 GLY A N 1
ATOM 5433 C CA . GLY A 1 669 ? 37.372 -17.041 12.776 1.00 81.38 669 GLY A CA 1
ATOM 5434 C C . GLY A 1 669 ? 37.076 -18.108 13.835 1.00 81.38 669 GLY A C 1
ATOM 5435 O O . GLY A 1 669 ? 35.968 -18.645 13.891 1.00 81.38 669 GLY A O 1
ATOM 5436 N N . ASN A 1 670 ? 38.030 -18.364 14.734 1.00 82.56 670 ASN A N 1
ATOM 5437 C CA . ASN A 1 670 ? 37.849 -19.290 15.855 1.00 82.56 670 ASN A CA 1
ATOM 5438 C C . ASN A 1 670 ? 36.753 -18.825 16.823 1.00 82.56 670 ASN A C 1
ATOM 5440 O O . ASN A 1 670 ? 35.981 -19.645 17.317 1.00 82.56 670 ASN A O 1
ATOM 5444 N N . LEU A 1 671 ? 36.650 -17.519 17.066 1.00 81.25 671 LEU A N 1
ATOM 5445 C CA . LEU A 1 671 ? 35.631 -16.940 17.934 1.00 81.25 671 LEU A CA 1
ATOM 5446 C C . LEU A 1 671 ? 34.226 -17.007 17.322 1.00 81.25 671 LEU A C 1
ATOM 5448 O O . LEU A 1 671 ? 33.259 -17.310 18.020 1.00 81.25 671 LEU A O 1
ATOM 5452 N N . ILE A 1 672 ? 34.097 -16.760 16.018 1.00 82.81 672 ILE A N 1
ATOM 5453 C CA . ILE A 1 672 ? 32.822 -16.912 15.307 1.00 82.81 672 ILE A CA 1
ATOM 5454 C C . ILE A 1 672 ? 32.364 -18.378 15.366 1.00 82.81 672 ILE A C 1
ATOM 5456 O O . ILE A 1 672 ? 31.199 -18.648 15.664 1.00 82.81 672 ILE A O 1
ATOM 5460 N N . ASN A 1 673 ? 33.288 -19.325 15.180 1.00 82.94 673 ASN A N 1
ATOM 5461 C CA . ASN A 1 673 ? 32.992 -20.754 15.279 1.00 82.94 673 ASN A CA 1
ATOM 5462 C C . ASN A 1 673 ? 32.623 -21.189 16.707 1.00 82.94 673 ASN A C 1
ATOM 5464 O O . ASN A 1 673 ? 31.615 -21.866 16.887 1.00 82.94 673 ASN A O 1
ATOM 5468 N N . SER A 1 674 ? 33.348 -20.747 17.738 1.00 82.00 674 SER A N 1
ATOM 5469 C CA . SER A 1 674 ? 33.006 -21.088 19.129 1.00 82.00 674 SER A CA 1
ATOM 5470 C C . SER A 1 674 ? 31.653 -20.504 19.556 1.00 82.00 674 SER A C 1
ATOM 5472 O O . SER A 1 674 ? 30.870 -21.154 20.254 1.00 82.00 674 SER A O 1
ATOM 5474 N N . THR A 1 675 ? 31.324 -19.306 19.066 1.00 80.50 675 THR A N 1
ATOM 5475 C CA . THR A 1 675 ? 30.015 -18.674 19.276 1.00 80.50 675 THR A CA 1
ATOM 5476 C C . THR A 1 675 ? 28.906 -19.478 18.588 1.00 80.50 675 THR A C 1
ATOM 5478 O O . THR A 1 675 ? 27.844 -19.700 19.172 1.00 80.50 675 THR A O 1
ATOM 5481 N N . LYS A 1 676 ? 29.158 -19.994 17.382 1.00 79.94 676 LYS A N 1
ATOM 5482 C CA . LYS A 1 676 ? 28.236 -20.873 16.649 1.00 79.94 676 LYS A CA 1
ATOM 5483 C C . LYS A 1 676 ? 28.000 -22.202 17.365 1.00 79.94 676 LYS A C 1
ATOM 5485 O O . LYS A 1 676 ? 26.849 -22.621 17.486 1.00 79.94 676 LYS A O 1
ATOM 5490 N N . ASP A 1 677 ? 29.046 -22.818 17.903 1.00 81.75 677 ASP A N 1
ATOM 5491 C CA . ASP A 1 677 ? 28.931 -24.069 18.660 1.00 81.75 677 ASP A CA 1
ATOM 5492 C C . ASP A 1 677 ? 28.077 -23.879 19.925 1.00 81.75 677 ASP A C 1
ATOM 5494 O O . ASP A 1 677 ? 27.223 -24.715 20.250 1.00 81.75 677 ASP A O 1
ATOM 5498 N N . SER A 1 678 ? 28.207 -22.717 20.577 1.00 82.56 678 SER A N 1
ATOM 5499 C CA . SER A 1 678 ? 27.410 -22.340 21.753 1.00 82.56 678 SER A CA 1
ATOM 5500 C C . SER A 1 678 ? 25.907 -22.167 21.469 1.00 82.56 678 SER A C 1
ATOM 5502 O O . SER A 1 678 ? 25.092 -22.312 22.385 1.00 82.56 678 SER A O 1
ATOM 5504 N N . LEU A 1 679 ? 25.505 -21.934 20.209 1.00 84.56 679 LEU A N 1
ATOM 5505 C CA . LEU A 1 679 ? 24.101 -21.740 19.821 1.00 84.56 679 LEU A CA 1
ATOM 5506 C C . LEU A 1 679 ? 23.241 -22.965 20.139 1.00 84.56 679 LEU A C 1
ATOM 5508 O O . LEU A 1 679 ? 22.093 -22.829 20.561 1.00 84.56 679 LEU A O 1
ATOM 5512 N N . SER A 1 680 ? 23.790 -24.160 19.922 1.00 83.25 680 SER A N 1
ATOM 5513 C CA . SER A 1 680 ? 23.092 -25.424 20.175 1.00 83.25 680 SER A CA 1
ATOM 5514 C C . SER A 1 680 ? 22.789 -25.601 21.667 1.00 83.25 680 SER A C 1
ATOM 5516 O O . SER A 1 680 ? 21.648 -25.876 22.046 1.00 83.25 680 SER A O 1
ATOM 5518 N N . LEU A 1 681 ? 23.786 -25.330 22.513 1.00 85.88 681 LEU A N 1
ATOM 5519 C CA . LEU A 1 681 ? 23.676 -25.373 23.967 1.00 85.88 681 LEU A CA 1
ATOM 5520 C C . LEU A 1 681 ? 22.659 -24.343 24.464 1.00 85.88 681 LEU A C 1
ATOM 5522 O O . LEU A 1 681 ? 21.743 -24.703 25.202 1.00 85.88 681 LEU A O 1
ATOM 5526 N N . LYS A 1 682 ? 22.732 -23.096 23.985 1.00 85.62 682 LYS A N 1
ATOM 5527 C CA . LYS A 1 682 ? 21.802 -22.027 24.379 1.00 85.62 682 LYS A CA 1
ATOM 5528 C C . LYS A 1 682 ? 20.362 -22.288 23.941 1.00 85.62 682 LYS A C 1
ATOM 5530 O O . LYS A 1 682 ? 19.439 -22.077 24.724 1.00 85.62 682 LYS A O 1
ATOM 5535 N N . LYS A 1 683 ? 20.148 -22.833 22.738 1.00 85.38 683 LYS A N 1
ATOM 5536 C CA . LYS A 1 683 ? 18.815 -23.275 22.289 1.00 85.38 683 LYS A CA 1
ATOM 5537 C C . LYS A 1 683 ? 18.261 -24.402 23.159 1.00 85.38 683 LYS A C 1
ATOM 5539 O O . LYS A 1 683 ? 17.074 -24.378 23.484 1.00 85.38 683 LYS A O 1
ATOM 5544 N N . SER A 1 684 ? 19.100 -25.362 23.553 1.00 85.75 684 SER A N 1
ATOM 5545 C CA . SER A 1 684 ? 18.686 -26.449 24.449 1.00 85.75 684 SER A CA 1
ATOM 5546 C C . SER A 1 684 ? 18.320 -25.935 25.848 1.00 85.75 684 SER A C 1
ATOM 5548 O O . SER A 1 684 ? 17.291 -26.326 26.396 1.00 85.75 684 SER A O 1
ATOM 5550 N N . GLU A 1 685 ? 19.096 -24.986 26.379 1.00 87.00 685 GLU A N 1
ATOM 5551 C CA . GLU A 1 685 ? 18.853 -24.330 27.665 1.00 87.00 685 GLU A CA 1
ATOM 5552 C C . GLU A 1 685 ? 17.526 -23.556 27.650 1.00 87.00 685 GLU A C 1
ATOM 5554 O O . GLU A 1 685 ? 16.672 -23.786 28.505 1.00 87.00 685 GLU A O 1
ATOM 5559 N N . ASN A 1 686 ? 17.293 -22.724 26.629 1.00 88.19 686 ASN A N 1
ATOM 5560 C CA . ASN A 1 686 ? 16.048 -21.966 26.483 1.00 88.19 686 ASN A CA 1
ATOM 5561 C C . ASN A 1 686 ? 14.822 -22.874 26.302 1.00 88.19 686 ASN A C 1
ATOM 5563 O O . ASN A 1 686 ? 13.761 -22.607 26.859 1.00 88.19 686 ASN A O 1
ATOM 5567 N N . SER A 1 687 ? 14.972 -23.983 25.571 1.00 86.62 687 SER A N 1
ATOM 5568 C CA . SER A 1 687 ? 13.899 -24.975 25.409 1.00 86.62 687 SER A CA 1
ATOM 5569 C C . SER A 1 687 ? 13.542 -25.636 26.742 1.00 86.62 687 SER A C 1
ATOM 5571 O O . SER A 1 687 ? 12.367 -25.843 27.032 1.00 86.62 687 SER A O 1
ATOM 5573 N N . ARG A 1 688 ? 14.543 -25.914 27.591 1.00 87.62 688 ARG A N 1
ATOM 5574 C CA . ARG A 1 688 ? 14.321 -26.440 28.944 1.00 87.62 688 ARG A CA 1
ATOM 5575 C C . ARG A 1 688 ? 13.588 -25.434 29.834 1.00 87.62 688 ARG A C 1
ATOM 5577 O O . ARG A 1 688 ? 12.719 -25.841 30.597 1.00 87.62 688 ARG A O 1
ATOM 5584 N N . LEU A 1 689 ? 13.921 -24.144 29.739 1.00 86.75 689 LEU A N 1
ATOM 5585 C CA . LEU A 1 689 ? 13.251 -23.080 30.499 1.00 86.75 689 LEU A CA 1
ATOM 5586 C C . LEU A 1 689 ? 11.792 -22.888 30.059 1.00 86.75 689 LEU A C 1
ATOM 5588 O O . LEU A 1 689 ? 10.919 -22.755 30.911 1.00 86.75 689 LEU A O 1
ATOM 5592 N N . LEU A 1 690 ? 11.518 -22.933 28.751 1.00 85.75 690 LEU A N 1
ATOM 5593 C CA . LEU A 1 690 ? 10.157 -22.862 28.207 1.00 85.75 690 LEU A CA 1
ATOM 5594 C C . LEU A 1 690 ? 9.307 -24.069 28.624 1.00 85.75 690 LEU A C 1
ATOM 5596 O O . LEU A 1 690 ? 8.161 -23.897 29.028 1.00 85.75 690 LEU A O 1
ATOM 5600 N N . LEU A 1 691 ? 9.882 -25.277 28.588 1.00 87.56 691 LEU A N 1
ATOM 5601 C CA . LEU A 1 691 ? 9.203 -26.484 29.064 1.00 87.56 691 LEU A CA 1
ATOM 5602 C C . LEU A 1 691 ? 8.881 -26.383 30.561 1.00 87.56 691 LEU A C 1
ATOM 5604 O O . LEU A 1 691 ? 7.761 -26.672 30.967 1.00 87.56 691 LEU A O 1
ATOM 5608 N N . LEU A 1 692 ? 9.835 -25.912 31.369 1.00 84.69 692 LEU A N 1
ATOM 5609 C CA . LEU A 1 692 ? 9.630 -25.693 32.800 1.00 84.69 692 LEU A CA 1
ATOM 5610 C C . LEU A 1 692 ? 8.537 -24.644 33.069 1.00 84.69 692 LEU A C 1
ATOM 5612 O O . LEU A 1 692 ? 7.718 -24.841 33.960 1.00 84.69 692 LEU A O 1
ATOM 5616 N N . GLN A 1 693 ? 8.490 -23.555 32.295 1.00 84.94 693 GLN A N 1
ATOM 5617 C CA . GLN A 1 693 ? 7.433 -22.545 32.405 1.00 84.94 693 GLN A CA 1
ATOM 5618 C C . GLN A 1 693 ? 6.054 -23.145 32.103 1.00 84.94 693 GLN A C 1
ATOM 5620 O O . GLN A 1 693 ? 5.102 -22.898 32.840 1.00 84.94 693 GLN A O 1
ATOM 5625 N N . GLN A 1 694 ? 5.957 -23.961 31.053 1.00 84.38 694 GLN A N 1
ATOM 5626 C CA . GLN A 1 694 ? 4.710 -24.610 30.663 1.00 84.38 694 GLN A CA 1
ATOM 5627 C C . GLN A 1 694 ? 4.252 -25.648 31.700 1.00 84.38 694 GLN A C 1
ATOM 5629 O O . GLN A 1 694 ? 3.094 -25.628 32.103 1.00 84.38 694 GLN A O 1
ATOM 5634 N N . GLU A 1 695 ? 5.166 -26.474 32.221 1.00 84.25 695 GLU A N 1
ATOM 5635 C CA . GLU A 1 695 ? 4.868 -27.424 33.305 1.00 84.25 695 GLU A CA 1
ATOM 5636 C C . GLU A 1 695 ? 4.321 -26.735 34.567 1.00 84.25 695 GLU A C 1
ATOM 5638 O O . GLU A 1 695 ? 3.457 -27.286 35.252 1.00 84.25 695 GLU A O 1
ATOM 5643 N N . LEU A 1 696 ? 4.840 -25.553 34.914 1.00 82.25 696 LEU A N 1
ATOM 5644 C CA . LEU A 1 696 ? 4.405 -24.803 36.095 1.00 82.25 696 LEU A CA 1
ATOM 5645 C C . LEU A 1 696 ? 3.042 -24.126 35.870 1.00 82.25 696 LEU A C 1
ATOM 5647 O O . LEU A 1 696 ? 2.196 -24.161 36.765 1.00 82.25 696 LEU A O 1
ATOM 5651 N N . LEU A 1 697 ? 2.792 -23.604 34.665 1.00 82.12 697 LEU A N 1
ATOM 5652 C CA . LEU A 1 697 ? 1.488 -23.057 34.276 1.00 82.12 697 LEU A CA 1
ATOM 5653 C C . LEU A 1 697 ? 0.391 -24.129 34.264 1.00 82.12 697 LEU A C 1
ATOM 5655 O O . LEU A 1 697 ? -0.695 -23.890 34.789 1.00 82.12 697 LEU A O 1
ATOM 5659 N N . ASP A 1 698 ? 0.685 -25.329 33.755 1.00 82.06 698 ASP A N 1
ATOM 5660 C CA . ASP A 1 698 ? -0.256 -26.459 33.751 1.00 82.06 698 ASP A CA 1
ATOM 5661 C C . ASP A 1 698 ? -0.624 -26.914 35.178 1.00 82.06 698 ASP A C 1
ATOM 5663 O O . ASP A 1 698 ? -1.722 -27.419 35.420 1.00 82.06 698 ASP A O 1
ATOM 5667 N N . LYS A 1 699 ? 0.268 -26.688 36.154 1.00 81.06 699 LYS A N 1
ATOM 5668 C CA . LYS A 1 699 ? 0.012 -26.897 37.591 1.00 81.06 699 LYS A CA 1
ATOM 5669 C C . LYS A 1 699 ? -0.756 -25.742 38.257 1.00 81.06 699 LYS A C 1
ATOM 5671 O O . LYS A 1 699 ? -0.992 -25.799 39.464 1.00 81.06 699 LYS A O 1
ATOM 5676 N N . GLY A 1 700 ? -1.146 -24.707 37.508 1.00 78.06 700 GLY A N 1
ATOM 5677 C CA . GLY A 1 700 ? -1.852 -23.531 38.026 1.00 78.06 700 GLY A CA 1
ATOM 5678 C C . GLY A 1 700 ? -0.974 -22.615 38.885 1.00 78.06 700 GLY A C 1
ATOM 5679 O O . GLY A 1 700 ? -1.481 -21.963 39.800 1.00 78.06 700 GLY A O 1
ATOM 5680 N N . LEU A 1 701 ? 0.343 -22.612 38.643 1.00 82.31 701 LEU A N 1
ATOM 5681 C CA . LEU A 1 701 ? 1.309 -21.774 39.349 1.00 82.31 701 LEU A CA 1
ATOM 5682 C C . LEU A 1 701 ? 1.699 -20.588 38.465 1.00 82.31 701 LEU A C 1
ATOM 5684 O O . LEU A 1 701 ? 2.349 -20.762 37.436 1.00 82.31 701 LEU A O 1
ATOM 5688 N N . ASP A 1 702 ? 1.320 -19.387 38.892 1.00 81.12 702 ASP A N 1
ATOM 5689 C CA . ASP A 1 702 ? 1.611 -18.146 38.174 1.00 81.12 702 ASP A CA 1
ATOM 5690 C C . ASP A 1 702 ? 2.745 -17.338 38.833 1.00 81.12 702 ASP A C 1
ATOM 5692 O O . ASP A 1 702 ? 2.851 -17.281 40.064 1.00 81.12 702 ASP A O 1
ATOM 5696 N N . GLU A 1 703 ? 3.617 -16.737 38.007 1.00 81.31 703 GLU A N 1
ATOM 5697 C CA . GLU A 1 703 ? 4.788 -15.968 38.466 1.00 81.31 703 GLU A CA 1
ATOM 5698 C C . GLU A 1 703 ? 4.390 -14.620 39.081 1.00 81.31 703 GLU A C 1
ATOM 5700 O O . GLU A 1 703 ? 5.011 -14.196 40.060 1.00 81.31 703 GLU A O 1
ATOM 5705 N N . ALA A 1 704 ? 3.367 -13.949 38.542 1.00 80.38 704 ALA A N 1
ATOM 5706 C CA . ALA A 1 704 ? 2.892 -12.680 39.085 1.00 80.38 704 ALA A CA 1
ATOM 5707 C C . ALA A 1 704 ? 2.192 -12.906 40.430 1.00 80.38 704 ALA A C 1
ATOM 5709 O O . ALA A 1 704 ? 2.531 -12.250 41.413 1.00 80.38 704 ALA A O 1
ATOM 5710 N N . GLU A 1 705 ? 1.330 -13.920 40.505 1.00 81.50 705 GLU A N 1
ATOM 5711 C CA . GLU A 1 705 ? 0.681 -14.345 41.745 1.00 81.50 705 GLU A CA 1
ATOM 5712 C C . GLU A 1 705 ? 1.715 -14.738 42.818 1.00 81.50 705 GLU A C 1
ATOM 5714 O O . GLU A 1 705 ? 1.595 -14.350 43.979 1.00 81.50 705 GLU A O 1
ATOM 5719 N N . PHE A 1 706 ? 2.791 -15.444 42.443 1.00 83.44 706 PHE A N 1
ATOM 5720 C CA . PHE A 1 706 ? 3.870 -15.790 43.375 1.00 83.44 706 PHE A CA 1
ATOM 5721 C C . PHE A 1 706 ? 4.608 -14.555 43.917 1.00 83.44 706 PHE A C 1
ATOM 5723 O O . PHE A 1 706 ? 4.946 -14.515 45.103 1.00 83.44 706 PHE A O 1
ATOM 5730 N N . LYS A 1 707 ? 4.854 -13.539 43.075 1.00 82.25 707 LYS A N 1
ATOM 5731 C CA . LYS A 1 707 ? 5.481 -12.272 43.494 1.00 82.25 707 LYS A CA 1
ATOM 5732 C C . LYS A 1 707 ? 4.574 -11.482 44.439 1.00 82.25 707 LYS A C 1
ATOM 5734 O O . LYS A 1 707 ? 5.047 -11.050 45.487 1.00 82.25 707 LYS A O 1
ATOM 5739 N N . GLU A 1 708 ? 3.284 -11.373 44.129 1.00 81.81 708 GLU A N 1
ATOM 5740 C CA . GLU A 1 708 ? 2.300 -10.683 44.977 1.00 81.81 708 GLU A CA 1
ATOM 5741 C C . GLU A 1 708 ? 2.141 -11.353 46.350 1.00 81.81 708 GLU A C 1
ATOM 5743 O O . GLU A 1 708 ? 2.152 -10.679 47.385 1.00 81.81 708 GLU A O 1
ATOM 5748 N N . ILE A 1 709 ? 2.048 -12.688 46.380 1.00 83.00 709 ILE A N 1
ATOM 5749 C CA . ILE A 1 709 ? 1.964 -13.467 47.625 1.00 83.00 709 ILE A CA 1
ATOM 5750 C C . ILE A 1 709 ? 3.240 -13.288 48.454 1.00 83.00 709 ILE A C 1
ATOM 5752 O O . ILE A 1 709 ? 3.167 -13.084 49.668 1.00 83.00 709 ILE A O 1
ATOM 5756 N N . LYS A 1 710 ? 4.414 -13.324 47.812 1.00 83.12 710 LYS A N 1
ATOM 5757 C CA . LYS A 1 710 ? 5.700 -13.105 48.481 1.00 83.12 710 LYS A CA 1
ATOM 5758 C C . LYS A 1 710 ? 5.779 -11.722 49.126 1.00 83.12 710 LYS A C 1
ATOM 5760 O O . LYS A 1 710 ? 6.123 -11.633 50.301 1.00 83.12 710 LYS A O 1
ATOM 5765 N N . GLU A 1 711 ? 5.452 -10.664 48.388 1.00 82.50 711 GLU A N 1
ATOM 5766 C CA . GLU A 1 711 ? 5.484 -9.291 48.906 1.00 82.50 711 GLU A CA 1
ATOM 5767 C C . GLU A 1 711 ? 4.494 -9.097 50.056 1.00 82.50 711 GLU A C 1
ATOM 5769 O O . GLU A 1 711 ? 4.846 -8.521 51.087 1.00 82.50 711 GLU A O 1
ATOM 5774 N N . SER A 1 712 ? 3.282 -9.638 49.923 1.00 80.56 712 SER A N 1
ATOM 5775 C CA . SER A 1 712 ? 2.238 -9.519 50.944 1.00 80.56 712 SER A CA 1
ATOM 5776 C C . SER A 1 712 ? 2.642 -10.200 52.254 1.00 80.56 712 SER A C 1
ATOM 5778 O O . SER A 1 712 ? 2.526 -9.607 53.325 1.00 80.56 712 SER A O 1
ATOM 5780 N N . ILE A 1 713 ? 3.186 -11.419 52.186 1.00 82.75 713 ILE A N 1
ATOM 5781 C CA . ILE A 1 713 ? 3.624 -12.163 53.376 1.00 82.75 713 ILE A CA 1
ATOM 5782 C C . ILE A 1 713 ? 4.829 -11.486 54.034 1.00 82.75 713 ILE A C 1
ATOM 5784 O O . ILE A 1 713 ? 4.836 -11.304 55.249 1.00 82.75 713 ILE A O 1
ATOM 5788 N N . GLU A 1 714 ? 5.831 -11.086 53.251 1.00 80.62 714 GLU A N 1
ATOM 5789 C CA . GLU A 1 714 ? 7.058 -10.482 53.783 1.00 80.62 714 GLU A CA 1
ATOM 5790 C C . GLU A 1 714 ? 6.840 -9.061 54.335 1.00 80.62 714 GLU A C 1
ATOM 5792 O O . GLU A 1 714 ? 7.659 -8.582 55.120 1.00 80.62 714 GLU A O 1
ATOM 5797 N N . THR A 1 715 ? 5.736 -8.401 53.963 1.00 80.75 715 THR A N 1
ATOM 5798 C CA . THR A 1 715 ? 5.321 -7.102 54.519 1.00 80.75 715 THR A CA 1
ATOM 5799 C C . THR A 1 715 ? 4.491 -7.262 55.793 1.00 80.75 715 THR A C 1
ATOM 5801 O O . THR A 1 715 ? 4.658 -6.493 56.738 1.00 80.75 715 THR A O 1
ATOM 5804 N N . SER A 1 716 ? 3.589 -8.247 55.838 1.00 75.69 716 SER A N 1
ATOM 5805 C CA . SER A 1 716 ? 2.696 -8.469 56.984 1.00 75.69 716 SER A CA 1
ATOM 5806 C C . SER A 1 716 ? 3.356 -9.227 58.138 1.00 75.69 716 SER A C 1
ATOM 5808 O O . SER A 1 716 ? 2.917 -9.094 59.280 1.00 75.69 716 SER A O 1
ATOM 5810 N N . PHE A 1 717 ? 4.414 -9.996 57.869 1.00 78.25 717 PHE A N 1
ATOM 5811 C CA . PHE A 1 717 ? 5.095 -10.819 58.864 1.00 78.25 717 PHE A CA 1
ATOM 5812 C C . PHE A 1 717 ? 6.611 -10.587 58.831 1.00 78.25 717 PHE A C 1
ATOM 5814 O O . PHE A 1 717 ? 7.306 -11.067 57.941 1.00 78.25 717 PHE A O 1
ATOM 5821 N N . GLU A 1 718 ? 7.155 -9.926 59.857 1.00 69.62 718 GLU A N 1
ATOM 5822 C CA . GLU A 1 718 ? 8.591 -9.589 59.928 1.00 69.62 718 GLU A CA 1
ATOM 5823 C C . GLU A 1 718 ? 9.526 -10.818 59.928 1.00 69.62 718 GLU A C 1
ATOM 5825 O O . GLU A 1 718 ? 10.674 -10.727 59.493 1.00 69.62 718 GLU A O 1
ATOM 5830 N N . ASN A 1 719 ? 9.035 -11.980 60.380 1.00 71.38 719 ASN A N 1
ATOM 5831 C CA . ASN A 1 719 ? 9.834 -13.194 60.598 1.00 71.38 719 ASN A CA 1
ATOM 5832 C C . ASN A 1 719 ? 9.555 -14.333 59.597 1.00 71.38 719 ASN A C 1
ATOM 5834 O O . ASN A 1 719 ? 10.102 -15.425 59.757 1.00 71.38 719 ASN A O 1
ATOM 5838 N N . LEU A 1 720 ? 8.719 -14.111 58.577 1.00 78.31 720 LEU A N 1
ATOM 5839 C CA . LEU A 1 720 ? 8.392 -15.117 57.560 1.00 78.31 720 LEU A CA 1
ATOM 5840 C C . LEU A 1 720 ? 8.961 -14.701 56.201 1.00 78.31 720 LEU A C 1
ATOM 5842 O O . LEU A 1 720 ? 8.772 -13.578 55.744 1.00 78.31 720 LEU A O 1
ATOM 5846 N N . ARG A 1 721 ? 9.663 -15.628 55.543 1.00 78.31 721 ARG A N 1
ATOM 5847 C CA . ARG A 1 721 ? 10.180 -15.464 54.178 1.00 78.31 721 ARG A CA 1
ATOM 5848 C C . ARG A 1 721 ? 9.621 -16.559 53.292 1.00 78.31 721 ARG A C 1
ATOM 5850 O O . ARG A 1 721 ? 9.639 -17.730 53.678 1.00 78.31 721 ARG A O 1
ATOM 5857 N N . LEU A 1 722 ? 9.170 -16.201 52.090 1.00 78.25 722 LEU A N 1
ATOM 5858 C CA . LEU A 1 722 ? 8.617 -17.179 51.156 1.00 78.25 722 LEU A CA 1
ATOM 5859 C C . LEU A 1 722 ? 9.755 -17.920 50.436 1.00 78.25 722 LEU A C 1
ATOM 5861 O O . LEU A 1 722 ? 10.155 -17.580 49.324 1.00 78.25 722 LEU A O 1
ATOM 5865 N N . SER A 1 723 ? 10.300 -18.935 51.105 1.00 78.75 723 SER A N 1
ATOM 5866 C CA . SER A 1 723 ? 11.338 -19.823 50.574 1.00 78.75 723 SER A CA 1
ATOM 5867 C C . SER A 1 723 ? 11.158 -21.239 51.110 1.00 78.75 723 SER A C 1
ATOM 5869 O O . SER A 1 723 ? 10.678 -21.420 52.228 1.00 78.75 723 SER A O 1
ATOM 5871 N N . PHE A 1 724 ? 11.552 -22.249 50.330 1.00 79.06 724 PHE A N 1
ATOM 5872 C CA . PHE A 1 724 ? 11.304 -23.655 50.670 1.00 79.06 724 PHE A CA 1
ATOM 5873 C C . PHE A 1 724 ? 11.884 -24.073 52.036 1.00 79.06 724 PHE A C 1
ATOM 5875 O O . PHE A 1 724 ? 11.289 -24.895 52.726 1.00 79.06 724 PHE A O 1
ATOM 5882 N N . SER A 1 725 ? 12.982 -23.454 52.483 1.00 79.31 725 SER A N 1
ATOM 5883 C CA . SER A 1 725 ? 13.598 -23.707 53.794 1.00 79.31 725 SER A CA 1
ATOM 5884 C C . SER A 1 725 ? 12.745 -23.276 54.995 1.00 79.31 725 SER A C 1
ATOM 5886 O O . SER A 1 725 ? 12.977 -23.756 56.099 1.00 79.31 725 SER A O 1
ATOM 5888 N N . TYR A 1 726 ? 11.748 -22.408 54.799 1.00 79.81 726 TYR A N 1
ATOM 5889 C CA . TYR A 1 726 ? 10.841 -21.934 55.852 1.00 79.81 726 TYR A CA 1
ATOM 5890 C C . TYR A 1 726 ? 9.517 -22.712 55.890 1.00 79.81 726 TYR A C 1
ATOM 5892 O O . TYR A 1 726 ? 8.615 -22.339 56.640 1.00 79.81 726 TYR A O 1
ATOM 5900 N N . LYS A 1 727 ? 9.383 -23.794 55.109 1.00 79.38 727 LYS A N 1
ATOM 5901 C CA . LYS A 1 727 ? 8.147 -24.585 54.990 1.00 79.38 727 LYS A CA 1
ATOM 5902 C C . LYS A 1 727 ? 7.596 -25.054 56.341 1.00 79.38 727 LYS A C 1
ATOM 5904 O O . LYS A 1 727 ? 6.401 -24.917 56.583 1.00 79.38 727 LYS A O 1
ATOM 5909 N N . ASP A 1 728 ? 8.451 -25.567 57.222 1.00 80.88 728 ASP A N 1
ATOM 5910 C CA . ASP A 1 728 ? 8.015 -26.102 58.518 1.00 80.88 728 ASP A CA 1
ATOM 5911 C C . ASP A 1 728 ? 7.531 -24.986 59.454 1.00 80.88 728 ASP A C 1
ATOM 5913 O O . ASP A 1 728 ? 6.445 -25.080 60.021 1.00 80.88 728 ASP A O 1
ATOM 5917 N N . ILE A 1 729 ? 8.266 -23.871 59.509 1.00 82.19 729 ILE A N 1
ATOM 5918 C CA . ILE A 1 729 ? 7.895 -22.668 60.276 1.00 82.19 729 ILE A CA 1
ATOM 5919 C C . ILE A 1 729 ? 6.553 -22.104 59.777 1.00 82.19 729 ILE A C 1
ATOM 5921 O O . ILE A 1 729 ? 5.707 -21.672 60.564 1.00 82.19 729 ILE A O 1
ATOM 5925 N N . TYR A 1 730 ? 6.333 -22.137 58.462 1.00 83.44 730 TYR A N 1
ATOM 5926 C CA . TYR A 1 730 ? 5.098 -21.689 57.826 1.00 83.44 730 TYR A CA 1
ATOM 5927 C C . TYR A 1 730 ? 3.891 -22.539 58.250 1.00 83.44 730 TYR A C 1
ATOM 5929 O O . TYR A 1 730 ? 2.861 -22.012 58.677 1.00 83.44 730 TYR A O 1
ATOM 5937 N N . LEU A 1 731 ? 4.037 -23.865 58.187 1.00 81.56 731 LEU A N 1
ATOM 5938 C CA . LEU A 1 731 ? 2.989 -24.811 58.570 1.00 81.56 731 LEU A CA 1
ATOM 5939 C C . LEU A 1 731 ? 2.695 -24.763 60.075 1.00 81.56 731 LEU A C 1
ATOM 5941 O O . LEU A 1 731 ? 1.526 -24.780 60.462 1.00 81.56 731 LEU A O 1
ATOM 5945 N N . GLU A 1 732 ? 3.718 -24.636 60.924 1.00 83.31 732 GLU A N 1
ATOM 5946 C CA . GLU A 1 732 ? 3.546 -24.466 62.372 1.00 83.31 732 GLU A CA 1
ATOM 5947 C C . GLU A 1 732 ? 2.769 -23.190 62.714 1.00 83.31 732 GLU A C 1
ATOM 5949 O O . GLU A 1 732 ? 1.867 -23.220 63.556 1.00 83.31 732 GLU A O 1
ATOM 5954 N N . THR A 1 733 ? 3.054 -22.087 62.016 1.00 82.38 733 THR A N 1
ATOM 5955 C CA . THR A 1 733 ? 2.351 -20.811 62.208 1.00 82.38 733 THR A CA 1
ATOM 5956 C C . THR A 1 733 ? 0.868 -20.941 61.843 1.00 82.38 733 THR A C 1
ATOM 5958 O O . THR A 1 733 ? 0.001 -20.554 62.628 1.00 82.38 733 THR A O 1
ATOM 5961 N N . ILE A 1 734 ? 0.552 -21.578 60.708 1.00 83.31 734 ILE A N 1
ATOM 5962 C CA . ILE A 1 734 ? -0.836 -21.852 60.296 1.00 83.31 734 ILE A CA 1
ATOM 5963 C C . ILE A 1 734 ? -1.563 -22.715 61.339 1.00 83.31 734 ILE A C 1
ATOM 5965 O O . ILE A 1 734 ? -2.708 -22.426 61.696 1.00 83.31 734 ILE A O 1
ATOM 5969 N N . ILE A 1 735 ? -0.915 -23.766 61.850 1.00 84.94 735 ILE A N 1
ATOM 5970 C CA . ILE A 1 735 ? -1.504 -24.660 62.859 1.00 84.94 735 ILE A CA 1
ATOM 5971 C C . ILE A 1 735 ? -1.762 -23.907 64.172 1.00 84.94 735 ILE A C 1
ATOM 5973 O O . ILE A 1 735 ? -2.837 -24.052 64.762 1.00 84.94 735 ILE A O 1
ATOM 5977 N N . GLY A 1 736 ? -0.814 -23.074 64.612 1.00 84.56 736 GLY A N 1
ATOM 5978 C CA . GLY A 1 736 ? -0.948 -22.249 65.813 1.00 84.56 736 GLY A CA 1
ATOM 5979 C C . GLY A 1 736 ? -2.122 -21.272 65.728 1.00 84.56 736 GLY A C 1
ATOM 5980 O O . GLY A 1 736 ? -2.942 -21.209 66.650 1.00 84.56 736 GLY A O 1
ATOM 5981 N N . ILE A 1 737 ? -2.263 -20.580 64.592 1.00 84.38 737 ILE A N 1
ATOM 5982 C CA . ILE A 1 737 ? -3.372 -19.647 64.350 1.00 84.38 737 ILE A CA 1
ATOM 5983 C C . ILE A 1 737 ? -4.714 -20.396 64.302 1.00 84.38 737 ILE A C 1
ATOM 5985 O O . ILE A 1 737 ? -5.677 -19.964 64.941 1.00 84.38 737 ILE A O 1
ATOM 5989 N N . LYS A 1 738 ? -4.786 -21.563 63.639 1.00 83.44 738 LYS A N 1
ATOM 5990 C CA . LYS A 1 738 ? -6.005 -22.400 63.600 1.00 83.44 738 LYS A CA 1
ATOM 5991 C C . LYS A 1 738 ? -6.449 -22.856 64.988 1.00 83.44 738 LYS A C 1
ATOM 5993 O O . LYS A 1 738 ? -7.638 -22.795 65.301 1.00 83.44 738 LYS A O 1
ATOM 5998 N N . LYS A 1 739 ? -5.508 -23.268 65.840 1.00 85.69 739 LYS A N 1
ATOM 5999 C CA . LYS A 1 739 ? -5.808 -23.682 67.216 1.00 85.69 739 LYS A CA 1
ATOM 6000 C C . LYS A 1 739 ? -6.372 -22.522 68.041 1.00 85.69 739 LYS A C 1
ATOM 6002 O O . LYS A 1 739 ? -7.444 -22.672 68.627 1.00 85.69 739 LYS A O 1
ATOM 6007 N N . SER A 1 740 ? -5.700 -21.368 68.015 1.00 86.19 740 SER A N 1
ATOM 6008 C CA . SER A 1 740 ? -6.148 -20.151 68.705 1.00 86.19 740 SER A CA 1
ATOM 6009 C C . SER A 1 740 ? -7.526 -19.686 68.219 1.00 86.19 740 SER A C 1
ATOM 6011 O O . SER A 1 740 ? -8.368 -19.306 69.030 1.00 86.19 740 SER A O 1
ATOM 6013 N N . SER A 1 741 ? -7.785 -19.774 66.910 1.00 84.31 741 SER A N 1
ATOM 6014 C CA . SER A 1 741 ? -9.093 -19.460 66.329 1.00 84.31 741 SER A CA 1
ATOM 6015 C C . SER A 1 741 ? -10.199 -20.375 66.882 1.00 84.31 741 SER A C 1
ATOM 6017 O O . SER A 1 741 ? -11.237 -19.887 67.322 1.00 84.31 741 SER A O 1
ATOM 6019 N N . SER A 1 742 ? -9.949 -21.689 66.990 1.00 82.44 742 SER A N 1
ATOM 6020 C CA . SER A 1 742 ? -10.939 -22.640 67.530 1.00 82.44 742 SER A CA 1
ATOM 6021 C C . SER A 1 742 ? -11.268 -22.428 69.016 1.00 82.44 742 SER A C 1
ATOM 6023 O O . SER A 1 742 ? -12.412 -22.603 69.434 1.00 82.44 742 SER A O 1
ATOM 6025 N N . GLU A 1 743 ? -10.279 -22.029 69.822 1.00 85.50 743 GLU A N 1
ATOM 6026 C CA . GLU A 1 743 ? -10.470 -21.749 71.250 1.00 85.50 743 GLU A CA 1
ATOM 6027 C C . GLU A 1 743 ? -11.330 -20.490 71.446 1.00 85.50 743 GLU A C 1
ATOM 6029 O O . GLU A 1 743 ? -12.274 -20.501 72.241 1.00 85.50 743 GLU A O 1
ATOM 6034 N N . LEU A 1 744 ? -11.066 -19.435 70.662 1.00 86.12 744 LEU A N 1
ATOM 6035 C CA . LEU A 1 744 ? -11.868 -18.207 70.659 1.00 86.12 744 LEU A CA 1
ATOM 6036 C C . LEU A 1 744 ? -13.314 -18.466 70.212 1.00 86.12 744 LEU A C 1
ATOM 6038 O O . LEU A 1 744 ? -14.239 -17.922 70.818 1.00 86.12 744 LEU A O 1
ATOM 6042 N N . ASP A 1 745 ? -13.523 -19.324 69.212 1.00 81.06 745 ASP A N 1
ATOM 6043 C CA . ASP A 1 745 ? -14.858 -19.684 68.716 1.00 81.06 745 ASP A CA 1
ATOM 6044 C C . ASP A 1 745 ? -15.706 -20.383 69.802 1.00 81.06 745 ASP A C 1
ATOM 6046 O O . ASP A 1 745 ? -16.871 -20.041 70.036 1.00 81.06 745 ASP A O 1
ATOM 6050 N N . GLY A 1 746 ? -15.091 -21.283 70.580 1.00 82.94 746 GLY A N 1
ATOM 6051 C CA . GLY A 1 746 ? -15.743 -21.936 71.719 1.00 82.94 746 GLY A CA 1
ATOM 6052 C C . GLY A 1 746 ? -16.169 -20.970 72.835 1.00 82.94 746 GLY A C 1
ATOM 6053 O O . GLY A 1 746 ? -17.228 -21.146 73.446 1.00 82.94 746 GLY A O 1
ATOM 6054 N N . GLU A 1 747 ? -15.376 -19.932 73.107 1.00 82.75 747 GLU A N 1
ATOM 6055 C CA . GLU A 1 747 ? -15.716 -18.904 74.100 1.00 82.75 747 GLU A CA 1
ATOM 6056 C C . GLU A 1 747 ? -16.804 -17.941 73.612 1.00 82.75 747 GLU A C 1
ATOM 6058 O O . GLU A 1 747 ? -17.695 -17.577 74.387 1.00 82.75 747 GLU A O 1
ATOM 6063 N N . ILE A 1 748 ? -16.766 -17.560 72.332 1.00 83.94 748 ILE A N 1
ATOM 6064 C CA . ILE A 1 748 ? -17.792 -16.724 71.697 1.00 83.94 748 ILE A CA 1
ATOM 6065 C C . ILE A 1 748 ? -19.149 -17.435 71.750 1.00 83.94 748 ILE A C 1
ATOM 6067 O O . ILE A 1 748 ? -20.154 -16.818 72.114 1.00 83.94 748 ILE A O 1
ATOM 6071 N N . LYS A 1 749 ? -19.179 -18.747 71.491 1.00 83.62 749 LYS A N 1
ATOM 6072 C CA . LYS A 1 749 ? -20.406 -19.551 71.537 1.00 83.62 749 LYS A CA 1
ATOM 6073 C C . LYS A 1 749 ? -21.076 -19.553 72.917 1.00 83.62 749 LYS A C 1
ATOM 6075 O O . LYS A 1 749 ? -22.280 -19.328 73.015 1.00 83.62 749 LYS A O 1
ATOM 6080 N N . LYS A 1 750 ? -20.305 -19.714 73.999 1.00 83.88 750 LYS A N 1
ATOM 6081 C CA . LYS A 1 750 ? -20.840 -19.661 75.378 1.00 83.88 750 LYS A CA 1
ATOM 6082 C C . LYS A 1 750 ? -21.447 -18.296 75.719 1.00 83.88 750 LYS A C 1
ATOM 6084 O O . LYS A 1 750 ? -22.475 -18.221 76.391 1.00 83.88 750 LYS A O 1
ATOM 6089 N N . ALA A 1 751 ? -20.823 -17.209 75.262 1.00 81.62 751 ALA A N 1
ATOM 6090 C CA . ALA A 1 751 ? -21.358 -15.863 75.457 1.00 81.62 751 ALA A CA 1
ATOM 6091 C C . ALA A 1 751 ? -22.675 -15.656 74.684 1.00 81.62 751 ALA A C 1
ATOM 6093 O O . ALA A 1 751 ? -23.606 -15.040 75.205 1.00 81.62 751 ALA A O 1
ATOM 6094 N N . GLN A 1 752 ? -22.784 -16.216 73.475 1.00 81.62 752 GLN A N 1
ATOM 6095 C CA . GLN A 1 752 ? -24.001 -16.161 72.659 1.00 81.62 752 GLN A CA 1
ATOM 6096 C C . GLN A 1 752 ? -25.175 -16.917 73.298 1.00 81.62 752 GLN A C 1
ATOM 6098 O O . GLN A 1 752 ? -26.283 -16.384 73.332 1.00 81.62 752 GLN A O 1
ATOM 6103 N N . GLU A 1 753 ? -24.941 -18.109 73.853 1.00 83.44 753 GLU A N 1
ATOM 6104 C CA . GLU A 1 753 ? -25.970 -18.896 74.556 1.00 83.44 753 GLU A CA 1
ATOM 6105 C C . GLU A 1 753 ? -26.568 -18.111 75.740 1.00 83.44 753 GLU A C 1
ATOM 6107 O O . GLU A 1 753 ? -27.787 -18.029 75.897 1.00 83.44 753 GLU A O 1
ATOM 6112 N N . ARG A 1 754 ? -25.724 -17.428 76.526 1.00 81.88 754 ARG A N 1
ATOM 6113 C CA . ARG A 1 754 ? -26.172 -16.615 77.669 1.00 81.88 754 ARG A CA 1
ATOM 6114 C C . ARG A 1 754 ? -26.984 -15.385 77.254 1.00 81.88 754 ARG A C 1
ATOM 6116 O O . ARG A 1 754 ? -27.944 -15.019 77.933 1.00 81.88 754 ARG A O 1
ATOM 6123 N N . VAL A 1 755 ? -26.614 -14.747 76.142 1.00 83.06 755 VAL A N 1
ATOM 6124 C CA . VAL A 1 755 ? -27.393 -13.644 75.558 1.00 83.06 755 VAL A CA 1
ATOM 6125 C C . VAL A 1 755 ? -28.770 -14.145 75.118 1.00 83.06 755 VAL A C 1
ATOM 6127 O O . VAL A 1 755 ? -29.770 -13.502 75.432 1.00 83.06 755 VAL A O 1
ATOM 6130 N N . GLN A 1 756 ? -28.852 -15.314 74.475 1.00 82.19 756 GLN A N 1
ATOM 6131 C CA . GLN A 1 756 ? -30.128 -15.891 74.037 1.00 82.19 756 GLN A CA 1
ATOM 6132 C C . GLN A 1 756 ? -31.098 -16.151 75.199 1.00 82.19 756 GLN A C 1
ATOM 6134 O O . GLN A 1 756 ? -32.289 -15.851 75.077 1.00 82.19 756 GLN A O 1
ATOM 6139 N N . GLU A 1 757 ? -30.609 -16.652 76.337 1.00 82.88 757 GLU A N 1
ATOM 6140 C CA . GLU A 1 757 ? -31.432 -16.852 77.538 1.00 82.88 757 GLU A CA 1
ATOM 6141 C C . GLU A 1 757 ? -32.071 -15.537 78.022 1.00 82.88 757 GLU A C 1
ATOM 6143 O O . GLU A 1 757 ? -33.288 -15.468 78.220 1.00 82.88 757 GLU A O 1
ATOM 6148 N N . LEU A 1 758 ? -31.279 -14.468 78.164 1.00 81.00 758 LEU A N 1
ATOM 6149 C CA . LEU A 1 758 ? -31.763 -13.162 78.632 1.00 81.00 758 LEU A CA 1
ATOM 6150 C C . LEU A 1 758 ? -32.714 -12.494 77.629 1.00 81.00 758 LEU A C 1
ATOM 6152 O O . LEU A 1 758 ? -33.733 -11.924 78.030 1.00 81.00 758 LEU A O 1
ATOM 6156 N N . GLU A 1 759 ? -32.433 -12.618 76.330 1.00 79.44 759 GLU A N 1
ATOM 6157 C CA . GLU A 1 759 ? -33.327 -12.134 75.276 1.00 79.44 759 GLU A CA 1
ATOM 6158 C C . GLU A 1 759 ? -34.679 -12.854 75.313 1.00 79.44 759 GLU A C 1
ATOM 6160 O O . GLU A 1 759 ? -35.721 -12.222 75.144 1.00 79.44 759 GLU A O 1
ATOM 6165 N N . SER A 1 760 ? -34.690 -14.170 75.551 1.00 80.81 760 SER A N 1
ATOM 6166 C CA . SER A 1 760 ? -35.929 -14.957 75.608 1.00 80.81 760 SER A CA 1
ATOM 6167 C C . SER A 1 760 ? -36.843 -14.532 76.765 1.00 80.81 760 SER A C 1
ATOM 6169 O O . SER A 1 760 ? -38.054 -14.386 76.583 1.00 80.81 760 SER A O 1
ATOM 6171 N N . SER A 1 761 ? -36.259 -14.247 77.934 1.00 80.75 761 SER A N 1
ATOM 6172 C CA . SER A 1 761 ? -36.976 -13.759 79.117 1.00 80.75 761 SER A CA 1
ATOM 6173 C C . SER A 1 761 ? -37.643 -12.408 78.855 1.00 80.75 761 SER A C 1
ATOM 6175 O O . SER A 1 761 ? -38.829 -12.217 79.127 1.00 80.75 761 SER A O 1
ATOM 6177 N N . ALA A 1 762 ? -36.909 -11.475 78.255 1.00 77.88 762 ALA A N 1
ATOM 6178 C CA . ALA A 1 762 ? -37.435 -10.152 77.969 1.00 77.88 762 ALA A CA 1
ATOM 6179 C C . ALA A 1 762 ? -38.453 -10.139 76.811 1.00 77.88 762 ALA A C 1
ATOM 6181 O O . ALA A 1 762 ? -39.452 -9.425 76.890 1.00 77.88 762 ALA A O 1
ATOM 6182 N N . LYS A 1 763 ? -38.277 -10.993 75.791 1.00 79.38 763 LYS A N 1
ATOM 6183 C CA . LYS A 1 763 ? -39.289 -11.236 74.743 1.00 79.38 763 LYS A CA 1
ATOM 6184 C C . LYS A 1 763 ? -40.632 -11.660 75.339 1.00 79.38 763 LYS A C 1
ATOM 6186 O O . LYS A 1 763 ? -41.668 -11.189 74.883 1.00 79.38 763 LYS A O 1
ATOM 6191 N N . LYS A 1 764 ? -40.622 -12.504 76.376 1.00 80.88 764 LYS A N 1
ATOM 6192 C CA . LYS A 1 764 ? -41.847 -12.964 77.044 1.00 80.88 764 LYS A CA 1
ATOM 6193 C C . LYS A 1 764 ? -42.610 -11.820 77.725 1.00 80.88 764 LYS A C 1
ATOM 6195 O O . LYS A 1 764 ? -43.809 -11.696 77.521 1.00 80.88 764 LYS A O 1
ATOM 6200 N N . ILE A 1 765 ? -41.913 -10.952 78.464 1.00 77.12 765 ILE A N 1
ATOM 6201 C CA . ILE A 1 765 ? -42.517 -9.788 79.148 1.00 77.12 765 ILE A CA 1
ATOM 6202 C C . ILE A 1 765 ? -43.154 -8.820 78.140 1.00 77.12 765 ILE A C 1
ATOM 6204 O O . ILE A 1 765 ? -44.243 -8.298 78.368 1.00 77.12 765 ILE A O 1
ATOM 6208 N N . ILE A 1 766 ? -42.486 -8.593 77.009 1.00 77.75 766 ILE A N 1
ATOM 6209 C CA . ILE A 1 766 ? -43.002 -7.729 75.942 1.00 77.75 766 ILE A CA 1
ATOM 6210 C C . ILE A 1 766 ? -44.229 -8.355 75.288 1.00 77.75 766 ILE A C 1
ATOM 6212 O O . ILE A 1 766 ? -45.206 -7.649 75.045 1.00 77.75 766 ILE A O 1
ATOM 6216 N N . ALA A 1 767 ? -44.206 -9.668 75.054 1.00 76.00 767 ALA A N 1
ATOM 6217 C CA . ALA A 1 767 ? -45.308 -10.368 74.416 1.00 76.00 767 ALA A CA 1
ATOM 6218 C C . ALA A 1 767 ? -46.616 -10.299 75.22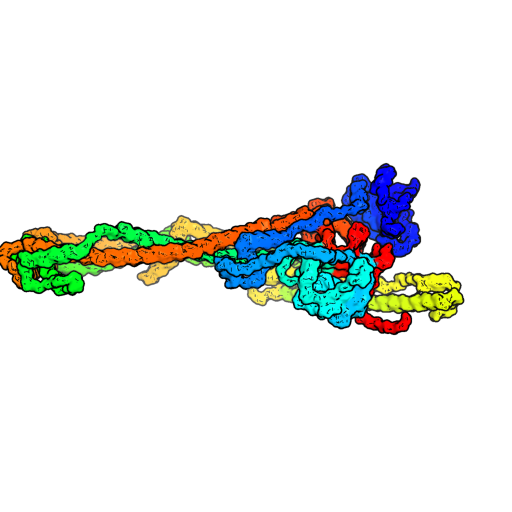7 1.00 76.00 767 ALA A C 1
ATOM 6220 O O . ALA A 1 767 ? -47.686 -10.223 74.629 1.00 76.00 767 ALA A O 1
ATOM 6221 N N . ASP A 1 768 ? -46.541 -10.262 76.561 1.00 74.44 768 ASP A N 1
ATOM 6222 C CA . ASP A 1 768 ? -47.722 -10.201 77.435 1.00 74.44 768 ASP A CA 1
ATOM 6223 C C . ASP A 1 768 ? -48.485 -8.862 77.340 1.00 74.44 768 ASP A C 1
ATOM 6225 O O . ASP A 1 768 ? -49.703 -8.828 77.523 1.00 74.44 768 ASP A O 1
ATOM 6229 N N . VAL A 1 769 ? -47.800 -7.753 77.032 1.00 69.88 769 VAL A N 1
ATOM 6230 C CA . VAL A 1 769 ? -48.408 -6.406 76.944 1.00 69.88 769 VAL A CA 1
ATOM 6231 C C . VAL A 1 769 ? -48.575 -5.939 75.503 1.00 69.88 769 VAL A C 1
ATOM 6233 O O . VAL A 1 769 ? -49.541 -5.260 75.160 1.00 69.88 769 VAL A O 1
ATOM 6236 N N . ALA A 1 770 ? -47.656 -6.331 74.632 1.00 68.38 770 ALA A N 1
ATOM 6237 C CA . ALA A 1 770 ? -47.707 -6.041 73.215 1.00 68.38 770 ALA A CA 1
ATOM 6238 C C . ALA A 1 770 ? -47.116 -7.230 72.433 1.00 68.38 770 ALA A C 1
ATOM 6240 O O . ALA A 1 770 ? -45.940 -7.202 72.066 1.00 68.38 770 ALA A O 1
ATOM 6241 N N . PRO A 1 771 ? -47.939 -8.252 72.117 1.00 65.31 771 PRO A N 1
ATOM 6242 C CA . PRO A 1 771 ? -47.518 -9.488 71.440 1.00 65.31 771 PRO A CA 1
ATOM 6243 C C . PRO A 1 771 ? -46.756 -9.270 70.128 1.00 65.31 771 PRO A C 1
ATOM 6245 O O . PRO A 1 771 ? -46.021 -10.140 69.674 1.00 65.31 771 PRO A O 1
ATOM 6248 N N . SER A 1 772 ? -46.967 -8.113 69.501 1.00 63.84 772 SER A N 1
ATOM 6249 C CA . SER A 1 772 ? -46.403 -7.720 68.214 1.00 63.84 772 SER A CA 1
ATOM 6250 C C . SER A 1 772 ? -45.091 -6.933 68.303 1.00 63.84 772 SER A C 1
ATOM 6252 O O . SER A 1 772 ? -44.530 -6.612 67.260 1.00 63.84 772 SER A O 1
ATOM 6254 N N . VAL A 1 773 ? -44.620 -6.560 69.499 1.00 66.94 773 VAL A N 1
ATOM 6255 C CA . VAL A 1 773 ? -43.441 -5.694 69.661 1.00 66.94 773 VAL A CA 1
ATOM 6256 C C . VAL A 1 773 ? -42.169 -6.528 69.763 1.00 66.94 773 VAL A C 1
ATOM 6258 O O . VAL A 1 773 ? -42.079 -7.482 70.533 1.00 66.94 773 VAL A O 1
ATOM 6261 N N . ASN A 1 774 ? -41.168 -6.157 68.965 1.00 66.69 774 ASN A N 1
ATOM 6262 C CA . ASN A 1 774 ? -39.876 -6.827 68.946 1.00 66.69 774 ASN A CA 1
ATOM 6263 C C . ASN A 1 774 ? -39.026 -6.399 70.152 1.00 66.69 774 ASN A C 1
ATOM 6265 O O . ASN A 1 774 ? -38.948 -5.222 70.499 1.00 66.69 774 ASN A O 1
ATOM 6269 N N . TYR A 1 775 ? -38.329 -7.361 70.750 1.00 68.06 775 TYR A N 1
ATOM 6270 C CA . TYR A 1 775 ? -37.411 -7.151 71.866 1.00 68.06 775 TYR A CA 1
ATOM 6271 C C . TYR A 1 775 ? -36.250 -6.190 71.587 1.00 68.06 775 TYR A C 1
ATOM 6273 O O . TYR A 1 775 ? -35.678 -5.648 72.521 1.00 68.06 775 TYR A O 1
ATOM 6281 N N . LEU A 1 776 ? -35.874 -5.947 70.336 1.00 66.50 776 LEU A N 1
ATOM 6282 C CA . LEU A 1 776 ? -34.803 -4.987 70.045 1.00 66.50 776 LEU A CA 1
ATOM 6283 C C . LEU A 1 776 ? -35.279 -3.529 70.148 1.00 66.50 776 LEU A C 1
ATOM 6285 O O . LEU A 1 776 ? -34.529 -2.668 70.606 1.00 66.50 776 LEU A O 1
ATOM 6289 N N . ASP A 1 777 ? -36.547 -3.283 69.819 1.00 67.12 777 ASP A N 1
ATOM 6290 C CA . ASP A 1 777 ? -37.108 -1.936 69.679 1.00 67.12 777 ASP A CA 1
ATOM 6291 C C . ASP A 1 777 ? -38.122 -1.587 70.762 1.00 67.12 777 ASP A C 1
ATOM 6293 O O . ASP A 1 777 ? -38.663 -0.487 70.756 1.00 67.12 777 ASP A O 1
ATOM 6297 N N . PHE A 1 778 ? -38.371 -2.486 71.715 1.00 75.19 778 PHE A N 1
ATOM 6298 C CA . PHE A 1 778 ? -39.443 -2.320 72.697 1.00 75.19 778 PHE A CA 1
ATOM 6299 C C . PHE A 1 778 ? -39.385 -1.000 73.460 1.00 75.19 778 PHE A C 1
ATOM 6301 O O . PHE A 1 778 ? -40.432 -0.456 73.778 1.00 75.19 778 PHE A O 1
ATOM 6308 N N . GLU A 1 779 ? -38.197 -0.462 73.756 1.00 71.44 779 GLU A N 1
ATOM 6309 C CA . GLU A 1 779 ? -38.100 0.819 74.455 1.00 71.44 779 GLU A CA 1
ATOM 6310 C C . GLU A 1 779 ? -38.610 1.963 73.603 1.00 71.44 779 GLU A C 1
ATOM 6312 O O . GLU A 1 779 ? -39.404 2.779 74.067 1.00 71.44 779 GLU A O 1
ATOM 6317 N N . ASN A 1 780 ? -38.144 2.019 72.362 1.00 73.75 780 ASN A N 1
ATOM 6318 C CA . ASN A 1 780 ? -38.557 3.041 71.424 1.00 73.75 780 ASN A CA 1
ATOM 6319 C C . ASN A 1 780 ? -40.031 2.855 71.095 1.00 73.75 780 ASN A C 1
ATOM 6321 O O . ASN A 1 780 ? -40.766 3.826 71.147 1.00 73.75 780 ASN A O 1
ATOM 6325 N N . GLU A 1 781 ? -40.478 1.624 70.864 1.00 72.69 781 GLU A N 1
ATOM 6326 C CA . GLU A 1 781 ? -41.849 1.303 70.489 1.00 72.69 781 GLU A CA 1
ATOM 6327 C C . GLU A 1 781 ? -42.835 1.559 71.632 1.00 72.69 781 GLU A C 1
ATOM 6329 O O . GLU A 1 781 ? -43.897 2.129 71.413 1.00 72.69 781 GLU A O 1
ATOM 6334 N N . PHE A 1 782 ? -42.494 1.217 72.875 1.00 78.44 782 PHE A N 1
ATOM 6335 C CA . PHE A 1 782 ? -43.346 1.516 74.027 1.00 78.44 782 PHE A CA 1
ATOM 6336 C C . PHE A 1 782 ? -43.389 3.016 74.307 1.00 78.44 782 PHE A C 1
ATOM 6338 O O . PHE A 1 782 ? -44.480 3.560 74.470 1.00 78.44 782 PHE A O 1
ATOM 6345 N N . ASN A 1 783 ? -42.243 3.708 74.298 1.00 78.25 783 ASN A N 1
ATOM 6346 C CA . ASN A 1 783 ? -42.214 5.166 74.465 1.00 78.25 783 ASN A CA 1
ATOM 6347 C C . ASN A 1 783 ? -42.951 5.881 73.328 1.00 78.25 783 ASN A C 1
ATOM 6349 O O . ASN A 1 783 ? -43.710 6.818 73.566 1.00 78.25 783 ASN A O 1
ATOM 6353 N N . TYR A 1 784 ? -42.775 5.408 72.099 1.00 75.69 784 TYR A N 1
ATOM 6354 C CA . TYR A 1 784 ? -43.473 5.892 70.919 1.00 75.69 784 TYR A CA 1
ATOM 6355 C C . TYR A 1 784 ? -44.974 5.689 71.067 1.00 75.69 784 TYR A C 1
ATOM 6357 O O . TYR A 1 784 ? -45.729 6.642 70.922 1.00 75.69 784 TYR A O 1
ATOM 6365 N N . ARG A 1 785 ? -45.423 4.491 71.444 1.00 75.88 785 ARG A N 1
ATOM 6366 C CA . ARG A 1 785 ? -46.843 4.189 71.630 1.00 75.88 785 ARG A CA 1
ATOM 6367 C C . ARG A 1 785 ? -47.460 5.025 72.751 1.00 75.88 785 ARG A C 1
ATOM 6369 O O . ARG A 1 785 ? -48.576 5.506 72.584 1.00 75.88 785 ARG A O 1
ATOM 6376 N N . ILE A 1 786 ? -46.727 5.288 73.833 1.00 77.75 786 ILE A N 1
ATOM 6377 C CA . ILE A 1 786 ? -47.135 6.215 74.903 1.00 77.75 786 ILE A CA 1
ATOM 6378 C C . ILE A 1 786 ? -47.283 7.652 74.372 1.00 77.75 786 ILE A C 1
ATOM 6380 O O . ILE A 1 786 ? -48.307 8.296 74.604 1.00 77.75 786 ILE A O 1
ATOM 6384 N N . GLU A 1 787 ? -46.296 8.159 73.634 1.00 78.12 787 GLU A N 1
ATOM 6385 C CA . GLU A 1 787 ? -46.340 9.492 73.015 1.00 78.12 787 GLU A CA 1
ATOM 6386 C C . GLU A 1 787 ? -47.470 9.616 71.981 1.00 78.12 787 GLU A C 1
ATOM 6388 O O . GLU A 1 787 ? -48.193 10.613 71.949 1.00 78.12 787 GLU A O 1
ATOM 6393 N N . LEU A 1 788 ? -47.675 8.584 71.165 1.00 75.31 788 LEU A N 1
ATOM 6394 C CA . LEU A 1 788 ? -48.760 8.492 70.193 1.00 75.31 788 LEU A CA 1
ATOM 6395 C C . LEU A 1 788 ? -50.129 8.553 70.870 1.00 75.31 788 LEU A C 1
ATOM 6397 O O . LEU A 1 788 ? -50.994 9.315 70.441 1.00 75.31 788 LEU A O 1
ATOM 6401 N N . LEU A 1 789 ? -50.320 7.792 71.949 1.00 75.19 789 LEU A N 1
ATOM 6402 C CA . LEU A 1 789 ? -51.552 7.804 72.735 1.00 75.19 789 LEU A CA 1
ATOM 6403 C C . LEU A 1 789 ? -51.862 9.214 73.264 1.00 75.19 789 LEU A C 1
ATOM 6405 O O . LEU A 1 789 ? -53.002 9.671 73.161 1.00 75.19 789 LEU A O 1
ATOM 6409 N N . LYS A 1 790 ? -50.847 9.943 73.752 1.00 77.25 790 LYS A N 1
ATOM 6410 C CA . LYS A 1 790 ? -50.991 11.342 74.200 1.00 77.25 790 LYS A CA 1
ATOM 6411 C C . LYS A 1 790 ? -51.329 12.292 73.048 1.00 77.25 790 LYS A C 1
ATOM 6413 O O . LYS A 1 790 ? -52.234 13.116 73.184 1.00 77.25 790 LYS A O 1
ATOM 6418 N N . LYS A 1 791 ? -50.650 12.164 71.904 1.00 75.81 791 LYS A N 1
ATOM 6419 C CA . LYS A 1 791 ? -50.891 12.988 70.704 1.00 75.81 791 LYS A CA 1
ATOM 6420 C C . LYS A 1 791 ? -52.283 12.775 70.118 1.00 75.81 791 LYS A C 1
ATOM 6422 O O . LYS A 1 791 ? -52.951 13.750 69.784 1.00 75.81 791 LYS A O 1
ATOM 6427 N N . GLY A 1 792 ? -52.753 11.529 70.064 1.00 72.56 792 GLY A N 1
ATOM 6428 C CA . GLY A 1 792 ? -54.095 11.199 69.582 1.00 72.56 792 GLY A CA 1
ATOM 6429 C C . GLY A 1 792 ? -55.190 11.900 70.366 1.00 72.56 792 GLY A C 1
ATOM 6430 O O . GLY A 1 792 ? -56.086 12.495 69.776 1.00 72.56 792 GLY A O 1
ATOM 6431 N N . ILE A 1 793 ? -55.067 11.932 71.693 1.00 71.31 793 ILE A N 1
ATOM 6432 C CA . ILE A 1 793 ? -55.994 12.672 72.558 1.00 71.31 793 ILE A CA 1
ATOM 6433 C C . ILE A 1 793 ? -55.995 14.178 72.217 1.00 71.31 793 ILE A C 1
ATOM 6435 O O . ILE A 1 793 ? -57.053 14.804 72.259 1.00 71.31 793 ILE A O 1
ATOM 6439 N N . GLY A 1 794 ? -54.847 14.751 71.837 1.00 77.00 794 GLY A N 1
ATOM 6440 C CA . GLY A 1 794 ? -54.718 16.156 71.431 1.00 77.00 794 GLY A CA 1
ATOM 6441 C C . GLY A 1 794 ? -55.335 16.489 70.065 1.00 77.00 794 GLY A C 1
ATOM 6442 O O . GLY A 1 794 ? -56.003 17.514 69.936 1.00 77.00 794 GLY A O 1
ATOM 6443 N N . TYR A 1 795 ? -55.170 15.630 69.053 1.00 76.12 795 TYR A N 1
ATOM 6444 C CA . TYR A 1 795 ? -55.684 15.887 67.696 1.00 76.12 795 TYR A CA 1
ATOM 6445 C C . TYR A 1 795 ? -57.213 15.916 67.616 1.00 76.12 795 TYR A C 1
ATOM 6447 O O . TYR A 1 795 ? -57.768 16.752 66.904 1.00 76.12 795 TYR A O 1
ATOM 6455 N N . PHE A 1 796 ? -57.904 15.072 68.390 1.00 70.25 796 PHE A N 1
ATOM 6456 C CA . PHE A 1 796 ? -59.366 15.144 68.502 1.00 70.25 796 PHE A CA 1
ATOM 6457 C C . PHE A 1 796 ? -59.851 16.520 68.985 1.00 70.25 796 PHE A C 1
ATOM 6459 O O . PHE A 1 796 ? -60.898 16.985 68.544 1.00 70.25 796 PHE A O 1
ATOM 6466 N N . GLY A 1 797 ? -59.084 17.188 69.854 1.00 69.94 797 GLY A N 1
ATOM 6467 C CA . GLY A 1 797 ? -59.400 18.541 70.314 1.00 69.94 797 GLY A CA 1
ATOM 6468 C C . GLY A 1 797 ? -59.309 19.592 69.204 1.00 69.94 797 GLY A C 1
ATOM 6469 O O . GLY A 1 797 ? -60.164 20.466 69.129 1.00 69.94 797 GLY A O 1
ATOM 6470 N N . GLN A 1 798 ? -58.317 19.478 68.315 1.00 73.12 798 GLN A N 1
ATOM 6471 C CA . GLN A 1 798 ? -58.053 20.457 67.249 1.00 73.12 798 GLN A CA 1
ATOM 6472 C C . GLN A 1 798 ? -59.016 20.333 66.059 1.00 73.12 798 GLN A C 1
ATOM 6474 O O . GLN A 1 798 ? -59.396 21.333 65.458 1.00 73.12 798 GLN A O 1
ATOM 6479 N N . ILE A 1 799 ? -59.457 19.119 65.713 1.00 74.12 799 ILE A N 1
ATOM 6480 C CA . ILE A 1 799 ? -60.394 18.904 64.591 1.00 74.12 799 ILE A CA 1
ATOM 6481 C C . ILE A 1 799 ? -61.749 19.584 64.841 1.00 74.12 799 ILE A C 1
ATOM 6483 O O . ILE A 1 799 ? -62.369 20.086 63.900 1.00 74.12 799 ILE A O 1
ATOM 6487 N N . ASN A 1 800 ? -62.171 19.677 66.106 1.00 68.94 800 ASN A N 1
ATOM 6488 C CA . ASN A 1 800 ? -63.444 20.290 66.497 1.00 68.94 800 ASN A CA 1
ATOM 6489 C C . ASN A 1 800 ? -63.517 21.809 66.185 1.00 68.94 800 ASN A C 1
ATOM 6491 O O . ASN A 1 800 ? -64.596 22.408 66.142 1.00 68.94 800 ASN A O 1
ATOM 6495 N N . GLU A 1 801 ? -62.370 22.452 65.921 1.00 72.31 801 GLU A N 1
ATOM 6496 C CA . GLU A 1 801 ? -62.294 23.860 65.507 1.00 72.31 801 GLU A CA 1
ATOM 6497 C C . GLU A 1 801 ? -62.742 24.085 64.049 1.00 72.31 801 GLU A C 1
ATOM 6499 O O . GLU A 1 801 ? -63.241 25.163 63.715 1.00 72.31 801 GLU A O 1
ATOM 6504 N N . TYR A 1 802 ? -62.616 23.072 63.183 1.00 71.44 802 TYR A N 1
ATOM 6505 C CA . TYR A 1 802 ? -62.903 23.165 61.743 1.00 71.44 802 TYR A CA 1
ATOM 6506 C C . TYR A 1 802 ? -64.268 22.576 61.367 1.00 71.44 802 TYR A C 1
ATOM 6508 O O . TYR A 1 802 ? -64.944 23.091 60.473 1.00 71.44 802 TYR A O 1
ATOM 6516 N N . ILE A 1 803 ? -64.681 21.518 62.071 1.00 71.19 803 ILE A N 1
ATOM 6517 C CA . ILE A 1 803 ? -65.938 20.787 61.874 1.00 71.19 803 ILE A CA 1
ATOM 6518 C C . ILE A 1 803 ? -66.539 20.538 63.261 1.00 71.19 803 ILE A C 1
ATOM 6520 O O . ILE A 1 803 ? -65.834 20.117 64.166 1.00 71.19 803 ILE A O 1
ATOM 6524 N N . GLU A 1 804 ? -67.826 20.814 63.455 1.00 62.22 804 GLU A N 1
ATOM 6525 C CA . GLU A 1 804 ? -68.506 20.612 64.745 1.00 62.22 804 GLU A CA 1
ATOM 6526 C C . GLU A 1 804 ? -68.751 19.106 65.007 1.00 62.22 804 GLU A C 1
ATOM 6528 O O . GLU A 1 804 ? -69.502 18.489 64.250 1.00 62.22 804 GLU A O 1
ATOM 6533 N N . SER A 1 805 ? -68.125 18.507 66.038 1.00 58.28 805 SER A N 1
ATOM 6534 C CA . SER A 1 805 ? -68.253 17.070 66.386 1.00 58.28 805 SER A CA 1
ATOM 6535 C C . SER A 1 805 ? -68.650 16.806 67.855 1.00 58.28 805 SER A C 1
ATOM 6537 O O . SER A 1 805 ? -68.261 17.540 68.768 1.00 58.28 805 SER A O 1
ATOM 6539 N N . MET A 1 806 ? -69.441 15.749 68.104 1.00 52.78 806 MET A N 1
ATOM 6540 C CA . MET A 1 806 ? -69.818 15.273 69.447 1.00 52.78 806 MET A CA 1
ATOM 6541 C C . MET A 1 806 ? -68.686 14.408 70.032 1.00 52.78 806 MET A C 1
ATOM 6543 O O . MET A 1 806 ? -68.027 13.657 69.319 1.00 52.78 806 MET A O 1
ATOM 6547 N N . THR A 1 807 ? -68.468 14.439 71.352 1.00 53.94 807 THR A N 1
ATOM 6548 C CA . THR A 1 807 ? -67.376 13.702 72.036 1.00 53.94 807 THR A CA 1
ATOM 6549 C C . THR A 1 807 ? -67.458 12.168 71.934 1.00 53.94 807 THR A C 1
ATOM 6551 O O . THR A 1 807 ? -66.543 11.475 72.384 1.00 53.94 807 THR A O 1
ATOM 6554 N N . SER A 1 808 ? -68.529 11.639 71.336 1.00 51.41 808 SER A N 1
ATOM 6555 C CA . SER A 1 808 ? -68.776 10.219 71.064 1.00 51.41 808 SER A CA 1
ATOM 6556 C C . SER A 1 808 ? -68.571 9.797 69.601 1.00 51.41 808 SER A C 1
ATOM 6558 O O . SER A 1 808 ? -68.756 8.617 69.309 1.00 51.41 808 SER A O 1
ATOM 6560 N N . ASP A 1 809 ? -68.239 10.717 68.691 1.00 60.41 809 ASP A N 1
ATOM 6561 C CA . ASP A 1 809 ? -68.184 10.432 67.249 1.00 60.41 809 ASP A CA 1
ATOM 6562 C C . ASP A 1 809 ? -66.921 9.634 66.846 1.00 60.41 809 ASP A C 1
ATOM 6564 O O . ASP A 1 809 ? -65.822 9.880 67.354 1.00 60.41 809 ASP A O 1
ATOM 6568 N N . ASP A 1 810 ? -67.074 8.674 65.921 1.00 67.69 810 ASP A N 1
ATOM 6569 C CA . ASP A 1 810 ? -65.987 7.841 65.372 1.00 67.69 810 ASP A CA 1
ATOM 6570 C C . ASP A 1 810 ? -65.172 8.608 64.312 1.00 67.69 810 ASP A C 1
ATOM 6572 O O . ASP A 1 810 ? -65.725 9.317 63.468 1.00 67.69 810 ASP A O 1
ATOM 6576 N N . VAL A 1 811 ? -63.843 8.440 64.309 1.00 68.75 811 VAL A N 1
ATOM 6577 C CA . VAL A 1 811 ? -62.938 9.112 63.346 1.00 68.75 811 VAL A CA 1
ATOM 6578 C C . VAL A 1 811 ? -63.281 8.780 61.893 1.00 68.75 811 VAL A C 1
ATOM 6580 O O . VAL A 1 811 ? -63.128 9.635 61.019 1.00 68.75 811 VAL A O 1
ATOM 6583 N N . GLY A 1 812 ? -63.769 7.566 61.620 1.00 67.94 812 GLY A N 1
ATOM 6584 C CA . GLY A 1 812 ? -64.115 7.128 60.270 1.00 67.94 812 GLY A CA 1
ATOM 6585 C C . GLY A 1 812 ? -65.253 7.939 59.652 1.00 67.94 812 GLY A C 1
ATOM 6586 O O . GLY A 1 812 ? -65.212 8.254 58.462 1.00 67.94 812 GLY A O 1
ATOM 6587 N N . ASP A 1 813 ? -66.229 8.356 60.458 1.00 67.69 813 ASP A N 1
ATOM 6588 C CA . ASP A 1 813 ? -67.370 9.138 59.976 1.00 67.69 813 ASP A CA 1
ATOM 6589 C C . ASP A 1 813 ? -66.976 10.581 59.621 1.00 67.69 813 ASP A C 1
ATOM 6591 O O . ASP A 1 813 ? -67.555 11.189 58.714 1.00 67.69 813 ASP A O 1
ATOM 6595 N N . ILE A 1 814 ? -65.961 11.122 60.300 1.00 69.31 814 ILE A N 1
ATOM 6596 C CA . ILE A 1 814 ? -65.390 12.445 60.015 1.00 69.31 814 ILE A CA 1
ATOM 6597 C C . ILE A 1 814 ? -64.526 12.384 58.740 1.00 69.31 814 ILE A C 1
ATOM 6599 O O . ILE A 1 814 ? -64.656 13.240 57.861 1.00 69.31 814 ILE A O 1
ATOM 6603 N N . ASP A 1 815 ? -63.710 11.337 58.585 1.00 73.25 815 ASP A N 1
ATOM 6604 C CA . ASP A 1 815 ? -62.831 11.125 57.425 1.00 73.25 815 ASP A CA 1
ATOM 6605 C C . ASP A 1 815 ? -63.601 10.939 56.104 1.00 73.25 815 ASP A C 1
ATOM 6607 O O . ASP A 1 815 ? -63.272 11.551 55.083 1.00 73.25 815 ASP A O 1
ATOM 6611 N N . LEU A 1 816 ? -64.685 10.154 56.115 1.00 75.06 816 LEU A N 1
ATOM 6612 C CA . LEU A 1 816 ? -65.507 9.898 54.925 1.00 75.06 816 LEU A CA 1
ATOM 6613 C C . LEU A 1 816 ? -66.118 11.177 54.340 1.00 75.06 816 LEU A C 1
ATOM 6615 O O . LEU A 1 816 ? -66.168 11.348 53.115 1.00 75.06 816 LEU A O 1
ATOM 6619 N N . LYS A 1 817 ? -66.567 12.089 55.207 1.00 73.25 817 LYS A N 1
ATOM 6620 C CA . LYS A 1 817 ? -67.168 13.364 54.795 1.00 73.25 817 LYS A CA 1
ATOM 6621 C C . LYS A 1 817 ? -66.130 14.289 54.157 1.00 73.25 817 LYS A C 1
ATOM 6623 O O . LYS A 1 817 ? -66.407 14.861 53.103 1.00 73.25 817 LYS A O 1
ATOM 6628 N N . VAL A 1 818 ? -64.932 14.367 54.738 1.00 76.19 818 VAL A N 1
ATOM 6629 C CA . VAL A 1 818 ? -63.829 15.233 54.287 1.00 76.19 818 VAL A CA 1
ATOM 6630 C C . VAL A 1 818 ? -63.186 14.714 52.992 1.00 76.19 818 VAL A C 1
ATOM 6632 O O . VAL A 1 818 ? -63.046 15.462 52.025 1.00 76.19 818 VAL A O 1
ATOM 6635 N N . ASN A 1 819 ? -62.894 13.414 52.892 1.00 76.69 819 ASN A N 1
ATOM 6636 C CA . ASN A 1 819 ? -62.265 12.826 51.702 1.00 76.69 819 ASN A CA 1
ATOM 6637 C C . ASN A 1 819 ? -63.153 12.871 50.453 1.00 76.69 819 ASN A C 1
ATOM 6639 O O . ASN A 1 819 ? -62.653 13.017 49.333 1.00 76.69 819 ASN A O 1
ATOM 6643 N N . LYS A 1 820 ? -64.476 12.750 50.615 1.00 77.38 820 LYS A N 1
ATOM 6644 C CA . LYS A 1 820 ? -65.407 12.859 49.485 1.00 77.38 820 LYS A CA 1
ATOM 6645 C C . LYS A 1 820 ? -65.360 14.252 48.848 1.00 77.38 820 LYS A C 1
ATOM 6647 O O . LYS A 1 820 ? -65.419 14.339 47.625 1.00 77.38 820 LYS A O 1
ATOM 6652 N N . LEU A 1 821 ? -65.166 15.309 49.640 1.00 77.69 821 LEU A N 1
ATOM 6653 C CA . LEU A 1 821 ? -65.024 16.674 49.132 1.00 77.69 821 LEU A CA 1
ATOM 6654 C C . LEU A 1 821 ? -63.723 16.857 48.322 1.00 77.69 821 LEU A C 1
ATOM 6656 O O . LEU A 1 821 ? -63.746 17.443 47.242 1.00 77.69 821 LEU A O 1
ATOM 6660 N N . ASN A 1 822 ? -62.603 16.279 48.766 1.00 79.06 822 ASN A N 1
ATOM 6661 C CA . ASN A 1 822 ? -61.322 16.396 48.057 1.00 79.06 822 ASN A CA 1
ATOM 6662 C C . ASN A 1 822 ? -61.181 15.501 46.821 1.00 79.06 822 ASN A C 1
ATOM 6664 O O . ASN A 1 822 ? -60.525 15.885 45.858 1.00 79.06 822 ASN A O 1
ATOM 6668 N N . LYS A 1 823 ? -61.837 14.336 46.781 1.00 77.25 823 LYS A N 1
ATOM 6669 C CA . LYS A 1 823 ? -61.882 13.520 45.552 1.00 77.25 823 LYS A CA 1
ATOM 6670 C C . LYS A 1 823 ? -62.502 14.279 44.378 1.00 77.25 823 LYS A C 1
ATOM 6672 O O . LYS A 1 823 ? -62.060 14.119 43.243 1.00 77.25 823 LYS A O 1
ATOM 6677 N N . ILE A 1 824 ? -63.504 15.112 44.658 1.00 75.50 824 ILE A N 1
ATOM 6678 C CA . ILE A 1 824 ? -64.134 15.976 43.654 1.00 75.50 824 ILE A CA 1
ATOM 6679 C C . ILE A 1 824 ? -63.135 17.047 43.171 1.00 75.50 824 ILE A C 1
ATOM 6681 O O . ILE A 1 824 ? -63.104 17.366 41.986 1.00 75.50 824 ILE A O 1
ATOM 6685 N N . PHE A 1 825 ? -62.263 17.537 44.054 1.00 77.12 825 PHE A N 1
ATOM 6686 C CA . PHE A 1 825 ? -61.230 18.526 43.741 1.00 77.12 825 PHE A CA 1
ATOM 6687 C C . PHE A 1 825 ? -60.033 17.954 42.939 1.00 77.12 825 PHE A C 1
ATOM 6689 O O . PHE A 1 825 ? -59.631 18.532 41.929 1.00 77.12 825 PHE A O 1
ATOM 6696 N N . GLU A 1 826 ? -59.504 16.780 43.293 1.00 72.94 826 GLU A N 1
ATOM 6697 C CA . GLU A 1 826 ? -58.396 16.128 42.561 1.00 72.94 826 GLU A CA 1
ATOM 6698 C C . GLU A 1 826 ? -58.771 15.741 41.120 1.00 72.94 826 GLU A C 1
ATOM 6700 O O . GLU A 1 826 ? -57.969 15.870 40.188 1.00 72.94 826 GLU A O 1
ATOM 6705 N N . ALA A 1 827 ? -60.023 15.322 40.907 1.00 73.62 827 ALA A N 1
ATOM 6706 C CA . ALA A 1 827 ? -60.546 15.050 39.570 1.00 73.62 827 ALA A CA 1
ATOM 6707 C C . ALA A 1 827 ? -60.473 16.293 38.659 1.00 73.62 827 ALA A C 1
ATOM 6709 O O . ALA A 1 827 ? -60.162 16.175 37.472 1.00 73.62 827 ALA A O 1
ATOM 6710 N N . LEU A 1 828 ? -60.681 17.483 39.227 1.00 72.00 828 LEU A N 1
ATOM 6711 C CA . LEU A 1 828 ? -60.584 18.759 38.522 1.00 72.00 828 LEU A CA 1
ATOM 6712 C C . LEU A 1 828 ? -59.122 19.135 38.197 1.00 72.00 828 LEU A C 1
ATOM 6714 O O . LEU A 1 828 ? -58.839 19.622 37.102 1.00 72.00 828 LEU A O 1
ATOM 6718 N N . LYS A 1 829 ? -58.167 18.840 39.091 1.00 71.56 829 LYS A N 1
ATOM 6719 C CA . LYS A 1 829 ? -56.724 19.100 38.894 1.00 71.56 829 LYS A CA 1
ATOM 6720 C C . LYS A 1 829 ? -56.099 18.207 37.817 1.00 71.56 829 LYS A C 1
ATOM 6722 O O . LYS A 1 829 ? -55.366 18.691 36.951 1.00 71.56 829 LYS A O 1
ATOM 6727 N N . LYS A 1 830 ? -56.428 16.911 37.822 1.00 69.31 830 LYS A N 1
ATOM 6728 C CA . LYS A 1 830 ? -55.910 15.922 36.860 1.00 69.31 830 LYS A CA 1
ATOM 6729 C C . LYS A 1 830 ? -56.328 16.225 35.420 1.00 69.31 830 LYS A C 1
ATOM 6731 O O . LYS A 1 830 ? -55.503 16.139 34.510 1.00 69.31 830 LYS A O 1
ATOM 6736 N N . ALA A 1 831 ? -57.577 16.645 35.218 1.00 67.94 831 ALA A N 1
ATOM 6737 C CA . ALA A 1 831 ? -58.077 17.032 33.900 1.00 67.94 831 ALA A CA 1
ATOM 6738 C C . ALA A 1 831 ? -57.270 18.199 33.284 1.00 67.94 831 ALA A C 1
ATOM 6740 O O . ALA A 1 831 ? -57.037 18.218 32.078 1.00 67.94 831 ALA A O 1
ATOM 6741 N N . LYS A 1 832 ? -56.750 19.118 34.112 1.00 68.00 832 LYS A N 1
ATOM 6742 C CA . LYS A 1 832 ? -55.935 20.269 33.681 1.00 68.00 832 LYS A CA 1
ATOM 6743 C C . LYS A 1 832 ? -54.487 19.910 33.298 1.00 68.00 832 LYS A C 1
ATOM 6745 O O . LYS A 1 832 ? -53.907 20.574 32.441 1.00 68.00 832 LYS A O 1
ATOM 6750 N N . SER A 1 833 ? -53.884 18.891 33.919 1.00 67.12 833 SER A N 1
ATOM 6751 C CA . SER A 1 833 ? -52.483 18.490 33.664 1.00 67.12 833 SER A CA 1
ATOM 6752 C C . SER A 1 833 ? -52.326 17.685 32.373 1.00 67.12 833 SER A C 1
ATOM 6754 O O . SER A 1 833 ? -51.453 17.980 31.557 1.00 67.12 833 SER A O 1
ATOM 6756 N N . ASN A 1 834 ? -53.221 16.720 32.143 1.00 70.00 834 ASN A N 1
ATOM 6757 C CA . ASN A 1 834 ? -53.179 15.830 30.976 1.00 70.00 834 ASN A CA 1
ATOM 6758 C C . ASN A 1 834 ? -53.225 16.591 29.638 1.00 70.00 834 ASN A C 1
ATOM 6760 O O . ASN A 1 834 ? -52.663 16.149 28.639 1.00 70.00 834 ASN A O 1
ATOM 6764 N N . GLN A 1 835 ? -53.853 17.767 29.618 1.00 68.50 835 GLN A N 1
ATOM 6765 C CA . GLN A 1 835 ? -53.925 18.617 28.433 1.00 68.50 835 GLN A CA 1
ATOM 6766 C C . GLN A 1 835 ? -52.557 19.202 28.024 1.00 68.50 835 GLN A C 1
ATOM 6768 O O . GLN A 1 835 ? -52.324 19.424 26.837 1.00 68.50 835 GLN A O 1
ATOM 6773 N N . LYS A 1 836 ? -51.635 19.422 28.974 1.00 69.50 836 LYS A N 1
ATOM 6774 C CA . LYS A 1 836 ? -50.306 20.009 28.713 1.00 69.50 836 LYS A CA 1
ATOM 6775 C C . LYS A 1 836 ? -49.290 18.989 28.184 1.00 69.50 836 LYS A C 1
ATOM 6777 O O . LYS A 1 836 ? -48.507 19.303 27.290 1.00 69.50 836 LYS A O 1
ATOM 6782 N N . GLU A 1 837 ? -49.303 17.760 28.692 1.00 71.00 837 GLU A N 1
ATOM 6783 C CA . GLU A 1 837 ? -48.370 16.705 28.253 1.00 71.00 837 GLU A CA 1
ATOM 6784 C C . GLU A 1 837 ? -48.631 16.257 26.808 1.00 71.00 837 GLU A C 1
ATOM 6786 O O . GLU A 1 837 ? -47.693 16.043 26.037 1.00 71.00 837 GLU A O 1
ATOM 6791 N N . LEU A 1 838 ? -49.903 16.225 26.397 1.00 71.56 838 LEU A N 1
ATOM 6792 C CA . LEU A 1 838 ? -50.298 15.926 25.018 1.00 71.56 838 LEU A CA 1
ATOM 6793 C C . LEU A 1 838 ? -49.683 16.894 23.997 1.00 71.56 838 LEU A C 1
ATOM 6795 O O . LEU A 1 838 ? -49.336 16.483 22.889 1.00 71.56 838 LEU A O 1
ATOM 6799 N N . THR A 1 839 ? -49.530 18.175 24.341 1.00 73.88 839 THR A N 1
ATOM 6800 C CA . THR A 1 839 ? -48.954 19.161 23.415 1.00 73.88 839 THR A CA 1
ATOM 6801 C C . THR A 1 839 ? -47.452 18.977 23.191 1.00 73.88 839 THR A C 1
ATOM 6803 O O . THR A 1 839 ? -46.982 19.173 22.073 1.00 73.88 839 THR A O 1
ATOM 6806 N N . LEU A 1 840 ? -46.705 18.541 24.208 1.00 77.44 840 LEU A N 1
ATOM 6807 C CA . LEU A 1 840 ? -45.244 18.432 24.152 1.00 77.44 840 LEU A CA 1
ATOM 6808 C C . LEU A 1 840 ? -44.779 17.167 23.412 1.00 77.44 840 LEU A C 1
ATOM 6810 O O . LEU A 1 840 ? -43.872 17.226 22.584 1.00 77.44 840 LEU A O 1
ATOM 6814 N N . ALA A 1 841 ? -45.445 16.031 23.635 1.00 77.31 841 ALA A N 1
ATOM 6815 C CA . ALA A 1 841 ? -45.107 14.773 22.961 1.00 77.31 841 ALA A CA 1
ATOM 6816 C C . ALA A 1 841 ? -45.322 14.833 21.433 1.00 77.31 841 ALA A C 1
ATOM 6818 O O . ALA A 1 841 ? -44.541 14.262 20.671 1.00 77.31 841 ALA A O 1
ATOM 6819 N N . ASN A 1 842 ? -46.332 15.578 20.968 1.00 77.12 842 ASN A N 1
ATOM 6820 C CA . ASN A 1 842 ? -46.572 15.777 19.535 1.00 77.12 842 ASN A CA 1
ATOM 6821 C C . ASN A 1 842 ? -45.449 16.572 18.842 1.00 77.12 842 ASN A C 1
ATOM 6823 O O . ASN A 1 842 ? -45.129 16.283 17.691 1.00 77.12 842 ASN A O 1
ATOM 6827 N N . GLN A 1 843 ? -44.820 17.531 19.529 1.00 82.25 843 GLN A N 1
ATOM 6828 C CA . GLN A 1 843 ? -43.733 18.338 18.959 1.00 82.25 843 GLN A CA 1
ATOM 6829 C C . GLN A 1 843 ? -42.467 17.503 18.706 1.00 82.25 843 GLN A C 1
ATOM 6831 O O . GLN A 1 843 ? -41.896 17.557 17.617 1.00 82.25 843 GLN A O 1
ATOM 6836 N N . ILE A 1 844 ? -42.084 16.653 19.664 1.00 83.56 844 ILE A N 1
ATOM 6837 C CA . ILE A 1 844 ? -40.883 15.803 19.570 1.00 83.56 844 ILE A CA 1
ATOM 6838 C C . ILE A 1 844 ? -40.950 14.865 18.355 1.00 83.56 844 ILE A C 1
ATOM 6840 O O . ILE A 1 844 ? -39.980 14.735 17.611 1.00 83.56 844 ILE A O 1
ATOM 6844 N N . ILE A 1 845 ? -42.112 14.250 18.113 1.00 82.56 845 ILE A N 1
ATOM 6845 C CA . ILE A 1 845 ? -42.316 13.351 16.967 1.00 82.56 845 ILE A CA 1
ATOM 6846 C C . ILE A 1 845 ? -42.123 14.105 15.650 1.00 82.56 845 ILE A C 1
ATOM 6848 O O . ILE A 1 845 ? -41.446 13.613 14.746 1.00 82.56 845 ILE A O 1
ATOM 6852 N N . THR A 1 846 ? -42.685 15.313 15.544 1.00 83.62 846 THR A N 1
ATOM 6853 C CA . THR A 1 846 ? -42.591 16.098 14.309 1.00 83.62 846 THR A CA 1
ATOM 6854 C C . THR A 1 846 ? -41.171 16.548 13.978 1.00 83.62 846 THR A C 1
ATOM 6856 O O . THR A 1 846 ? -40.853 16.687 12.797 1.00 83.62 846 THR A O 1
ATOM 6859 N N . ASP A 1 847 ? -40.312 16.755 14.976 1.00 84.69 847 ASP A N 1
ATOM 6860 C CA . ASP A 1 847 ? -38.944 17.228 14.759 1.00 84.69 847 ASP A CA 1
ATOM 6861 C C . ASP A 1 847 ? -37.979 16.094 14.382 1.00 84.69 847 ASP A C 1
ATOM 6863 O O . ASP A 1 847 ? -37.199 16.250 13.436 1.00 84.69 847 ASP A O 1
ATOM 6867 N N . SER A 1 848 ? -38.067 14.928 15.032 1.00 84.94 848 SER A N 1
ATOM 6868 C CA . SER A 1 848 ? -37.248 13.758 14.669 1.00 84.94 848 SER A CA 1
ATOM 6869 C C . SER A 1 848 ? -37.590 13.222 13.269 1.00 84.94 848 SER A C 1
ATOM 6871 O O . SER A 1 848 ? -36.683 12.955 12.476 1.00 84.94 848 SER A O 1
ATOM 6873 N N . ASP A 1 849 ? -38.877 13.172 12.892 1.00 84.50 849 ASP A N 1
ATOM 6874 C CA . ASP A 1 849 ? -39.297 12.731 11.549 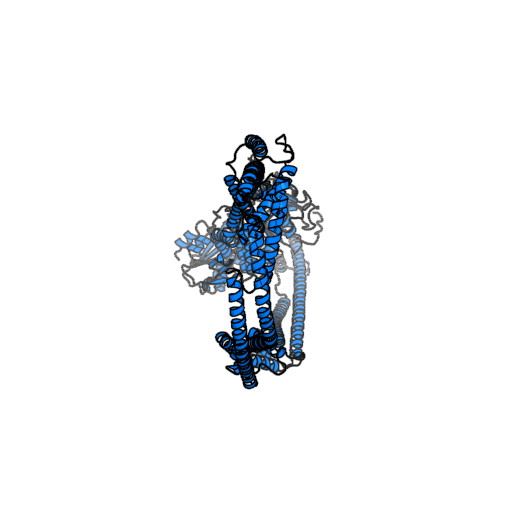1.00 84.50 849 ASP A CA 1
ATOM 6875 C C . ASP A 1 849 ? -38.788 13.672 10.431 1.00 84.50 849 ASP A C 1
ATOM 6877 O O . ASP A 1 849 ? -38.519 13.224 9.311 1.00 84.50 849 ASP A O 1
ATOM 6881 N N . LYS A 1 850 ? -38.618 14.976 10.706 1.00 86.56 850 LYS A N 1
ATOM 6882 C CA . LYS A 1 850 ? -38.037 15.937 9.746 1.00 86.56 850 LYS A CA 1
ATOM 6883 C C . LYS A 1 850 ? -36.546 15.692 9.514 1.00 86.56 850 LYS A C 1
ATOM 6885 O O . LYS A 1 850 ? -36.108 15.717 8.366 1.00 86.56 850 LYS A O 1
ATOM 6890 N N . LYS A 1 851 ? -35.769 15.433 10.572 1.00 84.06 851 LYS A N 1
ATOM 6891 C CA . LYS A 1 851 ? -34.320 15.184 10.464 1.00 84.06 851 LYS A CA 1
ATOM 6892 C C . LYS A 1 851 ? -34.001 13.894 9.712 1.00 84.06 851 LYS A C 1
ATOM 6894 O O . LYS A 1 851 ? -33.144 13.898 8.833 1.00 84.06 851 LYS A O 1
ATOM 6899 N N . ILE A 1 852 ? -34.734 12.813 9.987 1.00 86.31 852 ILE A N 1
ATOM 6900 C CA . ILE A 1 852 ? -34.552 11.530 9.286 1.00 86.31 852 ILE A CA 1
ATOM 6901 C C . ILE A 1 852 ? -34.794 11.697 7.778 1.00 86.31 852 ILE A C 1
ATOM 6903 O O . ILE A 1 852 ? -34.035 11.168 6.964 1.00 86.31 852 ILE A O 1
ATOM 6907 N N . LYS A 1 853 ? -35.814 12.478 7.390 1.00 85.94 853 LYS A N 1
ATOM 6908 C CA . LYS A 1 853 ? -36.109 12.776 5.978 1.00 85.94 853 LYS A CA 1
ATOM 6909 C C . LYS A 1 853 ? -35.000 13.562 5.268 1.00 85.94 853 LYS A C 1
ATOM 6911 O O . LYS A 1 853 ? -34.861 13.399 4.060 1.00 85.94 853 LYS A O 1
ATOM 6916 N N . LEU A 1 854 ? -34.228 14.378 5.988 1.00 83.94 854 LEU A N 1
ATOM 6917 C CA . LEU A 1 854 ? -33.096 15.136 5.437 1.00 83.94 854 LEU A CA 1
ATOM 6918 C C . LEU A 1 854 ? -31.859 14.254 5.209 1.00 83.94 854 LEU A C 1
ATOM 6920 O O . LEU A 1 854 ? -31.240 14.334 4.156 1.00 83.94 854 LEU A O 1
ATOM 6924 N N . ILE A 1 855 ? -31.523 13.386 6.166 1.00 85.06 855 ILE A N 1
ATOM 6925 C CA . ILE A 1 855 ? -30.243 12.654 6.189 1.00 85.06 855 ILE A CA 1
ATOM 6926 C C . ILE A 1 855 ? -30.258 11.395 5.303 1.00 85.06 855 ILE A C 1
ATOM 6928 O O . ILE A 1 855 ? -29.249 11.032 4.695 1.00 85.06 855 ILE A O 1
ATOM 6932 N N . LYS A 1 856 ? -31.408 10.718 5.202 1.00 85.38 856 LYS A N 1
ATOM 6933 C CA . LYS A 1 856 ? -31.564 9.466 4.443 1.00 85.38 856 LYS A CA 1
ATOM 6934 C C . LYS A 1 856 ? -31.082 9.524 2.975 1.00 85.38 856 LYS A C 1
ATOM 6936 O O . LYS A 1 856 ? -30.313 8.639 2.597 1.00 85.38 856 LYS A O 1
ATOM 6941 N N . PRO A 1 857 ? -31.464 10.520 2.148 1.00 85.12 857 PRO A N 1
ATOM 6942 C CA . PRO A 1 857 ? -31.025 10.578 0.750 1.00 85.12 857 PRO A CA 1
ATOM 6943 C C . PRO A 1 857 ? -29.511 10.793 0.587 1.00 85.12 857 PRO A C 1
ATOM 6945 O O . PRO A 1 857 ? -28.934 10.316 -0.390 1.00 85.12 857 PRO A O 1
ATOM 6948 N N . GLU A 1 858 ? -28.850 11.471 1.531 1.00 84.06 858 GLU A N 1
ATOM 6949 C CA . GLU A 1 858 ? -27.391 11.639 1.506 1.00 84.06 858 GLU A CA 1
ATOM 6950 C C . GLU A 1 858 ? -26.676 10.294 1.701 1.00 84.06 858 GLU A C 1
ATOM 6952 O O . GLU A 1 858 ? -25.720 9.985 0.993 1.00 84.06 858 GLU A O 1
ATOM 6957 N N . CYS A 1 859 ? -27.178 9.456 2.614 1.00 85.75 859 CYS A N 1
ATOM 6958 C CA . CYS A 1 859 ? -26.614 8.136 2.900 1.00 85.75 859 CYS A CA 1
ATOM 6959 C C . CYS A 1 859 ? -26.699 7.195 1.681 1.00 85.75 859 CYS A C 1
ATOM 6961 O O . CYS A 1 859 ? -25.693 6.603 1.291 1.00 85.75 859 CYS A O 1
ATOM 6963 N N . GLU A 1 860 ? -27.858 7.143 1.013 1.00 85.31 860 GLU A N 1
ATOM 6964 C CA . GLU A 1 860 ? -28.070 6.339 -0.206 1.00 85.31 860 GLU A CA 1
ATOM 6965 C C . GLU A 1 860 ? -27.152 6.775 -1.365 1.00 85.31 860 GLU A C 1
ATOM 6967 O O . GLU A 1 860 ? -26.724 5.961 -2.187 1.00 85.31 860 GLU A O 1
ATOM 6972 N N . ARG A 1 861 ? -26.828 8.071 -1.448 1.00 84.62 861 ARG A N 1
ATOM 6973 C CA . ARG A 1 861 ? -25.916 8.609 -2.466 1.00 84.62 861 ARG A CA 1
ATOM 6974 C C . ARG A 1 861 ? -24.467 8.199 -2.208 1.00 84.62 861 ARG A C 1
ATOM 6976 O O . ARG A 1 861 ? -23.779 7.811 -3.152 1.00 84.62 861 ARG A O 1
ATOM 6983 N N . ILE A 1 862 ? -24.023 8.235 -0.950 1.00 87.38 862 ILE A N 1
ATOM 6984 C CA . ILE A 1 862 ? -22.683 7.770 -0.566 1.00 87.38 862 ILE A CA 1
ATOM 6985 C C . ILE A 1 862 ? -22.510 6.282 -0.896 1.00 87.38 862 ILE A C 1
ATOM 6987 O O . ILE A 1 862 ? -21.485 5.909 -1.460 1.00 87.38 862 ILE A O 1
ATOM 6991 N N . GLU A 1 863 ? -23.517 5.446 -0.625 1.00 87.19 863 GLU A N 1
ATOM 6992 C CA . GLU A 1 863 ? -23.475 4.009 -0.948 1.00 87.19 863 GLU A CA 1
ATOM 6993 C C . GLU A 1 863 ? -23.276 3.751 -2.444 1.00 87.19 863 GLU A C 1
ATOM 6995 O O . GLU A 1 863 ? -22.414 2.960 -2.831 1.00 87.19 863 GLU A O 1
ATOM 7000 N N . LYS A 1 864 ? -24.021 4.463 -3.299 1.00 86.62 864 LYS A N 1
ATOM 7001 C CA . LYS A 1 864 ? -23.877 4.356 -4.759 1.00 86.62 864 LYS A CA 1
ATOM 7002 C C . LYS A 1 864 ? -22.489 4.788 -5.236 1.00 86.62 864 LYS A C 1
ATOM 7004 O O . LYS A 1 864 ? -21.901 4.109 -6.074 1.00 86.62 864 LYS A O 1
ATOM 7009 N N . GLY A 1 865 ? -21.955 5.881 -4.684 1.00 86.69 865 GLY A N 1
ATOM 7010 C CA . GLY A 1 865 ? -20.606 6.358 -4.999 1.00 86.69 865 GLY A CA 1
ATOM 7011 C C . GLY A 1 865 ? -19.518 5.360 -4.594 1.00 86.69 865 GLY A C 1
ATOM 7012 O O . GLY A 1 865 ? -18.645 5.041 -5.396 1.00 86.69 865 GLY A O 1
ATOM 7013 N N . LEU A 1 866 ? -19.605 4.807 -3.380 1.00 88.88 866 LEU A N 1
ATOM 7014 C CA . LEU A 1 866 ? -18.670 3.790 -2.885 1.00 88.88 866 LEU A CA 1
ATOM 7015 C C . LEU A 1 866 ? -18.700 2.511 -3.731 1.00 88.88 866 LEU A C 1
ATOM 7017 O O . LEU A 1 866 ? -17.646 1.948 -4.013 1.00 88.88 866 LEU A O 1
ATOM 7021 N N . CYS A 1 867 ? -19.882 2.075 -4.179 1.00 88.06 867 CYS A N 1
ATOM 7022 C CA . CYS A 1 867 ? -20.019 0.890 -5.026 1.00 88.06 867 CYS A CA 1
ATOM 7023 C C . CYS A 1 867 ? -19.265 1.034 -6.358 1.00 88.06 867 CYS A C 1
ATOM 7025 O O . CYS A 1 867 ? -18.561 0.111 -6.757 1.00 88.06 867 CYS A O 1
ATOM 7027 N N . VAL A 1 868 ? -19.375 2.191 -7.020 1.00 87.56 868 VAL A N 1
ATOM 7028 C CA . VAL A 1 868 ? -18.664 2.461 -8.282 1.00 87.56 868 VAL A CA 1
ATOM 7029 C C . VAL A 1 868 ? -17.158 2.591 -8.069 1.00 87.56 868 VAL A C 1
ATOM 7031 O O . VAL A 1 868 ? -16.384 2.081 -8.874 1.00 87.56 868 VAL A O 1
ATOM 7034 N N . ILE A 1 869 ? -16.727 3.245 -6.984 1.00 88.12 869 ILE A N 1
ATOM 7035 C CA . ILE A 1 869 ? -15.298 3.360 -6.661 1.00 88.12 869 ILE A CA 1
ATOM 7036 C C . ILE A 1 869 ? -14.685 1.971 -6.437 1.00 88.12 869 ILE A C 1
ATOM 7038 O O . ILE A 1 869 ? -13.618 1.695 -6.981 1.00 88.12 869 ILE A O 1
ATOM 7042 N N . ASN A 1 870 ? -15.360 1.097 -5.685 1.00 86.00 870 ASN A N 1
ATOM 7043 C CA . ASN A 1 870 ? -14.894 -0.272 -5.459 1.00 86.00 870 ASN A CA 1
ATOM 7044 C C . ASN A 1 870 ? -14.875 -1.089 -6.758 1.00 86.00 870 ASN A C 1
ATOM 7046 O O . ASN A 1 870 ? -13.868 -1.718 -7.049 1.00 86.00 870 ASN A O 1
ATOM 7050 N N . ASP A 1 871 ? -15.917 -1.004 -7.594 1.00 84.38 871 ASP A N 1
ATOM 7051 C CA . ASP A 1 871 ? -15.936 -1.681 -8.901 1.00 84.38 871 ASP A CA 1
ATOM 7052 C C . ASP A 1 871 ? -14.747 -1.275 -9.792 1.00 84.38 871 ASP A C 1
ATOM 7054 O O . ASP A 1 871 ? -14.113 -2.125 -10.416 1.00 84.38 871 ASP A O 1
ATOM 7058 N N . ILE A 1 872 ? -14.398 0.016 -9.827 1.00 82.38 872 ILE A N 1
ATOM 7059 C CA . ILE A 1 872 ? -13.235 0.502 -10.582 1.00 82.38 872 ILE A CA 1
ATOM 7060 C C . ILE A 1 872 ? -11.925 -0.015 -9.972 1.00 82.38 872 ILE A C 1
ATOM 7062 O O . ILE A 1 872 ? -11.060 -0.493 -10.703 1.00 82.38 872 ILE A O 1
ATOM 7066 N N . LEU A 1 873 ? -11.757 0.074 -8.651 1.00 79.88 873 LEU A N 1
ATOM 7067 C CA . LEU A 1 873 ? -10.508 -0.318 -7.993 1.00 79.88 873 LEU A CA 1
ATOM 7068 C C . LEU A 1 873 ? -10.265 -1.835 -8.013 1.00 79.88 873 LEU A C 1
ATOM 7070 O O . LEU A 1 873 ? -9.108 -2.243 -8.121 1.00 79.88 873 LEU A O 1
ATOM 7074 N N . ASP A 1 874 ? -11.324 -2.643 -7.950 1.00 75.62 874 ASP A N 1
ATOM 7075 C CA . ASP A 1 874 ? -11.229 -4.102 -7.893 1.00 75.62 874 ASP A CA 1
ATOM 7076 C C . ASP A 1 874 ? -11.125 -4.720 -9.298 1.00 75.62 874 ASP A C 1
ATOM 7078 O O . ASP A 1 874 ? -10.217 -5.515 -9.554 1.00 75.62 874 ASP A O 1
ATOM 7082 N N . ASN A 1 875 ? -11.993 -4.316 -10.237 1.00 66.62 875 ASN A N 1
ATOM 7083 C CA . ASN A 1 875 ? -12.081 -4.935 -11.569 1.00 66.62 875 ASN A CA 1
ATOM 7084 C C . ASN A 1 875 ? -11.171 -4.280 -12.626 1.00 66.62 875 ASN A C 1
ATOM 7086 O O . ASN A 1 875 ? -10.876 -4.898 -13.649 1.00 66.62 875 ASN A O 1
ATOM 7090 N N . HIS A 1 876 ? -10.695 -3.052 -12.395 1.00 63.34 876 HIS A N 1
ATOM 7091 C CA . HIS A 1 876 ? -9.839 -2.302 -13.329 1.00 63.34 876 HIS A CA 1
ATOM 7092 C C . HIS A 1 876 ? -8.504 -1.910 -12.678 1.00 63.34 876 HIS A C 1
ATOM 7094 O O . HIS A 1 876 ? -8.041 -0.784 -12.802 1.00 63.34 876 HIS A O 1
ATOM 7100 N N . ASN A 1 877 ? -7.866 -2.812 -11.935 1.00 66.19 877 ASN A N 1
ATOM 7101 C CA . ASN A 1 877 ? -6.565 -2.526 -11.325 1.00 66.19 877 ASN A CA 1
ATOM 7102 C C . ASN A 1 877 ? -5.412 -2.496 -12.361 1.00 66.19 877 ASN A C 1
ATOM 7104 O O . ASN A 1 877 ? -5.546 -2.974 -13.483 1.00 66.19 877 ASN A O 1
ATOM 7108 N N . GLU A 1 878 ? -4.262 -1.912 -11.992 1.00 62.06 878 GLU A N 1
ATOM 7109 C CA . GLU A 1 878 ? -3.103 -1.731 -12.896 1.00 62.06 878 GLU A CA 1
ATOM 7110 C C . GLU A 1 878 ? -2.675 -3.044 -13.570 1.00 62.06 878 GLU A C 1
ATOM 7112 O O . GLU A 1 878 ? -2.371 -3.059 -14.761 1.00 62.06 878 GLU A O 1
ATOM 7117 N N . ALA A 1 879 ? -2.709 -4.149 -12.821 1.00 62.00 879 ALA A N 1
ATOM 7118 C CA . ALA A 1 879 ? -2.325 -5.464 -13.309 1.00 62.00 879 ALA A CA 1
ATOM 7119 C C . ALA A 1 879 ? -3.345 -6.028 -14.310 1.00 62.00 879 ALA A C 1
ATOM 7121 O O . ALA A 1 879 ? -2.940 -6.476 -15.379 1.00 62.00 879 ALA A O 1
ATOM 7122 N N . SER A 1 880 ? -4.652 -5.961 -14.024 1.00 62.50 880 SER A N 1
ATOM 7123 C CA . SER A 1 880 ? -5.689 -6.483 -14.926 1.00 62.50 880 SER A CA 1
ATOM 7124 C C . SER A 1 880 ? -5.752 -5.710 -16.243 1.00 62.50 880 SER A C 1
ATOM 7126 O O . SER A 1 880 ? -5.891 -6.304 -17.311 1.00 62.50 880 SER A O 1
ATOM 7128 N N . VAL A 1 881 ? -5.581 -4.387 -16.193 1.00 62.50 881 VAL A N 1
ATOM 7129 C CA . VAL A 1 881 ? -5.615 -3.540 -17.389 1.00 62.50 881 VAL A CA 1
ATOM 7130 C C . VAL A 1 881 ? -4.358 -3.728 -18.242 1.00 62.50 881 VAL A C 1
ATOM 7132 O O . VAL A 1 881 ? -4.461 -3.846 -19.464 1.00 62.50 881 VAL A O 1
ATOM 7135 N N . LEU A 1 882 ? -3.177 -3.809 -17.617 1.00 63.69 882 LEU A N 1
ATOM 7136 C CA . LEU A 1 882 ? -1.937 -4.130 -18.323 1.00 63.69 882 LEU A CA 1
ATOM 7137 C C . LEU A 1 882 ? -1.991 -5.546 -18.921 1.00 63.69 882 LEU A C 1
ATOM 7139 O O . LEU A 1 882 ? -1.568 -5.726 -20.058 1.00 63.69 882 LEU A O 1
ATOM 7143 N N . GLY A 1 883 ? -2.563 -6.518 -18.203 1.00 63.41 883 GLY A N 1
ATOM 7144 C CA . GLY A 1 883 ? -2.806 -7.877 -18.693 1.00 63.41 883 GLY A CA 1
ATOM 7145 C C . GLY A 1 883 ? -3.649 -7.893 -19.967 1.00 63.41 883 GLY A C 1
ATOM 7146 O O . GLY A 1 883 ? -3.181 -8.375 -20.993 1.00 63.41 883 GLY A O 1
ATOM 7147 N N . ASN A 1 884 ? -4.821 -7.254 -19.954 1.00 65.25 884 ASN A N 1
ATOM 7148 C CA . ASN A 1 884 ? -5.700 -7.163 -21.128 1.00 65.25 884 ASN A CA 1
ATOM 7149 C C . ASN A 1 884 ? -5.044 -6.419 -22.311 1.00 65.25 884 ASN A C 1
ATOM 7151 O O . ASN A 1 884 ? -5.184 -6.810 -23.475 1.00 65.25 884 ASN A O 1
ATOM 7155 N N . PHE A 1 885 ? -4.308 -5.334 -22.034 1.00 67.56 885 PHE A N 1
ATOM 7156 C CA . PHE A 1 885 ? -3.558 -4.610 -23.064 1.00 67.56 885 PHE A CA 1
ATOM 7157 C C . PHE A 1 885 ? -2.497 -5.509 -23.701 1.00 67.56 885 PHE A C 1
ATOM 7159 O O . PHE A 1 885 ? -2.321 -5.526 -24.914 1.00 67.56 885 PHE A O 1
ATOM 7166 N N . ILE A 1 886 ? -1.782 -6.272 -22.891 1.00 65.56 886 ILE A N 1
ATOM 7167 C CA . ILE A 1 886 ? -0.723 -7.129 -23.383 1.00 65.56 886 ILE A CA 1
ATOM 7168 C C . ILE A 1 886 ? -1.294 -8.329 -24.131 1.00 65.56 886 ILE A C 1
ATOM 7170 O O . ILE A 1 886 ? -0.824 -8.595 -25.227 1.00 65.56 886 ILE A O 1
ATOM 7174 N N . GLU A 1 887 ? -2.330 -8.997 -23.630 1.00 67.25 887 GLU A N 1
ATOM 7175 C CA . GLU A 1 887 ? -2.988 -10.112 -24.328 1.00 67.25 887 GLU A CA 1
ATOM 7176 C C . GLU A 1 887 ? -3.483 -9.699 -25.725 1.00 67.25 887 GLU A C 1
ATOM 7178 O O . GLU A 1 887 ? -3.308 -10.429 -26.700 1.00 67.25 887 GLU A O 1
ATOM 7183 N N . SER A 1 888 ? -4.009 -8.478 -25.858 1.00 68.31 888 SER A N 1
ATOM 7184 C CA . SER A 1 888 ? -4.454 -7.923 -27.146 1.00 68.31 888 SER A CA 1
ATOM 7185 C C . SER A 1 888 ? -3.315 -7.471 -28.079 1.00 68.31 888 SER A C 1
ATOM 7187 O O . SER A 1 888 ? -3.560 -7.185 -29.254 1.00 68.31 888 SER A O 1
ATOM 7189 N N . ASN A 1 889 ? -2.071 -7.392 -27.591 1.00 71.38 889 ASN A N 1
ATOM 7190 C CA . ASN A 1 889 ? -0.898 -6.923 -28.343 1.00 71.38 889 ASN A CA 1
ATOM 7191 C C . ASN A 1 889 ? 0.273 -7.934 -28.376 1.00 71.38 889 ASN A C 1
ATOM 7193 O O . ASN A 1 889 ? 1.268 -7.684 -29.059 1.00 71.38 889 ASN A O 1
ATOM 7197 N N . GLU A 1 890 ? 0.176 -9.070 -27.677 1.00 72.88 890 GLU A N 1
ATOM 7198 C CA . GLU A 1 890 ? 1.277 -10.010 -27.406 1.00 72.88 890 GLU A CA 1
ATOM 7199 C C . GLU A 1 890 ? 1.904 -10.507 -28.708 1.00 72.88 890 GLU A C 1
ATOM 7201 O O . GLU A 1 890 ? 3.118 -10.416 -28.898 1.00 72.88 890 GLU A O 1
ATOM 7206 N N . ALA A 1 891 ? 1.062 -10.959 -29.639 1.00 75.81 891 ALA A N 1
ATOM 7207 C CA . ALA A 1 891 ? 1.503 -11.500 -30.917 1.00 75.81 891 ALA A CA 1
ATOM 7208 C C . ALA A 1 891 ? 2.258 -10.464 -31.766 1.00 75.81 891 ALA A C 1
ATOM 7210 O O . ALA A 1 891 ? 3.222 -10.811 -32.448 1.00 75.81 891 ALA A O 1
ATOM 7211 N N . GLU A 1 892 ? 1.850 -9.193 -31.733 1.00 78.31 892 GLU A N 1
ATOM 7212 C CA . GLU A 1 892 ? 2.520 -8.130 -32.485 1.00 78.31 892 GLU A CA 1
ATOM 7213 C C . GLU A 1 892 ? 3.843 -7.733 -31.823 1.00 78.31 892 GLU A C 1
ATOM 7215 O O . GLU A 1 892 ? 4.879 -7.708 -32.492 1.00 78.31 892 GLU A O 1
ATOM 7220 N N . ILE A 1 893 ? 3.842 -7.519 -30.505 1.00 81.31 893 ILE A N 1
ATOM 7221 C CA . ILE A 1 893 ? 5.047 -7.179 -29.735 1.00 81.31 893 ILE A CA 1
ATOM 7222 C C . ILE A 1 893 ? 6.109 -8.275 -29.891 1.00 81.31 893 ILE A C 1
ATOM 7224 O O . ILE A 1 893 ? 7.275 -7.974 -30.152 1.00 81.31 893 ILE A O 1
ATOM 7228 N N . GLN A 1 894 ? 5.712 -9.546 -29.793 1.00 80.75 894 GLN A N 1
ATOM 7229 C CA . GLN A 1 894 ? 6.605 -10.692 -29.959 1.00 80.75 894 GLN A CA 1
ATOM 7230 C C . GLN A 1 894 ? 7.228 -10.733 -31.358 1.00 80.75 894 GLN A C 1
ATOM 7232 O O . GLN A 1 894 ? 8.440 -10.920 -31.482 1.00 80.75 894 GLN A O 1
ATOM 7237 N N . LYS A 1 895 ? 6.432 -10.510 -32.412 1.00 79.50 895 LYS A N 1
ATOM 7238 C CA . LYS A 1 895 ? 6.932 -10.472 -33.795 1.00 79.50 895 LYS A CA 1
ATOM 7239 C C . LYS A 1 895 ? 7.930 -9.340 -34.015 1.00 79.50 895 LYS A C 1
ATOM 7241 O O . LYS A 1 895 ? 8.951 -9.543 -34.670 1.00 79.50 895 LYS A O 1
ATOM 7246 N N . ILE A 1 896 ? 7.649 -8.152 -33.482 1.00 83.81 896 ILE A N 1
ATOM 7247 C CA . ILE A 1 896 ? 8.543 -6.995 -33.611 1.00 83.81 896 ILE A CA 1
ATOM 7248 C C . ILE A 1 896 ? 9.856 -7.266 -32.870 1.00 83.81 896 ILE A C 1
ATOM 7250 O O . ILE A 1 896 ? 10.933 -7.084 -33.441 1.00 83.81 896 ILE A O 1
ATOM 7254 N N . PHE A 1 897 ? 9.778 -7.801 -31.652 1.00 84.25 897 PHE A N 1
ATOM 7255 C CA . PHE A 1 897 ? 10.947 -8.140 -30.845 1.00 84.25 897 PHE A CA 1
ATOM 7256 C C . PHE A 1 897 ? 11.870 -9.149 -31.538 1.00 84.25 897 PHE A C 1
ATOM 7258 O O . PHE A 1 897 ? 13.078 -8.926 -31.624 1.00 84.25 897 PHE A O 1
ATOM 7265 N N . GLN A 1 898 ? 11.306 -10.211 -32.119 1.00 79.56 898 GLN A N 1
ATOM 7266 C CA . GLN A 1 898 ? 12.065 -11.219 -32.871 1.00 79.56 898 GLN A CA 1
ATOM 7267 C C . GLN A 1 898 ? 12.720 -10.668 -34.148 1.00 79.56 898 GLN A C 1
ATOM 7269 O O . GLN A 1 898 ? 13.737 -11.199 -34.594 1.00 79.56 898 GLN A O 1
ATOM 7274 N N . LYS A 1 899 ? 12.151 -9.616 -34.751 1.00 79.50 899 LYS A N 1
ATOM 7275 C CA . LYS A 1 899 ? 12.724 -8.956 -35.935 1.00 79.50 899 LYS A CA 1
ATOM 7276 C C . LYS A 1 899 ? 13.818 -7.950 -35.582 1.00 79.50 899 LYS A C 1
ATOM 7278 O O . LYS A 1 899 ? 14.754 -7.792 -36.360 1.00 79.50 899 LYS A O 1
ATOM 7283 N N . ILE A 1 900 ? 13.705 -7.272 -34.440 1.00 80.69 900 ILE A N 1
ATOM 7284 C CA . ILE A 1 900 ? 14.647 -6.230 -34.003 1.00 80.69 900 ILE A CA 1
ATOM 7285 C C . ILE A 1 900 ? 15.865 -6.825 -33.274 1.00 80.69 900 ILE A C 1
ATOM 7287 O O . ILE A 1 900 ? 16.935 -6.220 -33.306 1.00 80.69 900 ILE A O 1
ATOM 7291 N N . HIS A 1 901 ? 15.743 -8.012 -32.668 1.00 78.94 901 HIS A N 1
ATOM 7292 C CA . HIS A 1 901 ? 16.826 -8.656 -31.919 1.00 78.94 901 HIS A CA 1
ATOM 7293 C C . HIS A 1 901 ? 17.370 -9.921 -32.613 1.00 78.94 901 HIS A C 1
ATOM 7295 O O . HIS A 1 901 ? 16.636 -10.870 -32.883 1.00 78.94 901 HIS A O 1
ATOM 7301 N N . THR A 1 902 ? 18.682 -9.968 -32.859 1.00 69.62 902 THR A N 1
ATOM 7302 C CA . THR A 1 902 ? 19.425 -11.082 -33.467 1.00 69.62 902 THR A CA 1
ATOM 7303 C C . THR A 1 902 ? 20.670 -11.415 -32.627 1.00 69.62 902 THR A C 1
ATOM 7305 O O . THR A 1 902 ? 21.447 -10.509 -32.327 1.00 69.62 902 THR A O 1
ATOM 7308 N N . PRO A 1 903 ? 20.920 -12.691 -32.284 1.00 67.19 903 PRO A N 1
ATOM 7309 C CA . PRO A 1 903 ? 20.150 -13.878 -32.662 1.00 67.19 903 PRO A CA 1
ATOM 7310 C C . PRO A 1 903 ? 18.816 -13.999 -31.904 1.00 67.19 903 PRO A C 1
ATOM 7312 O O . PRO A 1 903 ? 18.619 -13.380 -30.854 1.00 67.19 903 PRO A O 1
ATOM 7315 N N . GLN A 1 904 ? 17.881 -14.784 -32.447 1.00 73.44 904 GLN A N 1
ATOM 7316 C CA . GLN A 1 904 ? 16.546 -14.985 -31.865 1.00 73.44 904 GLN A CA 1
ATOM 7317 C C . GLN A 1 904 ? 16.587 -15.922 -30.642 1.00 73.44 904 GLN A C 1
ATOM 7319 O O . GLN A 1 904 ? 16.008 -17.001 -30.654 1.00 73.44 904 GLN A O 1
ATOM 7324 N N . GLU A 1 905 ? 17.263 -15.523 -29.562 1.00 71.69 905 GLU A N 1
ATOM 7325 C CA . GLU A 1 905 ? 17.451 -16.362 -28.361 1.00 71.69 905 GLU A CA 1
ATOM 7326 C C . GLU A 1 905 ? 16.144 -16.728 -27.639 1.00 71.69 905 GLU A C 1
ATOM 7328 O O . GLU A 1 905 ? 16.108 -17.703 -26.885 1.00 71.69 905 GLU A O 1
ATOM 7333 N N . PHE A 1 906 ? 15.070 -15.967 -27.867 1.00 78.81 906 PHE A N 1
ATOM 7334 C CA . PHE A 1 906 ? 13.781 -16.147 -27.205 1.00 78.81 906 PHE A CA 1
ATOM 7335 C C . PHE A 1 906 ? 12.690 -16.566 -28.196 1.00 78.81 906 PHE A C 1
ATOM 7337 O O . PHE A 1 906 ? 12.573 -16.022 -29.298 1.00 78.81 906 PHE A O 1
ATOM 7344 N N . SER A 1 907 ? 11.882 -17.550 -27.801 1.00 71.81 907 SER A N 1
ATOM 7345 C CA . SER A 1 907 ? 10.730 -18.023 -28.574 1.00 71.81 907 SER A CA 1
ATOM 7346 C C . SER A 1 907 ? 9.495 -17.188 -28.280 1.00 71.81 907 SER A C 1
ATOM 7348 O O . SER A 1 907 ? 8.803 -16.800 -29.218 1.00 71.81 907 SER A O 1
ATOM 7350 N N . ARG A 1 908 ? 9.233 -16.884 -27.003 1.00 76.44 908 ARG A N 1
ATOM 7351 C CA . ARG A 1 908 ? 8.002 -16.234 -26.543 1.00 76.44 908 ARG A CA 1
ATOM 7352 C C . ARG A 1 908 ? 8.254 -15.245 -25.410 1.00 76.44 908 ARG A C 1
ATOM 7354 O O . ARG A 1 908 ? 9.148 -15.441 -24.589 1.00 76.44 908 ARG A O 1
ATOM 7361 N N . ILE A 1 909 ? 7.429 -14.204 -25.374 1.00 75.94 909 ILE A N 1
ATOM 7362 C CA . ILE A 1 909 ? 7.314 -13.282 -24.247 1.00 75.94 909 ILE A CA 1
ATOM 7363 C C . ILE A 1 909 ? 6.086 -13.727 -23.452 1.00 75.94 909 ILE A C 1
ATOM 7365 O O . ILE A 1 909 ? 5.008 -13.842 -24.020 1.00 75.94 909 ILE A O 1
ATOM 7369 N N . ILE A 1 910 ? 6.262 -14.040 -22.174 1.00 75.12 910 ILE A N 1
ATOM 7370 C CA . ILE A 1 910 ? 5.203 -14.506 -21.280 1.00 75.12 910 ILE A CA 1
ATOM 7371 C C . ILE A 1 910 ? 4.948 -13.402 -20.269 1.00 75.12 910 ILE A C 1
ATOM 7373 O O . ILE A 1 910 ? 5.843 -12.990 -19.534 1.00 75.12 910 ILE A O 1
ATOM 7377 N N . PHE A 1 911 ? 3.717 -12.926 -20.218 1.00 69.88 911 PHE A N 1
ATOM 7378 C CA . PHE A 1 911 ? 3.328 -11.872 -19.301 1.00 69.88 911 PHE A CA 1
ATOM 7379 C C . PHE A 1 911 ? 2.531 -12.480 -18.155 1.00 69.88 911 PHE A C 1
ATOM 7381 O O . PHE A 1 911 ? 1.448 -13.021 -18.351 1.00 69.88 911 PHE A O 1
ATOM 7388 N N . ASN A 1 912 ? 3.098 -12.437 -16.952 1.00 66.00 912 ASN A N 1
ATOM 7389 C CA . ASN A 1 912 ? 2.455 -12.946 -15.753 1.00 66.00 912 ASN A CA 1
ATOM 7390 C C . ASN A 1 912 ? 1.681 -11.808 -15.078 1.00 66.00 912 ASN A C 1
ATOM 7392 O O . ASN A 1 912 ? 2.260 -10.960 -14.391 1.00 66.00 912 ASN A O 1
ATOM 7396 N N . VAL A 1 913 ? 0.367 -11.805 -15.306 1.00 56.00 913 VAL A N 1
ATOM 7397 C CA . VAL A 1 913 ? -0.571 -10.777 -14.836 1.00 56.00 913 VAL A CA 1
ATOM 7398 C C . VAL A 1 913 ? -0.712 -10.792 -13.309 1.00 56.00 913 VAL A C 1
ATOM 7400 O O . VAL A 1 913 ? -0.732 -9.733 -12.690 1.00 56.00 913 VAL A O 1
ATOM 7403 N N . GLU A 1 914 ? -0.724 -11.971 -12.679 1.00 57.06 914 GLU A N 1
ATOM 7404 C CA . GLU A 1 914 ? -0.882 -12.108 -11.221 1.00 57.06 914 GLU A CA 1
ATOM 7405 C C . GLU A 1 914 ? 0.335 -11.592 -10.444 1.00 57.06 914 GLU A C 1
ATOM 7407 O O . GLU A 1 914 ? 0.200 -10.999 -9.375 1.00 57.06 914 GLU A O 1
ATOM 7412 N N . GLN A 1 915 ? 1.535 -11.802 -10.989 1.00 57.12 915 GLN A N 1
ATOM 7413 C CA . GLN A 1 915 ? 2.789 -11.380 -10.363 1.00 57.12 915 GLN A CA 1
ATOM 7414 C C . GLN A 1 915 ? 3.301 -10.032 -10.889 1.00 57.12 915 GLN A C 1
ATOM 7416 O O . GLN A 1 915 ? 4.333 -9.559 -10.418 1.00 57.12 915 GLN A O 1
ATOM 7421 N N . ASN A 1 916 ? 2.607 -9.413 -11.853 1.00 60.16 916 ASN A N 1
ATOM 7422 C CA . ASN A 1 916 ? 3.028 -8.194 -12.551 1.00 60.16 916 ASN A CA 1
ATOM 7423 C C . ASN A 1 916 ? 4.472 -8.282 -13.095 1.00 60.16 916 ASN A C 1
ATOM 7425 O O . ASN A 1 916 ? 5.288 -7.372 -12.918 1.00 60.16 916 ASN A O 1
ATOM 7429 N N . THR A 1 917 ? 4.814 -9.414 -13.721 1.00 64.69 917 THR A N 1
ATOM 7430 C CA . THR A 1 917 ? 6.160 -9.668 -14.262 1.00 64.69 917 THR A CA 1
ATOM 7431 C C . THR A 1 917 ? 6.128 -10.080 -15.727 1.00 64.69 917 THR A C 1
ATOM 7433 O O . THR A 1 917 ? 5.180 -10.691 -16.210 1.00 64.69 917 THR A O 1
ATOM 7436 N N . VAL A 1 918 ? 7.205 -9.752 -16.442 1.00 70.81 918 VAL A N 1
ATOM 7437 C CA . VAL A 1 918 ? 7.454 -10.230 -17.805 1.00 70.81 918 VAL A CA 1
ATOM 7438 C C . VAL A 1 918 ? 8.548 -11.292 -17.743 1.00 70.81 918 VAL A C 1
ATOM 7440 O O . VAL A 1 918 ? 9.605 -11.079 -17.140 1.00 70.81 918 VAL A O 1
ATOM 7443 N N . LEU A 1 919 ? 8.288 -12.437 -18.357 1.00 77.19 919 LEU A N 1
ATOM 7444 C CA . LEU A 1 919 ? 9.206 -13.555 -18.509 1.00 77.19 919 LEU A CA 1
ATOM 7445 C C . LEU A 1 919 ? 9.490 -13.757 -20.000 1.00 77.19 919 LEU A C 1
ATOM 7447 O O . LEU A 1 919 ? 8.650 -13.504 -20.859 1.00 77.19 919 LEU A O 1
ATOM 7451 N N . LEU A 1 920 ? 10.690 -14.215 -20.322 1.00 79.25 920 LEU A N 1
ATOM 7452 C CA . LEU A 1 920 ? 11.092 -14.548 -21.684 1.00 79.25 920 LEU A CA 1
ATOM 7453 C C . LEU A 1 920 ? 11.434 -16.030 -21.734 1.00 79.25 920 LEU A C 1
ATOM 7455 O O . LEU A 1 920 ? 12.257 -16.498 -20.947 1.00 79.25 920 LEU A O 1
ATOM 7459 N N . LYS A 1 921 ? 10.818 -16.768 -22.660 1.00 82.50 921 LYS A N 1
ATOM 7460 C CA . LYS A 1 921 ? 11.113 -18.187 -22.873 1.00 82.50 921 LYS A CA 1
ATOM 7461 C C . LYS A 1 921 ? 12.286 -18.324 -23.837 1.00 82.50 921 LYS A C 1
ATOM 7463 O O . LYS A 1 921 ? 12.200 -17.874 -24.983 1.00 82.50 921 LYS A O 1
ATOM 7468 N N . ARG A 1 922 ? 13.389 -18.920 -23.384 1.00 81.00 922 ARG A N 1
ATOM 7469 C CA . ARG A 1 922 ? 14.572 -19.200 -24.215 1.00 81.00 922 ARG A CA 1
ATOM 7470 C C . ARG A 1 922 ? 14.279 -20.318 -25.222 1.00 81.00 922 ARG A C 1
ATOM 7472 O O . ARG A 1 922 ? 13.509 -21.228 -24.933 1.00 81.00 922 ARG A O 1
ATOM 7479 N N . ARG A 1 923 ? 14.882 -20.250 -26.415 1.00 77.06 923 ARG A N 1
ATOM 7480 C CA . ARG A 1 923 ? 14.717 -21.277 -27.466 1.00 77.06 923 ARG A CA 1
ATOM 7481 C C . ARG A 1 923 ? 15.488 -22.570 -27.194 1.00 77.06 923 ARG A C 1
ATOM 7483 O O . ARG A 1 923 ? 15.020 -23.626 -27.585 1.00 77.06 923 ARG A O 1
ATOM 7490 N N . ILE A 1 924 ? 16.654 -22.476 -26.552 1.00 71.88 924 ILE A N 1
ATOM 7491 C CA . ILE A 1 924 ? 17.603 -23.597 -26.409 1.00 71.88 924 ILE A CA 1
ATOM 7492 C C . ILE A 1 924 ? 17.133 -24.606 -25.357 1.00 71.88 924 ILE A C 1
ATOM 7494 O O . ILE A 1 924 ? 17.101 -25.803 -25.606 1.00 71.88 924 ILE A O 1
ATOM 7498 N N . ASP A 1 925 ? 16.804 -24.116 -24.166 1.00 75.06 925 ASP A N 1
ATOM 7499 C CA . ASP A 1 925 ? 16.517 -24.919 -22.974 1.00 75.06 925 ASP A CA 1
ATOM 7500 C C . ASP A 1 925 ? 15.048 -24.822 -22.542 1.00 75.06 925 ASP A C 1
ATOM 7502 O O . ASP A 1 925 ? 14.665 -25.376 -21.514 1.00 75.06 925 ASP A O 1
ATOM 7506 N N . GLU A 1 926 ? 14.233 -24.089 -23.307 1.00 78.56 926 GLU A N 1
ATOM 7507 C CA . GLU A 1 926 ? 12.839 -23.779 -22.993 1.00 78.56 926 GLU A CA 1
ATOM 7508 C C . GLU A 1 926 ? 12.619 -23.130 -21.615 1.00 78.56 926 GLU A C 1
ATOM 7510 O O . GLU A 1 926 ? 11.486 -23.077 -21.132 1.00 78.56 926 GLU A O 1
ATOM 7515 N N . THR A 1 927 ? 13.668 -22.586 -20.987 1.00 83.50 927 THR A N 1
ATOM 7516 C CA . THR A 1 927 ? 13.543 -21.999 -19.654 1.00 83.50 927 THR A CA 1
ATOM 7517 C C . THR A 1 927 ? 12.911 -20.616 -19.708 1.00 83.50 927 THR A C 1
ATOM 7519 O O . THR A 1 927 ? 13.162 -19.808 -20.609 1.00 83.50 927 THR A O 1
ATOM 7522 N N . GLU A 1 928 ? 12.087 -20.329 -18.705 1.00 86.06 928 GLU A N 1
ATOM 7523 C CA . GLU A 1 928 ? 11.521 -19.007 -18.484 1.00 86.06 928 GLU A CA 1
ATOM 7524 C C . GLU A 1 928 ? 12.489 -18.187 -17.636 1.00 86.06 928 GLU A C 1
ATOM 7526 O O . GLU A 1 928 ? 12.812 -18.538 -16.497 1.00 86.06 928 GLU A O 1
ATOM 7531 N N . VAL A 1 929 ? 12.972 -17.081 -18.196 1.00 82.38 929 VAL A N 1
ATOM 7532 C CA . VAL A 1 929 ? 13.863 -16.166 -17.490 1.00 82.38 929 VAL A CA 1
ATOM 7533 C C . VAL A 1 929 ? 13.189 -14.817 -17.257 1.00 82.38 929 VAL A C 1
ATOM 7535 O O . VAL A 1 929 ? 12.582 -14.263 -18.173 1.00 82.38 929 VAL A O 1
ATOM 7538 N N . PRO A 1 930 ? 13.301 -14.246 -16.046 1.00 77.00 930 PRO A N 1
ATOM 7539 C CA . PRO A 1 930 ? 12.803 -12.906 -15.784 1.00 77.00 930 PRO A CA 1
ATOM 7540 C C . PRO A 1 930 ? 13.652 -11.851 -16.494 1.00 77.00 930 PRO A C 1
ATOM 7542 O O . PRO A 1 930 ? 14.849 -12.041 -16.727 1.00 77.00 930 PRO A O 1
ATOM 7545 N N . MET A 1 931 ? 13.052 -10.685 -16.742 1.00 70.50 931 MET A N 1
ATOM 7546 C CA . MET A 1 931 ? 13.711 -9.526 -17.366 1.00 70.50 931 MET A CA 1
ATOM 7547 C C . MET A 1 931 ? 14.999 -9.059 -16.660 1.00 70.50 931 MET A C 1
ATOM 7549 O O . MET A 1 931 ? 15.844 -8.409 -17.271 1.00 70.50 931 MET A O 1
ATOM 7553 N N . SER A 1 932 ? 15.185 -9.363 -15.374 1.00 67.94 932 SER A N 1
ATOM 7554 C CA . SER A 1 932 ? 16.422 -9.037 -14.648 1.00 67.94 932 SER A CA 1
ATOM 7555 C C . SER A 1 932 ? 17.622 -9.891 -15.071 1.00 67.94 932 SER A C 1
ATOM 7557 O O . SER A 1 932 ? 18.761 -9.505 -14.821 1.00 67.94 932 SER A O 1
ATOM 7559 N N . LYS A 1 933 ? 17.382 -11.042 -15.712 1.00 73.38 933 LYS A N 1
ATOM 7560 C CA . LYS A 1 933 ? 18.411 -11.995 -16.158 1.00 73.38 933 LYS A CA 1
ATOM 7561 C C . LYS A 1 933 ? 18.761 -11.873 -17.647 1.00 73.38 933 LYS A C 1
ATOM 7563 O O . LYS A 1 933 ? 19.462 -12.739 -18.170 1.00 73.38 933 LYS A O 1
ATOM 7568 N N . ILE A 1 934 ? 18.282 -10.832 -18.330 1.00 75.31 934 ILE A N 1
ATOM 7569 C CA . ILE A 1 934 ? 18.580 -10.570 -19.745 1.00 75.31 934 ILE A CA 1
ATOM 7570 C C . ILE A 1 934 ? 19.449 -9.316 -19.915 1.00 75.31 934 ILE A C 1
ATOM 7572 O O . ILE A 1 934 ? 19.534 -8.468 -19.020 1.00 75.31 934 ILE A O 1
ATOM 7576 N N . SER A 1 935 ? 20.119 -9.193 -21.063 1.00 74.50 935 SER A N 1
ATOM 7577 C CA . SER A 1 935 ? 21.060 -8.095 -21.306 1.00 74.50 935 SER A CA 1
ATOM 7578 C C . SER A 1 935 ? 20.363 -6.729 -21.377 1.00 74.50 935 SER A C 1
ATOM 7580 O O . SER A 1 935 ? 19.153 -6.614 -21.590 1.00 74.50 935 SER A O 1
ATOM 7582 N N . THR A 1 936 ? 21.129 -5.654 -21.190 1.00 72.25 936 THR A N 1
ATOM 7583 C CA . THR A 1 936 ? 20.642 -4.274 -21.365 1.00 72.25 936 THR A CA 1
ATOM 7584 C C . THR A 1 936 ? 20.116 -4.040 -22.786 1.00 72.25 936 THR A C 1
ATOM 7586 O O . THR A 1 936 ? 19.036 -3.480 -22.946 1.00 72.25 936 THR A O 1
ATOM 7589 N N . GLY A 1 937 ? 20.811 -4.555 -23.807 1.00 74.06 937 GLY A N 1
ATOM 7590 C CA . GLY A 1 937 ? 20.370 -4.489 -25.204 1.00 74.06 937 GLY A CA 1
ATOM 7591 C C . GLY A 1 937 ? 19.048 -5.222 -25.466 1.00 74.06 937 GLY A C 1
ATOM 7592 O O . GLY A 1 937 ? 18.193 -4.704 -26.181 1.00 74.06 937 GLY A O 1
ATOM 7593 N N . GLN A 1 938 ? 18.831 -6.381 -24.831 1.00 78.50 938 GLN A N 1
ATOM 7594 C CA . GLN A 1 938 ? 17.575 -7.139 -24.932 1.00 78.50 938 GLN A CA 1
ATOM 7595 C C . GLN A 1 938 ? 16.395 -6.386 -24.299 1.00 78.50 938 GLN A C 1
ATOM 7597 O O . GLN A 1 938 ? 15.303 -6.356 -24.865 1.00 78.50 938 GLN A O 1
ATOM 7602 N N . ARG A 1 939 ? 16.617 -5.711 -23.164 1.00 77.69 939 ARG A N 1
ATOM 7603 C CA . ARG A 1 939 ? 15.601 -4.856 -22.523 1.00 77.69 939 ARG A CA 1
ATOM 7604 C C . ARG A 1 939 ? 15.200 -3.674 -23.404 1.00 77.69 939 ARG A C 1
ATOM 7606 O O . ARG A 1 939 ? 14.007 -3.426 -23.573 1.00 77.69 939 ARG A O 1
ATOM 7613 N N . SER A 1 940 ? 16.176 -2.991 -24.004 1.00 77.38 940 SER A N 1
ATOM 7614 C CA . SER A 1 940 ? 15.913 -1.885 -24.933 1.00 77.38 940 SER A CA 1
ATOM 7615 C C . SER A 1 940 ? 15.144 -2.343 -26.174 1.00 77.38 940 SER A C 1
ATOM 7617 O O . SER A 1 940 ? 14.207 -1.668 -26.595 1.00 77.38 940 SER A O 1
ATOM 7619 N N . ALA A 1 941 ? 15.474 -3.515 -26.728 1.00 79.31 941 ALA A N 1
ATOM 7620 C CA . ALA A 1 941 ? 14.756 -4.078 -27.871 1.00 79.31 941 ALA A CA 1
ATOM 7621 C C . ALA A 1 941 ? 13.280 -4.378 -27.549 1.00 79.31 941 ALA A C 1
ATOM 7623 O O . ALA A 1 941 ? 12.408 -4.112 -28.379 1.00 79.31 941 ALA A O 1
ATOM 7624 N N . LEU A 1 942 ? 12.971 -4.874 -26.344 1.00 79.69 942 LEU A N 1
ATOM 7625 C CA . LEU A 1 942 ? 11.588 -5.123 -25.924 1.00 79.69 942 LEU A CA 1
ATOM 7626 C C . LEU A 1 942 ? 10.775 -3.824 -25.840 1.00 79.69 942 LEU A C 1
ATOM 7628 O O . LEU A 1 942 ? 9.667 -3.755 -26.365 1.00 79.69 942 LEU A O 1
ATOM 7632 N N . ALA A 1 943 ? 11.330 -2.779 -25.228 1.00 77.81 943 ALA A N 1
ATOM 7633 C CA . ALA A 1 943 ? 10.644 -1.496 -25.105 1.00 77.81 943 ALA A CA 1
ATOM 7634 C C . ALA A 1 943 ? 10.410 -0.816 -26.463 1.00 77.81 943 ALA A C 1
ATOM 7636 O O . ALA A 1 943 ? 9.306 -0.338 -26.725 1.00 77.81 943 ALA A O 1
ATOM 7637 N N . LEU A 1 944 ? 11.408 -0.849 -27.355 1.00 81.56 944 LEU A N 1
ATOM 7638 C CA . LEU A 1 944 ? 11.254 -0.392 -28.740 1.00 81.56 944 LEU A CA 1
ATOM 7639 C C . LEU A 1 944 ? 10.144 -1.163 -29.463 1.00 81.56 944 LEU A C 1
ATOM 7641 O O . LEU A 1 944 ? 9.372 -0.570 -30.211 1.00 81.56 944 LEU A O 1
ATOM 7645 N N . SER A 1 945 ? 10.025 -2.466 -29.204 1.00 82.69 945 SER A N 1
ATOM 7646 C CA . SER A 1 945 ? 8.989 -3.303 -29.816 1.00 82.69 945 SER A CA 1
ATOM 7647 C C . SER A 1 945 ? 7.580 -2.899 -29.383 1.00 82.69 945 SER A C 1
ATOM 7649 O O . SER A 1 945 ? 6.678 -2.849 -30.214 1.00 82.69 945 SER A O 1
ATOM 7651 N N . ILE A 1 946 ? 7.401 -2.550 -28.108 1.00 79.75 946 ILE A N 1
ATOM 7652 C CA . ILE A 1 946 ? 6.119 -2.083 -27.559 1.00 79.75 946 ILE A CA 1
ATOM 7653 C C . ILE A 1 946 ? 5.762 -0.697 -28.098 1.00 79.75 946 ILE A C 1
ATOM 7655 O O . ILE A 1 946 ? 4.631 -0.484 -28.529 1.00 79.75 946 ILE A O 1
ATOM 7659 N N . PHE A 1 947 ? 6.723 0.228 -28.129 1.00 83.75 947 PHE A N 1
ATOM 7660 C CA . PHE A 1 947 ? 6.518 1.566 -28.690 1.00 83.75 947 PHE A CA 1
ATOM 7661 C C . PHE A 1 947 ? 6.104 1.508 -30.168 1.00 83.75 947 PHE A C 1
ATOM 7663 O O . PHE A 1 947 ? 5.143 2.152 -30.583 1.00 83.75 947 PHE A O 1
ATOM 7670 N N . ILE A 1 948 ? 6.782 0.677 -30.959 1.00 84.81 948 ILE A N 1
ATOM 7671 C CA . ILE A 1 948 ? 6.442 0.472 -32.369 1.00 84.81 948 ILE A CA 1
ATOM 7672 C C . ILE A 1 948 ? 5.060 -0.170 -32.518 1.00 84.81 948 ILE A C 1
ATOM 7674 O O . ILE A 1 948 ? 4.301 0.253 -33.387 1.00 84.81 948 ILE A O 1
ATOM 7678 N N . ALA A 1 949 ? 4.723 -1.170 -31.695 1.00 82.12 949 ALA A N 1
ATOM 7679 C CA . ALA A 1 949 ? 3.399 -1.794 -31.719 1.00 82.12 949 ALA A CA 1
ATOM 7680 C C . ALA A 1 949 ? 2.292 -0.760 -31.450 1.00 82.12 949 ALA A C 1
ATOM 7682 O O . ALA A 1 949 ? 1.293 -0.716 -32.163 1.00 82.12 949 ALA A O 1
ATOM 7683 N N . LEU A 1 950 ? 2.506 0.135 -30.479 1.00 79.38 950 LEU A N 1
ATOM 7684 C CA . LEU A 1 950 ? 1.597 1.244 -30.196 1.00 79.38 950 LEU A CA 1
ATOM 7685 C C . LEU A 1 950 ? 1.456 2.184 -31.399 1.00 79.38 950 LEU A C 1
ATOM 7687 O O . LEU A 1 950 ? 0.334 2.476 -31.810 1.00 79.38 950 LEU A O 1
ATOM 7691 N N . HIS A 1 951 ? 2.568 2.624 -31.994 1.00 84.75 951 HIS A N 1
ATOM 7692 C CA . HIS A 1 951 ? 2.549 3.496 -33.174 1.00 84.75 951 HIS A CA 1
ATOM 7693 C C . HIS A 1 951 ? 1.763 2.881 -34.342 1.00 84.75 951 HIS A C 1
ATOM 7695 O O . HIS A 1 951 ? 0.970 3.552 -35.003 1.00 84.75 951 HIS A O 1
ATOM 7701 N N . LYS A 1 952 ? 1.945 1.577 -34.579 1.00 80.12 952 LYS A N 1
ATOM 7702 C CA . LYS A 1 952 ? 1.282 0.843 -35.663 1.00 80.12 952 LYS A CA 1
ATOM 7703 C C . LYS A 1 952 ? -0.241 0.787 -35.543 1.00 80.12 952 LYS A C 1
ATOM 7705 O O . LYS A 1 952 ? -0.902 0.568 -36.558 1.00 80.12 952 LYS A O 1
ATOM 7710 N N . LYS A 1 953 ? -0.804 1.005 -34.353 1.00 76.38 953 LYS A N 1
ATOM 7711 C CA . LYS A 1 953 ? -2.258 1.060 -34.133 1.00 76.38 953 LYS A CA 1
ATOM 7712 C C . LYS A 1 953 ? -2.878 2.426 -34.439 1.00 76.38 953 LYS A C 1
ATOM 7714 O O . LYS A 1 953 ? -4.101 2.550 -34.446 1.00 76.38 953 LYS A O 1
ATOM 7719 N N . LEU A 1 954 ? -2.069 3.456 -34.708 1.00 74.69 954 LEU A N 1
ATOM 7720 C CA . LEU A 1 954 ? -2.575 4.774 -35.086 1.00 74.69 954 LEU A CA 1
ATOM 7721 C C . LEU A 1 954 ? -3.174 4.764 -36.496 1.00 74.69 954 LEU A C 1
ATOM 7723 O O . LEU A 1 954 ? -2.444 4.659 -37.482 1.00 74.69 954 LEU A O 1
ATOM 7727 N N . ASN A 1 955 ? -4.491 4.969 -36.574 1.00 68.19 955 ASN A N 1
ATOM 7728 C CA . ASN A 1 955 ? -5.227 5.085 -37.838 1.00 68.19 955 ASN A CA 1
ATOM 7729 C C . ASN A 1 955 ? -5.332 6.531 -38.344 1.00 68.19 955 ASN A C 1
ATOM 7731 O O . ASN A 1 955 ? -5.283 6.770 -39.549 1.00 68.19 955 ASN A O 1
ATOM 7735 N N . HIS A 1 956 ? -5.499 7.491 -37.429 1.00 73.69 956 HIS A N 1
ATOM 7736 C CA . HIS A 1 956 ? -5.765 8.899 -37.754 1.00 73.69 956 HIS A CA 1
ATOM 7737 C C . HIS A 1 956 ? -4.677 9.860 -37.261 1.00 73.69 956 HIS A C 1
ATOM 7739 O O . HIS A 1 956 ? -4.729 11.046 -37.577 1.00 73.69 956 HIS A O 1
ATOM 7745 N N . GLY A 1 957 ? -3.704 9.364 -36.490 1.00 79.25 957 GLY A N 1
ATOM 7746 C CA . GLY A 1 957 ? -2.608 10.168 -35.961 1.00 79.25 957 GLY A CA 1
ATOM 7747 C C . GLY A 1 957 ? -1.515 10.495 -36.984 1.00 79.25 957 GLY A C 1
ATOM 7748 O O . GLY A 1 957 ? -1.531 9.979 -38.103 1.00 79.25 957 GLY A O 1
ATOM 7749 N N . PRO A 1 958 ? -0.549 11.353 -36.609 1.00 86.44 958 PRO A N 1
ATOM 7750 C CA . PRO A 1 958 ? 0.564 11.713 -37.477 1.00 86.44 958 PRO A CA 1
ATOM 7751 C C . PRO A 1 958 ? 1.375 10.484 -37.897 1.00 86.44 958 PRO A C 1
ATOM 7753 O O . PRO A 1 958 ? 1.747 9.663 -37.063 1.00 86.44 958 PRO A O 1
ATOM 7756 N N . ASN A 1 959 ? 1.735 10.390 -39.176 1.00 88.50 959 ASN A N 1
ATOM 7757 C CA . ASN A 1 959 ? 2.599 9.319 -39.686 1.00 88.50 959 ASN A CA 1
ATOM 7758 C C . ASN A 1 959 ? 4.083 9.617 -39.433 1.00 88.50 959 ASN A C 1
ATOM 7760 O O . ASN A 1 959 ? 4.906 9.481 -40.335 1.00 88.50 959 ASN A O 1
ATOM 7764 N N . ILE A 1 960 ? 4.430 10.062 -38.223 1.00 91.25 960 ILE A N 1
ATOM 7765 C CA . ILE A 1 960 ? 5.771 10.544 -37.880 1.00 91.25 960 ILE A CA 1
ATOM 7766 C C . ILE A 1 960 ? 6.329 9.734 -36.713 1.00 91.25 960 ILE A C 1
ATOM 7768 O O . ILE A 1 960 ? 5.689 9.609 -35.679 1.00 91.25 960 ILE A O 1
ATOM 7772 N N . LEU A 1 961 ? 7.556 9.245 -36.863 1.00 92.50 961 LEU A N 1
ATOM 7773 C CA . LEU A 1 961 ? 8.322 8.576 -35.817 1.00 92.50 961 LEU A CA 1
ATOM 7774 C C . LEU A 1 961 ? 9.568 9.385 -35.478 1.00 92.50 961 LEU A C 1
ATOM 7776 O O . LEU A 1 961 ? 10.396 9.655 -36.350 1.00 92.50 961 LEU A O 1
ATOM 7780 N N . LEU A 1 962 ? 9.716 9.737 -34.206 1.00 93.12 962 LEU A N 1
ATOM 7781 C CA . LEU A 1 962 ? 10.860 10.457 -33.669 1.00 93.12 962 LEU A CA 1
ATOM 7782 C C . LEU A 1 962 ? 11.618 9.537 -32.715 1.00 93.12 962 LEU A C 1
ATOM 7784 O O . LEU A 1 962 ? 11.035 8.977 -31.789 1.00 93.12 962 LEU A O 1
ATOM 7788 N N . PHE A 1 963 ? 12.924 9.419 -32.919 1.00 91.06 963 PHE A N 1
ATOM 7789 C CA . PHE A 1 963 ? 13.820 8.692 -32.031 1.00 91.06 963 PHE A CA 1
ATOM 7790 C C . PHE A 1 963 ? 14.972 9.600 -31.595 1.00 91.06 963 PHE A C 1
ATOM 7792 O O . PHE A 1 963 ? 15.730 10.070 -32.448 1.00 91.06 963 PHE A O 1
ATOM 7799 N N . ASP A 1 964 ? 15.128 9.817 -30.287 1.00 88.94 964 ASP A N 1
ATOM 7800 C CA . ASP A 1 964 ? 16.247 10.571 -29.706 1.00 88.94 964 ASP A CA 1
ATOM 7801 C C . ASP A 1 964 ? 17.235 9.640 -28.998 1.00 88.94 964 ASP A C 1
ATOM 7803 O O . ASP A 1 964 ? 16.986 9.195 -27.881 1.00 88.94 964 ASP A O 1
ATOM 7807 N N . ASP A 1 965 ? 18.345 9.309 -29.668 1.00 84.12 965 ASP A N 1
ATOM 7808 C CA . ASP A 1 965 ? 19.354 8.354 -29.187 1.00 84.12 965 ASP A CA 1
ATOM 7809 C C . ASP A 1 965 ? 18.732 7.037 -28.644 1.00 84.12 965 ASP A C 1
ATOM 7811 O O . ASP A 1 965 ? 19.008 6.612 -27.518 1.00 84.12 965 ASP A O 1
ATOM 7815 N N . PRO A 1 966 ? 17.910 6.331 -29.453 1.00 76.38 966 PRO A N 1
ATOM 7816 C CA . PRO A 1 966 ? 17.115 5.183 -28.997 1.00 76.38 966 PRO A CA 1
ATOM 7817 C C . PRO A 1 966 ? 17.948 3.962 -28.576 1.00 76.38 966 PRO A C 1
ATOM 7819 O O . PRO A 1 966 ? 17.420 3.023 -27.980 1.00 76.38 966 PRO A O 1
ATOM 7822 N N . VAL A 1 967 ? 19.239 3.943 -28.925 1.00 70.31 967 VAL A N 1
ATOM 7823 C CA . VAL A 1 967 ? 20.119 2.780 -28.817 1.00 70.31 967 VAL A CA 1
ATOM 7824 C C . VAL A 1 967 ? 21.462 3.190 -28.206 1.00 70.31 967 VAL A C 1
ATOM 7826 O O . VAL A 1 967 ? 22.377 3.621 -28.906 1.00 70.31 967 VAL A O 1
ATOM 7829 N N . THR A 1 968 ? 21.586 3.058 -26.884 1.00 61.00 968 THR A N 1
ATOM 7830 C CA . THR A 1 968 ? 22.779 3.462 -26.115 1.00 61.00 968 THR A CA 1
ATOM 7831 C C . THR A 1 968 ? 23.729 2.304 -25.766 1.00 61.00 968 THR A C 1
ATOM 7833 O O . THR A 1 968 ? 24.909 2.557 -25.538 1.00 61.00 968 THR A O 1
ATOM 7836 N N . TYR A 1 969 ? 23.269 1.040 -25.788 1.00 57.50 969 TYR A N 1
ATOM 7837 C CA . TYR A 1 969 ? 24.052 -0.150 -25.384 1.00 57.50 969 TYR A CA 1
ATOM 7838 C C . TYR A 1 969 ? 23.636 -1.417 -26.146 1.00 57.50 969 TYR A C 1
ATOM 7840 O O . TYR A 1 969 ? 23.063 -2.347 -25.577 1.00 57.50 969 TYR A O 1
ATOM 7848 N N . THR A 1 970 ? 23.842 -1.451 -27.458 1.00 61.69 970 THR A N 1
ATOM 7849 C CA . THR A 1 970 ? 23.364 -2.554 -28.301 1.00 61.69 970 THR A CA 1
ATOM 7850 C C . THR A 1 970 ? 24.404 -2.907 -29.351 1.00 61.69 970 THR A C 1
ATOM 7852 O O . THR A 1 970 ? 25.008 -2.014 -29.941 1.00 61.69 970 THR A O 1
ATOM 7855 N N . ASP A 1 971 ? 24.614 -4.205 -29.559 1.00 67.75 971 ASP A N 1
ATOM 7856 C CA . ASP A 1 971 ? 25.585 -4.723 -30.521 1.00 67.75 971 ASP A CA 1
ATOM 7857 C C . ASP A 1 971 ? 25.215 -4.343 -31.964 1.00 67.75 971 ASP A C 1
ATOM 7859 O O . ASP A 1 971 ? 24.042 -4.135 -32.294 1.00 67.75 971 ASP A O 1
ATOM 7863 N N . ASP A 1 972 ? 26.215 -4.288 -32.848 1.00 70.19 972 ASP A N 1
ATOM 7864 C CA . ASP A 1 972 ? 26.051 -3.852 -34.244 1.00 70.19 972 ASP A CA 1
ATOM 7865 C C . ASP A 1 972 ? 25.002 -4.675 -35.011 1.00 70.19 972 ASP A C 1
ATOM 7867 O O . ASP A 1 972 ? 24.261 -4.134 -35.836 1.00 70.19 972 ASP A O 1
ATOM 7871 N N . LEU A 1 973 ? 24.898 -5.976 -34.714 1.00 71.12 973 LEU A N 1
ATOM 7872 C CA . LEU A 1 973 ? 23.881 -6.862 -35.284 1.00 71.12 973 LEU A CA 1
ATOM 7873 C C . LEU A 1 973 ? 22.465 -6.424 -34.886 1.00 71.12 973 LEU A C 1
ATOM 7875 O O . LEU A 1 973 ? 21.593 -6.268 -35.733 1.00 71.12 973 LEU A O 1
ATOM 7879 N N . ASN A 1 974 ? 22.212 -6.153 -33.615 1.00 75.44 974 ASN A N 1
ATOM 7880 C CA . ASN A 1 974 ? 20.894 -5.706 -33.170 1.00 75.44 974 ASN A CA 1
ATOM 7881 C C . ASN A 1 974 ? 20.533 -4.321 -33.740 1.00 75.44 974 ASN A C 1
ATOM 7883 O O . ASN A 1 974 ? 19.406 -4.107 -34.184 1.00 75.44 974 ASN A O 1
ATOM 7887 N N . ILE A 1 975 ? 21.508 -3.409 -33.835 1.00 78.81 975 ILE A N 1
ATOM 7888 C CA . ILE A 1 975 ? 21.336 -2.112 -34.509 1.00 78.81 975 ILE A CA 1
ATOM 7889 C C . ILE A 1 975 ? 20.909 -2.309 -35.964 1.00 78.81 975 ILE A C 1
ATOM 7891 O O . ILE A 1 975 ? 19.941 -1.712 -36.421 1.00 78.81 975 ILE A O 1
ATOM 7895 N N . LEU A 1 976 ? 21.613 -3.156 -36.710 1.00 78.56 976 LEU A N 1
ATOM 7896 C CA . LEU A 1 976 ? 21.304 -3.386 -38.116 1.00 78.56 976 LEU A CA 1
ATOM 7897 C C . LEU A 1 976 ? 19.924 -4.043 -38.303 1.00 78.56 976 LEU A C 1
ATOM 7899 O O . LEU A 1 976 ? 19.230 -3.699 -39.256 1.00 78.56 976 LEU A O 1
ATOM 7903 N N . SER A 1 977 ? 19.512 -4.939 -37.399 1.00 79.94 977 SER A N 1
ATOM 7904 C CA . SER A 1 977 ? 18.187 -5.576 -37.450 1.00 79.94 977 SER A CA 1
ATOM 7905 C C . SER A 1 977 ? 17.081 -4.556 -37.177 1.00 79.94 977 SER A C 1
ATOM 7907 O O . SER A 1 977 ? 16.070 -4.519 -37.879 1.00 79.94 977 SER A O 1
ATOM 7909 N N . PHE A 1 978 ? 17.317 -3.652 -36.227 1.00 85.25 978 PHE A N 1
ATOM 7910 C CA . PHE A 1 978 ? 16.439 -2.521 -35.962 1.00 85.25 978 PHE A CA 1
ATOM 7911 C C . PHE A 1 978 ? 16.288 -1.595 -37.178 1.00 85.25 978 PHE A C 1
ATOM 7913 O O . PHE A 1 978 ? 15.167 -1.271 -37.567 1.00 85.25 978 PHE A O 1
ATOM 7920 N N . LEU A 1 979 ? 17.394 -1.206 -37.823 1.00 86.44 979 LEU A N 1
ATOM 7921 C CA . LEU A 1 979 ? 17.360 -0.356 -39.021 1.00 86.44 979 LEU A CA 1
ATOM 7922 C C . LEU A 1 979 ? 16.630 -1.034 -40.188 1.00 86.44 979 LEU A C 1
ATOM 7924 O O . LEU A 1 979 ? 15.866 -0.378 -40.898 1.00 86.44 979 LEU A O 1
ATOM 7928 N N . ASP A 1 980 ? 16.819 -2.343 -40.366 1.00 82.25 980 ASP A N 1
ATOM 7929 C CA . ASP A 1 980 ? 16.100 -3.118 -41.380 1.00 82.25 980 ASP A CA 1
ATOM 7930 C C . ASP A 1 980 ? 14.588 -3.154 -41.098 1.00 82.25 980 ASP A C 1
ATOM 7932 O O . ASP A 1 980 ? 13.792 -3.051 -42.035 1.00 82.25 980 ASP A O 1
ATOM 7936 N N . TYR A 1 981 ? 14.181 -3.220 -39.826 1.00 86.12 981 TYR A N 1
ATOM 7937 C CA . TYR A 1 981 ? 12.777 -3.118 -39.432 1.00 86.12 981 TYR A CA 1
ATOM 7938 C C . TYR A 1 981 ? 12.202 -1.709 -39.672 1.00 86.12 981 TYR A C 1
ATOM 7940 O O . TYR A 1 981 ? 11.134 -1.576 -40.270 1.00 86.12 981 TYR A O 1
ATOM 7948 N N . LEU A 1 982 ? 12.926 -0.644 -39.300 1.00 87.75 982 LEU A N 1
ATOM 7949 C CA . LEU A 1 982 ? 12.520 0.739 -39.598 1.00 87.75 982 LEU A CA 1
ATOM 7950 C C . LEU A 1 982 ? 12.346 0.964 -41.104 1.00 87.75 982 LEU A C 1
ATOM 7952 O O . LEU A 1 982 ? 11.400 1.618 -41.536 1.00 87.75 982 LEU A O 1
ATOM 7956 N N . ARG A 1 983 ? 13.214 0.367 -41.922 1.00 85.19 983 ARG A N 1
ATOM 7957 C CA . ARG A 1 983 ? 13.096 0.409 -43.381 1.00 85.19 983 ARG A CA 1
ATOM 7958 C C . ARG A 1 983 ? 11.796 -0.238 -43.870 1.00 85.19 983 ARG A C 1
ATOM 7960 O O . ARG A 1 983 ? 11.171 0.299 -44.781 1.00 85.19 983 ARG A O 1
ATOM 7967 N N . GLN A 1 984 ? 11.357 -1.343 -43.259 1.00 82.19 984 GLN A N 1
ATOM 7968 C CA . GLN A 1 984 ? 10.057 -1.951 -43.576 1.00 82.19 984 GLN A CA 1
ATOM 7969 C C . GLN A 1 984 ? 8.888 -1.019 -43.232 1.00 82.19 984 GLN A C 1
ATOM 7971 O O . GLN A 1 984 ? 7.962 -0.921 -44.033 1.00 82.19 984 GLN A O 1
ATOM 7976 N N . LEU A 1 985 ? 8.939 -0.305 -42.100 1.00 84.38 985 LEU A N 1
ATOM 7977 C CA . LEU A 1 985 ? 7.911 0.683 -41.738 1.00 84.38 985 LEU A CA 1
ATOM 7978 C C . LEU A 1 985 ? 7.845 1.838 -42.744 1.00 84.38 985 LEU A C 1
ATOM 7980 O O . LEU A 1 985 ? 6.764 2.210 -43.196 1.00 84.38 985 LEU A O 1
ATOM 7984 N N . VAL A 1 986 ? 9.001 2.380 -43.134 1.00 86.44 986 VAL A N 1
ATOM 7985 C CA . VAL A 1 986 ? 9.080 3.479 -44.108 1.00 86.44 986 VAL A CA 1
ATOM 7986 C C . VAL A 1 986 ? 8.510 3.052 -45.465 1.00 86.44 986 VAL A C 1
ATOM 7988 O O . VAL A 1 986 ? 7.743 3.796 -46.064 1.00 86.44 986 VAL A O 1
ATOM 7991 N N . ILE A 1 987 ? 8.841 1.845 -45.935 1.00 82.44 987 ILE A N 1
ATOM 7992 C CA . ILE A 1 987 ? 8.424 1.348 -47.256 1.00 82.44 987 ILE A CA 1
ATOM 7993 C C . ILE A 1 987 ? 6.950 0.920 -47.278 1.00 82.44 987 ILE A C 1
ATOM 7995 O O . ILE A 1 987 ? 6.219 1.275 -48.198 1.00 82.44 987 ILE A O 1
ATOM 7999 N N . ASN A 1 988 ? 6.509 0.132 -46.294 1.00 80.31 988 ASN A N 1
ATOM 8000 C CA . ASN A 1 988 ? 5.201 -0.532 -46.344 1.00 80.31 988 ASN A CA 1
ATOM 8001 C C . ASN A 1 988 ? 4.073 0.297 -45.712 1.00 80.31 988 ASN A C 1
ATOM 8003 O O . ASN A 1 988 ? 2.901 0.086 -46.040 1.00 80.31 988 ASN A O 1
ATOM 8007 N N . GLU A 1 989 ? 4.412 1.216 -44.802 1.00 79.19 989 GLU A N 1
ATOM 8008 C CA . GLU A 1 989 ? 3.454 2.067 -44.081 1.00 79.19 989 GLU A CA 1
ATOM 8009 C C . GLU A 1 989 ? 3.653 3.566 -44.328 1.00 79.19 989 GLU A C 1
ATOM 8011 O O . GLU A 1 989 ? 2.896 4.370 -43.792 1.00 79.19 989 GLU A O 1
ATOM 8016 N N . ASN A 1 990 ? 4.630 3.958 -45.154 1.00 82.56 990 ASN A N 1
ATOM 8017 C CA . ASN A 1 990 ? 4.886 5.354 -45.522 1.00 82.56 990 ASN A CA 1
ATOM 8018 C C . ASN A 1 990 ? 5.087 6.294 -44.309 1.00 82.56 990 ASN A C 1
ATOM 8020 O O . ASN A 1 990 ? 4.707 7.465 -44.348 1.00 82.56 990 ASN A O 1
ATOM 8024 N N . ARG A 1 991 ? 5.690 5.790 -43.220 1.00 89.06 991 ARG A N 1
ATOM 8025 C CA . ARG A 1 991 ? 5.988 6.574 -42.005 1.00 89.06 991 ARG A CA 1
ATOM 8026 C C . ARG A 1 991 ? 7.207 7.474 -42.217 1.00 89.06 991 ARG A C 1
ATOM 8028 O O . ARG A 1 991 ? 8.224 7.006 -42.737 1.00 89.06 991 ARG A O 1
ATOM 8035 N N . GLN A 1 992 ? 7.124 8.744 -41.823 1.00 93.00 992 GLN A N 1
ATOM 8036 C CA . GLN A 1 992 ? 8.248 9.678 -41.834 1.00 93.00 992 GLN A CA 1
ATOM 8037 C C . GLN A 1 992 ? 9.114 9.468 -40.590 1.00 93.00 992 GLN A C 1
ATOM 8039 O O . GLN A 1 992 ? 8.615 9.482 -39.469 1.00 93.00 992 GLN A O 1
ATOM 8044 N N . LEU A 1 993 ? 10.421 9.304 -40.778 1.00 94.44 993 LEU A N 1
ATOM 8045 C CA . LEU A 1 993 ? 11.357 8.973 -39.708 1.00 94.44 993 LEU A CA 1
ATOM 8046 C C . LEU A 1 993 ? 12.290 10.150 -39.399 1.00 94.44 993 LEU A C 1
ATOM 8048 O O . LEU A 1 993 ? 12.960 10.665 -40.295 1.00 94.44 993 LEU A O 1
ATOM 8052 N N . PHE A 1 994 ? 12.381 10.529 -38.127 1.00 95.06 994 PHE A N 1
ATOM 8053 C CA . PHE A 1 994 ? 13.390 11.432 -37.577 1.00 95.06 994 PHE A CA 1
ATOM 8054 C C . PHE A 1 994 ? 14.248 10.663 -36.579 1.00 95.06 994 PHE A C 1
ATOM 8056 O O . PHE A 1 994 ? 13.759 10.192 -35.555 1.00 95.06 994 PHE A O 1
ATOM 8063 N N . PHE A 1 995 ? 15.534 10.529 -36.881 1.00 93.19 995 PHE A N 1
ATOM 8064 C CA . PHE A 1 995 ? 16.464 9.747 -36.080 1.00 93.19 995 PHE A CA 1
ATOM 8065 C C . PHE A 1 995 ? 17.612 10.634 -35.614 1.00 93.19 995 PHE A C 1
ATOM 8067 O O . PHE A 1 995 ? 18.442 11.046 -36.424 1.00 93.19 995 PHE A O 1
ATOM 8074 N N . ALA A 1 996 ? 17.674 10.936 -34.320 1.00 91.62 996 ALA A N 1
ATOM 8075 C CA . ALA A 1 996 ? 18.808 11.628 -33.730 1.00 91.62 996 ALA A CA 1
ATOM 8076 C C . ALA A 1 996 ? 19.792 10.642 -33.124 1.00 91.62 996 ALA A C 1
ATOM 8078 O O . ALA A 1 996 ? 19.410 9.733 -32.387 1.00 91.62 996 ALA A O 1
ATOM 8079 N N . THR A 1 997 ? 21.080 10.853 -33.406 1.00 88.31 997 THR A N 1
ATOM 8080 C CA . THR A 1 997 ? 22.116 10.167 -32.648 1.00 88.31 997 THR A CA 1
ATOM 8081 C C . THR A 1 997 ? 23.403 10.956 -32.454 1.00 88.31 997 THR A C 1
ATOM 8083 O O . THR A 1 997 ? 23.847 11.715 -33.321 1.00 88.31 997 THR A O 1
ATOM 8086 N N . ALA A 1 998 ? 24.021 10.762 -31.290 1.00 84.44 998 ALA A N 1
ATOM 8087 C CA . ALA A 1 998 ? 25.380 11.206 -31.006 1.00 84.44 998 ALA A CA 1
ATOM 8088 C C . ALA A 1 998 ? 26.466 10.205 -31.432 1.00 84.44 998 ALA A C 1
ATOM 8090 O O . ALA A 1 998 ? 27.646 10.560 -31.486 1.00 84.44 998 ALA A O 1
ATOM 8091 N N . ASN A 1 999 ? 26.091 8.964 -31.744 1.00 84.00 999 ASN A N 1
ATOM 8092 C CA . ASN A 1 999 ? 27.024 7.908 -32.106 1.00 84.00 999 ASN A CA 1
ATOM 8093 C C . ASN A 1 999 ? 27.345 7.953 -33.611 1.00 84.00 999 ASN A C 1
ATOM 8095 O O . ASN A 1 999 ? 26.510 7.627 -34.456 1.00 84.00 999 ASN A O 1
ATOM 8099 N N . GLN A 1 1000 ? 28.587 8.314 -33.950 1.00 81.31 1000 GLN A N 1
ATOM 8100 C CA . GLN A 1 1000 ? 29.049 8.408 -35.342 1.00 81.31 1000 GLN A CA 1
ATOM 8101 C C . GLN A 1 1000 ? 28.975 7.073 -36.095 1.00 81.31 1000 GLN A C 1
ATOM 8103 O O . GLN A 1 1000 ? 28.670 7.057 -37.287 1.00 81.31 1000 GLN A O 1
ATOM 8108 N N . LYS A 1 1001 ? 29.207 5.950 -35.406 1.00 80.44 1001 LYS A N 1
ATOM 8109 C CA . LYS A 1 1001 ? 29.121 4.613 -36.000 1.00 80.44 1001 LYS A CA 1
ATOM 8110 C C . LYS A 1 1001 ? 27.679 4.281 -36.377 1.00 80.44 1001 LYS A C 1
ATOM 8112 O O . LYS A 1 1001 ? 27.425 3.880 -37.509 1.00 80.44 1001 LYS A O 1
ATOM 8117 N N . LEU A 1 1002 ? 26.736 4.517 -35.462 1.00 83.31 1002 LEU A N 1
ATOM 8118 C CA . LEU A 1 1002 ? 25.302 4.330 -35.707 1.00 83.31 1002 LEU A CA 1
ATOM 8119 C C . LEU A 1 1002 ? 24.809 5.236 -36.842 1.00 83.31 1002 LEU A C 1
ATOM 8121 O O . LEU A 1 1002 ? 24.129 4.758 -37.745 1.00 83.31 1002 LEU A O 1
ATOM 8125 N N . ALA A 1 1003 ? 25.216 6.509 -36.844 1.00 84.75 1003 ALA A N 1
ATOM 8126 C CA . ALA A 1 1003 ? 24.902 7.442 -37.924 1.00 84.75 1003 ALA A CA 1
ATOM 8127 C C . ALA A 1 1003 ? 25.422 6.945 -39.284 1.00 84.75 1003 ALA A C 1
ATOM 8129 O O . ALA A 1 1003 ? 24.694 6.993 -40.272 1.00 84.75 1003 ALA A O 1
ATOM 8130 N N . GLY A 1 1004 ? 26.648 6.414 -39.335 1.00 83.12 1004 GLY A N 1
ATOM 8131 C CA . GLY A 1 1004 ? 27.224 5.850 -40.557 1.00 83.12 1004 GLY A CA 1
ATOM 8132 C C . GLY A 1 1004 ? 26.508 4.585 -41.046 1.00 83.12 1004 GLY A C 1
ATOM 8133 O O . GLY A 1 1004 ? 26.326 4.411 -42.249 1.00 83.12 1004 GLY A O 1
ATOM 8134 N N . LEU A 1 1005 ? 26.073 3.704 -40.138 1.00 81.00 1005 LEU A N 1
ATOM 8135 C CA . LEU A 1 1005 ? 25.265 2.530 -40.494 1.00 81.00 1005 LEU A CA 1
ATOM 8136 C C . LEU A 1 1005 ? 23.880 2.937 -41.010 1.00 81.00 1005 LEU A C 1
ATOM 8138 O O . LEU A 1 1005 ? 23.428 2.413 -42.028 1.00 81.00 1005 LEU A O 1
ATOM 8142 N N . PHE A 1 1006 ? 23.243 3.904 -40.349 1.00 87.12 1006 PHE A N 1
ATOM 8143 C CA . PHE A 1 1006 ? 21.964 4.475 -40.762 1.00 87.12 1006 PHE A CA 1
ATOM 8144 C C . PHE A 1 1006 ? 22.059 5.075 -42.171 1.00 87.12 1006 PHE A C 1
ATOM 8146 O O . PHE A 1 1006 ? 21.271 4.732 -43.049 1.00 87.12 1006 PHE A O 1
ATOM 8153 N N . GLU A 1 1007 ? 23.077 5.902 -42.416 1.00 85.81 1007 GLU A N 1
ATOM 8154 C CA . GLU A 1 1007 ? 23.337 6.527 -43.715 1.00 85.81 1007 GLU A CA 1
ATOM 8155 C C . GLU A 1 1007 ? 23.444 5.487 -44.837 1.00 85.81 1007 GLU A C 1
ATOM 8157 O O . GLU A 1 1007 ? 22.767 5.600 -45.856 1.00 85.81 1007 GLU A O 1
ATOM 8162 N N . LYS A 1 1008 ? 24.203 4.407 -44.622 1.00 83.25 1008 LYS A N 1
ATOM 8163 C CA . LYS A 1 1008 ? 24.345 3.331 -45.615 1.00 83.25 1008 LYS A CA 1
ATOM 8164 C C . LYS A 1 1008 ? 23.048 2.556 -45.849 1.00 83.25 1008 LYS A C 1
ATOM 8166 O O . LYS A 1 1008 ? 22.769 2.168 -46.982 1.00 83.25 1008 LYS A O 1
ATOM 8171 N N . LYS A 1 1009 ? 22.255 2.326 -44.798 1.00 82.12 1009 LYS A N 1
ATOM 8172 C CA . LYS A 1 1009 ? 21.000 1.560 -44.870 1.00 82.12 1009 LYS A CA 1
ATOM 8173 C C . LYS A 1 1009 ? 19.875 2.302 -45.584 1.00 82.12 1009 LYS A C 1
ATOM 8175 O O . LYS A 1 1009 ? 19.081 1.651 -46.260 1.00 82.12 1009 LYS A O 1
ATOM 8180 N N . PHE A 1 1010 ? 19.829 3.628 -45.468 1.00 86.50 1010 PHE A N 1
ATOM 8181 C CA . PHE A 1 1010 ? 18.771 4.470 -46.039 1.00 86.50 1010 PHE A CA 1
ATOM 8182 C C . PHE A 1 1010 ? 19.188 5.245 -47.300 1.00 86.50 1010 PHE A C 1
ATOM 8184 O O . PHE A 1 1010 ? 18.336 5.868 -47.926 1.00 86.50 1010 PHE A O 1
ATOM 8191 N N . ALA A 1 1011 ? 20.451 5.143 -47.738 1.00 81.19 1011 ALA A N 1
ATOM 8192 C CA . ALA A 1 1011 ? 20.961 5.792 -48.954 1.00 81.19 1011 ALA A CA 1
ATOM 8193 C C . ALA A 1 1011 ? 20.142 5.503 -50.228 1.00 81.19 1011 ALA A C 1
ATOM 8195 O O . ALA A 1 1011 ? 20.100 6.340 -51.124 1.00 81.19 1011 ALA A O 1
ATOM 8196 N N . PHE A 1 1012 ? 19.459 4.353 -50.304 1.00 79.25 1012 PHE A N 1
ATOM 8197 C CA . PHE A 1 1012 ? 18.615 3.984 -51.450 1.00 79.25 1012 PHE A CA 1
ATOM 8198 C C . PHE A 1 1012 ? 17.421 4.929 -51.672 1.00 79.25 1012 PHE A C 1
ATOM 8200 O O . PHE A 1 1012 ? 16.819 4.882 -52.735 1.00 79.25 1012 PHE A O 1
ATOM 8207 N N . LEU A 1 1013 ? 17.049 5.755 -50.687 1.00 80.31 1013 LEU A N 1
ATOM 8208 C CA . LEU A 1 1013 ? 15.961 6.734 -50.808 1.00 80.31 1013 LEU A CA 1
ATOM 8209 C C . LEU A 1 1013 ? 16.392 8.039 -51.499 1.00 80.31 1013 LEU A C 1
ATOM 8211 O O . LEU A 1 1013 ? 15.547 8.900 -51.735 1.00 80.31 1013 LEU A O 1
ATOM 8215 N N . GLU A 1 1014 ? 17.683 8.199 -51.808 1.00 82.69 1014 GLU A N 1
ATOM 8216 C CA . GLU A 1 1014 ? 18.247 9.353 -52.520 1.00 82.69 1014 GLU A CA 1
ATOM 8217 C C . GLU A 1 1014 ? 17.744 10.702 -51.968 1.00 82.69 1014 GLU A C 1
ATOM 8219 O O . GLU A 1 1014 ? 18.079 11.080 -50.845 1.00 82.69 1014 GLU A O 1
ATOM 8224 N N . SER A 1 1015 ? 16.917 11.436 -52.725 1.00 81.56 1015 SER A N 1
ATOM 8225 C CA . SER A 1 1015 ? 16.405 12.758 -52.346 1.00 81.56 1015 SER A CA 1
ATOM 8226 C C . SER A 1 1015 ? 15.486 12.749 -51.121 1.00 81.56 1015 SER A C 1
ATOM 8228 O O . SER A 1 1015 ? 15.373 13.782 -50.452 1.00 81.56 1015 SER A O 1
ATOM 8230 N N . GLU A 1 1016 ? 14.846 11.612 -50.831 1.00 86.12 1016 GLU A N 1
ATOM 8231 C CA . GLU A 1 1016 ? 13.954 11.402 -49.684 1.00 86.12 1016 GLU A CA 1
ATOM 8232 C C . GLU A 1 1016 ? 14.706 11.043 -48.392 1.00 86.12 1016 GLU A C 1
ATOM 8234 O O . GLU A 1 1016 ? 14.090 10.982 -47.326 1.00 86.12 1016 GLU A O 1
ATOM 8239 N N . PHE A 1 1017 ? 16.029 10.862 -48.452 1.00 90.69 1017 PHE A N 1
ATOM 8240 C CA . PHE A 1 1017 ? 16.887 10.756 -47.276 1.00 90.69 1017 PHE A CA 1
ATOM 8241 C C . PHE A 1 1017 ? 17.660 12.064 -47.054 1.00 90.69 1017 PHE A C 1
ATOM 8243 O O . PHE A 1 1017 ? 18.411 12.522 -47.914 1.00 90.69 1017 PHE A O 1
ATOM 8250 N N . LYS A 1 1018 ? 17.473 12.692 -45.889 1.00 92.69 1018 LYS A N 1
ATOM 8251 C CA . LYS A 1 1018 ? 18.150 13.938 -45.503 1.00 92.69 1018 LYS A CA 1
ATOM 8252 C C . LYS A 1 1018 ? 19.042 13.719 -44.294 1.00 92.69 1018 LYS A C 1
ATOM 8254 O O . LYS A 1 1018 ? 18.663 13.047 -43.337 1.00 92.69 1018 LYS A O 1
ATOM 8259 N N . ILE A 1 1019 ? 20.218 14.338 -44.322 1.00 91.81 1019 ILE A N 1
ATOM 8260 C CA . ILE A 1 1019 ? 21.175 14.323 -43.218 1.00 91.81 1019 ILE A CA 1
ATOM 8261 C C . ILE A 1 1019 ? 21.387 15.756 -42.759 1.00 91.81 1019 ILE A C 1
ATOM 8263 O O . ILE A 1 1019 ? 21.735 16.622 -43.559 1.00 91.81 1019 ILE A O 1
ATOM 8267 N N . PHE A 1 1020 ? 21.238 15.986 -41.462 1.00 90.88 1020 PHE A N 1
ATOM 8268 C CA . PHE A 1 1020 ? 21.487 17.275 -40.841 1.00 90.88 1020 PHE A CA 1
ATOM 8269 C C . PHE A 1 1020 ? 22.628 17.134 -39.824 1.00 90.88 1020 PHE A C 1
ATOM 8271 O O . PHE A 1 1020 ? 22.446 16.489 -38.784 1.00 90.88 1020 PHE A O 1
ATOM 8278 N N . PRO A 1 1021 ? 23.817 17.691 -40.113 1.00 87.50 1021 PRO A N 1
ATOM 8279 C CA . PRO A 1 1021 ? 24.903 17.780 -39.147 1.00 87.50 1021 PRO A CA 1
ATOM 8280 C C . PRO A 1 1021 ? 24.635 18.919 -38.150 1.00 87.50 1021 PRO A C 1
ATOM 8282 O O . PRO A 1 1021 ? 24.305 20.038 -38.536 1.00 87.50 1021 PRO A O 1
ATOM 8285 N N . PHE A 1 1022 ? 24.747 18.622 -36.858 1.00 86.75 1022 PHE A N 1
ATOM 8286 C CA . PHE A 1 1022 ? 24.549 19.569 -35.764 1.00 86.75 1022 PHE A CA 1
ATOM 8287 C C . PHE A 1 1022 ? 25.877 19.790 -35.045 1.00 86.75 1022 PHE A C 1
ATOM 8289 O O . PHE A 1 1022 ? 26.303 18.955 -34.238 1.00 86.75 1022 PHE A O 1
ATOM 8296 N N . ASP A 1 1023 ? 26.485 20.946 -35.294 1.00 79.69 1023 ASP A N 1
ATOM 8297 C CA . ASP A 1 1023 ? 27.772 21.335 -34.726 1.00 79.69 1023 ASP A CA 1
ATOM 8298 C C . ASP A 1 1023 ? 27.626 22.381 -33.616 1.00 79.69 1023 ASP A C 1
ATOM 8300 O O . ASP A 1 1023 ? 26.643 23.118 -33.525 1.00 79.69 1023 ASP A O 1
ATOM 8304 N N . ARG A 1 1024 ? 28.637 22.449 -32.743 1.00 68.81 1024 ARG A N 1
ATOM 8305 C CA . ARG A 1 1024 ? 28.743 23.487 -31.702 1.00 68.81 1024 ARG A CA 1
ATOM 8306 C C . ARG A 1 1024 ? 29.519 24.725 -32.153 1.00 68.81 1024 ARG A C 1
ATOM 8308 O O . ARG A 1 1024 ? 29.483 25.731 -31.449 1.00 68.81 1024 ARG A O 1
ATOM 8315 N N . GLN A 1 1025 ? 30.232 24.651 -33.275 1.00 54.66 1025 GLN A N 1
ATOM 8316 C CA . GLN A 1 1025 ? 31.026 25.758 -33.801 1.00 54.66 1025 GLN A CA 1
ATOM 8317 C C . GLN A 1 1025 ? 30.231 26.500 -34.876 1.00 54.66 1025 GLN A C 1
ATOM 8319 O O . GLN A 1 1025 ? 29.632 25.889 -35.757 1.00 54.66 1025 GLN A O 1
ATOM 8324 N N . SER A 1 1026 ? 30.205 27.828 -34.781 1.00 36.59 1026 SER A N 1
ATOM 8325 C CA . SER A 1 1026 ? 29.670 28.702 -35.817 1.00 36.59 1026 SER A CA 1
ATOM 8326 C C . SER A 1 1026 ? 30.524 28.555 -37.073 1.00 36.59 1026 SER A C 1
ATOM 8328 O O . SER A 1 1026 ? 31.616 29.121 -37.137 1.00 36.59 1026 SER A O 1
ATOM 8330 N N . ASN A 1 1027 ? 30.043 27.819 -38.072 1.00 33.28 1027 ASN A N 1
ATOM 8331 C CA . ASN A 1 1027 ? 30.574 27.986 -39.416 1.00 33.28 1027 ASN A CA 1
ATOM 8332 C C . ASN A 1 1027 ? 30.268 29.423 -39.845 1.00 33.28 1027 ASN A C 1
ATOM 8334 O O . ASN A 1 1027 ? 29.106 29.806 -39.989 1.00 33.28 1027 ASN A O 1
ATOM 8338 N N . ASN A 1 1028 ? 31.324 30.219 -40.008 1.00 30.95 1028 ASN A N 1
ATOM 8339 C CA . ASN A 1 1028 ? 31.285 31.426 -40.815 1.00 30.95 1028 ASN A CA 1
ATOM 8340 C C . ASN A 1 1028 ? 30.868 31.002 -42.224 1.00 30.95 1028 ASN A C 1
ATOM 8342 O O . ASN A 1 1028 ? 31.692 30.548 -43.011 1.00 30.95 1028 ASN A O 1
ATOM 8346 N N . ILE A 1 1029 ? 29.580 31.136 -42.527 1.00 32.50 1029 ILE A N 1
ATOM 8347 C CA . ILE A 1 1029 ? 29.109 31.206 -43.902 1.00 32.50 1029 ILE A CA 1
ATOM 8348 C C . ILE A 1 1029 ? 29.600 32.561 -44.420 1.00 32.50 1029 ILE A C 1
ATOM 8350 O O . ILE A 1 1029 ? 28.998 33.599 -44.148 1.00 32.50 1029 ILE A O 1
ATOM 8354 N N . GLN A 1 1030 ? 30.752 32.560 -45.089 1.00 29.88 1030 GLN A N 1
ATOM 8355 C CA . GLN A 1 1030 ? 31.050 33.564 -46.101 1.00 29.88 1030 GLN A CA 1
ATOM 8356 C C . GLN A 1 1030 ? 30.423 33.093 -47.413 1.00 29.88 1030 GLN A C 1
ATOM 8358 O O . GLN A 1 1030 ? 30.501 31.916 -47.753 1.00 29.88 1030 GLN A O 1
ATOM 8363 N N . ASN A 1 1031 ? 29.757 34.037 -48.072 1.00 31.31 1031 ASN A N 1
ATOM 8364 C CA . ASN A 1 1031 ? 29.141 33.924 -49.387 1.00 31.31 1031 ASN A CA 1
ATOM 8365 C C . ASN A 1 1031 ? 30.029 33.192 -50.402 1.00 31.31 1031 ASN A C 1
ATOM 8367 O O . ASN A 1 1031 ? 31.198 33.550 -50.525 1.00 31.31 1031 ASN A O 1
ATOM 8371 N N . GLU A 1 1032 ? 29.419 32.302 -51.187 1.00 28.84 1032 GLU A N 1
ATOM 8372 C CA . GLU A 1 1032 ? 29.473 32.312 -52.658 1.00 28.84 1032 GLU A CA 1
ATOM 8373 C C . GLU A 1 1032 ? 28.264 31.575 -53.244 1.00 28.84 1032 GLU A C 1
ATOM 8375 O O . GLU A 1 1032 ? 27.965 30.451 -52.775 1.00 28.84 1032 GLU A O 1
#

Sequence (1032 aa):
MQKEVVQELIAGKLIDVNINQDSDILYGRYAYNQLTIGNYFIDFSNNGLDLDLRQYQEKFIANQYYKVPGHLQWNYYLIFLRENYQEEEKLRIEKDDIFTRKYVFNPAELKEYFNYQKSESSVDTDVISTWKEKLKAVDLDEAYSETPYTQAIPRFLSKEVIKDIQQDQVTAEQEQALIINKISHLSLKQTYRKFPLTREFAFGQVNLLKGVNGSGKTSFLESIELIITGKNNREPSFAEPNGCIEAKYNNEITVSDSYTPGNNNKYRERDISWYSSAYKTGNDLYVAFNRYNFYDSDAAYNLSYKSDVNILSKFLSSIALGPEFNRIQSRLKGFLERLSKEHSNRKREIGDETDRAKNAKATLEAIKTGSDPQTIFKYFVSYATEIKWKKELPKQLEDSFADYETQYQAVSSLINSLNQLLITIKLRNSTALKAELKKIEEALVASKKNKESIEQIKDSSKSKISQHNRNNDDLKLLEPANKYFAEEKNFSLLNLSEQIIKSSAEINRISRVNELEAQISDKTIFQINKSFKVFKAELIESDEKFLNKQQQLKSQISNLKLNLDKLQGVVSEIKTSGKQYLSLKTDADSCPLCETKYPFAELSDRISTIANDIKENVALDELGKQLIIIDSDSSKCKAVIKDIELIESAISQIQIDKNYADLILTDIGNLINSTKDSLSLKKSENSRLLLLQQELLDKGLDEAEFKEIKESIETSFENLRLSFSYKDIYLETIIGIKKSSSELDGEIKKAQERVQELESSAKKIIADVAPSVNYLDFENEFNYRIELLKKGIGYFGQINEYIESMTSDDVGDIDLKVNKLNKIFEALKKAKSNQKELTLANQIITDSDKKIKLIKPECERIEKGLCVINDILDNHNEASVLGNFIESNEAEIQKIFQKIHTPQEFSRIIFNVEQNTVLLKRRIDETEVPMSKISTGQRSALALSIFIALHKKLNHGPNILLFDDPVTYTDDLNILSFLDYLRQLVINENRQLFFATANQKLAGLFEKKFAFLESEFKIFPFDRQSNNIQNE

Foldseek 3Di:
DDPVLVCVLCPPQWPPWDDDPVAQKIWTFGDDPNFTQAIEIERADPDALPDDPVVVCVVPPPVVLVVDPPLRQLRYEYEYEDQDHDPVSQQVQQPDPPRHRYGYDYSVRSSVVSDDDFDPDFDPDAPVVVLCVLCLVLLNNCLLPPDDPVPQVVCLLVVNRPDDPPPDPPPPPCPPQDFFLDWQKKAAAPLQDPPDPDGIDGAFLEEEEAEFPPLCQQVVVQLVLQQQFLAAPVCRPDGGDWQRMWIDGDPDPPDIGGRGNPCQVSNVSQCCQFVVDDDDDHTDSSQVCCLFFADAVVNLVQLQPDLDQVVVLVVLLCSQNNPSVVVSLVSLVVLLVVLVVVLVVLVVLLVVLVVLLVVLVVVQVPQPDADDLPVLVVVLVVLCVVQVFPDDDDDDPPDDCVVVVVLLCVLLVLLVLLVVLCVVPVDFALVVLVVLLVLLVVLLVVLVVLVVVLVVLVVVLVVLVVLLVVLVVVLVLQVVLVLQLPDQCSVVLACLVVVLVVLVVLLVLLVLLVVLLVPQPDPCLLVDQAFLQVVLVVLVVLLVVLVVLLVVLVVVLVVLVVVVVVVVVVLVVVLVVQVVVCVVPVQDQARPPPRDGDDSVVSNVVSPDDDPDDPCVVVSVVSVVVSVVSVVVSVVSVSVNVSSVSLVVSVVSLPDPPPSRGDTSNVSSVSSVVSNVCSVVSVVVSVVSVVSVVVCVVSVRDSVVVVVSQVSCVVVDVPDGSHNVCVVVSVVSSVVSVVSSVVSVVVSVVSVVVSVVSLVVSLVSCCVSPVPDHSVCSNVVSVVSSVSSVVSSVSVVVSCVRGPDDSPDGSVVVSVSSVVSVVSVVSSVVVVPSVVSSVVSVVSSVVSVVVSVSSVVSSVSSVSSSVSSCCCCPCVPSLNVSVVSCVVQQVQLQVQLPQLDPPNQFDGWDQDSVVSFIWTQGPNPRDTHTPSPDHSQSSLSSVVSSSNSSNSSTPRHHLHHHYAQSDDDHDPSSLSSNLVVVVCCCSVVVRRYYYYDNDPVSSVSNCSSCCSVPVSYHYDHSYPDDDPPDDD